Protein AF-A0A151MLP0-F1 (afdb_monomer)

Radius of gyration: 41.77 Å; Cα contacts (8 Å, |Δi|>4): 1171; chains: 1; bounding box: 120×120×114 Å

InterPro domains:
  IPR000795 Translational (tr)-type GTP-binding domain [PF00009] (59-252)
  IPR000795 Translational (tr)-type GTP-binding domain [PR00315] (63-76)
  IPR000795 Translational (tr)-type GTP-binding domain [PR00315] (107-115)
  IPR000795 Translational (tr)-type GTP-binding domain [PR00315] (127-137)
  IPR000795 Translational (tr)-type GTP-binding domain [PR00315] (143-154)
  IPR000795 Translational (tr)-type GTP-binding domain [PR00315] (180-189)
  IPR000795 Translational (tr)-type GTP-binding domain [PS51722] (59-256)
  IPR004160 Translation elongation factor EFTu/EF1A, C-terminal [PF03143] (349-442)
  IPR004161 Translation elongation factor EFTu-like, domain 2 [PF03144] (276-345)
  IPR004541 Translation elongation factor EFTu/EF1A, bacterial/organelle [TIGR00485] (51-444)
  IPR009000 Translation protein, beta-barrel domain superfamily [SSF50447] (256-352)
  IPR009001 Translation elongation factor EF1A/initiation factor IF2gamma, C-terminal [SSF50465] (353-449)
  IPR009604 LsmAD domain [PF06741] (620-688)
  IPR009604 LsmAD domain [SM01272] (620-689)
  IPR025852 Ataxin 2, SM domain [PF14438] (476-550)
  IPR027417 P-loop containing nucleoside triphosphate hydrolase [G3DSA:3.40.50.300] (59-254)
  IPR027417 P-loop containing nucleoside triphosphate hydrolase [SSF52540] (57-277)
  IPR031157 Tr-type G domain, conserved site [PS00301] (100-115)
  IPR033720 Elongation factor Tu, domain 2 [cd03697] (262-348)
  IPR041709 Elongation factor Tu (EF-Tu), GTP-binding domain [cd01884] (60-254)

Mean predicted aligned error: 21.89 Å

Solvent-accessible surface area (backbone atoms only — not comparable to full-atom values): 48194 Å² total; per-residue (Å²): 139,90,76,88,86,82,92,82,90,87,84,86,87,87,83,90,81,83,86,80,90,86,83,88,80,92,86,88,90,88,88,85,84,90,81,87,85,80,90,79,88,79,81,76,77,77,80,80,77,74,82,63,55,68,64,77,89,85,50,60,75,46,30,32,27,37,40,27,35,62,92,29,46,51,60,44,37,56,22,22,53,20,41,62,30,28,78,75,67,42,24,64,61,44,54,54,69,66,60,45,59,51,69,72,18,64,77,65,78,47,54,57,62,54,33,79,49,57,38,34,63,98,76,36,32,38,45,36,26,40,34,25,32,45,74,90,31,42,76,33,23,53,44,44,50,54,69,32,65,25,38,36,39,30,33,25,62,87,69,44,90,44,74,48,35,54,52,42,56,49,51,39,47,60,71,61,38,73,41,59,37,38,36,35,17,50,41,84,79,52,96,51,66,70,59,51,56,49,42,50,50,56,49,29,51,56,30,42,76,68,72,38,67,41,80,84,41,54,76,38,65,16,15,36,64,31,31,58,71,74,37,66,51,74,38,8,50,52,24,57,50,50,46,52,52,46,50,71,64,70,46,74,86,76,89,61,46,50,90,45,78,28,37,28,44,20,65,42,68,48,71,42,89,98,78,40,21,30,41,28,28,42,23,70,25,2,57,50,44,58,67,41,65,34,25,38,39,20,75,78,44,77,48,79,38,34,28,76,38,35,30,41,97,82,20,36,42,66,63,48,46,33,61,42,62,34,34,39,30,37,50,93,53,52,63,90,78,54,56,56,31,27,32,45,26,39,68,86,75,75,65,60,42,37,25,35,36,25,45,30,41,24,32,25,54,89,80,57,23,37,88,63,62,53,49,64,66,42,67,40,37,36,38,38,74,48,27,78,44,50,24,37,36,37,55,51,93,95,48,69,66,45,56,52,63,35,79,43,67,38,36,37,41,36,66,52,29,29,81,66,55,73,68,42,51,33,38,32,28,53,93,85,36,55,37,28,43,33,34,29,68,39,81,44,87,72,52,72,71,58,48,49,63,40,50,65,77,68,72,79,97,72,81,80,87,73,76,96,73,72,80,44,54,77,77,37,63,69,62,40,53,49,54,61,72,43,47,72,28,43,30,41,40,30,34,77,87,73,51,39,32,38,28,30,31,63,52,70,46,61,74,48,31,40,34,27,26,58,31,27,74,62,65,100,85,65,97,64,81,84,55,82,86,61,47,39,69,68,48,76,44,49,58,92,44,54,74,49,75,47,73,46,94,73,68,66,76,65,80,64,63,90,72,93,52,77,77,59,68,82,72,62,74,93,70,96,72,95,77,79,87,76,82,86,75,84,87,79,92,72,98,71,80,93,80,84,90,70,81,87,75,79,64,86,81,78,67,55,71,67,55,57,49,50,54,40,28,75,76,70,70,52,81,76,94,77,60,96,80,46,68,90,82,46,84,82,81,75,82,56,90,47,70,64,52,55,49,50,52,51,50,50,62,46,52,52,52,51,50,69,64,31,68,67,50,49,49,50,53,58,63,73,69,52,90,84,69,58,75,70,66,80,74,65,78,90,83,78,89,77,87,84,82,84,86,82,84,90,84,91,83,88,83,85,88,87,90,83,86,89,85,84,88,82,88,80,89,84,90,86,88,85,85,87,85,85,89,86,86,91,84,85,86,92,87,90,92,86,87,88,88,90,85,84,88,87,84,90,85,80,87,85,90,91,87,80,90,88,90,86,88,86,90,87,84,89,81,88,88,84,90,79,91,84,85,90,87,90,135

Sequence (779 aa):
MAAHVMLLRGAYNGAAGLRSCLSRSVLGVLRVVALAPSSTAVCRRGFSVEAKKTYVRDKPHVNIGTIGHVDHGKTTLTAAITKILSETGNAKFRKYEEIDNAPEEKERGITICASHVEYATANRHYSHTDCPGHADYIKNMITGTAPLDGCILVVAATEGQMPQTREHLLLAKQIGVQYVVVYVNKADMVSDNEMLDLVELEIRELLSDFGYDSDNTPVIFGSALCALENREPKIGLESVLKLLEAVDTYIPLPPRELDKPFLLPIDSTCSIPGRGTVVTGTLERGIIKKGDECEFVGHSKKLRSVVTGIEMFHQSLERAEAGDNMGALVRGLRREEVRRGMVMCKPGSIQPHQKIEAQVYVLSKEEGGRSKPFVAGYKPILFSLTWDMVGRISLPPGKELVMPGEDTTLIVTLRQPVVLEIGQRFTLRDGSRTIGTGIVTRTLEITAEEREAAAAGQSTGKGPPQCPVFEGVYNNSRMLHFLTAVVGSTCDVKVKNGSTFEGIFKTLSSKFELAVDAVHRKTSEQTAGPRREDIVDTMVFKPADVMLVRFRNIDFNYATKDKFTDSAIAMNSKVNGEHKEKVLQRWEGGDSHSDDYDLESDLSNGWDPNEMFKFNEENYGVKTTYDSSLASYTVPLEKDNSEEFRQREARAAQLAREIESSPQYRLRIAMENDDGRSEEEKHSSVQRQASGRDSPSLATRDGKYNPLPQRVREGSRGGVRCSSSRGGRPGVGALPPRGGAHHPDGGASPLPDPRGINGGPSRMSPKSQRPIRGAKAMS

Foldseek 3Di:
DDDDDDDDDDDDDDDDDDYDDDDDDDDDDDDDDDDDDDDDDDPPPDPPPPDFAADDPPAFEFEEEEFEAPPLCRLLLVQLLQVLQVVVVFHNHDDSCRQLPDPVCVVVVWDQAFGWGWGDDPHHTYTYTYATRDLQRVLRVLQSLLLHLEYEYRAELVHADDPRSLVSLLSNVLSPHQAYAYEHEPVVVPPDVVSVVVSLVSVLVSCVVNPHNSPPHHYFAAHSNCSNVVHDCVRHVVRSVVSVVSVVPRRDRDDAAACAWKKFQFQFWDADPPQGIKTWGATQHHKDFQFAKKWKDWPQDTDIWTFNFKDAPSHGYGMDGHSGGIITRTPPDHRVRDGHQIMITHPPRFDFFFKFKKKKQWAAVVSVADPDKDFQQDWWWKDFNGDTWIWGKGADPPDGIDDHRDIGIIMIGTLITHTDDAQGKIWTDDNSTTTMIIGTHGGDDADPVRVVVSVVVPDDDDDDDDDPDFDADVVPVLSVQVLVQQQQFWKWWQWPVRWIKIFGFHDADSQGWTKGAQIATDDPPDPDDDDPVRTDGIDIHGPVTTDDMGTPPGDVVSSPPPDDDPVVVVPDDDDDDDDDDDDDDDDDDDDDDDDDPDPQPCCVPVDDPVNVQVVCCVPPVDHDPDDPVCPVVDPDPPCPPDVVSVVVVVVVVVVVVVCVPDVVNVVVVVVVPCPPDDPVVVPDDDDDDDDDDDDDDDDDDDDDDDDDDDDDYDYDDDDDDDDDDDDDDDDDDDDDDDDDDDDDDDDDDDDDDDDDDDDDDDDDDDDDDDDDDDDDDDD

Organism: Alligator mississippiensis (NCBI:txid8496)

Structure (mmCIF, N/CA/C/O backbone):
data_AF-A0A151MLP0-F1
#
_entry.id   AF-A0A151MLP0-F1
#
loop_
_atom_site.group_PDB
_atom_site.id
_atom_site.type_symbol
_atom_site.label_atom_id
_atom_site.label_alt_id
_atom_site.label_comp_id
_atom_site.label_asym_id
_atom_site.label_entity_id
_atom_site.label_seq_id
_atom_site.pdbx_PDB_ins_code
_atom_site.Cartn_x
_atom_site.Cartn_y
_atom_site.Cartn_z
_atom_site.occupancy
_atom_site.B_iso_or_equiv
_atom_site.auth_seq_id
_atom_site.auth_comp_id
_atom_site.auth_asym_id
_atom_site.auth_atom_id
_atom_site.pdbx_PDB_model_num
ATOM 1 N N . MET A 1 1 ? -43.910 -15.554 43.006 1.00 38.47 1 MET A N 1
ATOM 2 C CA . MET A 1 1 ? -43.378 -16.892 43.361 1.00 38.47 1 MET A CA 1
ATOM 3 C C . MET A 1 1 ? -41.867 -16.768 43.488 1.00 38.47 1 MET A C 1
ATOM 5 O O . MET A 1 1 ? -41.309 -15.999 42.716 1.00 38.47 1 MET A O 1
ATOM 9 N N . ALA A 1 2 ? -41.220 -17.439 44.447 1.00 30.00 2 ALA A N 1
ATOM 10 C CA . ALA A 1 2 ? -39.776 -17.304 44.673 1.00 30.00 2 ALA A CA 1
ATOM 11 C C . ALA A 1 2 ? -39.156 -18.567 45.304 1.00 30.00 2 ALA A C 1
ATOM 13 O O . ALA A 1 2 ? -39.670 -19.065 46.300 1.00 30.00 2 ALA A O 1
ATOM 14 N N . ALA A 1 3 ? -38.058 -19.037 44.707 1.00 29.84 3 ALA A N 1
ATOM 15 C CA . ALA A 1 3 ? -37.042 -19.984 45.196 1.00 29.84 3 ALA A CA 1
ATOM 16 C C . ALA A 1 3 ? -35.960 -20.021 44.090 1.00 29.84 3 ALA A C 1
ATOM 18 O O . ALA A 1 3 ? -36.322 -20.124 42.923 1.00 29.84 3 ALA A O 1
ATOM 19 N N . HIS A 1 4 ? -34.652 -19.855 44.292 1.00 30.72 4 HIS A N 1
ATOM 20 C CA . HIS A 1 4 ? -33.814 -19.798 45.496 1.00 30.72 4 HIS A CA 1
ATOM 21 C C . HIS A 1 4 ? -33.671 -21.118 46.276 1.00 30.72 4 HIS A C 1
ATOM 23 O O . HIS A 1 4 ? -34.485 -21.445 47.132 1.00 30.72 4 HIS A O 1
ATOM 29 N N . VAL A 1 5 ? -32.557 -21.816 46.023 1.00 31.58 5 VAL A N 1
ATOM 30 C CA . VAL A 1 5 ? -31.927 -22.819 46.903 1.00 31.58 5 VAL A CA 1
ATOM 31 C C . VAL A 1 5 ? -30.415 -22.542 46.905 1.00 31.58 5 VAL A C 1
ATOM 33 O O . VAL A 1 5 ? -29.876 -22.041 45.919 1.00 31.58 5 VAL A O 1
ATOM 36 N N . MET A 1 6 ? -29.738 -22.797 48.025 1.00 28.89 6 MET A N 1
ATOM 37 C CA . MET A 1 6 ? -28.323 -22.480 48.267 1.00 28.89 6 MET A CA 1
ATOM 38 C C . MET A 1 6 ? -27.736 -23.488 49.281 1.00 28.89 6 MET A C 1
ATOM 40 O O . MET A 1 6 ? -28.501 -24.164 49.960 1.00 28.89 6 MET A O 1
ATOM 44 N N . LEU A 1 7 ? -26.403 -23.480 49.448 1.00 30.20 7 LEU A N 1
ATOM 45 C CA . LEU A 1 7 ? -25.604 -24.091 50.536 1.00 30.20 7 LEU A CA 1
ATOM 46 C C . LEU A 1 7 ? -25.296 -25.600 50.451 1.00 30.20 7 LEU A C 1
ATOM 48 O O . LEU A 1 7 ? -26.177 -26.439 50.576 1.00 30.20 7 LEU A O 1
ATOM 52 N N . LEU A 1 8 ? -23.994 -25.921 50.391 1.00 28.53 8 LEU A N 1
ATOM 53 C CA . LEU A 1 8 ? -23.180 -26.561 51.456 1.00 28.53 8 LEU A CA 1
ATOM 54 C C . LEU A 1 8 ? -21.778 -26.837 50.857 1.00 28.53 8 LEU A C 1
ATOM 56 O O . LEU A 1 8 ? -21.671 -27.525 49.853 1.00 28.53 8 LEU A O 1
ATOM 60 N N . ARG A 1 9 ? -20.677 -26.169 51.237 1.00 27.38 9 ARG A N 1
ATOM 61 C CA . ARG A 1 9 ? -19.915 -26.184 52.510 1.00 27.38 9 ARG A CA 1
ATOM 62 C C . ARG A 1 9 ? -19.460 -27.584 52.963 1.00 27.38 9 ARG A C 1
ATOM 64 O O . ARG A 1 9 ? -20.245 -28.348 53.506 1.00 27.38 9 ARG A O 1
ATOM 71 N N . GLY A 1 10 ? -18.155 -27.835 52.841 1.00 25.77 10 GLY A N 1
ATOM 72 C CA . GLY A 1 10 ? -17.431 -28.962 53.438 1.00 25.77 10 GLY A CA 1
ATOM 73 C C . GLY A 1 10 ? -15.925 -28.810 53.194 1.00 25.77 10 GLY A C 1
ATOM 74 O O . GLY A 1 10 ? -15.511 -28.591 52.061 1.00 25.77 10 GLY A O 1
ATOM 75 N N . ALA A 1 11 ? -15.110 -28.872 54.245 1.00 29.08 11 ALA A N 1
ATOM 76 C CA . ALA A 1 11 ? -13.649 -28.761 54.185 1.00 29.08 11 ALA A CA 1
ATOM 77 C C . ALA A 1 11 ? -13.028 -29.713 55.214 1.00 29.08 11 ALA A C 1
ATOM 79 O O . ALA A 1 11 ? -13.673 -29.950 56.228 1.00 29.08 11 ALA A O 1
ATOM 80 N N . TYR A 1 12 ? -11.793 -30.188 55.003 1.00 27.56 12 TYR A N 1
ATOM 81 C CA . TYR A 1 12 ? -10.852 -30.519 56.088 1.00 27.56 12 TYR A CA 1
ATOM 82 C C . TYR A 1 12 ? -9.407 -30.676 55.575 1.00 27.56 12 TYR A C 1
ATOM 84 O O . TYR A 1 12 ? -9.176 -30.974 54.406 1.00 27.56 12 TYR A O 1
ATOM 92 N N . ASN A 1 13 ? -8.439 -30.459 56.471 1.00 29.53 13 ASN A N 1
ATOM 93 C CA . ASN A 1 13 ? -6.995 -30.620 56.241 1.00 29.53 13 ASN A CA 1
ATOM 94 C C . ASN A 1 13 ? -6.523 -32.054 56.570 1.00 29.53 13 ASN A C 1
ATOM 96 O O . ASN A 1 13 ? -7.160 -32.729 57.375 1.00 29.53 13 ASN A O 1
ATOM 100 N N . GLY A 1 14 ? -5.346 -32.472 56.085 1.00 27.27 14 GLY A N 1
ATOM 101 C CA . GLY A 1 14 ? -4.660 -33.672 56.599 1.00 27.27 14 GLY A CA 1
ATOM 102 C C . GLY A 1 14 ? -3.370 -34.021 55.848 1.00 27.27 14 GLY A C 1
ATOM 103 O O . GLY A 1 14 ? -3.401 -34.230 54.642 1.00 27.27 14 GLY A O 1
ATOM 104 N N . ALA A 1 15 ? -2.230 -34.066 56.545 1.00 28.95 15 ALA A N 1
ATOM 105 C CA . ALA A 1 15 ? -0.901 -34.239 55.945 1.00 28.95 15 ALA A CA 1
ATOM 106 C C . ALA A 1 15 ? -0.297 -35.651 56.127 1.00 28.95 15 ALA A C 1
ATOM 108 O O . ALA A 1 15 ? -0.693 -36.388 57.023 1.00 28.95 15 ALA A O 1
ATOM 109 N N . ALA A 1 16 ? 0.784 -35.899 55.368 1.00 28.50 16 ALA A N 1
ATOM 110 C CA . ALA A 1 16 ? 1.866 -36.873 55.612 1.00 28.50 16 ALA A CA 1
ATOM 111 C C . ALA A 1 16 ? 1.591 -38.384 55.413 1.00 28.50 16 ALA A C 1
ATOM 113 O O . ALA A 1 16 ? 0.461 -38.848 55.466 1.00 28.50 16 ALA A O 1
ATOM 114 N N . GLY A 1 17 ? 2.675 -39.166 55.239 1.00 25.11 17 GLY A N 1
ATOM 115 C CA . GLY A 1 17 ? 2.649 -40.619 55.502 1.00 25.11 17 GLY A CA 1
ATOM 116 C C . GLY A 1 17 ? 3.411 -41.542 54.538 1.00 25.11 17 GLY A C 1
ATOM 117 O O . GLY A 1 17 ? 2.805 -42.298 53.796 1.00 25.11 17 GLY A O 1
ATOM 118 N N . LEU A 1 18 ? 4.744 -41.518 54.578 1.00 28.03 18 LEU A N 1
ATOM 119 C CA . LEU A 1 18 ? 5.670 -42.492 53.964 1.00 28.03 18 LEU A CA 1
ATOM 120 C C . LEU A 1 18 ? 5.262 -43.993 54.028 1.00 28.03 18 LEU A C 1
ATOM 122 O O . LEU A 1 18 ? 4.891 -44.460 55.098 1.00 28.03 18 LEU A O 1
ATOM 126 N N . ARG A 1 19 ? 5.681 -44.758 52.990 1.00 26.58 19 ARG A N 1
ATOM 127 C CA . ARG A 1 19 ? 6.141 -46.185 53.034 1.00 26.58 19 ARG A CA 1
ATOM 128 C C . ARG A 1 19 ? 5.057 -47.277 53.262 1.00 26.58 19 ARG A C 1
ATOM 130 O O . ARG A 1 19 ? 4.015 -46.999 53.824 1.00 26.58 19 ARG A O 1
ATOM 137 N N . SER A 1 20 ? 5.224 -48.552 52.862 1.00 27.73 20 SER A N 1
ATOM 138 C CA . SER A 1 20 ? 6.231 -49.257 52.019 1.00 27.73 20 SER A CA 1
ATOM 139 C C . SER A 1 20 ? 5.814 -50.724 51.744 1.00 27.73 20 SER A C 1
ATOM 141 O O . SER A 1 20 ? 4.967 -51.232 52.470 1.00 27.73 20 SER A O 1
ATOM 143 N N . CYS A 1 21 ? 6.550 -51.430 50.859 1.00 27.03 21 CYS A N 1
ATOM 144 C CA . CYS A 1 21 ? 6.656 -52.911 50.772 1.00 27.03 21 CYS A CA 1
ATOM 145 C C . CYS A 1 21 ? 5.417 -53.669 50.228 1.00 27.03 21 CYS A C 1
ATOM 147 O O . CYS A 1 21 ? 4.337 -53.101 50.198 1.00 27.03 21 CYS A O 1
ATOM 149 N N . LEU A 1 22 ? 5.435 -54.950 49.809 1.00 28.56 22 LEU A N 1
ATOM 150 C CA . LEU A 1 22 ? 6.392 -55.953 49.243 1.00 28.56 22 LEU A CA 1
ATOM 151 C C . LEU A 1 22 ? 5.479 -57.137 48.771 1.00 28.56 22 LEU A C 1
ATOM 153 O O . LEU A 1 22 ? 4.412 -57.305 49.345 1.00 28.56 22 LEU A O 1
ATOM 157 N N . SER A 1 23 ? 5.763 -58.057 47.834 1.00 29.53 23 SER A N 1
ATOM 158 C CA . SER A 1 23 ? 6.865 -58.338 46.886 1.00 29.53 23 SER A CA 1
ATOM 159 C C . SER A 1 23 ? 6.427 -59.479 45.918 1.00 29.53 23 SER A C 1
ATOM 161 O O . SER A 1 23 ? 5.243 -59.798 45.885 1.00 29.53 23 SER A O 1
ATOM 163 N N . ARG A 1 24 ? 7.387 -60.163 45.256 1.00 31.28 24 ARG A N 1
ATOM 164 C CA . ARG A 1 24 ? 7.276 -61.409 44.442 1.00 31.28 24 ARG A CA 1
ATOM 165 C C . ARG A 1 24 ? 6.797 -61.234 42.983 1.00 31.28 24 ARG A C 1
ATOM 167 O O . ARG A 1 24 ? 5.870 -60.483 42.734 1.00 31.28 24 ARG A O 1
ATOM 174 N N . SER A 1 25 ? 7.375 -61.922 41.983 1.00 31.16 25 SER A N 1
ATOM 175 C CA . SER A 1 25 ? 8.589 -62.776 41.978 1.00 31.16 25 SER A CA 1
ATOM 176 C C . SER A 1 25 ? 9.120 -63.072 40.559 1.00 31.16 25 SER A C 1
ATOM 178 O O . SER A 1 25 ? 8.303 -63.336 39.693 1.00 31.16 25 SER A O 1
ATOM 180 N N . VAL A 1 26 ? 10.463 -63.165 40.415 1.00 34.22 26 VAL A N 1
ATOM 181 C CA . VAL A 1 26 ? 11.244 -64.158 39.605 1.00 34.22 26 VAL A CA 1
ATOM 182 C C . VAL A 1 26 ? 10.947 -64.236 38.082 1.00 34.22 26 VAL A C 1
ATOM 184 O O . VAL A 1 26 ? 9.819 -64.499 37.700 1.00 34.22 26 VAL A O 1
ATOM 187 N N . LEU A 1 27 ? 11.879 -64.101 37.117 1.00 28.78 27 LEU A N 1
ATOM 188 C CA . LEU A 1 27 ? 13.368 -64.125 37.014 1.00 28.78 27 LEU A CA 1
ATOM 189 C C . LEU A 1 27 ? 13.775 -63.206 35.805 1.00 28.78 27 LEU A C 1
ATOM 191 O O . LEU A 1 27 ? 12.885 -62.780 35.079 1.00 28.78 27 LEU A O 1
ATOM 195 N N . GLY A 1 28 ? 15.014 -62.811 35.459 1.00 27.89 28 GLY A N 1
ATOM 196 C CA . GLY A 1 28 ? 16.378 -63.079 35.953 1.00 27.89 28 GLY A CA 1
ATOM 197 C C . GLY A 1 28 ? 17.230 -63.952 34.988 1.00 27.89 28 GLY A C 1
ATOM 198 O O . GLY A 1 28 ? 16.659 -64.714 34.221 1.00 27.89 28 GLY A O 1
ATOM 199 N N . VAL A 1 29 ? 18.576 -63.939 34.952 1.00 31.03 29 VAL A N 1
ATOM 200 C CA . VAL A 1 29 ? 19.599 -63.027 35.524 1.00 31.03 29 VAL A CA 1
ATOM 201 C C . VAL A 1 29 ? 20.912 -63.125 34.698 1.00 31.03 29 VAL A C 1
ATOM 203 O O . VAL A 1 29 ? 21.532 -64.181 34.717 1.00 31.03 29 VAL A O 1
ATOM 206 N N . LEU A 1 30 ? 21.407 -62.042 34.072 1.00 26.59 30 LEU A N 1
ATOM 207 C CA . LEU A 1 30 ? 22.849 -61.816 33.774 1.00 26.59 30 LEU A CA 1
ATOM 208 C C . LEU A 1 30 ? 23.077 -60.302 33.503 1.00 26.59 30 LEU A C 1
ATOM 210 O O . LEU A 1 30 ? 22.673 -59.798 32.464 1.00 26.59 30 LEU A O 1
ATOM 214 N N . ARG A 1 31 ? 23.439 -59.453 34.476 1.00 26.86 31 ARG A N 1
ATOM 215 C CA . ARG A 1 31 ? 24.701 -59.311 35.243 1.00 26.86 31 ARG A CA 1
ATOM 216 C C . ARG A 1 31 ? 25.789 -58.521 34.489 1.00 26.86 31 ARG A C 1
ATOM 218 O O . ARG A 1 31 ? 26.627 -59.091 33.804 1.00 26.86 31 ARG A O 1
ATOM 225 N N . VAL A 1 32 ? 25.801 -57.204 34.712 1.00 25.33 32 VAL A N 1
ATOM 226 C CA . VAL A 1 32 ? 26.908 -56.284 34.384 1.00 25.33 32 VAL A CA 1
ATOM 227 C C . VAL A 1 32 ? 27.821 -56.138 35.609 1.00 25.33 32 VAL A C 1
ATOM 229 O O . VAL A 1 32 ? 27.329 -56.095 36.736 1.00 25.33 32 VAL A O 1
ATOM 232 N N . VAL A 1 33 ? 29.136 -56.036 35.397 1.00 29.95 33 VAL A N 1
ATOM 233 C CA . VAL A 1 33 ? 30.107 -55.580 36.411 1.00 29.95 33 VAL A CA 1
ATOM 234 C C . VAL A 1 33 ? 30.522 -54.152 36.064 1.00 29.95 33 VAL A C 1
ATOM 236 O O . VAL A 1 33 ? 30.742 -53.839 34.896 1.00 29.95 33 VAL A O 1
ATOM 239 N N . ALA A 1 34 ? 30.582 -53.275 37.065 1.00 27.66 34 ALA A N 1
ATOM 240 C CA . ALA A 1 34 ? 30.829 -51.853 36.863 1.00 27.66 34 ALA A CA 1
ATOM 241 C C . ALA A 1 34 ? 32.325 -51.504 36.817 1.00 27.66 34 ALA A C 1
ATOM 243 O O . ALA A 1 34 ? 33.118 -52.009 37.610 1.00 27.66 34 ALA A O 1
ATOM 244 N N . LEU A 1 35 ? 32.665 -50.543 35.959 1.00 28.41 35 LEU A N 1
ATOM 245 C CA . LEU A 1 35 ? 33.862 -49.710 36.046 1.00 28.41 35 LEU A CA 1
ATOM 246 C C . LEU A 1 35 ? 33.426 -48.267 35.764 1.00 28.41 35 LEU A C 1
ATOM 248 O O . LEU A 1 35 ? 32.712 -48.013 34.795 1.00 28.41 35 LEU A O 1
ATOM 252 N N . ALA A 1 36 ? 33.787 -47.337 36.646 1.00 36.47 36 ALA A N 1
ATOM 253 C CA . ALA A 1 36 ? 33.388 -45.936 36.532 1.00 36.47 36 ALA A CA 1
ATOM 254 C C . ALA A 1 36 ? 34.298 -45.165 35.563 1.00 36.47 36 ALA A C 1
ATOM 256 O O . ALA A 1 36 ? 35.493 -45.450 35.470 1.00 36.47 36 ALA A O 1
ATOM 257 N N . PRO A 1 37 ? 33.756 -44.123 34.918 1.00 30.67 37 PRO A N 1
ATOM 258 C CA . PRO A 1 37 ? 34.433 -42.828 34.997 1.00 30.67 37 PRO A CA 1
ATOM 259 C C . PRO A 1 37 ? 33.505 -41.691 35.457 1.00 30.67 37 PRO A C 1
ATOM 261 O O . PRO A 1 37 ? 32.292 -41.712 35.254 1.00 30.67 37 PRO A O 1
ATOM 264 N N . SER A 1 38 ? 34.100 -40.681 36.089 1.00 29.33 38 SER A N 1
ATOM 265 C CA . SER A 1 38 ? 33.441 -39.468 36.588 1.00 29.33 38 SER A CA 1
ATOM 266 C C . SER A 1 38 ? 33.542 -38.286 35.608 1.00 29.33 38 SER A C 1
ATOM 268 O O . SER A 1 38 ? 34.301 -38.329 34.645 1.00 29.33 38 SER A O 1
ATOM 270 N N . SER A 1 39 ? 32.796 -37.206 35.894 1.00 31.39 39 SER A N 1
ATOM 271 C CA . SER A 1 39 ? 32.744 -35.913 35.171 1.00 31.39 39 SER A CA 1
ATOM 272 C C . SER A 1 39 ? 32.390 -35.981 33.669 1.00 31.39 39 SER A C 1
ATOM 274 O O . SER A 1 39 ? 33.184 -36.363 32.825 1.00 31.39 39 SER A O 1
ATOM 276 N N . THR A 1 40 ? 31.220 -35.518 33.237 1.00 29.67 40 THR A N 1
ATOM 277 C CA . THR A 1 40 ? 30.893 -34.080 33.219 1.00 29.67 40 THR A CA 1
ATOM 278 C C . THR A 1 40 ? 29.379 -33.854 33.120 1.00 29.67 40 THR A C 1
ATOM 280 O O . THR A 1 40 ? 28.678 -34.529 32.370 1.00 29.67 40 THR A O 1
ATOM 283 N N . ALA A 1 41 ? 28.856 -32.873 33.861 1.00 34.31 41 ALA A N 1
ATOM 284 C CA . ALA A 1 41 ? 27.426 -32.565 33.882 1.00 34.31 41 ALA A CA 1
ATOM 285 C C . ALA A 1 41 ? 27.036 -31.579 32.764 1.00 34.31 41 ALA A C 1
ATOM 287 O O . ALA A 1 41 ? 27.061 -30.362 32.951 1.00 34.31 41 ALA A O 1
ATOM 288 N N . VAL A 1 42 ? 26.646 -32.095 31.595 1.00 32.56 42 VAL A N 1
ATOM 289 C CA . VAL A 1 42 ? 26.069 -31.265 30.524 1.00 32.56 42 VAL A CA 1
ATOM 290 C C . VAL A 1 42 ? 24.601 -30.968 30.839 1.00 32.56 42 VAL A C 1
ATOM 292 O O . VAL A 1 42 ? 23.705 -31.739 30.493 1.00 32.56 42 VAL A O 1
ATOM 295 N N . CYS A 1 43 ? 24.342 -29.821 31.470 1.00 29.44 43 CYS A N 1
ATOM 296 C CA . CYS A 1 43 ? 22.990 -29.294 31.672 1.00 29.44 43 CYS A CA 1
ATOM 297 C C . CYS A 1 43 ? 22.330 -28.913 30.335 1.00 29.44 43 CYS A C 1
ATOM 299 O O . CYS A 1 43 ? 22.300 -27.743 29.946 1.00 29.44 43 CYS A O 1
ATOM 301 N N . ARG A 1 44 ? 21.747 -29.896 29.637 1.00 30.75 44 ARG A N 1
ATOM 302 C CA . ARG A 1 44 ? 20.808 -29.644 28.537 1.00 30.75 44 ARG A CA 1
ATOM 303 C C . ARG A 1 44 ? 19.561 -28.952 29.091 1.00 30.75 44 ARG A C 1
ATOM 305 O O . ARG A 1 44 ? 18.622 -29.610 29.529 1.00 30.75 44 ARG A O 1
ATOM 312 N N . ARG A 1 45 ? 19.539 -27.616 29.030 1.00 28.80 45 ARG A N 1
ATOM 313 C CA . ARG A 1 45 ? 18.303 -26.830 29.133 1.00 28.80 45 ARG A CA 1
ATOM 314 C C . ARG A 1 45 ? 17.382 -27.235 27.983 1.00 28.80 45 ARG A C 1
ATOM 316 O O . ARG A 1 45 ? 17.537 -26.753 26.863 1.00 28.80 45 ARG A O 1
ATOM 323 N N . GLY A 1 46 ? 16.441 -28.131 28.258 1.00 28.73 46 GLY A N 1
ATOM 324 C CA . GLY A 1 46 ? 15.306 -28.352 27.375 1.00 28.73 46 GLY A CA 1
ATOM 325 C C . GLY A 1 46 ? 14.450 -27.092 27.375 1.00 28.73 46 GLY A C 1
ATOM 326 O O . GLY A 1 46 ? 13.746 -26.834 28.347 1.00 28.73 46 GLY A O 1
ATOM 327 N N . PHE A 1 47 ? 14.525 -26.298 26.307 1.00 32.03 47 PHE A N 1
ATOM 328 C CA . PHE A 1 47 ? 13.524 -25.267 26.059 1.00 32.03 47 PHE A CA 1
ATOM 329 C C . PHE A 1 47 ? 12.199 -25.974 25.782 1.00 32.03 47 PHE A C 1
ATOM 331 O O . PHE A 1 47 ? 11.997 -26.520 24.697 1.00 32.03 47 PHE A O 1
ATOM 338 N N . SER A 1 48 ? 11.314 -25.985 26.780 1.00 30.58 48 SER A N 1
ATOM 339 C CA . SER A 1 48 ? 9.918 -26.350 26.571 1.00 30.58 48 SER A CA 1
ATOM 340 C C . SER A 1 48 ? 9.320 -25.316 25.624 1.00 30.58 48 SER A C 1
ATOM 342 O O . SER A 1 48 ? 9.136 -24.159 26.000 1.00 30.58 48 SER A O 1
ATOM 344 N N . VAL A 1 49 ? 9.093 -25.706 24.369 1.00 42.28 49 VAL A N 1
ATOM 345 C CA . VAL A 1 49 ? 8.366 -24.864 23.421 1.00 42.28 49 VAL A CA 1
ATOM 346 C C . VAL A 1 49 ? 6.906 -24.920 23.838 1.00 42.28 49 VAL A C 1
ATOM 348 O O . VAL A 1 49 ? 6.245 -25.939 23.655 1.00 42.28 49 VAL A O 1
ATOM 351 N N . GLU A 1 50 ? 6.436 -23.825 24.427 1.00 40.41 50 GLU A N 1
ATOM 352 C CA . GLU A 1 50 ? 5.038 -23.634 24.788 1.00 40.41 50 GLU A CA 1
ATOM 353 C C . GLU A 1 50 ? 4.135 -23.949 23.585 1.00 40.41 50 GLU A C 1
ATOM 355 O O . GLU A 1 50 ? 4.404 -23.527 22.454 1.00 40.41 50 GLU A O 1
ATOM 360 N N . ALA A 1 51 ? 3.101 -24.761 23.818 1.00 44.91 51 ALA A N 1
ATOM 361 C CA . ALA A 1 51 ? 2.247 -25.288 22.763 1.00 44.91 51 ALA A CA 1
ATOM 362 C C . ALA A 1 51 ? 1.374 -24.165 22.187 1.00 44.91 51 ALA A C 1
ATOM 364 O O . ALA A 1 51 ? 0.286 -23.881 22.689 1.00 44.91 51 ALA A O 1
ATOM 365 N N . LYS A 1 52 ? 1.881 -23.503 21.141 1.00 62.34 52 LYS A N 1
ATOM 366 C CA . LYS A 1 52 ? 1.202 -22.393 20.469 1.00 62.34 52 LYS A CA 1
ATOM 367 C C . LYS A 1 52 ? -0.228 -22.769 20.090 1.00 62.34 52 LYS A C 1
ATOM 369 O O . LYS A 1 52 ? -0.458 -23.789 19.439 1.00 62.34 52 LYS A O 1
ATOM 374 N N . LYS A 1 53 ? -1.173 -21.897 20.456 1.00 76.25 53 LYS A N 1
ATOM 375 C CA . LYS A 1 53 ? -2.585 -22.025 20.087 1.00 76.25 53 LYS A CA 1
ATOM 376 C C . LYS A 1 53 ? -2.705 -22.188 18.568 1.00 76.25 53 LYS A C 1
ATOM 378 O O . LYS A 1 53 ? -2.111 -21.421 17.808 1.00 76.25 53 LYS A O 1
ATOM 383 N N . THR A 1 54 ? -3.455 -23.198 18.137 1.00 78.06 54 THR A N 1
ATOM 384 C CA . THR A 1 54 ? -3.813 -23.373 16.726 1.00 78.06 54 THR A CA 1
ATOM 385 C C . THR A 1 54 ? -4.898 -22.363 16.369 1.00 78.06 54 THR A C 1
ATOM 387 O O . THR A 1 54 ? -5.861 -22.209 17.122 1.00 78.06 54 THR A O 1
ATOM 390 N N . TYR A 1 55 ? -4.726 -21.650 15.258 1.00 79.62 55 TYR A N 1
ATOM 391 C CA . TYR A 1 55 ? -5.736 -20.717 14.765 1.00 79.62 55 TYR A CA 1
ATOM 392 C C . TYR A 1 55 ? -6.934 -21.500 14.205 1.00 79.62 55 TYR A C 1
ATOM 394 O O . TYR A 1 55 ? -6.757 -22.490 13.493 1.00 79.62 55 TYR A O 1
ATOM 402 N N . VAL A 1 56 ? -8.150 -21.053 14.516 1.00 78.56 56 VAL A N 1
ATOM 403 C CA . VAL A 1 56 ? -9.404 -21.665 14.055 1.00 78.56 56 VAL A CA 1
ATOM 404 C C . VAL A 1 56 ? -10.107 -20.663 13.147 1.00 78.56 56 VAL A C 1
ATOM 406 O O . VAL A 1 56 ? -10.385 -19.551 13.581 1.00 78.56 56 VAL A O 1
ATOM 409 N N . ARG A 1 57 ? -10.398 -21.046 11.897 1.00 78.88 57 ARG A N 1
ATOM 410 C CA . ARG A 1 57 ? -11.250 -20.251 10.996 1.00 78.88 57 ARG A CA 1
ATOM 411 C C . ARG A 1 57 ? -12.719 -20.517 11.323 1.00 78.88 57 ARG A C 1
ATOM 413 O O . ARG A 1 57 ? -13.293 -21.479 10.820 1.00 78.88 57 ARG A O 1
ATOM 420 N N . ASP A 1 58 ? -13.292 -19.684 12.183 1.00 84.38 58 ASP A N 1
ATOM 421 C CA . ASP A 1 58 ? -14.730 -19.610 12.469 1.00 84.38 58 ASP A CA 1
ATOM 422 C C . ASP A 1 58 ? -15.444 -18.578 11.573 1.00 84.38 58 ASP A C 1
ATOM 424 O O . ASP A 1 58 ? -16.564 -18.817 11.125 1.00 84.38 58 ASP A O 1
ATOM 428 N N . LYS A 1 59 ? -14.775 -17.455 11.284 1.00 89.25 59 LYS A N 1
ATOM 429 C CA . LYS A 1 59 ? -15.300 -16.290 10.555 1.00 89.25 59 LYS A CA 1
ATOM 430 C C . LYS A 1 59 ? -14.562 -16.046 9.224 1.00 89.25 59 LYS A C 1
ATOM 432 O O . LYS A 1 59 ? -13.387 -16.405 9.104 1.00 89.25 59 LYS A O 1
ATOM 437 N N . PRO A 1 60 ? -15.207 -15.408 8.225 1.00 91.50 60 PRO A N 1
ATOM 438 C CA . PRO A 1 60 ? -14.538 -14.951 7.005 1.00 91.50 60 PRO A CA 1
ATOM 439 C C . PRO A 1 60 ? -13.499 -13.859 7.310 1.00 91.50 60 PRO A C 1
ATOM 441 O O . PRO A 1 60 ? -13.707 -13.036 8.203 1.00 91.50 60 PRO A O 1
ATOM 444 N N . HIS A 1 61 ? -12.393 -13.850 6.558 1.00 90.94 61 HIS A N 1
ATOM 445 C CA . HIS A 1 61 ? -11.248 -12.958 6.775 1.00 90.94 61 HIS A CA 1
ATOM 446 C C . HIS A 1 61 ? -11.180 -11.825 5.739 1.00 90.94 61 HIS A C 1
ATOM 448 O O . HIS A 1 61 ? -11.203 -12.085 4.531 1.00 90.94 61 HIS A O 1
ATOM 454 N N . VAL A 1 62 ? -11.029 -10.585 6.213 1.00 93.62 62 VAL A N 1
ATOM 455 C CA . VAL A 1 62 ? -10.892 -9.373 5.386 1.00 93.62 62 VAL A CA 1
ATOM 456 C C . VAL A 1 62 ? -9.676 -8.559 5.845 1.00 93.62 62 VAL A C 1
ATOM 458 O O . VAL A 1 62 ? -9.456 -8.383 7.047 1.00 93.62 62 VAL A O 1
ATOM 461 N N . ASN A 1 63 ? -8.900 -8.045 4.891 1.00 93.06 63 ASN A N 1
ATOM 462 C CA . ASN A 1 63 ? -7.807 -7.109 5.130 1.00 93.06 63 ASN A CA 1
ATOM 463 C C . ASN A 1 63 ? -8.308 -5.672 4.973 1.00 93.06 63 ASN A C 1
ATOM 465 O O . ASN A 1 63 ? -8.821 -5.302 3.916 1.00 93.06 63 ASN A O 1
ATOM 469 N N . ILE A 1 64 ? -8.120 -4.858 6.008 1.00 95.00 64 ILE A N 1
ATOM 470 C CA . ILE A 1 64 ? -8.461 -3.429 6.016 1.00 95.00 64 ILE A CA 1
ATOM 471 C C . ILE A 1 64 ? -7.309 -2.598 6.589 1.00 95.00 64 ILE A C 1
ATOM 473 O O . ILE A 1 64 ? -6.354 -3.144 7.139 1.00 95.00 64 ILE A O 1
ATOM 477 N N . GLY A 1 65 ? -7.359 -1.277 6.455 1.00 94.94 65 GLY A N 1
ATOM 478 C CA . GLY A 1 65 ? -6.313 -0.408 6.993 1.00 94.94 65 GLY A CA 1
ATOM 479 C C . GLY A 1 65 ? -6.691 1.065 6.998 1.00 94.94 65 GLY A C 1
ATOM 480 O O . GLY A 1 65 ? -7.502 1.510 6.183 1.00 94.94 65 GLY A O 1
ATOM 481 N N . THR A 1 66 ? -6.117 1.814 7.934 1.00 95.69 66 THR A N 1
ATOM 482 C CA . THR A 1 66 ? -6.285 3.265 8.070 1.00 95.69 66 THR A CA 1
ATOM 483 C C . THR A 1 66 ? -5.393 4.020 7.087 1.00 95.69 66 THR A C 1
ATOM 485 O O . THR A 1 66 ? -4.180 3.825 7.040 1.00 95.69 66 THR A O 1
ATOM 488 N N . ILE A 1 67 ? -5.983 4.950 6.337 1.00 95.00 67 ILE A N 1
ATOM 489 C CA . ILE A 1 67 ? -5.282 5.882 5.442 1.00 95.00 67 ILE A CA 1
ATOM 490 C C . ILE A 1 67 ? -5.744 7.321 5.707 1.00 95.00 67 ILE A C 1
ATOM 492 O O . ILE A 1 67 ? -6.827 7.545 6.237 1.00 95.00 67 ILE A O 1
ATOM 496 N N . GLY A 1 68 ? -4.912 8.311 5.379 1.00 93.56 68 GLY A N 1
ATOM 497 C CA . GLY A 1 68 ? -5.195 9.732 5.647 1.00 93.56 68 GLY A CA 1
ATOM 498 C C . GLY A 1 68 ? -3.959 10.517 6.095 1.00 93.56 68 GLY A C 1
ATOM 499 O O . GLY A 1 68 ? -2.896 9.926 6.314 1.00 93.56 68 GLY A O 1
ATOM 500 N N . HIS A 1 69 ? -4.092 11.839 6.205 1.00 92.88 69 HIS A N 1
ATOM 501 C CA . HIS A 1 69 ? -3.012 12.777 6.546 1.00 92.88 69 HIS A CA 1
ATOM 502 C C . HIS A 1 69 ? -2.333 12.479 7.903 1.00 92.88 69 HIS A C 1
ATOM 504 O O . HIS A 1 69 ? -2.784 11.636 8.688 1.00 92.88 69 HIS A O 1
ATOM 510 N N . VAL A 1 70 ? -1.196 13.131 8.153 1.00 91.19 70 VAL A N 1
ATOM 511 C CA . VAL A 1 70 ? -0.501 13.143 9.455 1.00 91.19 70 VAL A CA 1
ATOM 512 C C . VAL A 1 70 ? -1.458 13.686 10.530 1.00 91.19 70 VAL A C 1
ATOM 514 O O . VAL A 1 70 ? -2.400 14.391 10.196 1.00 91.19 70 VAL A O 1
ATOM 517 N N . ASP A 1 71 ? -1.305 13.278 11.790 1.00 90.56 71 ASP A N 1
ATOM 518 C CA . ASP A 1 71 ? -2.050 13.780 12.966 1.00 90.56 71 ASP A CA 1
ATOM 519 C C . ASP A 1 71 ? -3.595 13.748 12.928 1.00 90.56 71 ASP A C 1
ATOM 521 O O . ASP A 1 71 ? -4.257 14.080 13.912 1.00 90.56 71 ASP A O 1
ATOM 525 N N . HIS A 1 72 ? -4.199 13.204 11.868 1.00 94.69 72 HIS A N 1
ATOM 526 C CA . HIS A 1 72 ? -5.621 12.855 11.788 1.00 94.69 72 HIS A CA 1
ATOM 527 C C . HIS A 1 72 ? -6.020 11.707 12.743 1.00 94.69 72 HIS A C 1
ATOM 529 O O . HIS A 1 72 ? -7.202 11.406 12.888 1.00 94.69 72 HIS A O 1
ATOM 535 N N . GLY A 1 73 ? -5.062 11.057 13.419 1.00 93.31 73 GLY A N 1
ATOM 536 C CA . GLY A 1 73 ? -5.328 10.080 14.486 1.00 93.31 73 GLY A CA 1
ATOM 537 C C . GLY A 1 73 ? -5.615 8.641 14.036 1.00 93.31 73 GLY A C 1
ATOM 538 O O . GLY A 1 73 ? -6.335 7.929 14.733 1.00 93.31 73 GLY A O 1
ATOM 539 N N . LYS A 1 74 ? -5.046 8.199 12.902 1.00 94.44 74 LYS A N 1
ATOM 540 C CA . LYS A 1 74 ? -5.130 6.809 12.389 1.00 94.44 74 LYS A CA 1
ATOM 541 C C . LYS A 1 74 ? -4.809 5.763 13.465 1.00 94.44 74 LYS A C 1
ATOM 543 O O . LYS A 1 74 ? -5.671 4.983 13.853 1.00 94.44 74 LYS A O 1
ATOM 548 N N . THR A 1 75 ? -3.608 5.839 14.024 1.00 94.06 75 THR A N 1
ATOM 549 C CA . THR A 1 75 ? -3.074 4.922 15.040 1.00 94.06 75 THR A CA 1
ATOM 550 C C . THR A 1 75 ? -3.889 4.956 16.339 1.00 94.06 75 THR A C 1
ATOM 552 O O . THR A 1 75 ? -4.097 3.927 16.983 1.00 94.06 75 THR A O 1
ATOM 555 N N . THR A 1 76 ? -4.448 6.122 16.688 1.00 94.81 76 THR A N 1
ATOM 556 C CA . THR A 1 76 ? -5.390 6.299 17.807 1.00 94.81 76 THR A CA 1
ATOM 557 C C . THR A 1 76 ? -6.707 5.556 17.566 1.00 94.81 76 THR A C 1
ATOM 559 O O . THR A 1 76 ? -7.198 4.884 18.472 1.00 94.81 76 THR A O 1
ATOM 562 N N . LEU A 1 77 ? -7.261 5.625 16.349 1.00 96.06 77 LEU A N 1
ATOM 563 C CA . LEU A 1 77 ? -8.460 4.877 15.952 1.00 96.06 77 LEU A CA 1
ATOM 564 C C . LEU A 1 77 ? -8.199 3.365 15.969 1.00 96.06 77 LEU A C 1
ATOM 566 O O . LEU A 1 77 ? -8.994 2.610 16.527 1.00 96.06 77 LEU A O 1
ATOM 570 N N . THR A 1 78 ? -7.052 2.927 15.451 1.00 95.56 78 THR A N 1
ATOM 571 C CA . THR A 1 78 ? -6.620 1.523 15.477 1.00 95.56 78 THR A CA 1
ATOM 572 C C . THR A 1 78 ? -6.485 0.999 16.913 1.00 95.56 78 THR A C 1
ATOM 574 O O . THR A 1 78 ? -6.992 -0.081 17.233 1.00 95.56 78 THR A O 1
ATOM 577 N N . ALA A 1 79 ? -5.899 1.785 17.825 1.00 94.88 79 ALA A N 1
ATOM 578 C CA . ALA A 1 79 ? -5.862 1.461 19.253 1.00 94.88 79 ALA A CA 1
ATOM 579 C C . ALA A 1 79 ? -7.276 1.382 19.867 1.00 94.88 79 ALA A C 1
ATOM 581 O O . ALA A 1 79 ? -7.590 0.406 20.554 1.00 94.88 79 ALA A O 1
ATOM 582 N N . ALA A 1 80 ? -8.152 2.354 19.584 1.00 95.19 80 ALA A N 1
ATOM 583 C CA . ALA A 1 80 ? -9.524 2.398 20.097 1.00 95.19 80 ALA A CA 1
ATOM 584 C C . ALA A 1 80 ? -10.372 1.193 19.642 1.00 95.19 80 ALA A C 1
ATOM 586 O O . ALA A 1 80 ? -11.062 0.585 20.462 1.00 95.19 80 ALA A O 1
ATOM 587 N N . ILE A 1 81 ? -10.261 0.785 18.371 1.00 95.19 81 ILE A N 1
ATOM 588 C CA . ILE A 1 81 ? -10.929 -0.411 17.832 1.00 95.19 81 ILE A CA 1
ATOM 589 C C . ILE A 1 81 ? -10.488 -1.669 18.596 1.00 95.19 81 ILE A C 1
ATOM 591 O O . ILE A 1 81 ? -11.337 -2.430 19.070 1.00 95.19 81 ILE A O 1
ATOM 595 N N . THR A 1 82 ? -9.175 -1.884 18.776 1.00 94.31 82 THR A N 1
ATOM 596 C CA . THR A 1 82 ? -8.696 -3.067 19.522 1.00 94.31 82 THR A CA 1
ATOM 597 C C . THR A 1 82 ? -9.101 -3.033 20.995 1.00 94.31 82 THR A C 1
ATOM 599 O O . THR A 1 82 ? -9.334 -4.093 21.575 1.00 94.31 82 THR A O 1
ATOM 602 N N . LYS A 1 83 ? -9.237 -1.843 21.600 1.00 93.75 83 LYS A N 1
ATOM 603 C CA . LYS A 1 83 ? -9.722 -1.679 22.975 1.00 93.75 83 LYS A CA 1
ATOM 604 C C . LYS A 1 83 ? -11.174 -2.137 23.102 1.00 93.75 83 LYS A C 1
ATOM 606 O O . LYS A 1 83 ? -11.438 -3.083 23.842 1.00 93.75 83 LYS A O 1
ATOM 611 N N . ILE A 1 84 ? -12.086 -1.527 22.342 1.00 92.25 84 ILE A N 1
ATOM 612 C CA . ILE A 1 84 ? -13.533 -1.794 22.416 1.00 92.25 84 ILE A CA 1
ATOM 613 C C . ILE A 1 84 ? -13.827 -3.271 22.119 1.00 92.25 84 ILE A C 1
ATOM 615 O O . ILE A 1 84 ? -14.561 -3.930 22.855 1.00 92.25 84 ILE A O 1
ATOM 619 N N . LEU A 1 85 ? -13.185 -3.847 21.099 1.00 92.44 85 LEU A N 1
ATOM 620 C CA . LEU A 1 85 ? -13.369 -5.264 20.781 1.00 92.44 85 LEU A CA 1
ATOM 621 C C . LEU A 1 85 ? -12.722 -6.210 21.809 1.00 92.44 85 LEU A C 1
ATOM 623 O O . LEU A 1 85 ? -13.197 -7.338 21.956 1.00 92.44 85 LEU A O 1
ATOM 627 N N . SER A 1 86 ? -11.715 -5.773 22.577 1.00 91.75 86 SER A N 1
ATOM 628 C CA . SER A 1 86 ? -11.160 -6.578 23.677 1.00 91.75 86 SER A CA 1
ATOM 629 C C . SER A 1 86 ? -12.103 -6.691 24.877 1.00 91.75 86 SER A C 1
ATOM 631 O O . SER A 1 86 ? -12.145 -7.750 25.501 1.00 91.75 86 SER A O 1
ATOM 633 N N . GLU A 1 87 ? -12.931 -5.673 25.144 1.00 88.38 87 GLU A N 1
ATOM 634 C CA . GLU A 1 87 ? -13.964 -5.727 26.193 1.00 88.38 87 GLU A CA 1
ATOM 635 C C . GLU A 1 87 ? -15.034 -6.791 25.865 1.00 88.38 87 GLU A C 1
ATOM 637 O O . GLU A 1 87 ? -15.558 -7.449 26.762 1.00 88.38 87 GLU A O 1
ATOM 642 N N . THR A 1 88 ? -15.276 -7.056 24.573 1.00 82.38 88 THR A N 1
ATOM 643 C CA . THR A 1 88 ? -16.122 -8.173 24.097 1.00 82.38 88 THR A CA 1
ATOM 644 C C . THR A 1 88 ? -15.392 -9.523 23.991 1.00 82.38 88 THR A C 1
ATOM 646 O O . THR A 1 88 ? -16.002 -10.527 23.625 1.00 82.38 88 THR A O 1
ATOM 649 N N . GLY A 1 89 ? -14.083 -9.567 24.262 1.00 79.94 89 GLY A N 1
ATOM 650 C CA . GLY A 1 89 ? -13.234 -10.757 24.117 1.00 79.94 89 GLY A CA 1
ATOM 651 C C . GLY A 1 89 ? -12.826 -11.119 22.679 1.00 79.94 89 GLY A C 1
ATOM 652 O O . GLY A 1 89 ? -12.151 -12.130 22.487 1.00 79.94 89 GLY A O 1
ATOM 653 N N . ASN A 1 90 ? -13.192 -10.316 21.671 1.00 80.50 90 ASN A N 1
ATOM 654 C CA . ASN A 1 90 ? -12.912 -10.583 20.250 1.00 80.50 90 ASN A CA 1
ATOM 655 C C . ASN A 1 90 ? -11.588 -9.975 19.734 1.00 80.50 90 ASN A C 1
ATOM 657 O O . ASN A 1 90 ? -11.257 -10.131 18.557 1.00 80.50 90 ASN A O 1
ATOM 661 N N . ALA A 1 91 ? -10.818 -9.291 20.584 1.00 83.00 91 ALA A N 1
ATOM 662 C CA . ALA A 1 91 ? -9.516 -8.721 20.233 1.00 83.00 91 ALA A CA 1
ATOM 663 C C . ALA A 1 91 ? -8.520 -8.788 21.399 1.00 83.00 91 ALA A C 1
ATOM 665 O O . ALA A 1 91 ? -8.904 -8.887 22.566 1.00 83.00 91 ALA A O 1
ATOM 666 N N . LYS A 1 92 ? -7.227 -8.670 21.083 1.00 86.88 92 LYS A N 1
ATOM 667 C CA . LYS A 1 92 ? -6.193 -8.303 22.059 1.00 86.88 92 LYS A CA 1
ATOM 668 C C . LYS A 1 92 ? -5.996 -6.794 21.945 1.00 86.88 92 LYS A C 1
ATOM 670 O O . LYS A 1 92 ? -5.565 -6.334 20.891 1.00 86.88 92 LYS A O 1
ATOM 675 N N . PHE A 1 93 ? -6.304 -6.041 22.999 1.00 90.06 93 PHE A N 1
ATOM 676 C CA . PHE A 1 93 ? -6.015 -4.607 23.032 1.00 90.06 93 PHE A CA 1
ATOM 677 C C . PHE A 1 93 ? -4.524 -4.365 22.771 1.00 90.06 93 PHE A C 1
ATOM 679 O O . PHE A 1 93 ? -3.683 -5.015 23.398 1.00 90.06 93 PHE A O 1
ATOM 686 N N . ARG A 1 94 ? -4.213 -3.431 21.867 1.00 89.25 94 ARG A N 1
ATOM 687 C CA . ARG A 1 94 ? -2.885 -2.827 21.750 1.00 89.25 94 ARG A CA 1
ATOM 688 C C . ARG A 1 94 ? -2.972 -1.333 22.010 1.00 89.25 94 ARG A C 1
ATOM 690 O O . ARG A 1 94 ? -3.841 -0.646 21.475 1.00 89.25 94 ARG A O 1
ATOM 697 N N . LYS A 1 95 ? -2.039 -0.829 22.808 1.00 90.25 95 LYS A N 1
ATOM 698 C CA . LYS A 1 95 ? -1.881 0.609 23.048 1.00 90.25 95 LYS A CA 1
ATOM 699 C C . LYS A 1 95 ? -1.264 1.297 21.835 1.00 90.25 95 LYS A C 1
ATOM 701 O O . LYS A 1 95 ? -0.567 0.666 21.048 1.00 90.25 95 LYS A O 1
ATOM 706 N N . TYR A 1 96 ? -1.419 2.618 21.777 1.00 87.12 96 TYR A N 1
ATOM 707 C CA . TYR A 1 96 ? -0.725 3.492 20.828 1.00 87.12 96 TYR A CA 1
ATOM 708 C C . TYR A 1 96 ? 0.779 3.148 20.719 1.00 87.12 96 TYR A C 1
ATOM 710 O O . TYR A 1 96 ? 1.265 2.773 19.657 1.00 87.12 96 TYR A O 1
ATOM 718 N N . GLU A 1 97 ? 1.479 3.126 21.860 1.00 86.94 97 GLU A N 1
ATOM 719 C CA . GLU A 1 97 ? 2.907 2.784 22.003 1.00 86.94 97 GLU A CA 1
ATOM 720 C C . GLU A 1 97 ? 3.307 1.345 21.605 1.00 86.94 97 GLU A C 1
ATOM 722 O O . GLU A 1 97 ? 4.492 0.996 21.633 1.00 86.94 97 GLU A O 1
ATOM 727 N N . GLU A 1 98 ? 2.338 0.471 21.341 1.00 86.38 98 GLU A N 1
ATOM 728 C CA . GLU A 1 98 ? 2.542 -0.922 20.923 1.00 86.38 98 GLU A CA 1
ATOM 729 C C . GLU A 1 98 ? 2.261 -1.096 19.417 1.00 86.38 98 GLU A C 1
ATOM 731 O O . GLU A 1 98 ? 2.641 -2.113 18.833 1.00 86.38 98 GLU A O 1
ATOM 736 N N . ILE A 1 99 ? 1.626 -0.099 18.787 1.00 85.19 99 ILE A N 1
ATOM 737 C CA . ILE A 1 99 ? 1.425 0.011 17.338 1.00 85.19 99 ILE A CA 1
ATOM 738 C C . ILE A 1 99 ? 2.601 0.800 16.743 1.00 85.19 99 ILE A C 1
ATOM 740 O O . ILE A 1 99 ? 3.359 0.213 15.967 1.00 85.19 99 ILE A O 1
ATOM 744 N N . ASP A 1 100 ? 2.822 2.037 17.208 1.00 85.62 100 ASP A N 1
ATOM 745 C CA . ASP A 1 100 ? 4.044 2.833 16.993 1.00 85.62 100 ASP A CA 1
ATOM 746 C C . ASP A 1 100 ? 5.136 2.323 17.953 1.00 85.62 100 ASP A C 1
ATOM 748 O O . ASP A 1 100 ? 5.351 2.856 19.048 1.00 85.62 100 ASP A O 1
ATOM 752 N N . ASN A 1 101 ? 5.770 1.203 17.598 1.00 85.00 101 ASN A N 1
ATOM 753 C CA . ASN A 1 101 ? 6.682 0.478 18.488 1.00 85.00 101 ASN A CA 1
ATOM 754 C C . ASN A 1 101 ? 8.174 0.664 18.165 1.00 85.00 101 ASN A C 1
ATOM 756 O O . ASN A 1 101 ? 9.004 0.353 19.026 1.00 85.00 101 ASN A O 1
ATOM 760 N N . ALA A 1 102 ? 8.536 1.181 16.986 1.00 83.88 102 ALA A N 1
ATOM 761 C CA . ALA A 1 102 ? 9.936 1.418 16.644 1.00 83.88 102 ALA A CA 1
ATOM 762 C C . ALA A 1 102 ? 10.516 2.602 17.449 1.00 83.88 102 ALA A C 1
ATOM 764 O O . ALA A 1 102 ? 9.801 3.564 17.735 1.00 83.88 102 ALA A O 1
ATOM 765 N N . PRO A 1 103 ? 11.819 2.592 17.796 1.00 81.69 103 PRO A N 1
ATOM 766 C CA . PRO A 1 103 ? 12.436 3.711 18.515 1.00 81.69 103 PRO A CA 1
ATOM 767 C C . PRO A 1 103 ? 12.334 5.022 17.720 1.00 81.69 103 PRO A C 1
ATOM 769 O O . PRO A 1 103 ? 11.960 6.048 18.277 1.00 81.69 103 PRO A O 1
ATOM 772 N N . GLU A 1 104 ? 12.543 4.958 16.401 1.00 83.06 104 GLU A N 1
ATOM 773 C CA . GLU A 1 104 ? 12.426 6.102 15.486 1.00 83.06 104 GLU A CA 1
ATOM 774 C C . GLU A 1 104 ? 10.998 6.679 15.413 1.00 83.06 104 GLU A C 1
ATOM 776 O O . GLU A 1 104 ? 10.839 7.875 15.184 1.00 83.06 104 GLU A O 1
ATOM 781 N N . GLU A 1 105 ? 9.963 5.858 15.629 1.00 86.12 105 GLU A N 1
ATOM 782 C CA . GLU A 1 105 ? 8.560 6.305 15.687 1.00 86.12 105 GLU A CA 1
ATOM 783 C C . GLU A 1 105 ? 8.297 7.049 16.999 1.00 86.12 105 GLU A C 1
ATOM 785 O O . GLU A 1 105 ? 7.747 8.149 16.997 1.00 86.12 105 GLU A O 1
ATOM 790 N N . LYS A 1 106 ? 8.776 6.501 18.124 1.00 84.56 106 LYS A N 1
ATOM 791 C CA . LYS A 1 106 ? 8.604 7.095 19.462 1.00 84.56 106 LYS A CA 1
ATOM 792 C C . LYS A 1 106 ? 9.387 8.389 19.665 1.00 84.56 106 LYS A C 1
ATOM 794 O O . LYS A 1 106 ? 8.935 9.252 20.410 1.00 84.56 106 LYS A O 1
ATOM 799 N N . GLU A 1 107 ? 10.533 8.538 19.007 1.00 85.06 107 GLU A N 1
ATOM 800 C CA . GLU A 1 107 ? 11.321 9.778 19.016 1.00 85.06 107 GLU A CA 1
ATOM 801 C C . GL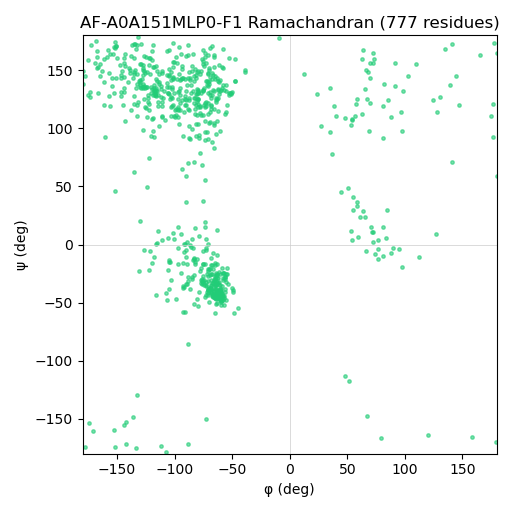U A 1 107 ? 10.707 10.883 18.141 1.00 85.06 107 GLU A C 1
ATOM 803 O O . GLU A 1 107 ? 10.918 12.063 18.419 1.00 85.06 107 GLU A O 1
ATOM 808 N N . ARG A 1 108 ? 9.949 10.524 17.093 1.00 85.06 108 ARG A N 1
ATOM 809 C CA . ARG A 1 108 ? 9.382 11.479 16.120 1.00 85.06 108 ARG A CA 1
ATOM 810 C C . ARG A 1 108 ? 7.884 11.743 16.278 1.00 85.06 108 ARG A C 1
ATOM 812 O O . ARG A 1 108 ? 7.391 12.695 15.686 1.00 85.06 108 ARG A O 1
ATOM 819 N N . GLY A 1 109 ? 7.165 10.908 17.028 1.00 83.44 109 GLY A N 1
ATOM 820 C CA . GLY A 1 109 ? 5.712 11.002 17.203 1.00 83.44 109 GLY A CA 1
ATOM 821 C C . GLY A 1 109 ? 4.890 10.629 15.963 1.00 83.44 109 GLY A C 1
ATOM 822 O O . GLY A 1 109 ? 3.710 10.955 15.913 1.00 83.44 109 GLY A O 1
ATOM 823 N N . ILE A 1 110 ? 5.494 9.975 14.963 1.00 85.56 110 ILE A N 1
ATOM 824 C CA . ILE A 1 110 ? 4.833 9.601 13.705 1.00 85.56 110 ILE A CA 1
ATOM 825 C C . ILE A 1 110 ? 5.115 8.145 13.337 1.00 85.56 110 ILE A C 1
ATOM 827 O O . ILE A 1 110 ? 6.255 7.686 13.411 1.00 85.56 110 ILE A O 1
ATOM 831 N N . THR A 1 111 ? 4.086 7.443 12.868 1.00 84.25 111 THR A N 1
ATOM 832 C CA . THR A 1 111 ? 4.181 6.095 12.292 1.00 84.25 111 THR A CA 1
ATOM 833 C C . THR A 1 111 ? 5.081 6.089 11.052 1.00 84.25 111 THR A C 1
ATOM 835 O O . THR A 1 111 ? 4.910 6.908 10.141 1.00 84.25 111 THR A O 1
ATOM 838 N N . ILE A 1 112 ? 6.016 5.137 10.987 1.00 83.62 112 ILE A N 1
ATOM 839 C CA . ILE A 1 112 ? 7.001 4.976 9.903 1.00 83.62 112 ILE A CA 1
ATOM 840 C C . ILE A 1 112 ? 6.771 3.643 9.185 1.00 83.62 112 ILE A C 1
ATOM 842 O O . ILE A 1 112 ? 6.822 3.562 7.951 1.00 83.62 112 ILE A O 1
ATOM 846 N N . CYS A 1 113 ? 6.532 2.584 9.955 1.00 82.75 113 CYS A N 1
ATOM 847 C CA . CYS A 1 113 ? 6.301 1.228 9.484 1.00 82.75 113 CYS A CA 1
ATOM 848 C C . CYS A 1 113 ? 4.799 0.934 9.388 1.00 82.75 113 CYS A C 1
ATOM 850 O O . CYS A 1 113 ? 4.010 1.404 10.197 1.00 82.75 113 CYS A O 1
ATOM 852 N N . ALA A 1 114 ? 4.395 0.115 8.414 1.00 84.50 114 ALA A N 1
ATOM 853 C CA . ALA A 1 114 ? 3.027 -0.396 8.377 1.00 84.50 114 ALA A CA 1
ATOM 854 C C . ALA A 1 114 ? 2.846 -1.426 9.507 1.00 84.50 114 ALA A C 1
ATOM 856 O O . ALA A 1 114 ? 3.597 -2.405 9.572 1.00 84.50 114 ALA A O 1
ATOM 857 N N . SER A 1 115 ? 1.888 -1.196 10.405 1.00 86.50 115 SER A N 1
ATOM 858 C CA . SER A 1 115 ? 1.771 -1.944 11.662 1.00 86.50 115 SER A CA 1
ATOM 859 C C . SER A 1 115 ? 0.486 -2.781 11.682 1.00 86.50 115 SER A C 1
ATOM 861 O O . SER A 1 115 ? -0.615 -2.249 11.561 1.00 86.50 115 SER A O 1
ATOM 863 N N . HIS A 1 116 ? 0.611 -4.109 11.799 1.00 88.12 116 HIS A N 1
ATOM 864 C CA . HIS A 1 116 ? -0.529 -5.032 11.687 1.00 88.12 116 HIS A CA 1
ATOM 865 C C . HIS A 1 116 ? -1.115 -5.429 13.056 1.00 88.12 116 HIS A C 1
ATOM 867 O O . HIS A 1 116 ? -0.383 -5.874 13.957 1.00 88.12 116 HIS A O 1
ATOM 873 N N . VAL A 1 117 ? -2.444 -5.353 13.192 1.00 91.25 117 VAL A N 1
ATOM 874 C CA . VAL A 1 117 ? -3.216 -5.782 14.377 1.00 91.25 117 VAL A CA 1
ATOM 875 C C . VAL A 1 117 ? -4.360 -6.739 14.002 1.00 91.25 117 VAL A C 1
ATOM 877 O O . VAL A 1 117 ? -4.850 -6.726 12.875 1.00 91.25 117 VAL A O 1
ATOM 880 N N . GLU A 1 118 ? -4.777 -7.582 14.954 1.00 90.75 118 GLU A N 1
ATOM 881 C CA . GLU A 1 118 ? -5.858 -8.571 14.789 1.00 90.75 118 GLU A CA 1
ATOM 882 C C . GLU A 1 118 ? -7.076 -8.193 15.650 1.00 90.75 118 GLU A C 1
ATOM 884 O O . GLU A 1 118 ? -6.925 -7.835 16.823 1.00 90.75 118 GLU A O 1
ATOM 889 N N . TYR A 1 119 ? -8.282 -8.307 15.092 1.00 92.81 119 TYR A N 1
ATOM 890 C CA . TYR A 1 119 ? -9.543 -8.261 15.839 1.00 92.81 119 TYR A CA 1
ATOM 891 C C . TYR A 1 119 ? -10.676 -8.920 15.044 1.00 92.81 119 TYR A C 1
ATOM 893 O O . TYR A 1 119 ? -10.587 -9.076 13.828 1.00 92.81 119 TYR A O 1
ATOM 901 N N . ALA A 1 120 ? -11.766 -9.290 15.713 1.00 92.50 120 ALA A N 1
ATOM 902 C CA . ALA A 1 120 ? -12.977 -9.787 15.065 1.00 92.50 120 ALA A CA 1
ATOM 903 C C . ALA A 1 120 ? -14.217 -8.989 15.494 1.00 92.50 120 ALA A C 1
ATOM 905 O O . ALA A 1 120 ? -14.314 -8.538 16.634 1.00 92.50 120 ALA A O 1
ATOM 906 N N . THR A 1 121 ? -15.184 -8.854 14.590 1.00 92.19 121 THR A N 1
ATOM 907 C CA . THR A 1 121 ? -16.559 -8.451 14.921 1.00 92.19 121 THR A CA 1
ATOM 908 C C . THR A 1 121 ? -17.384 -9.701 15.253 1.00 92.19 121 THR A C 1
ATOM 910 O O . THR A 1 121 ? -16.848 -10.811 15.362 1.00 92.19 121 THR A O 1
ATOM 913 N N . ALA A 1 122 ? -18.703 -9.565 15.409 1.00 89.94 122 ALA A N 1
ATOM 914 C CA . ALA A 1 122 ? -19.588 -10.729 15.446 1.00 89.94 122 ALA A CA 1
ATOM 915 C C . ALA A 1 122 ? -19.526 -11.525 14.125 1.00 89.94 122 ALA A C 1
ATOM 917 O O . ALA A 1 122 ? -19.493 -12.755 14.155 1.00 89.94 122 ALA A O 1
ATOM 918 N N . ASN A 1 123 ? -19.448 -10.823 12.988 1.00 90.31 123 ASN A N 1
ATOM 919 C CA . ASN A 1 123 ? -19.621 -11.400 11.655 1.00 90.31 123 ASN A CA 1
ATOM 920 C C . ASN A 1 123 ? -18.310 -11.842 10.989 1.00 90.31 123 ASN A C 1
ATOM 922 O O . ASN A 1 123 ? -18.309 -12.821 10.243 1.00 90.31 123 ASN A O 1
ATOM 926 N N . ARG A 1 124 ? -17.202 -11.117 11.206 1.00 92.69 124 ARG A N 1
ATOM 927 C CA . ARG A 1 124 ? -15.958 -11.269 10.427 1.00 92.69 124 ARG A CA 1
ATOM 928 C C . ARG A 1 124 ? -14.698 -11.220 11.293 1.00 92.69 124 ARG A C 1
ATOM 930 O O . ARG A 1 124 ? -14.718 -10.742 12.426 1.00 92.69 124 ARG A O 1
ATOM 937 N N . HIS A 1 125 ? -13.588 -11.705 10.741 1.00 91.94 125 HIS A N 1
ATOM 938 C CA . HIS A 1 125 ? -12.242 -11.530 11.282 1.00 91.94 125 HIS A CA 1
ATOM 939 C C . HIS A 1 125 ? -11.469 -10.516 10.428 1.00 91.94 125 HIS A C 1
ATOM 941 O O . HIS A 1 125 ? -11.456 -10.621 9.201 1.00 91.94 125 HIS A O 1
ATOM 947 N N . TYR A 1 126 ? -10.767 -9.588 11.074 1.00 93.31 126 TYR A N 1
ATOM 948 C CA . TYR A 1 126 ? -10.023 -8.519 10.420 1.00 93.31 126 TYR A CA 1
ATOM 949 C C . TYR A 1 126 ? -8.521 -8.593 10.702 1.00 93.31 126 TYR A C 1
ATOM 951 O O . TYR A 1 126 ? -8.072 -8.731 11.842 1.00 93.31 126 TYR A O 1
ATOM 959 N N . SER A 1 127 ? -7.749 -8.466 9.627 1.00 91.94 127 SER A N 1
ATOM 960 C CA . SER A 1 127 ? -6.342 -8.068 9.649 1.00 91.94 127 SER A CA 1
ATOM 961 C C . SER A 1 127 ? -6.310 -6.578 9.318 1.00 91.94 127 SER A C 1
ATOM 963 O O . SER A 1 127 ? -6.674 -6.181 8.211 1.00 91.94 127 SER A O 1
ATOM 965 N N . HIS A 1 128 ? -5.953 -5.745 10.297 1.00 93.31 128 HIS A N 1
ATOM 966 C CA . HIS A 1 128 ? -5.906 -4.294 10.134 1.00 93.31 128 HIS A CA 1
ATOM 967 C C . HIS A 1 128 ? -4.453 -3.836 9.984 1.00 93.31 128 HIS A C 1
ATOM 969 O O . HIS A 1 128 ? -3.623 -4.144 10.840 1.00 93.31 128 HIS A O 1
ATOM 975 N N . THR A 1 129 ? -4.153 -3.079 8.928 1.00 92.19 129 THR A N 1
ATOM 976 C CA . THR A 1 129 ? -2.833 -2.483 8.671 1.00 92.19 129 THR A CA 1
ATOM 977 C C . THR A 1 129 ? -2.875 -0.972 8.884 1.00 92.19 129 THR A C 1
ATOM 979 O O . THR A 1 129 ? -3.438 -0.247 8.067 1.00 92.19 129 THR A O 1
ATOM 982 N N . ASP A 1 130 ? -2.274 -0.495 9.974 1.00 93.31 130 ASP A N 1
ATOM 983 C CA . ASP A 1 130 ? -2.120 0.939 10.230 1.00 93.31 130 ASP A CA 1
ATOM 984 C C . ASP A 1 130 ? -1.036 1.489 9.287 1.00 93.31 130 ASP A C 1
ATOM 986 O O . ASP A 1 130 ? 0.100 1.000 9.303 1.00 93.31 130 ASP A O 1
ATOM 990 N N . CYS A 1 131 ? -1.390 2.427 8.399 1.00 91.00 131 CYS A N 1
ATOM 991 C CA . CYS A 1 131 ? -0.473 2.944 7.372 1.00 91.00 131 CYS A CA 1
ATOM 992 C C . CYS A 1 131 ? 0.081 4.333 7.740 1.00 91.00 131 CYS A C 1
ATOM 994 O O . CYS A 1 131 ? -0.661 5.184 8.237 1.00 91.00 131 CYS A O 1
ATOM 996 N N . PRO A 1 132 ? 1.366 4.622 7.454 1.00 89.38 132 PRO A N 1
ATOM 997 C CA . PRO A 1 132 ? 1.988 5.888 7.834 1.00 89.38 132 PRO A CA 1
ATOM 998 C C . PRO A 1 132 ? 1.394 7.087 7.079 1.00 89.38 132 PRO A C 1
ATOM 1000 O O . PRO A 1 132 ? 1.076 6.996 5.895 1.00 89.38 132 PRO A O 1
ATOM 1003 N N . GLY A 1 133 ? 1.259 8.231 7.762 1.00 84.94 133 GLY A N 1
ATOM 1004 C CA . GLY A 1 133 ? 0.642 9.444 7.198 1.00 84.94 133 GLY A CA 1
ATOM 1005 C C . GLY A 1 133 ? 1.585 10.409 6.470 1.00 84.94 133 GLY A C 1
ATOM 1006 O O . GLY A 1 133 ? 1.109 11.297 5.766 1.00 84.94 133 GLY A O 1
ATOM 1007 N N . HIS A 1 134 ? 2.899 10.290 6.685 1.00 86.94 134 HIS A N 1
ATOM 1008 C CA . HIS A 1 134 ? 3.883 11.295 6.271 1.00 86.94 134 HIS A CA 1
ATOM 1009 C C . HIS A 1 134 ? 4.388 11.074 4.839 1.00 86.94 134 HIS A C 1
ATOM 1011 O O . HIS A 1 134 ? 4.616 9.936 4.423 1.00 86.94 134 HIS A O 1
ATOM 1017 N N . ALA A 1 135 ? 4.634 12.166 4.106 1.00 79.75 135 ALA A N 1
ATOM 1018 C CA . ALA A 1 135 ? 4.969 12.128 2.679 1.00 79.75 135 ALA A CA 1
ATOM 1019 C C . ALA A 1 135 ? 6.237 11.305 2.361 1.00 79.75 135 ALA A C 1
ATOM 1021 O O . ALA A 1 135 ? 6.284 10.575 1.371 1.00 79.75 135 ALA A O 1
ATOM 1022 N N . ASP A 1 136 ? 7.242 11.347 3.238 1.00 82.88 136 ASP A N 1
ATOM 1023 C CA . ASP A 1 136 ? 8.479 10.567 3.073 1.00 82.88 136 ASP A CA 1
ATOM 1024 C C . ASP A 1 136 ? 8.266 9.048 3.207 1.00 82.88 136 ASP A C 1
ATOM 1026 O O . ASP A 1 136 ? 9.021 8.251 2.643 1.00 82.88 136 ASP A O 1
ATOM 1030 N N . TYR A 1 137 ? 7.219 8.628 3.926 1.00 84.12 137 TYR A N 1
ATOM 1031 C CA . TYR A 1 137 ? 6.933 7.225 4.240 1.00 84.12 137 TYR A CA 1
ATOM 1032 C C . TYR A 1 137 ? 5.842 6.610 3.356 1.00 84.12 137 TYR A C 1
ATOM 1034 O O . TYR A 1 137 ? 5.462 5.455 3.562 1.00 84.12 137 TYR A O 1
ATOM 1042 N N . ILE A 1 138 ? 5.411 7.303 2.294 1.00 84.00 138 ILE A N 1
ATOM 1043 C CA . ILE A 1 138 ? 4.424 6.781 1.334 1.00 84.00 138 ILE A CA 1
ATOM 1044 C C . ILE A 1 138 ? 4.879 5.445 0.708 1.00 84.00 138 ILE A C 1
ATOM 1046 O O . ILE A 1 138 ? 4.057 4.580 0.419 1.00 84.00 138 ILE A O 1
ATOM 1050 N N . LYS A 1 139 ? 6.193 5.189 0.594 1.00 83.19 139 LYS A N 1
ATOM 1051 C CA . LYS A 1 139 ? 6.727 3.870 0.188 1.00 83.19 139 LYS A CA 1
ATOM 1052 C C . LYS A 1 139 ? 6.260 2.703 1.073 1.00 83.19 139 LYS A C 1
ATOM 1054 O O . LYS A 1 139 ? 6.202 1.572 0.594 1.00 83.19 139 LYS A O 1
ATOM 1059 N N . ASN A 1 140 ? 5.989 2.949 2.353 1.00 86.25 140 ASN A N 1
ATOM 1060 C CA . ASN A 1 140 ? 5.471 1.953 3.290 1.00 86.25 140 ASN A CA 1
ATOM 1061 C C . ASN A 1 140 ? 3.938 1.926 3.284 1.00 86.25 140 ASN A C 1
ATOM 1063 O O . ASN A 1 140 ? 3.374 0.838 3.360 1.00 86.25 140 ASN A O 1
ATOM 1067 N N . MET A 1 141 ? 3.275 3.073 3.085 1.00 87.56 141 MET A N 1
ATOM 1068 C CA . MET A 1 141 ? 1.827 3.141 2.834 1.00 87.56 141 MET A CA 1
ATOM 1069 C C . MET A 1 141 ? 1.429 2.333 1.589 1.00 87.56 141 MET A C 1
ATOM 1071 O O . MET A 1 141 ? 0.515 1.522 1.681 1.00 87.56 141 MET A O 1
ATOM 1075 N N . ILE A 1 142 ? 2.154 2.451 0.468 1.00 85.56 142 ILE A N 1
ATOM 1076 C CA . ILE A 1 142 ? 1.885 1.687 -0.768 1.00 85.56 142 ILE A CA 1
ATOM 1077 C C . ILE A 1 142 ? 1.865 0.180 -0.496 1.00 85.56 142 ILE A C 1
ATOM 1079 O O . ILE A 1 142 ? 0.933 -0.506 -0.901 1.00 85.56 142 ILE A O 1
ATOM 1083 N N . THR A 1 143 ? 2.864 -0.346 0.217 1.00 82.44 143 THR A N 1
ATOM 1084 C CA . THR A 1 143 ? 2.930 -1.786 0.511 1.00 82.44 143 THR A CA 1
ATOM 1085 C C . THR A 1 143 ? 1.984 -2.217 1.627 1.00 82.44 143 THR A C 1
ATOM 1087 O O . THR A 1 143 ? 1.469 -3.322 1.564 1.00 82.44 143 THR A O 1
ATOM 1090 N N . GLY A 1 144 ? 1.685 -1.347 2.598 1.00 82.56 144 GLY A N 1
ATOM 1091 C CA . GLY A 1 144 ? 0.629 -1.591 3.587 1.00 82.56 144 GLY A CA 1
ATOM 1092 C C . GLY A 1 144 ? -0.783 -1.569 2.987 1.00 82.56 144 GLY A C 1
ATOM 1093 O O . GLY A 1 144 ? -1.671 -2.237 3.505 1.00 82.56 144 GLY A O 1
ATOM 1094 N N . THR A 1 145 ? -0.966 -0.859 1.867 1.00 83.25 145 THR A N 1
ATOM 1095 C CA . THR A 1 145 ? -2.230 -0.753 1.118 1.00 83.25 145 THR A CA 1
ATOM 1096 C C . THR A 1 145 ? -2.385 -1.859 0.065 1.00 83.25 145 THR A C 1
ATOM 1098 O O . THR A 1 145 ? -3.502 -2.270 -0.230 1.00 83.25 145 THR A O 1
ATOM 1101 N N . ALA A 1 146 ? -1.279 -2.398 -0.467 1.00 81.56 146 ALA A N 1
ATOM 1102 C CA . ALA A 1 146 ? -1.268 -3.493 -1.445 1.00 81.56 146 ALA A CA 1
ATOM 1103 C C . ALA A 1 146 ? -2.118 -4.741 -1.089 1.00 81.56 146 ALA A C 1
ATOM 1105 O O . ALA A 1 146 ? -2.713 -5.299 -2.011 1.00 81.56 146 ALA A O 1
ATOM 1106 N N . PRO A 1 147 ? -2.208 -5.201 0.179 1.00 84.38 147 PRO A N 1
ATOM 1107 C CA . PRO A 1 147 ? -3.037 -6.350 0.553 1.00 84.38 147 PRO A CA 1
ATOM 1108 C C . PRO A 1 147 ? -4.488 -6.009 0.942 1.00 84.38 147 PRO A C 1
ATOM 1110 O O . PRO A 1 147 ? -5.206 -6.911 1.376 1.00 84.38 147 PRO A O 1
ATOM 1113 N N . LEU A 1 148 ? -4.915 -4.742 0.875 1.00 90.31 148 LEU A N 1
ATOM 1114 C CA . LEU A 1 148 ? -6.194 -4.307 1.448 1.00 90.31 148 LEU A CA 1
ATOM 1115 C C . LEU A 1 148 ? -7.381 -4.543 0.511 1.00 90.31 148 LEU A C 1
ATOM 1117 O O . LEU A 1 148 ? -7.376 -4.147 -0.653 1.00 90.31 148 LEU A O 1
ATOM 1121 N N . ASP A 1 149 ? -8.440 -5.130 1.068 1.00 91.75 149 ASP A N 1
ATOM 1122 C CA . ASP A 1 149 ? -9.719 -5.344 0.388 1.00 91.75 149 ASP A CA 1
ATOM 1123 C C . ASP A 1 149 ? -10.606 -4.079 0.448 1.00 91.75 149 ASP A C 1
ATOM 1125 O O . ASP A 1 149 ? -11.435 -3.838 -0.433 1.00 91.75 149 ASP A O 1
ATOM 1129 N N . GLY A 1 150 ? -10.398 -3.246 1.475 1.00 93.56 150 GLY A N 1
ATOM 1130 C CA . GLY A 1 150 ? -11.024 -1.937 1.663 1.00 93.56 150 GLY A CA 1
ATOM 1131 C C . GLY A 1 150 ? -10.244 -1.068 2.659 1.00 93.56 150 GLY A C 1
ATOM 1132 O O . GLY A 1 150 ? -9.478 -1.585 3.472 1.00 93.56 150 GLY A O 1
ATOM 1133 N N . CYS A 1 151 ? -10.432 0.251 2.615 1.00 95.12 151 CYS A N 1
ATOM 1134 C CA . CYS A 1 151 ? -9.708 1.203 3.470 1.00 95.12 151 CYS A CA 1
ATOM 1135 C C . CYS A 1 151 ? -10.637 1.992 4.403 1.00 95.12 151 CYS A C 1
ATOM 1137 O O . CYS A 1 151 ? -11.786 2.265 4.066 1.00 95.12 151 CYS A O 1
ATOM 1139 N N . ILE A 1 152 ? -10.107 2.425 5.549 1.00 96.88 152 ILE A N 1
ATOM 1140 C CA . ILE A 1 152 ? -10.733 3.417 6.430 1.00 96.88 152 ILE A CA 1
ATOM 1141 C C . ILE A 1 152 ? -10.011 4.751 6.212 1.00 96.88 152 ILE A C 1
ATOM 1143 O O . ILE A 1 152 ? -8.840 4.887 6.570 1.00 96.88 152 ILE A O 1
ATOM 1147 N N . LEU A 1 153 ? -10.687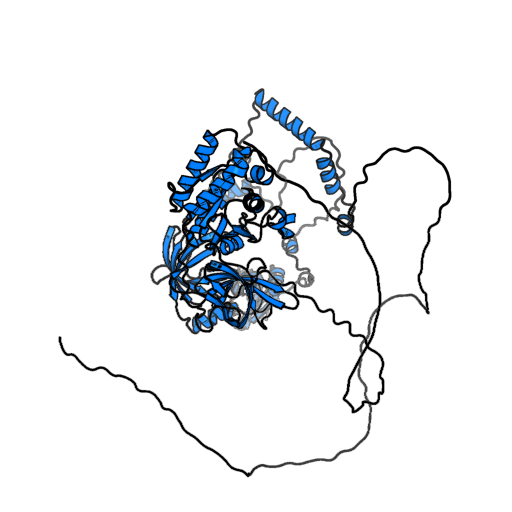 5.730 5.612 1.00 96.44 153 LEU A N 1
ATOM 1148 C CA . LEU A 1 153 ? -10.161 7.084 5.441 1.00 96.44 153 LEU A CA 1
ATOM 1149 C C . LEU A 1 153 ? -10.389 7.883 6.726 1.00 96.44 153 LEU A C 1
ATOM 1151 O O . LEU A 1 153 ? -11.531 8.137 7.099 1.00 96.44 153 LEU A O 1
ATOM 1155 N N . VAL A 1 154 ? -9.311 8.299 7.385 1.00 97.00 154 VAL A N 1
ATOM 1156 C CA . VAL A 1 154 ? -9.372 9.094 8.615 1.00 97.00 154 VAL A CA 1
ATOM 1157 C C . VAL A 1 154 ? -9.132 10.567 8.288 1.00 97.00 154 VAL A C 1
ATOM 1159 O O . VAL A 1 154 ? -8.046 10.953 7.837 1.00 97.00 154 VAL A O 1
ATOM 1162 N N . VAL A 1 155 ? -10.151 11.393 8.523 1.00 96.06 155 VAL A N 1
ATOM 1163 C CA . VAL A 1 155 ? -10.137 12.846 8.285 1.00 96.06 155 VAL A CA 1
ATOM 1164 C C . VAL A 1 155 ? -10.345 13.572 9.611 1.00 96.06 155 VAL A C 1
ATOM 1166 O O . VAL A 1 155 ? -11.159 13.126 10.409 1.00 96.06 155 VAL A O 1
ATOM 1169 N N . ALA A 1 156 ? -9.610 14.648 9.893 1.00 95.50 156 ALA A N 1
ATOM 1170 C CA . ALA A 1 156 ? -9.838 15.450 11.093 1.00 95.50 156 ALA A CA 1
ATOM 1171 C C . ALA A 1 156 ? -10.898 16.533 10.831 1.00 95.50 156 ALA A C 1
ATOM 1173 O O . ALA A 1 156 ? -10.736 17.349 9.926 1.00 95.50 156 ALA A O 1
ATOM 1174 N N . ALA A 1 157 ? -11.941 16.584 11.664 1.00 94.25 157 ALA A N 1
ATOM 1175 C CA . ALA A 1 157 ? -13.003 17.596 11.611 1.00 94.25 157 ALA A CA 1
ATOM 1176 C C . ALA A 1 157 ? -12.479 19.042 11.726 1.00 94.25 157 ALA A C 1
ATOM 1178 O O . ALA A 1 157 ? -13.120 19.978 11.265 1.00 94.25 157 ALA A O 1
ATOM 1179 N N . THR A 1 158 ? -11.303 19.220 12.332 1.00 91.88 158 THR A N 1
ATOM 1180 C CA . THR A 1 158 ? -10.619 20.508 12.516 1.00 91.88 158 THR A CA 1
ATOM 1181 C C . THR A 1 158 ? -9.799 20.971 11.308 1.00 91.88 158 THR A C 1
ATOM 1183 O O . THR A 1 158 ? -9.331 22.105 11.312 1.00 91.88 158 THR A O 1
ATOM 1186 N N . GLU A 1 159 ? -9.552 20.099 10.324 1.00 90.75 159 GLU A N 1
ATOM 1187 C CA . GLU A 1 159 ? -8.587 20.327 9.228 1.00 90.75 159 GLU A CA 1
ATOM 1188 C C . GLU A 1 159 ? -9.160 20.047 7.827 1.00 90.75 159 GLU A C 1
ATOM 1190 O O . GLU A 1 159 ? -8.639 20.581 6.851 1.00 90.75 159 GLU A O 1
ATOM 1195 N N . GLY A 1 160 ? -10.216 19.233 7.704 1.00 90.50 160 GLY A N 1
ATOM 1196 C CA . GLY A 1 160 ? -10.859 18.934 6.419 1.00 90.50 160 GLY A CA 1
ATOM 1197 C C . GLY A 1 160 ? -9.973 18.127 5.457 1.00 90.50 160 GLY A C 1
ATOM 1198 O O . GLY A 1 160 ? -9.183 17.263 5.868 1.00 90.50 160 GLY A O 1
ATOM 1199 N N . GLN A 1 161 ? -10.118 18.361 4.148 1.00 89.75 161 GLN A N 1
ATOM 1200 C CA . GLN A 1 161 ? -9.310 17.660 3.143 1.00 89.75 161 GLN A CA 1
ATOM 1201 C C . GLN A 1 161 ? -7.875 18.211 3.018 1.00 89.75 161 GLN A C 1
ATOM 1203 O O . GLN A 1 161 ? -7.623 19.296 2.504 1.00 89.75 161 GLN A O 1
ATOM 1208 N N . MET A 1 162 ? -6.893 17.393 3.404 1.00 90.25 162 MET A N 1
ATOM 1209 C CA . MET A 1 162 ? -5.463 17.718 3.300 1.00 90.25 162 MET A CA 1
ATOM 1210 C C . MET A 1 162 ? -4.791 17.050 2.080 1.00 90.25 162 MET A C 1
ATOM 1212 O O . MET A 1 162 ? -5.260 16.005 1.615 1.00 90.25 162 MET A O 1
ATOM 1216 N N . PRO A 1 163 ? -3.656 17.565 1.556 1.00 84.94 163 PRO A N 1
ATOM 1217 C CA . PRO A 1 163 ? -3.029 17.047 0.328 1.00 84.94 163 PRO A CA 1
ATOM 1218 C C . PRO A 1 163 ? -2.692 15.547 0.364 1.00 84.94 163 PRO A C 1
ATOM 1220 O O . PRO A 1 163 ? -2.896 14.835 -0.617 1.00 84.94 163 PRO A O 1
ATOM 1223 N N . GLN A 1 164 ? -2.238 15.037 1.512 1.00 87.81 164 GLN A N 1
ATOM 1224 C CA . GLN A 1 164 ? -1.965 13.613 1.727 1.00 87.81 164 GLN A CA 1
ATOM 1225 C C . GLN A 1 164 ? -3.256 12.779 1.791 1.00 87.81 164 GLN A C 1
ATOM 1227 O O . GLN A 1 164 ? -3.226 11.608 1.435 1.00 87.81 164 GLN A O 1
ATOM 1232 N N . THR A 1 165 ? -4.398 13.349 2.191 1.00 90.69 165 THR A N 1
ATOM 1233 C CA . THR A 1 165 ? -5.710 12.686 2.064 1.00 90.69 165 THR A CA 1
ATOM 1234 C C . THR A 1 165 ? -6.031 12.454 0.585 1.00 90.69 165 THR A C 1
ATOM 1236 O O . THR A 1 165 ? -6.412 11.341 0.217 1.00 90.69 165 THR A O 1
ATOM 1239 N N . ARG A 1 166 ? -5.768 13.454 -0.276 1.00 87.38 166 ARG A N 1
ATOM 1240 C CA . ARG A 1 166 ? -5.912 13.324 -1.736 1.00 87.38 166 ARG A CA 1
ATOM 1241 C C . ARG A 1 166 ? -4.949 12.273 -2.312 1.00 87.38 166 ARG A C 1
ATOM 1243 O O . ARG A 1 166 ? -5.393 11.353 -2.994 1.00 87.38 166 ARG A O 1
ATOM 1250 N N . GLU A 1 167 ? -3.651 12.333 -1.985 1.00 85.31 167 GLU A N 1
ATOM 1251 C CA . GLU A 1 167 ? -2.677 11.340 -2.481 1.00 85.31 167 GLU A CA 1
ATOM 1252 C C . GLU A 1 167 ? -2.958 9.910 -1.968 1.00 85.31 167 GLU A C 1
ATOM 1254 O O . GLU A 1 167 ? -2.773 8.946 -2.711 1.00 85.31 167 GLU A O 1
ATOM 1259 N N . HIS A 1 168 ? -3.443 9.730 -0.737 1.00 89.88 168 HIS A N 1
ATOM 1260 C CA . HIS A 1 168 ? -3.737 8.395 -0.209 1.00 89.88 168 HIS A CA 1
ATOM 1261 C C . HIS A 1 168 ? -4.968 7.741 -0.857 1.00 89.88 168 HIS A C 1
ATOM 1263 O O . HIS A 1 168 ? -4.913 6.546 -1.157 1.00 89.88 168 HIS A O 1
ATOM 1269 N N . LEU A 1 169 ? -6.041 8.495 -1.130 1.00 90.19 169 LEU A N 1
ATOM 1270 C CA . LEU A 1 169 ? -7.203 7.990 -1.879 1.00 90.19 169 LEU A CA 1
ATOM 1271 C C . LEU A 1 169 ? -6.827 7.577 -3.305 1.00 90.19 169 LEU A C 1
ATOM 1273 O O . LEU A 1 169 ? -7.208 6.494 -3.763 1.00 90.19 169 LEU A O 1
ATOM 1277 N N . LEU A 1 170 ? -6.034 8.420 -3.966 1.00 85.62 170 LEU A N 1
ATOM 1278 C CA . LEU A 1 170 ? -5.451 8.181 -5.279 1.00 85.62 170 LEU A CA 1
ATOM 1279 C C . LEU A 1 170 ? -4.609 6.895 -5.293 1.00 85.62 170 LEU A C 1
ATOM 1281 O O . LEU A 1 170 ? -4.847 6.013 -6.115 1.00 85.62 170 LEU A O 1
ATOM 1285 N N . LEU A 1 171 ? -3.669 6.727 -4.359 1.00 85.75 171 LEU A N 1
ATOM 1286 C CA . LEU A 1 171 ? -2.819 5.532 -4.292 1.00 85.75 171 LEU A CA 1
ATOM 1287 C C . LEU A 1 171 ? -3.607 4.252 -4.004 1.00 85.75 171 LEU A C 1
ATOM 1289 O O . LEU A 1 171 ? -3.356 3.234 -4.650 1.00 85.75 171 LEU A O 1
ATOM 1293 N N . ALA A 1 172 ? -4.587 4.300 -3.098 1.00 89.19 172 ALA A N 1
ATOM 1294 C CA . ALA A 1 172 ? -5.478 3.171 -2.842 1.00 89.19 172 ALA A CA 1
ATOM 1295 C C . ALA A 1 172 ? -6.232 2.751 -4.122 1.00 89.19 172 ALA A C 1
ATOM 1297 O O . ALA A 1 172 ? -6.267 1.563 -4.461 1.00 89.19 172 ALA A O 1
ATOM 1298 N N . LYS A 1 173 ? -6.720 3.724 -4.908 1.00 86.31 173 LYS A N 1
ATOM 1299 C CA . LYS A 1 173 ? -7.419 3.483 -6.182 1.00 86.31 173 LYS A CA 1
ATOM 1300 C C . LYS A 1 173 ? -6.520 2.815 -7.220 1.00 86.31 173 LYS A C 1
ATOM 1302 O O . LYS A 1 173 ? -6.937 1.886 -7.910 1.00 86.31 173 LYS A O 1
ATOM 1307 N N . GLN A 1 174 ? -5.274 3.278 -7.318 1.00 80.88 174 GLN A N 1
ATOM 1308 C CA . GLN A 1 174 ? -4.276 2.770 -8.262 1.00 80.88 174 GLN A CA 1
ATOM 1309 C C . GLN A 1 174 ? -3.826 1.342 -7.931 1.00 80.88 174 GLN A C 1
ATOM 1311 O O . GLN A 1 174 ? -3.636 0.529 -8.838 1.00 80.88 174 GLN A O 1
ATOM 1316 N N . ILE A 1 175 ? -3.689 1.038 -6.637 1.00 81.94 175 ILE A N 1
ATOM 1317 C CA . ILE A 1 175 ? -3.406 -0.303 -6.113 1.00 81.94 175 ILE A CA 1
ATOM 1318 C C . ILE A 1 175 ? -4.563 -1.264 -6.431 1.00 81.94 175 ILE A C 1
ATOM 1320 O O . ILE A 1 175 ? -4.320 -2.400 -6.835 1.00 81.94 175 ILE A O 1
ATOM 1324 N N . GLY A 1 176 ? -5.806 -0.782 -6.344 1.00 83.31 176 GLY A N 1
ATOM 1325 C CA . GLY A 1 176 ? -7.012 -1.528 -6.717 1.00 83.31 176 GLY A CA 1
ATOM 1326 C C . GLY A 1 176 ? -8.086 -1.595 -5.630 1.00 83.31 176 GLY A C 1
ATOM 1327 O O . GLY A 1 176 ? -9.059 -2.330 -5.802 1.00 83.31 176 GLY A O 1
ATOM 1328 N N . VAL A 1 177 ? -7.932 -0.836 -4.539 1.00 89.38 177 VAL A N 1
ATOM 1329 C CA . VAL A 1 177 ? -8.950 -0.706 -3.492 1.00 89.38 177 VAL A CA 1
ATOM 1330 C C . VAL A 1 177 ? -10.195 -0.052 -4.092 1.00 89.38 177 VAL A C 1
ATOM 1332 O O . VAL A 1 177 ? -10.125 1.015 -4.704 1.00 89.38 177 VAL A O 1
ATOM 1335 N N . GLN A 1 178 ? -11.343 -0.710 -3.934 1.00 89.31 178 GLN A N 1
ATOM 1336 C CA . GLN A 1 178 ? -12.624 -0.252 -4.488 1.00 89.31 178 GLN A CA 1
ATOM 1337 C C . GLN A 1 178 ? -13.529 0.387 -3.431 1.00 89.31 178 GLN A C 1
ATOM 1339 O O . GLN A 1 178 ? -14.280 1.300 -3.763 1.00 89.31 178 GLN A O 1
ATOM 1344 N N . TYR A 1 179 ? -13.422 -0.053 -2.175 1.00 93.31 179 TYR A N 1
ATOM 1345 C CA . TYR A 1 179 ? -14.295 0.356 -1.076 1.00 93.31 179 TYR A CA 1
ATOM 1346 C C . TYR A 1 179 ? -13.511 1.147 -0.030 1.00 93.31 179 TYR A C 1
ATOM 1348 O O . TYR A 1 179 ? -12.469 0.700 0.459 1.00 93.31 179 TYR A O 1
ATOM 1356 N N . VAL A 1 180 ? -14.032 2.318 0.322 1.00 94.94 180 VAL A N 1
ATOM 1357 C CA . VAL A 1 180 ? -13.504 3.196 1.369 1.00 94.94 180 VAL A CA 1
ATOM 1358 C C . VAL A 1 180 ? -14.640 3.501 2.338 1.00 94.94 180 VAL A C 1
ATOM 1360 O O . VAL A 1 180 ? -15.748 3.776 1.899 1.00 94.94 180 VAL A O 1
ATOM 1363 N N . VAL A 1 181 ? -14.378 3.453 3.640 1.00 96.50 181 VAL A N 1
ATOM 1364 C CA . VAL A 1 181 ? -15.289 3.941 4.687 1.00 96.50 181 VAL A CA 1
ATOM 1365 C C . VAL A 1 181 ? -14.645 5.166 5.328 1.00 96.50 181 VAL A C 1
ATOM 1367 O O . VAL A 1 181 ? -13.450 5.137 5.624 1.00 96.50 181 VAL A O 1
ATOM 1370 N N . VAL A 1 182 ? -15.395 6.246 5.532 1.00 96.88 182 VAL A N 1
ATOM 1371 C CA . VAL A 1 182 ? -14.857 7.502 6.075 1.00 96.88 182 VAL A CA 1
ATOM 1372 C C . VAL A 1 182 ? -15.116 7.579 7.576 1.00 96.88 182 VAL A C 1
ATOM 1374 O O . VAL A 1 182 ? -16.244 7.403 8.034 1.00 96.88 182 VAL A O 1
ATOM 1377 N N . TYR A 1 183 ? -14.074 7.899 8.342 1.00 97.44 183 TYR A N 1
ATOM 1378 C CA . TYR A 1 183 ? -14.176 8.249 9.753 1.00 97.44 183 TYR A CA 1
ATOM 1379 C C . TYR A 1 183 ? -13.678 9.683 9.976 1.00 97.44 183 TYR A C 1
ATOM 1381 O O . TYR A 1 183 ? -12.478 9.964 9.884 1.00 97.44 183 TYR A O 1
ATOM 1389 N N . VAL A 1 184 ? -14.614 10.587 10.267 1.00 96.44 184 VAL A N 1
ATOM 1390 C CA . VAL A 1 184 ? -14.345 11.987 10.603 1.00 96.44 184 VAL A CA 1
ATOM 1391 C C . VAL A 1 184 ? -14.042 12.062 12.101 1.00 96.44 184 VAL A C 1
ATOM 1393 O O . VAL A 1 184 ? -14.930 11.995 12.950 1.00 96.44 184 VAL A O 1
ATOM 1396 N N . ASN A 1 185 ? -12.751 12.124 12.411 1.00 96.38 185 ASN A N 1
ATOM 1397 C CA . ASN A 1 185 ? -12.165 12.119 13.745 1.00 96.38 185 ASN A CA 1
ATOM 1398 C C . ASN A 1 185 ? -12.040 13.543 14.328 1.00 96.38 185 ASN A C 1
ATOM 1400 O O . ASN A 1 185 ? -12.186 14.530 13.612 1.00 96.38 185 ASN A O 1
ATOM 1404 N N . LYS A 1 186 ? -11.679 13.654 15.613 1.00 94.94 186 LYS A N 1
ATOM 1405 C CA . LYS A 1 186 ? -11.573 14.920 16.372 1.00 94.94 186 LYS A CA 1
ATOM 1406 C C . LYS A 1 186 ? -12.897 15.698 16.487 1.00 94.94 186 LYS A C 1
ATOM 1408 O O . LYS A 1 186 ? -12.877 16.906 16.709 1.00 94.94 186 LYS A O 1
ATOM 1413 N N . ALA A 1 187 ? -14.051 15.033 16.365 1.00 92.69 187 ALA A N 1
ATOM 1414 C CA . ALA A 1 187 ? -15.358 15.685 16.525 1.00 92.69 187 ALA A CA 1
ATOM 1415 C C . ALA A 1 187 ? -15.583 16.260 17.943 1.00 92.69 187 ALA A C 1
ATOM 1417 O O . ALA A 1 187 ? -16.430 17.121 18.127 1.00 92.69 187 ALA A O 1
ATOM 1418 N N . ASP A 1 188 ? -14.794 15.840 18.940 1.00 92.69 188 ASP A N 1
ATOM 1419 C CA . ASP A 1 188 ? -14.743 16.444 20.280 1.00 92.69 188 ASP A CA 1
ATOM 1420 C C . ASP A 1 188 ? -14.186 17.880 20.297 1.00 92.69 188 ASP A C 1
ATOM 1422 O O . ASP A 1 188 ? -14.450 18.632 21.233 1.00 92.69 188 ASP A O 1
ATOM 1426 N N . MET A 1 189 ? -13.437 18.276 19.263 1.00 91.38 189 MET A N 1
ATOM 1427 C CA . MET A 1 189 ? -12.868 19.620 19.126 1.00 91.38 189 MET A CA 1
ATOM 1428 C C . MET A 1 189 ? -13.773 20.590 18.348 1.00 91.38 189 MET A C 1
ATOM 1430 O O . MET A 1 189 ? -13.449 21.774 18.259 1.00 91.38 189 MET A O 1
ATOM 1434 N N . VAL A 1 190 ? -14.886 20.113 17.778 1.00 90.50 190 VAL A N 1
ATOM 1435 C CA . VAL A 1 190 ? -15.781 20.896 16.912 1.00 90.50 190 VAL A CA 1
ATOM 1436 C C . VAL A 1 190 ? -17.171 20.955 17.542 1.00 90.50 190 VAL A C 1
ATOM 1438 O O . VAL A 1 190 ? -17.899 19.970 17.573 1.00 90.50 190 VAL A O 1
ATOM 1441 N N . SER A 1 191 ? -17.542 22.126 18.063 1.00 83.88 191 SER A N 1
ATOM 1442 C CA . SER A 1 191 ? -18.826 22.350 18.746 1.00 83.88 191 SER A CA 1
ATOM 1443 C C . SER A 1 191 ? -19.990 22.711 17.816 1.00 83.88 191 SER A C 1
ATOM 1445 O O . SER A 1 191 ? -21.095 22.945 18.302 1.00 83.88 191 SER A O 1
ATOM 1447 N N . ASP A 1 192 ? -19.732 22.830 16.515 1.00 88.94 192 ASP A N 1
ATOM 1448 C CA . ASP A 1 192 ? -20.685 23.288 15.505 1.00 88.94 192 ASP A CA 1
ATOM 1449 C C . ASP A 1 192 ? -20.961 22.176 14.487 1.00 88.94 192 ASP A C 1
ATOM 1451 O O . ASP A 1 192 ? -20.031 21.593 13.929 1.00 88.94 192 ASP A O 1
ATOM 1455 N N . ASN A 1 193 ? -22.238 21.886 14.241 1.00 88.00 193 ASN A N 1
ATOM 1456 C CA . ASN A 1 193 ? -22.640 20.868 13.274 1.00 88.00 193 ASN A CA 1
ATOM 1457 C C . ASN A 1 193 ? -22.493 21.367 11.829 1.00 88.00 193 ASN A C 1
ATOM 1459 O O . ASN A 1 193 ? -22.192 20.560 10.958 1.00 88.00 193 ASN A O 1
ATOM 1463 N N . GLU A 1 194 ? -22.628 22.675 11.569 1.00 89.44 194 GLU A N 1
ATOM 1464 C CA . GLU A 1 194 ? -22.515 23.226 10.207 1.00 89.44 194 GLU A CA 1
ATOM 1465 C C . GLU A 1 194 ? -21.100 23.001 9.634 1.00 89.44 194 GLU A C 1
ATOM 1467 O O . GLU A 1 194 ? -20.931 22.716 8.449 1.00 89.44 194 GLU A O 1
ATOM 1472 N N . MET A 1 195 ? -20.082 23.016 10.504 1.00 88.62 195 MET A N 1
ATOM 1473 C CA . MET A 1 195 ? -18.702 22.642 10.169 1.00 88.62 195 MET A CA 1
ATOM 1474 C C . MET A 1 195 ? -18.532 21.145 9.868 1.00 88.62 195 MET A C 1
ATOM 1476 O O . MET A 1 195 ? -17.709 20.783 9.028 1.00 88.62 195 MET A O 1
ATOM 1480 N N . LEU A 1 196 ? -19.281 20.265 10.542 1.00 91.31 196 LEU A N 1
ATOM 1481 C CA . LEU A 1 196 ? -19.224 18.817 10.306 1.00 91.31 196 LEU A CA 1
ATOM 1482 C C . LEU A 1 196 ? -19.894 18.449 8.976 1.00 91.31 196 LEU A C 1
ATOM 1484 O O . LEU A 1 196 ? -19.312 17.695 8.194 1.00 91.31 196 LEU A O 1
ATOM 1488 N N . ASP A 1 197 ? -21.056 19.040 8.693 1.00 91.31 197 ASP A N 1
ATOM 1489 C CA . ASP A 1 197 ? -21.788 18.865 7.435 1.00 91.31 197 ASP A CA 1
ATOM 1490 C C . ASP A 1 197 ? -20.964 19.377 6.233 1.00 91.31 197 ASP A C 1
ATOM 1492 O O . ASP A 1 197 ? -20.904 18.721 5.189 1.00 91.31 197 ASP A O 1
ATOM 1496 N N . LEU A 1 198 ? -20.256 20.507 6.390 1.00 92.38 198 LEU A N 1
ATOM 1497 C CA . LEU A 1 198 ? -19.331 21.039 5.381 1.00 92.38 198 LEU A CA 1
ATOM 1498 C C . LEU A 1 198 ? -18.156 20.084 5.105 1.00 92.38 198 LEU A C 1
ATOM 1500 O O . LEU A 1 198 ? -17.847 19.810 3.945 1.00 92.38 198 LEU A O 1
ATOM 1504 N N . VAL A 1 199 ? -17.522 19.544 6.152 1.00 93.31 199 VAL A N 1
ATOM 1505 C CA . VAL A 1 199 ? -16.413 18.584 6.008 1.00 93.31 199 VAL A CA 1
ATOM 1506 C C . VAL A 1 199 ? -16.882 17.274 5.364 1.00 93.31 199 VAL A C 1
ATOM 1508 O O . VAL A 1 199 ? -16.143 16.692 4.571 1.00 93.31 199 VAL A O 1
ATOM 1511 N N . GLU A 1 200 ? -18.105 16.807 5.633 1.00 93.44 200 GLU A N 1
ATOM 1512 C CA . GLU A 1 200 ? -18.673 15.663 4.907 1.00 93.44 200 GLU A CA 1
ATOM 1513 C C . GLU A 1 200 ? -18.868 15.967 3.415 1.00 93.44 200 GLU A C 1
ATOM 1515 O O . GLU A 1 200 ? -18.496 15.136 2.582 1.00 93.44 200 GLU A O 1
ATOM 1520 N N . LEU A 1 201 ? -19.382 17.150 3.064 1.00 92.88 201 LEU A N 1
ATOM 1521 C CA . LEU A 1 201 ? -19.556 17.566 1.670 1.00 92.88 201 LEU A CA 1
ATOM 1522 C C . LEU A 1 201 ? -18.210 17.589 0.924 1.00 92.88 201 LEU A C 1
ATOM 1524 O O . LEU A 1 201 ? -18.091 16.946 -0.122 1.00 92.88 201 LEU A O 1
ATOM 1528 N N . GLU A 1 202 ? -17.174 18.212 1.498 1.00 92.69 202 GLU A N 1
ATOM 1529 C CA . GLU A 1 202 ? -15.814 18.214 0.930 1.00 92.69 202 GLU A CA 1
ATOM 1530 C C . GLU A 1 202 ? -15.260 16.796 0.705 1.00 92.69 202 GLU A C 1
ATOM 1532 O O . GLU A 1 202 ? -14.608 16.529 -0.308 1.00 92.69 202 GLU A O 1
ATOM 1537 N N . ILE A 1 203 ? -15.499 15.866 1.639 1.00 94.19 203 ILE A N 1
ATOM 1538 C CA . ILE A 1 203 ? -15.015 14.484 1.511 1.00 94.19 203 ILE A CA 1
ATOM 1539 C C . ILE A 1 203 ? -15.806 13.716 0.441 1.00 94.19 203 ILE A C 1
ATOM 1541 O O . ILE A 1 203 ? -15.218 12.901 -0.273 1.00 94.19 203 ILE A O 1
ATOM 1545 N N . ARG A 1 204 ? -17.112 13.964 0.287 1.00 94.75 204 ARG A N 1
ATOM 1546 C CA . ARG A 1 204 ? -17.926 13.334 -0.767 1.00 94.75 204 ARG A CA 1
ATOM 1547 C C . ARG A 1 204 ? -17.528 13.828 -2.159 1.00 94.75 204 ARG A C 1
ATOM 1549 O O . ARG A 1 204 ? -17.361 12.997 -3.053 1.00 94.75 204 ARG A O 1
ATOM 1556 N N . GLU A 1 205 ? -17.266 15.125 -2.328 1.00 92.81 205 GLU A N 1
ATOM 1557 C CA . GLU A 1 205 ? -16.660 15.667 -3.556 1.00 92.81 205 GLU A CA 1
ATOM 1558 C C . GLU A 1 205 ? -15.295 15.014 -3.836 1.00 92.81 205 GLU A C 1
ATOM 1560 O O . GLU A 1 205 ? -15.063 14.493 -4.926 1.00 92.81 205 GLU A O 1
ATOM 1565 N N . LEU A 1 206 ? -14.424 14.926 -2.825 1.00 91.81 206 LEU A N 1
ATOM 1566 C CA . LEU A 1 206 ? -13.103 14.299 -2.932 1.00 91.81 206 LEU A CA 1
ATOM 1567 C C . LEU A 1 206 ? -13.147 12.798 -3.295 1.00 91.81 206 LEU A C 1
ATOM 1569 O O . LEU A 1 206 ? -12.240 12.285 -3.957 1.00 91.81 206 LEU A O 1
ATOM 1573 N N . LEU A 1 207 ? -14.175 12.067 -2.858 1.00 93.25 207 LEU A N 1
ATOM 1574 C CA . LEU A 1 207 ? -14.393 10.674 -3.259 1.00 93.25 207 LEU A CA 1
ATOM 1575 C C . LEU A 1 207 ? -14.843 10.578 -4.724 1.00 93.25 207 LEU A C 1
ATOM 1577 O O . LEU A 1 207 ? -14.359 9.694 -5.439 1.00 93.25 207 LEU A O 1
ATOM 1581 N N . SER A 1 208 ? -15.696 11.504 -5.171 1.00 92.12 208 SER A N 1
ATOM 1582 C CA . SER A 1 208 ? -16.152 11.618 -6.563 1.00 92.12 208 SER A CA 1
ATOM 1583 C C . SER A 1 208 ? -14.998 11.948 -7.521 1.00 92.12 208 SER A C 1
ATOM 1585 O O . SER A 1 208 ? -14.824 11.252 -8.522 1.00 92.12 208 SER A O 1
ATOM 1587 N N . ASP A 1 209 ? -14.126 12.901 -7.156 1.00 88.88 209 ASP A N 1
ATOM 1588 C CA . ASP A 1 209 ? -12.893 13.265 -7.885 1.00 88.88 209 ASP A CA 1
ATOM 1589 C C . ASP A 1 209 ? -12.032 12.036 -8.241 1.00 88.88 209 ASP A C 1
ATOM 1591 O O . ASP A 1 209 ? -11.483 11.934 -9.339 1.00 88.88 209 ASP A O 1
ATOM 1595 N N . PHE A 1 210 ? -11.912 11.077 -7.315 1.00 85.75 210 PHE A N 1
ATOM 1596 C CA . PHE A 1 210 ? -11.141 9.841 -7.504 1.00 85.75 210 PHE A CA 1
ATOM 1597 C C . PHE A 1 210 ? -11.994 8.632 -7.933 1.00 85.75 210 PHE A C 1
ATOM 1599 O O . PHE A 1 210 ? -11.535 7.483 -7.886 1.00 85.75 210 PHE A O 1
ATOM 1606 N N . GLY A 1 211 ? -13.232 8.870 -8.374 1.00 86.88 211 GLY A N 1
ATOM 1607 C CA . GLY A 1 211 ? -14.140 7.867 -8.929 1.00 86.88 211 GLY A CA 1
ATOM 1608 C C . GLY A 1 211 ? -14.552 6.776 -7.940 1.00 86.88 211 GLY A C 1
ATOM 1609 O O . GLY A 1 211 ? -14.738 5.623 -8.342 1.00 86.88 211 GLY A O 1
ATOM 1610 N N . TYR A 1 212 ? -14.593 7.075 -6.640 1.00 92.81 212 TYR A N 1
ATOM 1611 C CA . TYR A 1 212 ? -15.295 6.260 -5.645 1.00 92.81 212 TYR A CA 1
ATOM 1612 C C . TYR A 1 212 ? -16.781 6.645 -5.609 1.00 92.81 212 TYR A C 1
ATOM 1614 O O . TYR A 1 212 ? -17.175 7.687 -6.120 1.00 92.81 212 TYR A O 1
ATOM 1622 N N . ASP A 1 213 ? -17.609 5.791 -5.010 1.00 90.06 213 ASP A N 1
ATOM 1623 C CA . ASP A 1 213 ? -19.033 6.068 -4.818 1.00 90.06 213 ASP A CA 1
ATOM 1624 C C . ASP A 1 213 ? -19.207 7.112 -3.701 1.00 90.06 213 ASP A C 1
ATOM 1626 O O . ASP A 1 213 ? -19.129 6.786 -2.514 1.00 90.06 213 ASP A O 1
ATOM 1630 N N . SER A 1 214 ? -19.362 8.382 -4.081 1.00 87.19 214 SER A N 1
ATOM 1631 C CA . SER A 1 214 ? -19.498 9.520 -3.162 1.00 87.19 214 SER A CA 1
ATOM 1632 C C . SER A 1 214 ? -20.748 9.456 -2.294 1.00 87.19 214 SER A C 1
ATOM 1634 O O . SER A 1 214 ? -20.760 10.028 -1.205 1.00 87.19 214 SER A O 1
ATOM 1636 N N . ASP A 1 215 ? -21.788 8.766 -2.755 1.00 87.31 215 ASP A N 1
ATOM 1637 C CA . ASP A 1 215 ? -23.139 8.885 -2.215 1.00 87.31 215 ASP A CA 1
ATOM 1638 C C . ASP A 1 215 ? -23.414 7.731 -1.245 1.00 87.31 215 ASP A C 1
ATOM 1640 O O . ASP A 1 215 ? -23.830 7.951 -0.105 1.00 87.31 215 ASP A O 1
ATOM 1644 N N . ASN A 1 216 ? -23.085 6.500 -1.653 1.00 91.06 216 ASN A N 1
ATOM 1645 C CA . ASN A 1 216 ? -23.277 5.297 -0.841 1.00 91.06 216 ASN A CA 1
ATOM 1646 C C . ASN A 1 216 ? -22.139 5.045 0.165 1.00 91.06 216 ASN A C 1
ATOM 1648 O O . ASN A 1 216 ? -22.299 4.198 1.046 1.00 91.06 216 ASN A O 1
ATOM 1652 N N . THR A 1 217 ? -21.005 5.755 0.073 1.00 93.88 217 THR A N 1
ATOM 1653 C CA . THR A 1 217 ? -19.913 5.617 1.053 1.00 93.88 217 THR A CA 1
ATOM 1654 C C . THR A 1 217 ? -20.370 6.043 2.457 1.00 93.88 217 THR A C 1
ATOM 1656 O O . THR A 1 217 ? -20.815 7.180 2.635 1.00 93.88 217 THR A O 1
ATOM 1659 N N . PRO A 1 218 ? -20.229 5.179 3.485 1.00 96.06 218 PRO A N 1
ATOM 1660 C CA . PRO A 1 218 ? -20.546 5.551 4.856 1.00 96.06 218 PRO A CA 1
ATOM 1661 C C . PRO A 1 218 ? -19.541 6.571 5.403 1.00 96.06 218 PRO A C 1
ATOM 1663 O O . PRO A 1 218 ? -18.328 6.338 5.378 1.00 96.06 218 PRO A O 1
ATOM 1666 N N . VAL A 1 219 ? -20.071 7.664 5.950 1.00 95.94 219 VAL A N 1
ATOM 1667 C CA . VAL A 1 219 ? -19.334 8.691 6.694 1.00 95.94 219 VAL A CA 1
ATOM 1668 C C . VAL A 1 219 ? -19.743 8.594 8.163 1.00 95.94 219 VAL A C 1
ATOM 1670 O O . VAL A 1 219 ? -20.929 8.579 8.486 1.00 95.94 219 VAL A O 1
ATOM 1673 N N . ILE A 1 220 ? -18.765 8.453 9.061 1.00 96.19 220 ILE A N 1
ATOM 1674 C CA . ILE A 1 220 ? -18.991 8.302 10.502 1.00 96.19 220 ILE A CA 1
ATOM 1675 C C . ILE A 1 220 ? -18.211 9.380 11.255 1.00 96.19 220 ILE A C 1
ATOM 1677 O O . ILE A 1 220 ? -16.982 9.382 11.241 1.00 96.19 220 ILE A O 1
ATOM 1681 N N . PHE A 1 221 ? -18.922 10.257 11.960 1.00 95.44 221 PHE A N 1
ATOM 1682 C CA . PHE A 1 221 ? -18.334 11.256 12.855 1.00 95.44 221 PHE A CA 1
ATOM 1683 C C . PHE A 1 221 ? -18.027 10.674 14.239 1.00 95.44 221 PHE A C 1
ATOM 1685 O O . PHE A 1 221 ? -18.830 9.918 14.797 1.00 95.44 221 PHE A O 1
ATOM 1692 N N . GLY A 1 222 ? -16.898 11.067 14.831 1.00 95.38 222 GLY A N 1
ATOM 1693 C CA . GLY A 1 222 ? -16.542 10.677 16.190 1.00 95.38 222 GLY A CA 1
ATOM 1694 C C . GLY A 1 222 ? -15.198 11.208 16.691 1.00 95.38 222 GLY A C 1
ATOM 1695 O O . GLY A 1 222 ? -14.534 12.037 16.071 1.00 95.38 222 GLY A O 1
ATOM 1696 N N . SER A 1 223 ? -14.779 10.691 17.843 1.00 96.19 223 SER A N 1
ATOM 1697 C CA . SER A 1 223 ? -13.462 10.928 18.423 1.00 96.19 223 SER A CA 1
ATOM 1698 C C . SER A 1 223 ? -12.825 9.620 18.869 1.00 96.19 223 SER A C 1
ATOM 1700 O O . SER A 1 223 ? -13.233 8.991 19.849 1.00 96.19 223 SER A O 1
ATOM 1702 N N . ALA A 1 224 ? -11.775 9.223 18.151 1.00 95.06 224 ALA A N 1
ATOM 1703 C CA . ALA A 1 224 ? -10.938 8.088 18.517 1.00 95.06 224 ALA A CA 1
ATOM 1704 C C . ALA A 1 224 ? -10.240 8.297 19.873 1.00 95.06 224 ALA A C 1
ATOM 1706 O O . ALA A 1 224 ? -9.982 7.323 20.578 1.00 95.06 224 ALA A O 1
ATOM 1707 N N . LEU A 1 225 ? -9.966 9.550 20.261 1.00 94.69 225 LEU A N 1
ATOM 1708 C CA . LEU A 1 225 ? -9.393 9.863 21.569 1.00 94.69 225 LEU A CA 1
ATOM 1709 C C . LEU A 1 225 ? -10.417 9.619 22.681 1.00 94.69 225 LEU A C 1
ATOM 1711 O O . LEU A 1 225 ? -10.119 8.877 23.615 1.00 94.69 225 LEU A O 1
ATOM 1715 N N . CYS A 1 226 ? -11.646 10.132 22.552 1.00 93.88 226 CYS A N 1
ATOM 1716 C CA . CYS A 1 226 ? -12.700 9.863 23.534 1.00 93.88 226 CYS A CA 1
ATOM 1717 C C . CYS A 1 226 ? -13.005 8.359 23.656 1.00 93.88 226 CYS A C 1
ATOM 1719 O O . CYS A 1 226 ? -13.123 7.843 24.769 1.00 93.88 226 CYS A O 1
ATOM 1721 N N . ALA A 1 227 ? -13.030 7.632 22.531 1.00 93.31 227 ALA A N 1
ATOM 1722 C CA . ALA A 1 227 ? -13.149 6.172 22.508 1.00 93.31 227 ALA A CA 1
ATOM 1723 C C . ALA A 1 227 ? -11.997 5.465 23.255 1.00 93.31 227 ALA A C 1
ATOM 1725 O O . ALA A 1 227 ? -12.225 4.522 24.014 1.00 93.31 227 ALA A O 1
ATOM 1726 N N . LEU A 1 228 ? -10.753 5.928 23.086 1.00 92.56 228 LEU A N 1
ATOM 1727 C CA . LEU A 1 228 ? -9.582 5.361 23.760 1.00 92.56 228 LEU A CA 1
ATOM 1728 C C . LEU A 1 228 ? -9.541 5.705 25.262 1.00 92.56 228 LEU A C 1
ATOM 1730 O O . LEU A 1 228 ? -9.113 4.872 26.065 1.00 92.56 228 LEU A O 1
ATOM 1734 N N . GLU A 1 229 ? -10.040 6.875 25.664 1.00 92.44 229 GLU A N 1
ATOM 1735 C CA . GLU A 1 229 ? -10.133 7.324 27.064 1.00 92.44 229 GLU A CA 1
ATOM 1736 C C . GLU A 1 229 ? -11.366 6.788 27.823 1.00 92.44 229 GLU A C 1
ATOM 1738 O O . GLU A 1 229 ? -11.393 6.845 29.051 1.00 92.44 229 GLU A O 1
ATOM 1743 N N . ASN A 1 230 ? -12.374 6.242 27.128 1.00 89.75 230 ASN A N 1
ATOM 1744 C CA . ASN A 1 230 ? -13.742 6.017 27.642 1.00 89.75 230 ASN A CA 1
ATOM 1745 C C . ASN A 1 230 ? -14.438 7.315 28.119 1.00 89.75 230 ASN A C 1
ATOM 1747 O O . ASN A 1 230 ? -15.256 7.304 29.041 1.00 89.75 230 ASN A O 1
ATOM 1751 N N . ARG A 1 231 ? -14.135 8.435 27.453 1.00 89.38 231 ARG A N 1
ATOM 1752 C CA . ARG A 1 231 ? -14.850 9.715 27.553 1.00 89.38 231 ARG A CA 1
ATOM 1753 C C . ARG A 1 231 ? -16.011 9.729 26.545 1.00 89.38 231 ARG A C 1
ATOM 1755 O O . ARG A 1 231 ? -15.929 9.094 25.500 1.00 89.38 231 ARG A O 1
ATOM 1762 N N . GLU A 1 232 ? -17.095 10.427 26.887 1.00 89.44 232 GLU A N 1
ATOM 1763 C CA . GLU A 1 232 ? -18.241 10.766 26.016 1.00 89.44 232 GLU A CA 1
ATOM 1764 C C . GLU A 1 232 ? -18.663 9.674 25.003 1.00 89.44 232 GLU A C 1
ATOM 1766 O O . GLU A 1 232 ? -18.377 9.762 23.805 1.00 89.44 232 GLU A O 1
ATOM 1771 N N . PRO A 1 233 ? -19.382 8.625 25.456 1.00 90.56 233 PRO A N 1
ATOM 1772 C CA . PRO A 1 233 ? -19.584 7.404 24.672 1.00 90.56 233 PRO A CA 1
ATOM 1773 C C . PRO A 1 233 ? -20.317 7.607 23.339 1.00 90.56 233 PRO A C 1
ATOM 1775 O O . PRO A 1 233 ? -20.091 6.817 22.430 1.00 90.56 233 PRO A O 1
ATOM 1778 N N . LYS A 1 234 ? -21.120 8.668 23.178 1.00 89.75 234 LYS A N 1
ATOM 1779 C CA . LYS A 1 234 ? -21.823 8.984 21.920 1.00 89.75 234 LYS A CA 1
ATOM 1780 C C . LYS A 1 234 ? -20.882 9.299 20.755 1.00 89.75 234 LYS A C 1
ATOM 1782 O O . LYS A 1 234 ? -21.126 8.857 19.636 1.00 89.75 234 LYS A O 1
ATOM 1787 N N . ILE A 1 235 ? -19.819 10.062 21.024 1.00 89.56 235 ILE A N 1
ATOM 1788 C CA . ILE A 1 235 ? -18.802 10.426 20.025 1.00 89.56 235 ILE A CA 1
ATOM 1789 C C . ILE A 1 235 ? -17.606 9.471 20.058 1.00 89.56 235 ILE A C 1
ATOM 1791 O O . ILE A 1 235 ? -16.934 9.317 19.043 1.00 89.56 235 ILE A O 1
ATOM 1795 N N . GLY A 1 236 ? -17.356 8.803 21.189 1.00 92.88 236 GLY A N 1
ATOM 1796 C CA . GLY A 1 236 ? -16.314 7.788 21.341 1.00 92.88 236 GLY A CA 1
ATOM 1797 C C . GLY A 1 236 ? -16.774 6.371 20.976 1.00 92.88 236 GLY A C 1
ATOM 1798 O O . GLY A 1 236 ? -16.559 5.892 19.869 1.00 92.88 236 GLY A O 1
ATOM 1799 N N . LEU A 1 237 ? -17.371 5.661 21.933 1.00 93.25 237 LEU A N 1
ATOM 1800 C CA . LEU A 1 237 ? -17.686 4.232 21.804 1.00 93.25 237 LEU A CA 1
ATOM 1801 C C . LEU A 1 237 ? -18.709 3.927 20.690 1.00 93.25 237 LEU A C 1
ATOM 1803 O O . LEU A 1 237 ? -18.502 3.020 19.886 1.00 93.25 237 LEU A O 1
ATOM 1807 N N . GLU A 1 238 ? -19.804 4.684 20.624 1.00 94.50 238 GLU A N 1
ATOM 1808 C CA . GLU A 1 238 ? -20.890 4.472 19.660 1.00 94.50 238 GLU A CA 1
ATOM 1809 C C . GLU A 1 238 ? -20.461 4.760 18.214 1.00 94.50 238 GLU A C 1
ATOM 1811 O O . GLU A 1 238 ? -20.944 4.093 17.302 1.00 94.50 238 GLU A O 1
ATOM 1816 N N . SER A 1 239 ? -19.556 5.717 17.980 1.00 95.50 239 SER A N 1
ATOM 1817 C CA . SER A 1 239 ? -19.048 6.020 16.633 1.00 95.50 239 SER A CA 1
ATOM 1818 C C . SER A 1 239 ? -18.135 4.905 16.116 1.00 95.50 239 SER A C 1
ATOM 1820 O O . SER A 1 239 ? -18.302 4.455 14.986 1.00 95.50 239 SER A O 1
ATOM 1822 N N . VAL A 1 240 ? -17.237 4.373 16.952 1.00 95.38 240 VAL A N 1
ATOM 1823 C CA . VAL A 1 240 ? -16.366 3.247 16.575 1.00 95.38 240 VAL A CA 1
ATOM 1824 C C . VAL A 1 240 ? -17.176 1.961 16.359 1.00 95.38 240 VAL A C 1
ATOM 1826 O O . VAL A 1 240 ? -16.856 1.182 15.463 1.00 95.38 240 VAL A O 1
ATOM 1829 N N . LEU A 1 241 ? -18.269 1.752 17.103 1.00 94.88 241 LEU A N 1
ATOM 1830 C CA . LEU A 1 241 ? -19.199 0.647 16.837 1.00 94.88 241 LEU A CA 1
ATOM 1831 C C . LEU A 1 241 ? -19.944 0.823 15.500 1.00 94.88 241 LEU A C 1
ATOM 1833 O O . LEU A 1 241 ? -19.976 -0.123 14.714 1.00 94.88 241 LEU A O 1
ATOM 1837 N N . LYS A 1 242 ? -20.451 2.027 15.189 1.00 96.00 242 LYS A N 1
ATOM 1838 C CA . LYS A 1 242 ? -21.056 2.348 13.876 1.00 96.00 242 LYS A CA 1
ATOM 1839 C C . LYS A 1 242 ? -20.061 2.183 12.723 1.00 96.00 242 LYS A C 1
ATOM 1841 O O . LYS A 1 242 ? -20.426 1.661 11.676 1.00 96.00 242 LYS A O 1
ATOM 1846 N N . LEU A 1 243 ? -18.798 2.571 12.916 1.00 96.50 243 LEU A N 1
ATOM 1847 C CA . LEU A 1 243 ? -17.719 2.356 11.947 1.00 96.50 243 LEU A CA 1
ATOM 1848 C C . LEU A 1 243 ? -17.506 0.860 11.669 1.00 96.50 243 LEU A C 1
ATOM 1850 O O . LEU A 1 243 ? -17.376 0.465 10.514 1.00 96.50 243 LEU A O 1
ATOM 1854 N N . LEU A 1 244 ? -17.486 0.022 12.709 1.00 95.06 244 LEU A N 1
ATOM 1855 C CA . LEU A 1 244 ? -17.328 -1.428 12.561 1.00 95.06 244 LEU A CA 1
ATOM 1856 C C . LEU A 1 244 ? -18.546 -2.084 11.890 1.00 95.06 244 LEU A C 1
ATOM 1858 O O . LEU A 1 244 ? -18.365 -2.994 11.086 1.00 95.06 244 LEU A O 1
ATOM 1862 N N . GLU A 1 245 ? -19.761 -1.602 12.159 1.00 95.38 245 GLU A N 1
ATOM 1863 C CA . GLU A 1 245 ? -20.988 -2.031 11.473 1.00 95.38 245 GLU A CA 1
ATOM 1864 C C . GLU A 1 245 ? -20.995 -1.615 9.989 1.00 95.38 245 GLU A C 1
ATOM 1866 O O . GLU A 1 245 ? -21.296 -2.433 9.117 1.00 95.38 245 GLU A O 1
ATOM 1871 N N . ALA A 1 246 ? -20.570 -0.387 9.676 1.00 95.69 246 ALA A N 1
ATOM 1872 C CA . ALA A 1 246 ? -20.380 0.089 8.305 1.00 95.69 246 ALA A CA 1
ATOM 1873 C C . ALA A 1 246 ? -19.311 -0.726 7.551 1.00 95.69 246 ALA A C 1
ATOM 1875 O O . ALA A 1 246 ? -19.498 -1.083 6.392 1.00 95.69 246 ALA A O 1
ATOM 1876 N N . VAL A 1 247 ? -18.211 -1.091 8.212 1.00 95.38 247 VAL A N 1
ATOM 1877 C CA . VAL A 1 247 ? -17.153 -1.956 7.659 1.00 95.38 247 VAL A CA 1
ATOM 1878 C C . VAL A 1 247 ? -17.639 -3.403 7.444 1.00 95.38 247 VAL A C 1
ATOM 1880 O O . VAL A 1 247 ? -17.324 -4.005 6.415 1.00 95.38 247 VAL A O 1
ATOM 1883 N N . ASP A 1 248 ? -18.463 -3.947 8.348 1.00 94.31 248 ASP A N 1
ATOM 1884 C CA . ASP A 1 248 ? -19.099 -5.271 8.213 1.00 94.31 248 ASP A CA 1
ATOM 1885 C C . ASP A 1 248 ? -20.174 -5.336 7.109 1.00 94.31 248 ASP A C 1
ATOM 1887 O O . ASP A 1 248 ? -20.484 -6.436 6.635 1.00 94.31 248 ASP A O 1
ATOM 1891 N N . THR A 1 249 ? -20.743 -4.199 6.693 1.00 94.19 249 THR A N 1
ATOM 1892 C CA . THR A 1 249 ? -21.851 -4.128 5.721 1.00 94.19 249 THR A CA 1
ATOM 1893 C C . THR A 1 249 ? -21.429 -3.617 4.342 1.00 94.19 249 THR A C 1
ATOM 1895 O O . THR A 1 249 ? -21.762 -4.257 3.347 1.00 94.19 249 THR A O 1
ATOM 1898 N N . TYR A 1 250 ? -20.680 -2.514 4.265 1.00 94.62 250 TYR A N 1
ATOM 1899 C CA . TYR A 1 250 ? -20.320 -1.846 3.007 1.00 94.62 250 TYR A CA 1
ATOM 1900 C C . TYR A 1 250 ? -19.169 -2.527 2.260 1.00 94.62 250 TYR A C 1
ATOM 1902 O O . TYR A 1 250 ? -19.219 -2.670 1.041 1.00 94.62 250 TYR A O 1
ATOM 1910 N N . ILE A 1 251 ? -18.133 -2.983 2.973 1.00 94.06 251 ILE A N 1
ATOM 1911 C CA . ILE A 1 251 ? -17.004 -3.682 2.346 1.00 94.06 251 ILE A CA 1
ATOM 1912 C C . ILE A 1 251 ? -17.446 -5.129 2.059 1.00 94.06 251 ILE A C 1
ATOM 1914 O O . ILE A 1 251 ? -17.772 -5.849 3.010 1.00 94.06 251 ILE A O 1
ATOM 1918 N N . PRO A 1 252 ? -17.471 -5.604 0.801 1.00 92.06 252 PRO A N 1
ATOM 1919 C CA . PRO A 1 252 ? -17.879 -6.970 0.482 1.00 92.06 252 PRO A CA 1
ATOM 1920 C C . PRO A 1 252 ? -16.805 -7.992 0.879 1.00 92.06 252 PRO A C 1
ATOM 1922 O O . PRO A 1 252 ? -15.639 -7.656 1.080 1.00 92.06 252 PRO A O 1
ATOM 1925 N N . LEU A 1 253 ? -17.181 -9.273 0.936 1.00 90.12 253 LEU A N 1
ATOM 1926 C CA . LEU A 1 253 ? -16.192 -10.348 1.011 1.00 90.12 253 LEU A CA 1
ATOM 1927 C C . LEU A 1 253 ? -15.523 -10.523 -0.369 1.00 90.12 253 LEU A C 1
ATOM 1929 O O . LEU A 1 253 ? -16.226 -10.793 -1.346 1.00 90.12 253 LEU A O 1
ATOM 1933 N N . PRO A 1 254 ? -14.191 -10.389 -0.478 1.00 87.31 254 PRO A N 1
ATOM 1934 C CA . PRO A 1 254 ? -13.482 -10.474 -1.753 1.00 87.31 254 PRO A CA 1
ATOM 1935 C C . PRO A 1 254 ? -13.475 -11.913 -2.308 1.00 87.31 254 PRO A C 1
ATOM 1937 O O . PRO A 1 254 ? -13.272 -12.866 -1.548 1.00 87.31 254 PRO A O 1
ATOM 1940 N N . PRO A 1 255 ? -13.633 -12.112 -3.631 1.00 88.12 255 PRO A N 1
ATOM 1941 C CA . PRO A 1 255 ? -13.553 -13.434 -4.247 1.00 88.12 255 PRO A CA 1
ATOM 1942 C C . PRO A 1 255 ? -12.107 -13.959 -4.217 1.00 88.12 255 PRO A C 1
ATOM 1944 O O . PRO A 1 255 ? -11.248 -13.522 -4.979 1.00 88.12 255 PRO A O 1
ATOM 1947 N N . ARG A 1 256 ? -11.827 -14.908 -3.318 1.00 89.38 256 ARG A N 1
ATOM 1948 C CA . ARG A 1 256 ? -10.490 -15.491 -3.118 1.00 89.38 256 ARG A CA 1
ATOM 1949 C C . ARG A 1 256 ? -10.198 -16.616 -4.119 1.00 89.38 256 ARG A C 1
ATOM 1951 O O . ARG A 1 256 ? -10.891 -17.630 -4.151 1.00 89.38 256 ARG A O 1
ATOM 1958 N N . GLU A 1 257 ? -9.129 -16.475 -4.901 1.00 89.06 257 GLU A N 1
ATOM 1959 C CA . GLU A 1 257 ? -8.760 -17.421 -5.968 1.00 89.06 257 GLU A CA 1
ATOM 1960 C C . GLU A 1 257 ? -7.969 -18.636 -5.446 1.00 89.06 257 GLU A C 1
ATOM 1962 O O . GLU A 1 257 ? -6.762 -18.765 -5.667 1.00 89.06 257 GLU A O 1
ATOM 1967 N N . LEU A 1 258 ? -8.642 -19.536 -4.724 1.00 91.25 258 LEU A N 1
ATOM 1968 C CA . LEU A 1 258 ? -8.002 -20.652 -4.009 1.00 91.25 258 LEU A CA 1
ATOM 1969 C C . LEU A 1 258 ? -7.405 -21.750 -4.912 1.00 91.25 258 LEU A C 1
ATOM 1971 O O . LEU A 1 258 ? -6.448 -22.408 -4.508 1.00 91.25 258 LEU A O 1
ATOM 1975 N N . ASP A 1 259 ? -7.921 -21.935 -6.130 1.00 91.31 259 ASP A N 1
ATOM 1976 C CA . ASP A 1 259 ? -7.468 -22.993 -7.052 1.00 91.31 259 ASP A CA 1
ATOM 1977 C C . ASP A 1 259 ? -6.181 -22.643 -7.827 1.00 91.31 259 ASP A C 1
ATOM 1979 O O . ASP A 1 259 ? -5.564 -23.508 -8.459 1.00 91.31 259 ASP A O 1
ATOM 1983 N N . LYS A 1 260 ? -5.753 -21.374 -7.801 1.00 92.62 260 LYS A N 1
ATOM 1984 C CA . LYS A 1 260 ? -4.540 -20.915 -8.497 1.00 92.62 260 LYS A CA 1
ATOM 1985 C C . LYS A 1 260 ? -3.257 -21.353 -7.765 1.00 92.62 260 LYS A C 1
ATOM 1987 O O . LYS A 1 260 ? -3.270 -21.573 -6.553 1.00 92.62 260 LYS A O 1
ATOM 1992 N N . PRO A 1 261 ? -2.108 -21.472 -8.464 1.00 94.12 261 PRO A N 1
ATOM 1993 C CA . PRO A 1 261 ? -0.822 -21.689 -7.801 1.00 94.12 261 PRO A CA 1
ATOM 1994 C C . PRO A 1 261 ? -0.523 -20.537 -6.834 1.00 94.12 261 PRO A C 1
ATOM 1996 O O . PRO A 1 261 ? -0.693 -19.371 -7.197 1.00 94.12 261 PRO A O 1
ATOM 1999 N N . PHE A 1 262 ? -0.076 -20.873 -5.620 1.00 94.88 262 PHE A N 1
ATOM 2000 C CA . PHE A 1 262 ? 0.071 -19.885 -4.555 1.00 94.88 262 PHE A CA 1
ATOM 2001 C C . PHE A 1 262 ? 1.104 -18.800 -4.888 1.00 94.88 262 PHE A C 1
ATOM 2003 O O . PHE A 1 262 ? 2.157 -19.081 -5.476 1.00 94.88 262 PHE A O 1
ATOM 2010 N N . LEU A 1 263 ? 0.800 -17.571 -4.467 1.00 93.88 263 LEU A N 1
ATOM 2011 C CA . LEU A 1 263 ? 1.656 -16.394 -4.605 1.00 93.88 263 LEU A CA 1
ATOM 2012 C C . LEU A 1 263 ? 1.606 -15.597 -3.294 1.00 93.88 263 LEU A C 1
ATOM 2014 O O . LEU A 1 263 ? 0.553 -15.098 -2.906 1.00 93.88 263 LEU A O 1
ATOM 2018 N N . LEU A 1 264 ? 2.750 -15.495 -2.614 1.00 94.56 264 LEU A N 1
ATOM 2019 C CA . LEU A 1 264 ? 2.963 -14.658 -1.433 1.00 94.56 264 LEU A CA 1
ATOM 2020 C C . LEU A 1 264 ? 3.970 -13.544 -1.782 1.00 94.56 264 LEU A C 1
ATOM 2022 O O . LEU A 1 264 ? 5.178 -13.817 -1.845 1.00 94.56 264 LEU A O 1
ATOM 2026 N N . PRO A 1 265 ? 3.524 -12.301 -2.032 1.00 93.25 265 PRO A N 1
ATOM 2027 C CA . PRO A 1 265 ? 4.402 -11.137 -2.048 1.00 93.25 265 PRO A CA 1
ATOM 2028 C C . PRO A 1 265 ? 5.059 -10.964 -0.674 1.00 93.25 265 PRO A C 1
ATOM 2030 O O . PRO A 1 265 ? 4.427 -11.210 0.349 1.00 93.25 265 PRO A O 1
ATOM 2033 N N . ILE A 1 266 ? 6.336 -10.578 -0.635 1.00 92.50 266 ILE A N 1
ATOM 2034 C CA . ILE A 1 266 ? 7.078 -10.482 0.631 1.00 92.50 266 ILE A CA 1
ATOM 2035 C C . ILE A 1 266 ? 7.114 -9.038 1.104 1.00 92.50 266 ILE A C 1
ATOM 2037 O O . ILE A 1 266 ? 7.744 -8.199 0.452 1.00 92.50 266 ILE A O 1
ATOM 2041 N N . ASP A 1 267 ? 6.500 -8.783 2.256 1.00 87.06 267 ASP A N 1
ATOM 2042 C CA . ASP A 1 267 ? 6.500 -7.488 2.933 1.00 87.06 267 ASP A CA 1
ATOM 2043 C C . ASP A 1 267 ? 7.770 -7.305 3.769 1.00 87.06 267 ASP A C 1
ATOM 2045 O O . ASP A 1 267 ? 8.492 -6.319 3.610 1.00 87.06 267 ASP A O 1
ATOM 2049 N N . SER A 1 268 ? 8.114 -8.274 4.625 1.00 86.50 268 SER A N 1
ATOM 2050 C CA . SER A 1 268 ? 9.351 -8.217 5.415 1.00 86.50 268 SER A CA 1
ATOM 2051 C C . SER A 1 268 ? 9.938 -9.595 5.759 1.00 86.50 268 SER A C 1
ATOM 2053 O O . SER A 1 268 ? 9.374 -10.650 5.461 1.00 86.50 268 SER A O 1
ATOM 2055 N N . THR A 1 269 ? 11.156 -9.591 6.314 1.00 89.56 269 THR A N 1
ATOM 2056 C CA . THR A 1 269 ? 11.884 -10.808 6.704 1.00 89.56 269 THR A CA 1
ATOM 2057 C C . THR A 1 269 ? 12.454 -10.692 8.118 1.00 89.56 269 THR A C 1
ATOM 2059 O O . THR A 1 269 ? 13.254 -9.802 8.444 1.00 89.56 269 THR A O 1
ATOM 2062 N N . CYS A 1 270 ? 12.066 -11.640 8.967 1.00 87.75 270 CYS A N 1
ATOM 2063 C CA . CYS A 1 270 ? 12.475 -11.744 10.364 1.00 87.75 270 CYS A CA 1
ATOM 2064 C C . CYS A 1 270 ? 13.328 -13.004 10.553 1.00 87.75 270 CYS A C 1
ATOM 2066 O O . CYS A 1 270 ? 13.013 -14.058 10.011 1.00 87.75 270 CYS A O 1
ATOM 2068 N N . SER A 1 271 ? 14.394 -12.936 11.350 1.00 88.94 271 SER A N 1
ATOM 2069 C CA . SER A 1 271 ? 15.139 -14.133 11.762 1.00 88.94 271 SER A CA 1
ATOM 2070 C C . SER A 1 271 ? 14.755 -14.478 13.193 1.00 88.94 271 SER A C 1
ATOM 2072 O O . SER A 1 271 ? 14.974 -13.663 14.087 1.00 88.94 271 SER A O 1
ATOM 2074 N N . ILE A 1 272 ? 14.172 -15.659 13.418 1.00 87.69 272 ILE A N 1
ATOM 2075 C CA . ILE A 1 272 ? 13.842 -16.133 14.766 1.00 87.69 272 ILE A CA 1
ATOM 2076 C C . ILE A 1 272 ? 14.971 -17.057 15.249 1.00 87.69 272 ILE A C 1
ATOM 2078 O O . ILE A 1 272 ? 15.156 -18.139 14.670 1.00 87.69 272 ILE A O 1
ATOM 2082 N N . PRO A 1 273 ? 15.716 -16.687 16.313 1.00 84.62 273 PRO A N 1
ATOM 2083 C CA . PRO A 1 273 ? 16.802 -17.502 16.851 1.00 84.62 273 PRO A CA 1
ATOM 2084 C C . PRO A 1 273 ? 16.363 -18.942 17.137 1.00 84.62 273 PRO A C 1
ATOM 2086 O O . PRO A 1 273 ? 15.331 -19.187 17.756 1.00 84.62 273 PRO A O 1
ATOM 2089 N N . GLY A 1 274 ? 17.137 -19.913 16.647 1.00 82.94 274 GLY A N 1
ATOM 2090 C CA . GLY A 1 274 ? 16.853 -21.343 16.817 1.00 82.94 274 GLY A CA 1
ATOM 2091 C C . GLY A 1 274 ? 15.703 -21.914 15.971 1.00 82.94 274 GLY A C 1
ATOM 2092 O O . GLY A 1 274 ? 15.554 -23.133 15.943 1.00 82.94 274 GLY A O 1
ATOM 2093 N N . ARG A 1 275 ? 14.921 -21.088 15.256 1.00 84.56 275 ARG A N 1
ATOM 2094 C CA . ARG A 1 275 ? 13.884 -21.545 14.305 1.00 84.56 275 ARG A CA 1
ATOM 2095 C C . ARG A 1 275 ? 14.270 -21.329 12.840 1.00 84.56 275 ARG A C 1
ATOM 2097 O O . ARG A 1 275 ? 14.041 -22.226 12.033 1.00 84.56 275 ARG A O 1
ATOM 2104 N N . GLY A 1 276 ? 14.861 -20.181 12.503 1.00 87.88 276 GLY A N 1
ATOM 2105 C CA . GLY A 1 276 ? 15.256 -19.819 11.135 1.00 87.88 276 GLY A CA 1
ATOM 2106 C C . GLY A 1 276 ? 14.573 -18.550 10.615 1.00 87.88 276 GLY A C 1
ATOM 2107 O O . GLY A 1 276 ? 14.030 -17.759 11.388 1.00 87.88 276 GLY A O 1
ATOM 2108 N N . THR A 1 277 ? 14.624 -18.354 9.297 1.00 93.12 277 THR A N 1
ATOM 2109 C CA . THR A 1 277 ? 14.062 -17.176 8.621 1.00 93.12 277 THR A CA 1
ATOM 2110 C C . THR A 1 277 ? 12.549 -17.320 8.456 1.00 93.12 277 THR A C 1
ATOM 2112 O O . THR A 1 277 ? 12.070 -18.301 7.886 1.00 93.12 277 THR A O 1
ATOM 2115 N N . VAL A 1 278 ? 11.806 -16.327 8.940 1.00 93.12 278 VAL A N 1
ATOM 2116 C CA . VAL A 1 278 ? 10.376 -16.134 8.690 1.00 93.12 278 VAL A CA 1
ATOM 2117 C C . VAL A 1 278 ? 10.198 -15.031 7.655 1.00 93.12 278 VAL A C 1
ATOM 2119 O O . VAL A 1 278 ? 10.819 -13.969 7.733 1.00 93.12 278 VAL A O 1
ATOM 2122 N N . VAL A 1 279 ? 9.334 -15.307 6.691 1.00 93.81 279 VAL A N 1
ATOM 2123 C CA . VAL A 1 279 ? 8.937 -14.421 5.601 1.00 93.81 279 VAL A CA 1
ATOM 2124 C C . VAL A 1 279 ? 7.490 -14.025 5.850 1.00 93.81 279 VAL A C 1
ATOM 2126 O O . VAL A 1 279 ? 6.647 -14.910 5.984 1.00 93.81 279 VAL A O 1
ATOM 2129 N N . THR A 1 280 ? 7.206 -12.730 5.945 1.00 91.06 280 THR A N 1
ATOM 2130 C CA . THR A 1 280 ? 5.846 -12.215 6.155 1.00 91.06 280 THR A CA 1
ATOM 2131 C C . THR A 1 280 ? 5.271 -11.631 4.872 1.00 91.06 280 THR A C 1
ATOM 2133 O O . THR A 1 280 ? 5.995 -11.044 4.060 1.00 91.06 280 THR A O 1
ATOM 2136 N N . GLY A 1 281 ? 3.965 -11.805 4.705 1.00 91.19 281 GLY A N 1
ATOM 2137 C CA . GLY A 1 281 ? 3.184 -11.191 3.641 1.00 91.19 281 GLY A CA 1
ATOM 2138 C C . GLY A 1 281 ? 1.727 -11.638 3.673 1.00 91.19 281 GLY A C 1
ATOM 2139 O O . GLY A 1 281 ? 1.367 -12.550 4.423 1.00 91.19 281 GLY A O 1
ATOM 2140 N N . THR A 1 282 ? 0.899 -11.032 2.829 1.00 91.44 282 THR A N 1
ATOM 2141 C CA . THR A 1 282 ? -0.486 -11.479 2.608 1.00 91.44 282 THR A CA 1
ATOM 2142 C C . THR A 1 282 ? -0.556 -12.390 1.390 1.00 91.44 282 THR A C 1
ATOM 2144 O O . THR A 1 282 ? -0.039 -12.041 0.330 1.00 91.44 282 THR A O 1
ATOM 2147 N N . LEU A 1 283 ? -1.163 -13.573 1.519 1.00 93.38 283 LEU A N 1
ATOM 2148 C CA . LEU A 1 283 ? -1.254 -14.522 0.407 1.00 93.38 283 LEU A CA 1
ATOM 2149 C C . LEU A 1 283 ? -2.230 -13.988 -0.656 1.00 93.38 283 LEU A C 1
ATOM 2151 O O . LEU A 1 283 ? -3.427 -13.912 -0.406 1.00 93.38 283 LEU A O 1
ATOM 2155 N N . GLU A 1 284 ? -1.737 -13.631 -1.842 1.00 90.06 284 GLU A N 1
ATOM 2156 C CA . GLU A 1 284 ? -2.547 -13.017 -2.909 1.00 90.06 284 GLU A CA 1
ATOM 2157 C C . GLU A 1 284 ? -3.605 -13.998 -3.439 1.00 90.06 284 GLU A C 1
ATOM 2159 O O . GLU A 1 284 ? -4.773 -13.658 -3.619 1.00 90.06 284 GLU A O 1
ATOM 2164 N N . ARG A 1 285 ? -3.183 -15.245 -3.676 1.00 92.44 285 ARG A N 1
ATOM 2165 C CA . ARG A 1 285 ? -3.984 -16.303 -4.302 1.00 92.44 285 ARG A CA 1
ATOM 2166 C C . ARG A 1 285 ? -3.481 -17.694 -3.928 1.00 92.44 285 ARG A C 1
ATOM 2168 O O . ARG A 1 285 ? -2.334 -17.858 -3.502 1.00 92.44 285 ARG A O 1
ATOM 2175 N N . GLY A 1 286 ? -4.320 -18.699 -4.161 1.00 94.06 286 GLY A N 1
ATOM 2176 C CA . GLY A 1 286 ? -4.028 -20.107 -3.911 1.00 94.06 286 GLY A CA 1
ATOM 2177 C C . GLY A 1 286 ? -4.159 -20.543 -2.449 1.00 94.06 286 GLY A C 1
ATOM 2178 O O . GLY A 1 286 ? -4.706 -19.840 -1.598 1.00 94.06 286 GLY A O 1
ATOM 2179 N N . ILE A 1 287 ? -3.628 -21.735 -2.170 1.00 94.69 287 ILE A N 1
ATOM 2180 C CA . ILE A 1 287 ? -3.502 -22.330 -0.833 1.00 94.69 287 ILE A CA 1
ATOM 2181 C C . ILE A 1 287 ? -2.056 -22.799 -0.653 1.00 94.69 287 ILE A C 1
ATOM 2183 O O . ILE A 1 287 ? -1.475 -23.376 -1.575 1.00 94.69 287 ILE A O 1
ATOM 2187 N N . ILE A 1 288 ? -1.497 -22.600 0.540 1.00 94.88 288 ILE A N 1
ATOM 2188 C CA . ILE A 1 288 ? -0.179 -23.114 0.932 1.00 94.88 288 ILE A CA 1
ATOM 2189 C C . ILE A 1 288 ? -0.271 -23.898 2.243 1.00 94.88 288 ILE A C 1
ATOM 2191 O O . ILE A 1 288 ? -0.976 -23.504 3.174 1.00 94.88 288 ILE A O 1
ATOM 2195 N N . LYS A 1 289 ? 0.425 -25.032 2.329 1.00 94.75 289 LYS A N 1
ATOM 2196 C CA . LYS A 1 289 ? 0.406 -25.940 3.481 1.00 94.75 289 LYS A CA 1
ATOM 2197 C C . LYS A 1 289 ? 1.785 -26.077 4.110 1.00 94.75 289 LYS A C 1
ATOM 2199 O O . LYS A 1 289 ? 2.827 -25.954 3.466 1.00 94.75 289 LYS A O 1
ATOM 2204 N N . LYS A 1 290 ? 1.792 -26.383 5.404 1.00 93.94 290 LYS A N 1
ATOM 2205 C CA . LYS A 1 290 ? 3.005 -26.745 6.137 1.00 93.94 290 LYS A CA 1
ATOM 2206 C C . LYS A 1 290 ? 3.603 -28.029 5.545 1.00 93.94 290 LYS A C 1
ATOM 2208 O O . LYS A 1 290 ? 3.005 -29.096 5.653 1.00 93.94 290 LYS A O 1
ATOM 2213 N N . GLY A 1 291 ? 4.798 -27.922 4.970 1.00 92.88 291 GLY A N 1
ATOM 2214 C CA . GLY A 1 291 ? 5.498 -28.994 4.259 1.00 92.88 291 GLY A CA 1
ATOM 2215 C C . GLY A 1 291 ? 5.636 -28.774 2.749 1.00 92.88 291 GLY A C 1
ATOM 2216 O O . GLY A 1 291 ? 6.416 -29.495 2.132 1.00 92.88 291 GLY A O 1
ATOM 2217 N N . ASP A 1 292 ? 4.946 -27.790 2.164 1.00 94.88 292 ASP A N 1
ATOM 2218 C CA . ASP A 1 292 ? 5.024 -27.514 0.724 1.00 94.88 292 ASP A CA 1
ATOM 2219 C C . ASP A 1 292 ? 6.397 -26.947 0.310 1.00 94.88 292 ASP A C 1
ATOM 2221 O O . ASP A 1 292 ? 7.021 -26.152 1.027 1.00 94.88 292 ASP A O 1
ATOM 2225 N N . GLU A 1 293 ? 6.857 -27.330 -0.885 1.00 95.62 293 GLU A N 1
ATOM 2226 C CA . GLU A 1 293 ? 8.009 -26.706 -1.544 1.00 95.62 293 GLU A CA 1
ATOM 2227 C C . GLU A 1 293 ? 7.646 -25.312 -2.072 1.00 95.62 293 GLU A C 1
ATOM 2229 O O . GLU A 1 293 ? 6.569 -25.105 -2.638 1.00 95.62 293 GLU A O 1
ATOM 2234 N N . CYS A 1 294 ? 8.569 -24.359 -1.943 1.00 95.06 294 CYS A N 1
ATOM 2235 C CA . CYS A 1 294 ? 8.396 -22.986 -2.405 1.00 95.06 294 CYS A CA 1
ATOM 2236 C C . CYS A 1 294 ? 9.626 -22.467 -3.165 1.00 95.06 294 CYS A C 1
ATOM 2238 O O . CYS A 1 294 ? 10.767 -22.862 -2.908 1.00 95.06 294 CYS A O 1
ATOM 2240 N N . GLU A 1 295 ? 9.395 -21.564 -4.117 1.00 95.12 295 GLU A N 1
ATOM 2241 C CA . GLU A 1 295 ? 10.433 -20.904 -4.907 1.00 95.12 295 GLU A CA 1
ATOM 2242 C C . GLU A 1 295 ? 10.320 -19.381 -4.757 1.00 95.12 295 GLU A C 1
ATOM 2244 O O . GLU A 1 295 ? 9.279 -18.774 -5.011 1.00 95.12 295 GLU A O 1
ATOM 2249 N N . PHE A 1 296 ? 11.413 -18.772 -4.309 1.00 94.69 296 PHE A N 1
ATOM 2250 C CA . PHE A 1 296 ? 11.576 -17.337 -4.130 1.00 94.69 296 PHE A CA 1
ATOM 2251 C C . PHE A 1 296 ? 12.085 -16.718 -5.426 1.00 94.69 296 PHE A C 1
ATOM 2253 O O . PHE A 1 296 ? 13.201 -17.023 -5.855 1.00 94.69 296 PHE A O 1
ATOM 2260 N N . VAL A 1 297 ? 11.287 -15.841 -6.029 1.00 93.00 297 VAL A N 1
ATOM 2261 C CA . VAL A 1 297 ? 11.529 -15.248 -7.348 1.00 93.00 297 VAL A CA 1
ATOM 2262 C C . VAL A 1 297 ? 11.609 -13.724 -7.243 1.00 93.00 297 VAL A C 1
ATOM 2264 O O . VAL A 1 297 ? 10.788 -13.085 -6.588 1.00 93.00 297 VAL A O 1
ATOM 2267 N N . GLY A 1 298 ? 12.601 -13.139 -7.916 1.00 88.62 298 GLY A N 1
ATOM 2268 C CA . GLY A 1 298 ? 12.756 -11.690 -8.085 1.00 88.62 298 GLY A CA 1
ATOM 2269 C C . GLY A 1 298 ? 14.190 -11.224 -7.848 1.00 88.62 298 GLY A C 1
ATOM 2270 O O . GLY A 1 298 ? 15.025 -11.975 -7.344 1.00 88.62 298 GLY A O 1
ATOM 2271 N N . HIS A 1 299 ? 14.493 -9.973 -8.205 1.00 86.31 299 HIS A N 1
ATOM 2272 C CA . HIS A 1 299 ? 15.794 -9.344 -7.941 1.00 86.31 299 HIS A CA 1
ATOM 2273 C C . HIS A 1 299 ? 16.995 -10.138 -8.492 1.00 86.31 299 HIS A C 1
ATOM 2275 O O . HIS A 1 299 ? 18.015 -10.305 -7.822 1.00 86.31 299 HIS A O 1
ATOM 2281 N N . SER A 1 300 ? 16.846 -10.677 -9.707 1.00 83.62 300 SER A N 1
ATOM 2282 C CA . SER A 1 300 ? 17.803 -11.594 -10.359 1.00 83.62 300 SER A CA 1
ATOM 2283 C C . SER A 1 300 ? 18.093 -12.909 -9.608 1.00 83.62 300 SER A C 1
ATOM 2285 O O . SER A 1 300 ? 18.951 -13.673 -10.049 1.00 83.62 300 SER A O 1
ATOM 2287 N N . LYS A 1 301 ? 17.393 -13.218 -8.507 1.00 87.44 301 LYS A N 1
ATOM 2288 C CA . LYS A 1 301 ? 17.532 -14.471 -7.752 1.00 87.44 301 LYS A CA 1
ATOM 2289 C C . LYS A 1 301 ? 16.371 -15.433 -8.039 1.00 87.44 301 LYS A C 1
ATOM 2291 O O . LYS A 1 301 ? 15.227 -15.022 -8.242 1.00 87.44 301 LYS A O 1
ATOM 2296 N N . LYS A 1 302 ? 16.683 -16.731 -7.985 1.00 91.06 302 LYS A N 1
ATOM 2297 C CA . LYS A 1 302 ? 15.727 -17.832 -7.808 1.00 91.06 302 LYS A CA 1
ATOM 2298 C C . LYS A 1 302 ? 16.277 -18.767 -6.732 1.00 91.06 302 LYS A C 1
ATOM 2300 O O . LYS A 1 302 ? 17.383 -19.275 -6.897 1.00 91.06 302 LYS A O 1
ATOM 2305 N N . LEU A 1 303 ? 15.552 -18.958 -5.630 1.00 92.62 303 LEU A N 1
ATOM 2306 C CA . LEU A 1 303 ? 15.968 -19.813 -4.506 1.00 92.62 303 LEU A CA 1
ATOM 2307 C C . LEU A 1 303 ? 14.838 -20.782 -4.152 1.00 92.62 303 LEU A C 1
ATOM 2309 O O . LEU A 1 303 ? 13.691 -20.359 -4.048 1.00 92.62 303 LEU A O 1
ATOM 2313 N N . ARG A 1 304 ? 15.145 -22.064 -3.937 1.00 94.25 304 ARG A N 1
ATOM 2314 C CA . ARG A 1 304 ? 14.158 -23.072 -3.511 1.00 94.25 304 ARG A CA 1
ATOM 2315 C C . ARG A 1 304 ? 14.272 -23.358 -2.022 1.00 94.25 304 ARG A C 1
ATOM 2317 O O . ARG A 1 304 ? 15.373 -23.387 -1.477 1.00 94.25 304 ARG A O 1
ATOM 2324 N N . SER A 1 305 ? 13.133 -23.581 -1.380 1.00 94.81 305 SER A N 1
ATOM 2325 C CA . SER A 1 305 ? 13.029 -23.938 0.032 1.00 94.81 305 SER A CA 1
ATOM 2326 C C . SER A 1 305 ? 11.761 -24.766 0.282 1.00 94.81 305 SER A C 1
ATOM 2328 O O . SER A 1 305 ? 11.060 -25.159 -0.649 1.00 94.81 305 SER A O 1
ATOM 2330 N N . VAL A 1 306 ? 11.491 -25.056 1.551 1.00 95.12 306 VAL A N 1
ATOM 2331 C CA . VAL A 1 306 ? 10.309 -25.774 2.036 1.00 95.12 306 VAL A CA 1
ATOM 2332 C C . VAL A 1 306 ? 9.753 -25.003 3.228 1.00 95.12 306 VAL A C 1
ATOM 2334 O O . VAL A 1 306 ? 10.521 -24.610 4.117 1.00 95.12 306 VAL A O 1
ATOM 2337 N N . VAL A 1 307 ? 8.435 -24.805 3.265 1.00 95.69 307 VAL A N 1
ATOM 2338 C CA . VAL A 1 307 ? 7.746 -24.142 4.381 1.00 95.69 307 VAL A CA 1
ATOM 2339 C C . VAL A 1 307 ? 7.613 -25.123 5.546 1.00 95.69 307 VAL A C 1
ATOM 2341 O O . VAL A 1 307 ? 6.881 -26.106 5.469 1.00 95.69 307 VAL A O 1
ATOM 2344 N N . THR A 1 308 ? 8.322 -24.878 6.647 1.00 93.81 308 THR A N 1
ATOM 2345 C CA . THR A 1 308 ? 8.347 -25.772 7.824 1.00 93.81 308 THR A CA 1
ATOM 2346 C C . THR A 1 308 ? 7.307 -25.411 8.882 1.00 93.81 308 THR A C 1
ATOM 2348 O O . THR A 1 308 ? 6.991 -26.233 9.746 1.00 93.81 308 THR A O 1
ATOM 2351 N N . GLY A 1 309 ? 6.744 -24.207 8.807 1.00 92.69 309 GLY A N 1
ATOM 2352 C CA . GLY A 1 309 ? 5.662 -23.739 9.663 1.00 92.69 309 GLY A CA 1
ATOM 2353 C C . GLY A 1 309 ? 4.980 -22.513 9.071 1.00 92.69 309 GLY A C 1
ATOM 2354 O O . GLY A 1 309 ? 5.622 -21.714 8.393 1.00 92.69 309 GLY A O 1
ATOM 2355 N N . ILE A 1 310 ? 3.688 -22.376 9.347 1.00 94.00 310 ILE A N 1
ATOM 2356 C CA . ILE A 1 310 ? 2.882 -21.200 9.022 1.00 94.00 310 ILE A CA 1
ATOM 2357 C C . ILE A 1 310 ? 2.350 -20.664 10.353 1.00 94.00 310 ILE A C 1
ATOM 2359 O O . ILE A 1 310 ? 1.826 -21.429 11.170 1.00 94.00 310 ILE A O 1
ATOM 2363 N N . GLU A 1 311 ? 2.512 -19.368 10.597 1.00 90.56 311 GLU A N 1
ATOM 2364 C CA . GLU A 1 311 ? 1.945 -18.682 11.760 1.00 90.56 311 GLU A CA 1
ATOM 2365 C C . GLU A 1 311 ? 1.194 -17.417 11.324 1.00 90.56 311 GLU A C 1
ATOM 2367 O O . GLU A 1 311 ? 1.651 -16.695 10.443 1.00 90.56 311 GLU A O 1
ATOM 2372 N N . MET A 1 312 ? 0.064 -17.130 11.966 1.00 87.94 312 MET A N 1
ATOM 2373 C CA . MET A 1 312 ? -0.722 -15.900 11.815 1.00 87.94 312 MET A CA 1
ATOM 2374 C C . MET A 1 312 ? -0.920 -15.317 13.217 1.00 87.94 312 MET A C 1
ATOM 2376 O O . MET A 1 312 ? -1.337 -16.034 14.124 1.00 87.94 312 MET A O 1
ATOM 2380 N N . PHE A 1 313 ? -0.547 -14.050 13.428 1.00 79.06 313 PHE A N 1
ATOM 2381 C CA . PHE A 1 313 ? -0.629 -13.356 14.729 1.00 79.06 313 PHE A CA 1
ATOM 2382 C C . PHE A 1 313 ? -0.131 -14.193 15.936 1.00 79.06 313 PHE A C 1
ATOM 2384 O O . PHE A 1 313 ? -0.751 -14.285 16.997 1.00 79.06 313 PHE A O 1
ATOM 2391 N N . HIS A 1 314 ? 1.025 -14.843 15.744 1.00 81.44 314 HIS A N 1
ATOM 2392 C CA . HIS A 1 314 ? 1.690 -15.796 16.651 1.00 81.44 314 HIS A CA 1
ATOM 2393 C C . HIS A 1 314 ? 0.970 -17.133 16.912 1.00 81.44 314 HIS A C 1
ATOM 2395 O O . HIS A 1 314 ? 1.578 -18.007 17.542 1.00 81.44 314 HIS A O 1
ATOM 2401 N N . GLN A 1 315 ? -0.252 -17.316 16.411 1.00 86.56 315 GLN A N 1
ATOM 2402 C CA . GLN A 1 315 ? -1.006 -18.572 16.398 1.00 86.56 315 GLN A CA 1
ATOM 2403 C C . GLN A 1 315 ? -0.505 -19.462 15.245 1.00 86.56 315 GLN A C 1
ATOM 2405 O O . GLN A 1 315 ? -0.027 -18.957 14.229 1.00 86.56 315 GLN A O 1
ATOM 2410 N N . SER A 1 316 ? -0.561 -20.786 15.386 1.00 89.19 316 SER A N 1
ATOM 2411 C CA . SER A 1 316 ? -0.060 -21.718 14.358 1.00 89.19 316 SER A CA 1
ATOM 2412 C C . SER A 1 316 ? -1.161 -22.178 13.398 1.00 89.19 316 SER A C 1
ATOM 2414 O O . SER A 1 316 ? -2.286 -22.434 13.823 1.00 89.19 316 SER A O 1
ATOM 2416 N N . LEU A 1 317 ? -0.812 -22.323 12.116 1.00 88.69 317 LEU A N 1
ATOM 2417 C CA . LEU A 1 317 ? -1.682 -22.788 11.031 1.00 88.69 317 LEU A CA 1
ATOM 2418 C C . LEU A 1 317 ? -1.105 -24.047 10.361 1.00 88.69 317 LEU A C 1
ATOM 2420 O O . LEU A 1 317 ? 0.111 -24.199 10.221 1.00 88.69 317 LEU A O 1
ATOM 2424 N N . GLU A 1 318 ? -1.985 -24.936 9.898 1.00 88.88 318 GLU A N 1
ATOM 2425 C CA . GLU A 1 318 ? -1.61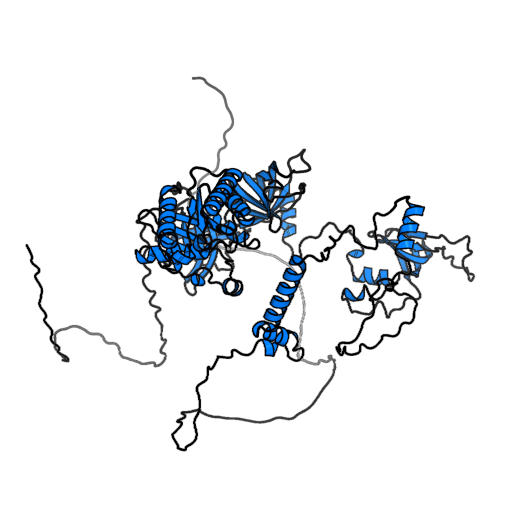2 -26.078 9.043 1.00 88.88 318 GLU A CA 1
ATOM 2426 C C . GLU A 1 318 ? -1.664 -25.727 7.547 1.00 88.88 318 GLU A C 1
ATOM 2428 O O . GLU A 1 318 ? -0.834 -26.196 6.764 1.00 88.88 318 GLU A O 1
ATOM 2433 N N . ARG A 1 319 ? -2.617 -24.863 7.170 1.00 91.12 319 ARG A N 1
ATOM 2434 C CA . ARG A 1 319 ? -2.806 -24.295 5.830 1.00 91.12 319 ARG A CA 1
ATOM 2435 C C . ARG A 1 319 ? -3.088 -22.797 5.919 1.00 91.12 319 ARG A C 1
ATOM 2437 O O . ARG A 1 319 ? -3.838 -22.383 6.802 1.00 91.12 319 ARG A O 1
ATOM 2444 N N . ALA A 1 320 ? -2.568 -22.023 4.977 1.00 92.25 320 ALA A N 1
ATOM 2445 C CA . ALA A 1 320 ? -2.995 -20.655 4.703 1.00 92.25 320 ALA A CA 1
ATOM 2446 C C . ALA A 1 320 ? -3.717 -20.577 3.347 1.00 92.25 320 ALA A C 1
ATOM 2448 O O . ALA A 1 320 ? -3.422 -21.351 2.434 1.00 92.25 320 ALA A O 1
ATOM 2449 N N . GLU A 1 321 ? -4.683 -19.671 3.251 1.00 92.44 321 GLU A N 1
ATOM 2450 C CA . GLU A 1 321 ? -5.548 -19.418 2.094 1.00 92.44 321 GLU A CA 1
ATOM 2451 C C . GLU A 1 321 ? -5.427 -17.958 1.644 1.00 92.44 321 GLU A C 1
ATOM 2453 O O . GLU A 1 321 ? -4.943 -17.105 2.386 1.00 92.44 321 GLU A O 1
ATOM 2458 N N . ALA A 1 322 ? -5.822 -17.670 0.404 1.00 92.69 322 ALA A N 1
ATOM 2459 C CA . ALA A 1 322 ? -5.724 -16.324 -0.147 1.00 92.69 322 ALA A CA 1
ATOM 2460 C C . ALA A 1 322 ? -6.477 -15.297 0.721 1.00 92.69 322 ALA A C 1
ATOM 2462 O O . ALA A 1 322 ? -7.623 -15.521 1.118 1.00 92.69 322 ALA A O 1
ATOM 2463 N N . GLY A 1 323 ? -5.823 -14.173 1.003 1.00 89.00 323 GLY A N 1
ATOM 2464 C CA . GLY A 1 323 ? -6.228 -13.175 1.990 1.00 89.00 323 GLY A CA 1
ATOM 2465 C C . GLY A 1 323 ? -5.538 -13.301 3.350 1.00 89.00 323 GLY A C 1
ATOM 2466 O O . GLY A 1 323 ? -5.508 -12.313 4.073 1.00 89.00 323 GLY A O 1
ATOM 2467 N N . ASP A 1 324 ? -4.955 -14.448 3.710 1.00 90.81 324 ASP A N 1
ATOM 2468 C CA . ASP A 1 324 ? -4.278 -14.603 5.003 1.00 90.81 324 ASP A CA 1
ATOM 2469 C C . ASP A 1 324 ? -2.990 -13.755 5.068 1.00 90.81 324 ASP A C 1
ATOM 2471 O O . ASP A 1 324 ? -2.037 -14.008 4.325 1.00 90.81 324 ASP A O 1
ATOM 2475 N N . ASN A 1 325 ? -2.914 -12.808 6.012 1.00 90.00 325 ASN A N 1
ATOM 2476 C CA . ASN A 1 325 ? -1.651 -12.191 6.438 1.00 90.00 325 ASN A CA 1
ATOM 2477 C C . ASN A 1 325 ? -0.871 -13.181 7.328 1.00 90.00 325 ASN A C 1
ATOM 2479 O O . ASN A 1 325 ? -1.311 -13.536 8.427 1.00 90.00 325 ASN A O 1
ATOM 2483 N N . MET A 1 326 ? 0.262 -13.684 6.832 1.00 90.88 326 MET A N 1
ATOM 2484 C CA . MET A 1 326 ? 0.943 -14.860 7.380 1.00 90.88 326 MET A CA 1
ATOM 2485 C C . MET A 1 326 ? 2.471 -14.730 7.431 1.00 90.88 326 MET A C 1
ATOM 2487 O O . MET A 1 326 ? 3.114 -14.149 6.560 1.00 90.88 326 MET A O 1
ATOM 2491 N N . GLY A 1 327 ? 3.071 -15.366 8.439 1.00 93.31 327 GLY A N 1
ATOM 2492 C CA . GLY A 1 327 ? 4.503 -15.639 8.532 1.00 93.31 327 GLY A CA 1
ATOM 2493 C C . GLY A 1 327 ? 4.825 -17.081 8.132 1.00 93.31 327 GLY A C 1
ATOM 2494 O O . GLY A 1 327 ? 4.521 -18.019 8.873 1.00 93.31 327 GLY A O 1
ATOM 2495 N N . ALA A 1 328 ? 5.489 -17.268 6.991 1.00 94.19 328 ALA A N 1
ATOM 2496 C CA . ALA A 1 328 ? 6.045 -18.549 6.559 1.00 94.19 328 ALA A CA 1
ATOM 2497 C C . ALA A 1 328 ? 7.463 -18.744 7.119 1.00 94.19 328 ALA A C 1
ATOM 2499 O O . ALA A 1 328 ? 8.390 -18.020 6.755 1.00 94.19 328 ALA A O 1
ATOM 2500 N N . LEU A 1 329 ? 7.661 -19.749 7.975 1.00 94.81 329 LEU A N 1
ATOM 2501 C CA . LEU A 1 329 ? 8.991 -20.202 8.390 1.00 94.81 329 LEU A CA 1
ATOM 2502 C C . LEU A 1 329 ? 9.579 -21.093 7.289 1.00 94.81 329 LEU A C 1
ATOM 2504 O O . LEU A 1 329 ? 8.994 -22.127 6.957 1.00 94.81 329 LEU A O 1
ATOM 2508 N N . VAL A 1 330 ? 10.736 -20.717 6.738 1.00 94.31 330 VAL A N 1
ATOM 2509 C CA . VAL A 1 330 ? 11.351 -21.409 5.592 1.00 94.31 330 VAL A CA 1
ATOM 2510 C C . VAL A 1 330 ? 12.697 -22.047 5.921 1.00 94.31 330 VAL A C 1
ATOM 2512 O O . VAL A 1 330 ? 13.503 -21.532 6.700 1.00 94.31 330 VAL A O 1
ATOM 2515 N N . ARG A 1 331 ? 12.943 -23.225 5.339 1.00 91.94 331 ARG A N 1
ATOM 2516 C CA . ARG A 1 331 ? 14.107 -24.060 5.660 1.00 91.94 331 ARG A CA 1
ATOM 2517 C C . ARG A 1 331 ? 15.373 -23.613 4.933 1.00 91.94 331 ARG A C 1
ATOM 2519 O O . ARG A 1 331 ? 15.406 -23.540 3.708 1.00 91.94 331 ARG A O 1
ATOM 2526 N N . GLY A 1 332 ? 16.456 -23.436 5.687 1.00 86.75 332 GLY A N 1
ATOM 2527 C CA . GLY A 1 332 ? 17.821 -23.335 5.156 1.00 86.75 332 GLY A CA 1
ATOM 2528 C C . GLY A 1 332 ? 18.200 -21.999 4.511 1.00 86.75 332 GLY A C 1
ATOM 2529 O O . GLY A 1 332 ? 19.390 -21.771 4.324 1.00 86.75 332 GLY A O 1
ATOM 2530 N N . LEU A 1 333 ? 17.235 -21.118 4.233 1.00 91.25 333 LEU A N 1
ATOM 2531 C CA . LEU A 1 333 ? 17.494 -19.761 3.753 1.00 91.25 333 LEU A CA 1
ATOM 2532 C C . LEU A 1 333 ? 17.845 -18.818 4.908 1.00 91.25 333 LEU A C 1
ATOM 2534 O O . LEU A 1 333 ? 17.258 -18.898 5.994 1.00 91.25 333 LEU A O 1
ATOM 2538 N N . ARG A 1 334 ? 18.767 -17.890 4.657 1.00 90.81 334 ARG A N 1
ATOM 2539 C CA . ARG A 1 334 ? 19.170 -16.831 5.597 1.00 90.81 334 ARG A CA 1
ATOM 2540 C C . ARG A 1 334 ? 18.397 -15.531 5.359 1.00 90.81 334 ARG A C 1
ATOM 2542 O O . ARG A 1 334 ? 17.834 -15.316 4.283 1.00 90.81 334 ARG A O 1
ATOM 2549 N N . ARG A 1 335 ? 18.429 -14.617 6.334 1.00 88.81 335 ARG A N 1
ATOM 2550 C CA . ARG A 1 335 ? 17.755 -13.308 6.242 1.00 88.81 335 ARG A CA 1
ATOM 2551 C C . ARG A 1 335 ? 18.340 -12.419 5.137 1.00 88.81 335 ARG A C 1
ATOM 2553 O O . ARG A 1 335 ? 17.631 -11.582 4.600 1.00 88.81 335 ARG A O 1
ATOM 2560 N N . GLU A 1 336 ? 19.605 -12.610 4.773 1.00 89.19 336 GLU A N 1
ATOM 2561 C CA . GLU A 1 336 ? 20.305 -11.820 3.747 1.00 89.19 336 GLU A CA 1
ATOM 2562 C C . GLU A 1 336 ? 20.035 -12.340 2.319 1.00 89.19 336 GLU A C 1
ATOM 2564 O O . GLU A 1 336 ? 20.340 -11.687 1.315 1.00 89.19 336 GLU A O 1
ATOM 2569 N N . GLU A 1 337 ? 19.469 -13.544 2.205 1.00 89.94 337 GLU A N 1
ATOM 2570 C CA . GLU A 1 337 ? 19.198 -14.200 0.928 1.00 89.94 337 GLU A CA 1
ATOM 2571 C C . GLU A 1 337 ? 17.839 -13.771 0.352 1.00 89.94 337 GLU A C 1
ATOM 2573 O O . GLU A 1 337 ? 17.758 -13.519 -0.856 1.00 89.94 337 GLU A O 1
ATOM 2578 N N . VAL A 1 338 ? 16.832 -13.607 1.222 1.00 91.56 338 VAL A N 1
ATOM 2579 C CA . VAL A 1 338 ? 15.444 -13.205 0.922 1.00 91.56 338 VAL A CA 1
ATOM 2580 C C . VAL A 1 338 ? 15.190 -11.760 1.366 1.00 91.56 338 VAL A C 1
ATOM 2582 O O . VAL A 1 338 ? 15.604 -11.366 2.452 1.00 91.56 338 VAL A O 1
ATOM 2585 N N . ARG A 1 339 ? 14.470 -10.963 0.567 1.00 89.88 339 ARG A N 1
ATOM 2586 C CA . ARG A 1 339 ? 14.138 -9.563 0.898 1.00 89.88 339 ARG A CA 1
ATOM 2587 C C . ARG A 1 339 ? 12.735 -9.155 0.437 1.00 89.88 339 ARG A C 1
ATOM 2589 O O . ARG A 1 339 ? 12.170 -9.818 -0.431 1.00 89.88 339 ARG A O 1
ATOM 2596 N N . ARG A 1 340 ? 12.228 -8.037 0.976 1.00 89.06 340 ARG A N 1
ATOM 2597 C CA . ARG A 1 340 ? 11.013 -7.340 0.507 1.00 89.06 340 ARG A CA 1
ATOM 2598 C C . ARG A 1 340 ? 11.035 -7.165 -1.016 1.00 89.06 340 ARG A C 1
ATOM 2600 O O . ARG A 1 340 ? 12.096 -6.934 -1.604 1.00 89.06 340 ARG A O 1
ATOM 2607 N N . GLY A 1 341 ? 9.883 -7.333 -1.660 1.00 86.75 341 GLY A N 1
ATOM 2608 C CA . GLY A 1 341 ? 9.775 -7.273 -3.118 1.00 86.75 341 GLY A CA 1
ATOM 2609 C C . GLY A 1 341 ? 10.376 -8.473 -3.867 1.00 86.75 341 GLY A C 1
ATOM 2610 O O . GLY A 1 341 ? 10.549 -8.434 -5.083 1.00 86.75 341 GLY A O 1
ATOM 2611 N N . MET A 1 342 ? 10.735 -9.550 -3.168 1.00 92.81 342 MET A N 1
ATOM 2612 C CA . MET A 1 342 ? 10.706 -10.883 -3.772 1.00 92.81 342 MET A CA 1
ATOM 2613 C C . MET A 1 342 ? 9.309 -11.484 -3.573 1.00 92.81 342 MET A C 1
ATOM 2615 O O . MET A 1 342 ? 8.536 -11.021 -2.736 1.00 92.81 342 MET A O 1
ATOM 2619 N N . VAL A 1 343 ? 8.989 -12.522 -4.337 1.00 93.81 343 VAL A N 1
ATOM 2620 C CA . VAL A 1 343 ? 7.733 -13.272 -4.230 1.00 93.81 343 VAL A CA 1
ATOM 2621 C C . VAL A 1 343 ? 8.059 -14.723 -3.901 1.00 93.81 343 VAL A C 1
ATOM 2623 O O . VAL A 1 343 ? 8.939 -15.310 -4.532 1.00 93.81 343 VAL A O 1
ATOM 2626 N N . MET A 1 344 ? 7.359 -15.312 -2.934 1.00 95.00 344 MET A N 1
ATOM 2627 C CA . MET A 1 344 ? 7.401 -16.748 -2.662 1.00 95.00 344 MET A CA 1
ATOM 2628 C C . MET A 1 344 ? 6.211 -17.416 -3.362 1.00 95.00 344 MET A C 1
ATOM 2630 O O . MET A 1 344 ? 5.058 -17.131 -3.052 1.00 95.00 344 MET A O 1
ATOM 2634 N N . CYS A 1 345 ? 6.486 -18.299 -4.318 1.00 94.75 345 CYS A N 1
ATOM 2635 C CA . CYS A 1 345 ? 5.469 -18.941 -5.154 1.00 94.75 345 CYS A CA 1
ATOM 2636 C C . CYS A 1 345 ? 5.671 -20.458 -5.247 1.00 94.75 345 CYS A C 1
ATOM 2638 O O . CYS A 1 345 ? 6.687 -20.998 -4.791 1.00 94.75 345 CYS A O 1
ATOM 2640 N N . LYS A 1 346 ? 4.706 -21.159 -5.848 1.00 94.75 346 LYS A N 1
ATOM 2641 C CA . LYS A 1 346 ? 4.851 -22.582 -6.179 1.00 94.75 346 LYS A CA 1
ATOM 2642 C C . LYS A 1 346 ? 6.013 -22.773 -7.179 1.00 94.75 346 LYS A C 1
ATOM 2644 O O . LYS A 1 346 ? 6.069 -22.048 -8.171 1.00 94.75 346 LYS A O 1
ATOM 2649 N N . PRO A 1 347 ? 6.933 -23.740 -6.988 1.00 93.81 347 PRO A N 1
ATOM 2650 C CA . PRO A 1 347 ? 8.089 -23.901 -7.869 1.00 93.81 347 PRO A CA 1
ATOM 2651 C C . PRO A 1 347 ? 7.720 -24.007 -9.352 1.00 93.81 347 PRO A C 1
ATOM 2653 O O . PRO A 1 347 ? 6.874 -24.813 -9.742 1.00 93.81 347 PRO A O 1
ATOM 2656 N N . GLY A 1 348 ? 8.364 -23.183 -10.180 1.00 88.81 348 GLY A N 1
ATOM 2657 C CA . GLY A 1 348 ? 8.132 -23.108 -11.621 1.00 88.81 348 GLY A CA 1
ATOM 2658 C C . GLY A 1 348 ? 6.814 -22.464 -12.071 1.00 88.81 348 GLY A C 1
ATOM 2659 O O . GLY A 1 348 ? 6.588 -22.422 -13.278 1.00 88.81 348 GLY A O 1
ATOM 2660 N N . SER A 1 349 ? 5.951 -21.956 -11.176 1.00 90.62 349 SER A N 1
ATOM 2661 C CA . SER A 1 349 ? 4.661 -21.375 -11.591 1.00 90.62 349 SER A CA 1
ATOM 2662 C C . SER A 1 349 ? 4.781 -19.995 -12.237 1.00 90.62 349 SER A C 1
ATOM 2664 O O . SER A 1 349 ? 3.960 -19.655 -13.081 1.00 90.62 349 SER A O 1
ATOM 2666 N N . ILE A 1 350 ? 5.777 -19.199 -11.835 1.00 87.94 350 ILE A N 1
ATOM 2667 C CA . ILE A 1 350 ? 5.952 -17.799 -12.248 1.00 87.94 350 ILE A CA 1
ATOM 2668 C C . ILE A 1 350 ? 7.379 -17.586 -12.762 1.00 87.94 350 ILE A C 1
ATOM 2670 O O . ILE A 1 350 ? 8.350 -18.128 -12.223 1.00 87.94 350 ILE A O 1
ATOM 2674 N N . GLN A 1 351 ? 7.523 -16.769 -13.806 1.00 86.44 351 GLN A N 1
ATOM 2675 C CA . GLN A 1 351 ? 8.821 -16.369 -14.348 1.00 86.44 351 GLN A CA 1
ATOM 2676 C C . GLN A 1 351 ? 9.045 -14.864 -14.132 1.00 86.44 351 GLN A C 1
ATOM 2678 O O . GLN A 1 351 ? 8.114 -14.083 -14.306 1.00 86.44 351 GLN A O 1
ATOM 2683 N N . PRO A 1 352 ? 10.255 -14.430 -13.729 1.00 90.88 352 PRO A N 1
ATOM 2684 C CA . PRO A 1 352 ? 10.540 -13.015 -13.574 1.00 90.88 352 PRO A CA 1
ATOM 2685 C C . PRO A 1 352 ? 10.825 -12.390 -14.943 1.00 90.88 352 PRO A C 1
ATOM 2687 O O . PRO A 1 352 ? 11.729 -12.837 -15.653 1.00 90.88 352 PRO A O 1
ATOM 2690 N N . HIS A 1 353 ? 10.093 -11.335 -15.285 1.00 91.56 353 HIS A N 1
ATOM 2691 C CA . HIS A 1 353 ? 10.282 -10.579 -16.520 1.00 91.56 353 HIS A CA 1
ATOM 2692 C C . HIS A 1 353 ? 11.047 -9.278 -16.248 1.00 91.56 353 HIS A C 1
ATOM 2694 O O . HIS A 1 353 ? 11.087 -8.776 -15.123 1.00 91.56 353 HIS A O 1
ATOM 2700 N N . GLN A 1 354 ? 11.696 -8.748 -17.286 1.00 92.00 354 GLN A N 1
ATOM 2701 C CA . GLN A 1 354 ? 12.480 -7.508 -17.214 1.00 92.00 354 GLN A CA 1
ATOM 2702 C C . GLN A 1 354 ? 11.993 -6.435 -18.198 1.00 92.00 354 GLN A C 1
ATOM 2704 O O . GLN A 1 354 ? 12.246 -5.254 -17.976 1.00 92.00 354 GLN A O 1
ATOM 2709 N N . LYS A 1 355 ? 11.286 -6.823 -19.264 1.00 92.88 355 LYS A N 1
ATOM 2710 C CA . LYS A 1 355 ? 10.730 -5.919 -20.270 1.00 92.88 355 LYS A CA 1
ATOM 2711 C C . LYS A 1 355 ? 9.229 -6.169 -20.396 1.00 92.88 355 LYS A C 1
ATOM 2713 O O . LYS A 1 355 ? 8.798 -7.323 -20.424 1.00 92.88 355 LYS A O 1
ATOM 2718 N N . ILE A 1 356 ? 8.444 -5.100 -20.445 1.00 94.31 356 ILE A N 1
ATOM 2719 C CA . ILE A 1 356 ? 6.980 -5.145 -20.538 1.00 94.31 356 ILE A CA 1
ATOM 2720 C C . ILE A 1 356 ? 6.464 -4.092 -21.513 1.00 94.31 356 ILE A C 1
ATOM 2722 O O . ILE A 1 356 ? 7.056 -3.024 -21.664 1.00 94.31 356 ILE A O 1
ATOM 2726 N N . GLU A 1 357 ? 5.339 -4.404 -22.139 1.00 94.81 357 GLU A N 1
ATOM 2727 C CA . GLU A 1 357 ? 4.412 -3.446 -22.727 1.00 94.81 357 GLU A CA 1
ATOM 2728 C C . GLU A 1 357 ? 3.317 -3.175 -21.685 1.00 94.81 357 GLU A C 1
ATOM 2730 O O . GLU A 1 357 ? 2.823 -4.105 -21.035 1.00 94.81 357 GLU A O 1
ATOM 2735 N N . ALA A 1 358 ? 2.961 -1.910 -21.489 1.00 95.06 358 ALA A N 1
ATOM 2736 C CA . ALA A 1 358 ? 1.943 -1.502 -20.533 1.00 95.06 358 ALA A CA 1
ATOM 2737 C C . ALA A 1 358 ? 1.131 -0.324 -21.068 1.00 95.06 358 ALA A C 1
ATOM 2739 O O . ALA A 1 358 ? 1.681 0.567 -21.713 1.00 95.06 358 ALA A O 1
ATOM 2740 N N . GLN A 1 359 ? -0.162 -0.296 -20.757 1.00 93.88 359 GLN A N 1
ATOM 2741 C CA . GLN A 1 359 ? -0.977 0.907 -20.900 1.00 93.88 359 GLN A CA 1
ATOM 2742 C C . GLN A 1 359 ? -0.823 1.727 -19.621 1.00 93.88 359 GLN A C 1
ATOM 2744 O O . GLN A 1 359 ? -0.913 1.167 -18.527 1.00 93.88 359 GLN A O 1
ATOM 2749 N N . VAL A 1 360 ? -0.531 3.019 -19.758 1.00 93.00 360 VAL A N 1
ATOM 2750 C CA . VAL A 1 360 ? -0.189 3.914 -18.652 1.00 93.00 360 VAL A CA 1
ATOM 2751 C C . VAL A 1 360 ? -0.923 5.240 -18.799 1.00 93.00 360 VAL A C 1
ATOM 2753 O O . VAL A 1 360 ? -0.688 5.969 -19.762 1.00 93.00 360 VAL A O 1
ATOM 2756 N N . TYR A 1 361 ? -1.725 5.578 -17.794 1.00 91.25 361 TYR A N 1
ATOM 2757 C CA . TYR A 1 361 ? -2.230 6.929 -17.588 1.00 91.25 361 TYR A CA 1
ATOM 2758 C C . TYR A 1 361 ? -1.147 7.765 -16.900 1.00 91.25 361 TYR A C 1
ATOM 2760 O O . TYR A 1 361 ? -0.625 7.360 -15.855 1.00 91.25 361 TYR A O 1
ATOM 2768 N N . VAL A 1 362 ? -0.775 8.910 -17.473 1.00 92.00 362 VAL A N 1
ATOM 2769 C CA . VAL A 1 362 ? 0.158 9.862 -16.851 1.00 92.00 362 VAL A CA 1
ATOM 2770 C C . VAL A 1 362 ? -0.640 10.928 -16.119 1.00 92.00 362 VAL A C 1
ATOM 2772 O O . VAL A 1 362 ? -1.416 11.642 -16.742 1.00 92.00 362 VAL A O 1
ATOM 2775 N N . LEU A 1 363 ? -0.411 11.067 -14.813 1.00 89.44 363 LEU A N 1
ATOM 2776 C CA . LEU A 1 363 ? -1.210 11.952 -13.966 1.00 89.44 363 LEU A CA 1
ATOM 2777 C C . LEU A 1 363 ? -1.038 13.426 -14.353 1.00 89.44 363 LEU A C 1
ATOM 2779 O O . LEU A 1 363 ? 0.071 13.881 -14.666 1.00 89.44 363 LEU A O 1
ATOM 2783 N N . SER A 1 364 ? -2.139 14.171 -14.281 1.00 88.75 364 SER A N 1
ATOM 2784 C CA . SER A 1 364 ? -2.199 15.615 -14.497 1.00 88.75 364 SER A CA 1
ATOM 2785 C C . SER A 1 364 ? -1.469 16.392 -13.388 1.00 88.75 364 SER A C 1
ATOM 2787 O O . SER A 1 364 ? -1.070 15.846 -12.356 1.00 88.75 364 SER A O 1
ATOM 2789 N N . LYS A 1 365 ? -1.286 17.705 -13.576 1.00 86.75 365 LYS A N 1
ATOM 2790 C CA . LYS A 1 365 ? -0.728 18.585 -12.533 1.00 86.75 365 LYS A CA 1
ATOM 2791 C C . LYS A 1 365 ? -1.659 18.683 -11.312 1.00 86.75 365 LYS A C 1
ATOM 2793 O O . LYS A 1 365 ? -1.167 18.788 -10.190 1.00 86.75 365 LYS A O 1
ATOM 2798 N N . GLU A 1 366 ? -2.970 18.677 -11.536 1.00 80.94 366 GLU A N 1
ATOM 2799 C CA . GLU A 1 366 ? -4.010 18.852 -10.509 1.00 80.94 366 GLU A CA 1
ATOM 2800 C C . GLU A 1 366 ? -4.187 17.589 -9.653 1.00 80.94 366 GLU A C 1
ATOM 2802 O O . GLU A 1 366 ? -4.367 17.680 -8.443 1.00 80.94 366 GLU A O 1
ATOM 2807 N N . GLU A 1 367 ? -3.959 16.412 -10.237 1.00 76.75 367 GLU A N 1
ATOM 2808 C CA . GLU A 1 367 ? -3.876 15.115 -9.544 1.00 76.75 367 GLU A CA 1
ATOM 2809 C C . GLU A 1 367 ? -2.583 14.932 -8.716 1.00 76.75 367 GLU A C 1
ATOM 2811 O O . GLU A 1 367 ? -2.316 13.850 -8.195 1.00 76.75 367 GLU A O 1
ATOM 2816 N N . GLY A 1 368 ? -1.732 15.961 -8.621 1.00 76.94 368 GLY A N 1
ATOM 2817 C CA . GLY A 1 368 ? -0.431 15.904 -7.940 1.00 76.94 368 GLY A CA 1
ATOM 2818 C C . GLY A 1 368 ? 0.721 15.332 -8.782 1.00 76.94 368 GLY A C 1
ATOM 2819 O O . GLY A 1 368 ? 1.836 15.178 -8.271 1.00 76.94 368 GLY A O 1
ATOM 2820 N N . GLY A 1 369 ? 0.474 15.053 -10.065 1.00 84.50 369 GLY A N 1
ATOM 2821 C CA . GLY A 1 369 ? 1.429 14.502 -11.023 1.00 84.50 369 GLY A CA 1
ATOM 2822 C C . GLY A 1 369 ? 2.510 15.479 -11.498 1.00 84.50 369 GLY A C 1
ATOM 2823 O O . GLY A 1 369 ? 2.972 16.378 -10.785 1.00 84.50 369 GLY A O 1
ATOM 2824 N N . ARG A 1 370 ? 2.984 15.282 -12.734 1.00 85.31 370 ARG A N 1
ATOM 2825 C CA . ARG A 1 370 ? 4.052 16.117 -13.312 1.00 85.31 370 ARG A CA 1
ATOM 2826 C C . ARG A 1 370 ? 3.470 17.369 -13.958 1.00 85.31 370 ARG A C 1
ATOM 2828 O O . ARG A 1 370 ? 2.549 17.291 -14.753 1.00 85.31 370 ARG A O 1
ATOM 2835 N N . SER A 1 371 ? 4.104 18.519 -13.738 1.00 87.88 371 SER A N 1
ATOM 2836 C CA . SER A 1 371 ? 3.846 19.732 -14.532 1.00 87.88 371 SER A CA 1
ATOM 2837 C C . SER A 1 371 ? 4.602 19.765 -15.866 1.00 87.88 371 SER A C 1
ATOM 2839 O O . SER A 1 371 ? 4.267 20.561 -16.738 1.00 87.88 371 SER A O 1
ATOM 2841 N N . LYS A 1 372 ? 5.638 18.930 -16.029 1.00 91.19 372 LYS A N 1
ATOM 2842 C CA . LYS A 1 372 ? 6.470 18.857 -17.240 1.00 91.19 372 LYS A CA 1
ATOM 2843 C C . LYS A 1 372 ? 6.355 17.477 -17.905 1.00 91.19 372 LYS A C 1
ATOM 2845 O O . LYS A 1 372 ? 6.567 16.479 -17.201 1.00 91.19 372 LYS A O 1
ATOM 2850 N N . PRO A 1 373 ? 6.116 17.421 -19.232 1.00 92.12 373 PRO A N 1
ATOM 2851 C CA . PRO A 1 373 ? 6.212 16.204 -20.038 1.00 92.12 373 PRO A CA 1
ATOM 2852 C C . PRO A 1 373 ? 7.496 15.404 -19.787 1.00 92.12 373 PRO A C 1
ATOM 2854 O O . PRO A 1 373 ? 8.504 15.940 -19.309 1.00 92.12 373 PRO A O 1
ATOM 2857 N N . PHE A 1 374 ? 7.476 14.119 -20.135 1.00 91.31 374 PHE A N 1
ATOM 2858 C CA . PHE A 1 374 ? 8.682 13.288 -20.172 1.00 91.31 374 PHE A CA 1
ATOM 2859 C C . PHE A 1 374 ? 8.926 12.700 -21.563 1.00 91.31 374 PHE A C 1
ATOM 2861 O O . PHE A 1 374 ? 8.033 12.644 -22.407 1.00 91.31 374 PHE A O 1
ATOM 2868 N N . VAL A 1 375 ? 10.172 12.287 -21.789 1.00 92.25 375 VAL A N 1
ATOM 2869 C CA . VAL A 1 375 ? 10.704 11.851 -23.087 1.00 92.25 375 VAL A CA 1
ATOM 2870 C C . VAL A 1 375 ? 11.186 10.402 -23.027 1.00 92.25 375 VAL A C 1
ATOM 2872 O O . VAL A 1 375 ? 11.372 9.835 -21.943 1.00 92.25 375 VAL A O 1
ATOM 2875 N N . ALA A 1 376 ? 11.439 9.799 -24.189 1.00 90.06 376 ALA A N 1
ATOM 2876 C CA . ALA A 1 376 ? 12.041 8.471 -24.271 1.00 90.06 376 ALA A CA 1
ATOM 2877 C C . ALA A 1 376 ? 13.384 8.392 -23.512 1.00 90.06 376 ALA A C 1
ATOM 2879 O O . ALA A 1 376 ? 14.232 9.279 -23.588 1.00 90.06 376 ALA A O 1
ATOM 2880 N N . GLY A 1 377 ? 13.597 7.299 -22.778 1.00 87.31 377 GLY A N 1
ATOM 2881 C CA . GLY A 1 377 ? 14.790 7.062 -21.964 1.00 87.31 377 GLY A CA 1
ATOM 2882 C C . GLY A 1 377 ? 14.719 7.565 -20.518 1.00 87.31 377 GLY A C 1
ATOM 2883 O O . GLY A 1 377 ? 15.662 7.303 -19.766 1.00 87.31 377 GLY A O 1
ATOM 2884 N N . TYR A 1 378 ? 13.625 8.223 -20.121 1.00 91.62 378 TYR A N 1
ATOM 2885 C CA . TYR A 1 378 ? 13.313 8.604 -18.738 1.00 91.62 378 TYR A CA 1
ATOM 2886 C C . TYR A 1 378 ? 13.227 7.380 -17.793 1.00 91.62 378 TYR A C 1
ATOM 2888 O O . TYR A 1 378 ? 12.980 6.259 -18.244 1.00 91.62 378 TYR A O 1
ATOM 2896 N N . LYS A 1 379 ? 13.513 7.570 -16.492 1.00 93.00 379 LYS A N 1
ATOM 2897 C CA . LYS A 1 379 ? 13.824 6.484 -15.533 1.00 93.00 379 LYS A CA 1
ATOM 2898 C C . LYS A 1 379 ? 13.106 6.602 -14.168 1.00 93.00 379 LYS A C 1
ATOM 2900 O O . LYS A 1 379 ? 13.789 6.752 -13.153 1.00 93.00 379 LYS A O 1
ATOM 2905 N N . PRO A 1 380 ? 11.766 6.552 -14.111 1.00 93.19 380 PRO A N 1
ATOM 2906 C CA . PRO A 1 380 ? 11.033 6.531 -12.845 1.00 93.19 380 PRO A CA 1
ATOM 2907 C C . PRO A 1 380 ? 11.219 5.212 -12.075 1.00 93.19 380 PRO A C 1
ATOM 2909 O O . PRO A 1 380 ? 11.724 4.210 -12.596 1.00 93.19 380 PRO A O 1
ATOM 2912 N N . ILE A 1 381 ? 10.769 5.210 -10.821 1.00 92.44 381 ILE A N 1
ATOM 2913 C CA . ILE A 1 381 ? 10.645 4.005 -9.995 1.00 92.44 381 ILE A CA 1
ATOM 2914 C C . ILE A 1 381 ? 9.242 3.430 -10.211 1.00 92.44 381 ILE A C 1
ATOM 2916 O O . ILE A 1 381 ? 8.252 4.134 -10.014 1.00 92.44 381 ILE A O 1
ATOM 2920 N N . LEU A 1 382 ? 9.155 2.161 -10.607 1.00 92.56 382 LEU A N 1
ATOM 2921 C CA . LEU A 1 382 ? 7.907 1.404 -10.643 1.00 92.56 382 LEU A CA 1
ATOM 2922 C C . LEU A 1 382 ? 7.690 0.721 -9.292 1.00 92.56 382 LEU A C 1
ATOM 2924 O O . LEU A 1 382 ? 8.625 0.123 -8.758 1.00 92.56 382 LEU A O 1
ATOM 2928 N N . PHE A 1 383 ? 6.458 0.768 -8.793 1.00 89.69 383 PHE A N 1
ATOM 2929 C CA . PHE A 1 383 ? 5.995 0.023 -7.625 1.00 89.69 383 PHE A CA 1
ATOM 2930 C C . PHE A 1 383 ? 4.894 -0.950 -8.050 1.00 89.69 383 PHE A C 1
ATOM 2932 O O . PHE A 1 383 ? 3.938 -0.551 -8.715 1.00 89.69 383 PHE A O 1
ATOM 2939 N N . SER A 1 384 ? 5.006 -2.219 -7.663 1.00 88.56 384 SER A N 1
ATOM 2940 C CA . SER A 1 384 ? 3.943 -3.214 -7.841 1.00 88.56 384 SER A CA 1
ATOM 2941 C C . SER A 1 384 ? 4.079 -4.326 -6.806 1.00 88.56 384 SER A C 1
ATOM 2943 O O . SER A 1 384 ? 5.197 -4.710 -6.454 1.00 88.56 384 SER A O 1
ATOM 2945 N N . LEU A 1 385 ? 2.947 -4.841 -6.316 1.00 86.88 385 LEU A N 1
ATOM 2946 C CA . LEU A 1 385 ? 2.894 -5.727 -5.151 1.00 86.88 385 LEU A CA 1
ATOM 2947 C C . LEU A 1 385 ? 3.728 -5.120 -4.002 1.00 86.88 385 LEU A C 1
ATOM 2949 O O . LEU A 1 385 ? 3.399 -4.045 -3.507 1.00 86.88 385 LEU A O 1
ATOM 2953 N N . THR A 1 386 ? 4.843 -5.754 -3.630 1.00 88.06 386 THR A N 1
ATOM 2954 C CA . THR A 1 386 ? 5.745 -5.290 -2.564 1.00 88.06 386 THR A CA 1
ATOM 2955 C C . THR A 1 386 ? 7.117 -4.807 -3.055 1.00 88.06 386 THR A C 1
ATOM 2957 O O . THR A 1 386 ? 7.976 -4.476 -2.230 1.00 88.06 386 THR A O 1
ATOM 2960 N N . TRP A 1 387 ? 7.358 -4.767 -4.376 1.00 89.94 387 TRP A N 1
ATOM 2961 C CA . TRP A 1 387 ? 8.649 -4.391 -4.970 1.00 89.94 387 TRP A CA 1
ATOM 2962 C C . TRP A 1 387 ? 8.690 -2.958 -5.507 1.00 89.94 387 TRP A C 1
ATOM 2964 O O . TRP A 1 387 ? 7.722 -2.476 -6.093 1.00 89.94 387 TRP A O 1
ATOM 2974 N N . ASP A 1 388 ? 9.852 -2.308 -5.363 1.00 90.31 388 ASP A N 1
ATOM 2975 C CA . ASP A 1 388 ? 10.209 -1.062 -6.043 1.00 90.31 388 ASP A CA 1
ATOM 2976 C C . ASP A 1 388 ? 11.418 -1.267 -6.979 1.00 90.31 388 ASP A C 1
ATOM 2978 O O . ASP A 1 388 ? 12.443 -1.842 -6.605 1.00 90.31 388 ASP A O 1
ATOM 2982 N N . MET A 1 389 ? 11.299 -0.848 -8.244 1.00 91.38 389 MET A N 1
ATOM 2983 C CA . MET A 1 389 ? 12.324 -1.084 -9.269 1.00 91.38 389 MET A CA 1
ATOM 2984 C C . MET A 1 389 ? 12.401 0.058 -10.283 1.00 91.38 389 MET A C 1
ATOM 2986 O O . MET A 1 389 ? 11.400 0.459 -10.866 1.00 91.38 389 MET A O 1
ATOM 2990 N N . VAL A 1 390 ? 13.610 0.557 -10.554 1.00 92.88 390 VAL A N 1
ATOM 2991 C CA . VAL A 1 390 ? 13.827 1.572 -11.599 1.00 92.88 390 VAL A CA 1
ATOM 2992 C C . VAL A 1 390 ? 13.584 0.956 -12.978 1.00 92.88 390 VAL A C 1
ATOM 2994 O O . VAL A 1 390 ? 14.218 -0.047 -13.330 1.00 92.88 390 VAL A O 1
ATOM 2997 N N . GLY A 1 391 ? 12.709 1.582 -13.766 1.00 92.25 391 GLY A N 1
ATOM 2998 C CA . GLY A 1 391 ? 12.419 1.210 -15.149 1.00 92.25 391 GLY A CA 1
ATOM 2999 C C . GLY A 1 391 ? 12.781 2.319 -16.124 1.00 92.25 391 GLY A C 1
ATOM 3000 O O . GLY A 1 391 ? 12.411 3.469 -15.920 1.00 92.25 391 GLY A O 1
ATOM 3001 N N . ARG A 1 392 ? 13.490 1.981 -17.204 1.00 93.44 392 ARG A N 1
ATOM 3002 C CA . ARG A 1 392 ? 13.683 2.880 -18.347 1.00 93.44 392 ARG A CA 1
ATOM 3003 C C . ARG A 1 392 ? 12.441 2.807 -19.231 1.00 93.44 392 ARG A C 1
ATOM 3005 O O . ARG A 1 392 ? 12.131 1.734 -19.745 1.00 93.44 392 ARG A O 1
ATOM 3012 N N . ILE A 1 393 ? 11.768 3.935 -19.422 1.00 93.38 393 ILE A N 1
ATOM 3013 C CA . ILE A 1 393 ? 10.651 4.067 -20.360 1.00 93.38 393 ILE A CA 1
ATOM 3014 C C . ILE A 1 393 ? 11.196 4.257 -21.780 1.00 93.38 393 ILE A C 1
ATOM 3016 O O . ILE A 1 393 ? 12.065 5.098 -22.016 1.00 93.38 393 ILE A O 1
ATOM 3020 N N . SER A 1 394 ? 10.632 3.518 -22.726 1.00 90.94 394 SER A N 1
ATOM 3021 C CA . SER A 1 394 ? 10.735 3.733 -24.167 1.00 90.94 394 SER A CA 1
ATOM 3022 C C . SER A 1 394 ? 9.341 4.041 -24.713 1.00 90.94 394 SER A C 1
ATOM 3024 O O . SER A 1 394 ? 8.369 3.357 -24.381 1.00 90.94 394 SER A O 1
ATOM 3026 N N . LEU A 1 395 ? 9.244 5.085 -25.535 1.00 91.19 395 LEU A N 1
ATOM 3027 C CA . LEU A 1 395 ? 7.991 5.502 -26.166 1.00 91.19 395 LEU A CA 1
ATOM 3028 C C . LEU A 1 395 ? 7.744 4.706 -27.462 1.00 91.19 395 LEU A C 1
ATOM 3030 O O . LEU A 1 395 ? 8.711 4.236 -28.073 1.00 91.19 395 LEU A O 1
ATOM 3034 N N . PRO A 1 396 ? 6.481 4.532 -27.891 1.00 87.44 396 PRO A N 1
ATOM 3035 C CA . PRO A 1 396 ? 6.167 3.925 -29.180 1.00 87.44 396 PRO A CA 1
ATOM 3036 C C . PRO A 1 396 ? 6.658 4.804 -30.349 1.00 87.44 396 PRO A C 1
ATOM 3038 O O . PRO A 1 396 ? 6.754 6.028 -30.209 1.00 87.44 396 PRO A O 1
ATOM 3041 N N . PRO A 1 397 ? 6.964 4.211 -31.519 1.00 84.50 397 PRO A N 1
ATOM 3042 C CA . PRO A 1 397 ? 7.418 4.966 -32.684 1.00 84.50 397 PRO A CA 1
ATOM 3043 C C . PRO A 1 397 ? 6.363 5.994 -33.116 1.00 84.50 397 PRO A C 1
ATOM 3045 O O . PRO A 1 397 ? 5.182 5.672 -33.221 1.00 84.50 397 PRO A O 1
ATOM 3048 N N . GLY A 1 398 ? 6.804 7.228 -33.370 1.00 83.81 398 GLY A N 1
ATOM 3049 C CA . GLY A 1 398 ? 5.932 8.364 -33.692 1.00 83.81 398 GLY A CA 1
ATOM 3050 C C . GLY A 1 398 ? 5.538 9.244 -32.499 1.00 83.81 398 GLY A C 1
ATOM 3051 O O . GLY A 1 398 ? 4.902 10.271 -32.715 1.00 83.81 398 GLY A O 1
ATOM 3052 N N . LYS A 1 399 ? 5.935 8.901 -31.262 1.00 86.19 399 LYS A N 1
ATOM 3053 C CA . LYS A 1 399 ? 5.681 9.722 -30.067 1.00 86.19 399 LYS A CA 1
ATOM 3054 C C . LYS A 1 399 ? 6.980 10.071 -29.333 1.00 86.19 399 LYS A C 1
ATOM 3056 O O . LYS A 1 399 ? 7.609 9.211 -28.724 1.00 86.19 399 LYS A O 1
ATOM 3061 N N . GLU A 1 400 ? 7.382 11.341 -29.389 1.00 88.19 400 GLU A N 1
ATOM 3062 C CA . GLU A 1 400 ? 8.636 11.836 -28.784 1.00 88.19 400 GLU A CA 1
ATOM 3063 C C . GLU A 1 400 ? 8.477 12.283 -27.321 1.00 88.19 400 GLU A C 1
ATOM 3065 O O . GLU A 1 400 ? 9.406 12.157 -26.517 1.00 88.19 400 GLU A O 1
ATOM 3070 N N . LEU A 1 401 ? 7.288 12.789 -26.984 1.00 91.88 401 LEU A N 1
ATOM 3071 C CA . LEU A 1 401 ? 6.917 13.375 -25.696 1.00 91.88 401 LEU A CA 1
ATOM 3072 C C . LEU A 1 401 ? 5.639 12.694 -25.180 1.00 91.88 401 LEU A C 1
ATOM 3074 O O . LEU A 1 401 ? 4.789 12.303 -25.979 1.00 91.88 401 LEU A O 1
ATOM 3078 N N . VAL A 1 402 ? 5.467 12.602 -23.861 1.00 92.00 402 VAL A N 1
ATOM 3079 C CA . VAL A 1 402 ? 4.190 12.230 -23.221 1.00 92.00 402 VAL A CA 1
ATOM 3080 C C . VAL A 1 402 ? 3.718 13.376 -22.338 1.00 92.00 402 VAL A C 1
ATOM 3082 O O . VAL A 1 402 ? 4.489 13.863 -21.502 1.00 92.00 402 VAL A O 1
ATOM 3085 N N . MET A 1 403 ? 2.469 13.800 -22.523 1.00 92.06 403 MET A N 1
ATOM 3086 C CA . MET A 1 403 ? 1.882 14.910 -21.774 1.00 92.06 403 MET A CA 1
ATOM 3087 C C . MET A 1 403 ? 1.310 14.435 -20.423 1.00 92.06 403 MET A C 1
ATOM 3089 O O . MET A 1 403 ? 0.853 13.298 -20.316 1.00 92.06 403 MET A O 1
ATOM 3093 N N . PRO A 1 404 ? 1.314 15.277 -19.375 1.00 93.31 404 PRO A N 1
ATOM 3094 C CA . PRO A 1 404 ? 0.503 15.044 -18.179 1.00 93.31 404 PRO A CA 1
ATOM 3095 C C . PRO A 1 404 ? -0.995 15.048 -18.518 1.00 93.31 404 PRO A C 1
ATOM 3097 O O . PRO A 1 404 ? -1.431 15.880 -19.312 1.00 93.31 404 PRO A O 1
ATOM 3100 N N . GLY A 1 405 ? -1.770 14.153 -17.903 1.00 88.75 405 GLY A N 1
ATOM 3101 C CA . GLY A 1 405 ? -3.190 13.933 -18.201 1.00 88.75 405 GLY A CA 1
ATOM 3102 C C . GLY A 1 405 ? -3.456 13.046 -19.427 1.00 88.75 405 GLY A C 1
ATOM 3103 O O . GLY A 1 405 ? -4.568 13.056 -19.946 1.00 88.75 405 GLY A O 1
ATOM 3104 N N . GLU A 1 406 ? -2.455 12.311 -19.926 1.00 90.62 406 GLU A N 1
ATOM 3105 C CA . GLU A 1 406 ? -2.544 11.536 -21.170 1.00 90.62 406 GLU A CA 1
ATOM 3106 C C . GLU A 1 406 ? -2.432 10.018 -20.930 1.00 90.62 406 GLU A C 1
ATOM 3108 O O . GLU A 1 406 ? -1.496 9.540 -20.282 1.00 90.62 406 GLU A O 1
ATOM 3113 N N . ASP A 1 407 ? -3.349 9.248 -21.521 1.00 90.88 407 ASP A N 1
ATOM 3114 C CA . ASP A 1 407 ? -3.234 7.793 -21.663 1.00 90.88 407 ASP A CA 1
ATOM 3115 C C . ASP A 1 407 ? -2.259 7.424 -22.787 1.00 90.88 407 ASP A C 1
ATOM 3117 O O . ASP A 1 407 ? -2.357 7.909 -23.917 1.00 90.88 407 ASP A O 1
ATOM 3121 N N . THR A 1 408 ? -1.313 6.525 -22.515 1.00 90.81 408 THR A N 1
ATOM 3122 C CA . THR A 1 408 ? -0.332 6.097 -23.516 1.00 90.81 408 THR A CA 1
ATOM 3123 C C . THR A 1 408 ? 0.156 4.667 -23.292 1.00 90.81 408 THR A C 1
ATOM 3125 O O . THR A 1 408 ? 0.392 4.228 -22.169 1.00 90.81 408 THR A O 1
ATOM 3128 N N . THR A 1 409 ? 0.391 3.928 -24.376 1.00 93.38 409 THR A N 1
ATOM 3129 C CA . THR A 1 409 ? 1.147 2.670 -24.302 1.00 93.38 409 THR A CA 1
ATOM 3130 C C . THR A 1 409 ? 2.632 2.989 -24.146 1.00 93.38 409 THR A C 1
ATOM 3132 O O . THR A 1 409 ? 3.161 3.825 -24.879 1.00 93.38 409 THR A O 1
ATOM 3135 N N . LEU A 1 410 ? 3.310 2.329 -23.206 1.00 92.81 410 LEU A N 1
ATOM 3136 C CA . LEU A 1 410 ? 4.741 2.464 -22.928 1.00 92.81 410 LEU A CA 1
ATOM 3137 C C . LEU A 1 410 ? 5.419 1.092 -22.934 1.00 92.81 410 LEU A C 1
ATOM 3139 O O . LEU A 1 410 ? 4.852 0.101 -22.472 1.00 92.81 410 LEU A O 1
ATOM 3143 N N . ILE A 1 411 ? 6.670 1.048 -23.394 1.00 93.81 411 ILE A N 1
ATOM 3144 C CA . ILE A 1 411 ? 7.545 -0.115 -23.215 1.00 93.81 411 ILE A CA 1
ATOM 3145 C C . ILE A 1 411 ? 8.496 0.203 -22.063 1.00 93.81 411 ILE A C 1
ATOM 3147 O O . ILE A 1 411 ? 9.257 1.166 -22.140 1.00 93.81 411 ILE A O 1
ATOM 3151 N N . VAL A 1 412 ? 8.470 -0.590 -20.994 1.00 93.44 412 VAL A N 1
ATOM 3152 C CA . VAL A 1 412 ? 9.326 -0.379 -19.816 1.00 93.44 412 VAL A CA 1
ATOM 3153 C C . VAL A 1 412 ? 10.350 -1.501 -19.704 1.00 93.44 412 VAL A C 1
ATOM 3155 O O . VAL A 1 412 ? 9.991 -2.678 -19.673 1.00 93.44 412 VAL A O 1
ATOM 3158 N N . THR A 1 413 ? 11.627 -1.131 -19.593 1.00 93.31 413 THR A N 1
ATOM 3159 C CA . THR A 1 413 ? 12.740 -2.056 -19.334 1.00 93.31 413 THR A CA 1
ATOM 3160 C C . THR A 1 413 ? 13.290 -1.814 -17.929 1.00 93.31 413 THR A C 1
ATOM 3162 O O . THR A 1 413 ? 13.914 -0.786 -17.657 1.00 93.31 413 THR A O 1
ATOM 3165 N N . LEU A 1 414 ? 13.057 -2.758 -17.021 1.00 92.56 414 LEU A N 1
ATOM 3166 C CA . LEU A 1 414 ? 13.497 -2.709 -15.627 1.00 92.56 414 LEU A CA 1
ATOM 3167 C C . LEU A 1 414 ? 15.000 -2.972 -15.471 1.00 92.56 414 LEU A C 1
ATOM 3169 O O . LEU A 1 414 ? 15.621 -3.694 -16.253 1.00 92.56 414 LEU A O 1
ATOM 3173 N N . ARG A 1 415 ? 15.591 -2.434 -14.398 1.00 90.19 415 ARG A N 1
ATOM 3174 C CA . ARG A 1 415 ? 17.003 -2.668 -14.043 1.00 90.19 415 ARG A CA 1
ATOM 3175 C C . ARG A 1 415 ? 17.305 -4.129 -13.670 1.00 90.19 415 ARG A C 1
ATOM 3177 O O . ARG A 1 415 ? 18.426 -4.587 -13.884 1.00 90.19 415 ARG A O 1
ATOM 3184 N N . GLN A 1 416 ? 16.337 -4.847 -13.100 1.00 90.06 416 GLN A N 1
ATOM 3185 C CA . GLN A 1 416 ? 16.448 -6.262 -12.724 1.00 90.06 416 GLN A CA 1
ATOM 3186 C C . GLN A 1 416 ? 15.142 -7.009 -13.047 1.00 90.06 416 GLN A C 1
ATOM 3188 O O . GLN A 1 416 ? 14.082 -6.386 -12.995 1.00 90.06 416 GLN A O 1
ATOM 3193 N N . PRO A 1 417 ? 15.182 -8.327 -13.326 1.00 90.19 417 PRO A N 1
ATOM 3194 C CA . PRO A 1 417 ? 13.977 -9.141 -13.456 1.00 90.19 417 PRO A CA 1
ATOM 3195 C C . PRO A 1 417 ? 13.213 -9.259 -12.127 1.00 90.19 417 PRO A C 1
ATOM 3197 O O . PRO A 1 417 ? 13.801 -9.594 -11.090 1.00 90.19 417 PRO A O 1
ATOM 3200 N N . VAL A 1 418 ? 11.899 -9.040 -12.174 1.00 91.69 418 VAL A N 1
ATOM 3201 C CA . VAL A 1 418 ? 10.951 -9.129 -11.043 1.00 91.69 418 VAL A CA 1
ATOM 3202 C C . VAL A 1 418 ? 9.671 -9.853 -11.481 1.00 91.69 418 VAL A C 1
ATOM 3204 O O . VAL A 1 418 ? 9.509 -10.164 -12.660 1.00 91.69 418 VAL A O 1
ATOM 3207 N N . VAL A 1 419 ? 8.775 -10.171 -10.543 1.00 90.44 419 VAL A N 1
ATOM 3208 C CA . VAL A 1 419 ? 7.486 -10.805 -10.871 1.00 90.44 419 VAL A CA 1
ATOM 3209 C C . VAL A 1 419 ? 6.535 -9.780 -11.491 1.00 90.44 419 VAL A C 1
ATOM 3211 O O . VAL A 1 419 ? 6.218 -8.763 -10.869 1.00 90.44 419 VAL A O 1
ATOM 3214 N N . LEU A 1 420 ? 6.125 -10.079 -12.725 1.00 90.25 420 LEU A N 1
ATOM 3215 C CA . LEU A 1 420 ? 5.270 -9.280 -13.598 1.00 90.25 420 LEU A CA 1
ATOM 3216 C C . LEU A 1 420 ? 4.375 -10.221 -14.411 1.00 90.25 420 LEU A C 1
ATOM 3218 O O . LEU A 1 420 ? 4.885 -11.035 -15.182 1.00 90.25 420 LEU A O 1
ATOM 3222 N N . GLU A 1 421 ? 3.063 -10.083 -14.263 1.00 89.56 421 GLU A N 1
ATOM 3223 C CA . GLU A 1 421 ? 2.043 -10.840 -14.990 1.00 89.56 421 GLU A CA 1
ATOM 3224 C C . GLU A 1 421 ? 1.135 -9.909 -15.809 1.00 89.56 421 GLU A C 1
ATOM 3226 O O . GLU A 1 421 ? 1.041 -8.710 -15.551 1.00 89.56 421 GLU A O 1
ATOM 3231 N N . ILE A 1 422 ? 0.467 -10.452 -16.829 1.00 91.81 422 ILE A N 1
ATOM 3232 C CA . ILE A 1 422 ? -0.462 -9.685 -17.671 1.00 91.81 422 ILE A CA 1
ATOM 3233 C C . ILE A 1 422 ? -1.706 -9.323 -16.846 1.00 91.81 422 ILE A C 1
ATOM 3235 O O . ILE A 1 422 ? -2.282 -10.181 -16.182 1.00 91.81 422 ILE A O 1
ATOM 3239 N N . GLY A 1 423 ? -2.110 -8.052 -16.887 1.00 88.50 423 GLY A N 1
ATOM 3240 C CA . GLY A 1 423 ? -3.170 -7.485 -16.048 1.00 88.50 423 GLY A CA 1
ATOM 3241 C C . GLY A 1 423 ? -2.696 -6.953 -14.689 1.00 88.50 423 GLY A C 1
ATOM 3242 O O . GLY A 1 423 ? -3.477 -6.307 -13.993 1.00 88.50 423 GLY A O 1
ATOM 3243 N N . GLN A 1 424 ? -1.429 -7.160 -14.309 1.00 89.12 424 GLN A N 1
ATOM 3244 C CA . GLN A 1 424 ? -0.884 -6.645 -13.051 1.00 89.12 424 GLN A CA 1
ATOM 3245 C C . GLN A 1 424 ? -0.812 -5.108 -13.068 1.00 89.12 424 GLN A C 1
ATOM 3247 O O . GLN A 1 424 ? -0.323 -4.504 -14.028 1.00 89.12 424 GLN A O 1
ATOM 3252 N N . ARG A 1 425 ? -1.289 -4.476 -11.989 1.00 89.06 425 ARG A N 1
ATOM 3253 C CA . ARG A 1 425 ? -1.236 -3.020 -11.779 1.00 89.06 425 ARG A CA 1
ATOM 3254 C C . ARG A 1 425 ? 0.129 -2.588 -11.244 1.00 89.06 425 ARG A C 1
ATOM 3256 O O . ARG A 1 425 ? 0.755 -3.307 -10.461 1.00 89.06 425 ARG A O 1
ATOM 3263 N N . PHE A 1 426 ? 0.584 -1.403 -11.633 1.00 90.38 426 PHE A N 1
ATOM 3264 C CA . PHE A 1 426 ? 1.772 -0.762 -11.073 1.00 90.38 426 PHE A CA 1
ATOM 3265 C C . PHE A 1 426 ? 1.627 0.761 -11.058 1.00 90.38 426 PHE A C 1
ATOM 3267 O O . PHE A 1 426 ? 0.919 1.335 -11.885 1.00 90.38 426 PHE A O 1
ATOM 3274 N N . THR A 1 427 ? 2.337 1.430 -10.155 1.00 89.25 427 THR A N 1
ATOM 3275 C CA . THR A 1 427 ? 2.434 2.895 -10.128 1.00 89.25 427 THR A CA 1
ATOM 3276 C C . THR A 1 427 ? 3.840 3.344 -10.501 1.00 89.25 427 THR A C 1
ATOM 3278 O O . THR A 1 427 ? 4.828 2.643 -10.274 1.00 89.25 427 THR A O 1
ATOM 3281 N N . LEU A 1 428 ? 3.931 4.515 -11.122 1.00 91.31 428 LEU A N 1
ATOM 3282 C CA . LEU A 1 428 ? 5.173 5.193 -11.469 1.00 91.31 428 LEU A CA 1
ATOM 3283 C C . LEU A 1 428 ? 5.372 6.347 -10.486 1.00 91.31 428 LEU A C 1
ATOM 3285 O O . LEU A 1 428 ? 4.473 7.176 -10.322 1.00 91.31 428 LEU A O 1
ATOM 3289 N N . ARG A 1 429 ? 6.555 6.446 -9.876 1.00 88.81 429 ARG A N 1
ATOM 3290 C CA . ARG A 1 429 ? 6.944 7.581 -9.023 1.00 88.81 429 ARG A CA 1
ATOM 3291 C C . ARG A 1 429 ? 8.267 8.204 -9.464 1.00 88.81 429 ARG A C 1
ATOM 3293 O O . ARG A 1 429 ? 9.162 7.513 -9.959 1.00 88.81 429 ARG A O 1
ATOM 3300 N N . ASP A 1 430 ? 8.394 9.506 -9.230 1.00 87.50 430 ASP A N 1
ATOM 3301 C CA . ASP A 1 430 ? 9.634 10.275 -9.368 1.00 87.50 430 ASP A CA 1
ATOM 3302 C C . ASP A 1 430 ? 9.910 11.012 -8.053 1.00 87.50 430 ASP A C 1
ATOM 3304 O O . ASP A 1 430 ? 9.082 11.795 -7.581 1.00 87.50 430 ASP A O 1
ATOM 3308 N N . GLY A 1 431 ? 11.042 10.701 -7.417 1.00 82.50 431 GLY A N 1
ATOM 3309 C CA . GLY A 1 431 ? 11.314 11.100 -6.037 1.00 82.50 431 GLY A CA 1
ATOM 3310 C C . GLY A 1 431 ? 10.165 10.715 -5.096 1.00 82.50 431 GLY A C 1
ATOM 3311 O O . GLY A 1 431 ? 9.851 9.534 -4.932 1.00 82.50 431 GLY A O 1
ATOM 3312 N N . SER A 1 432 ? 9.539 11.726 -4.495 1.00 74.50 432 SER A N 1
ATOM 3313 C CA . SER A 1 432 ? 8.391 11.587 -3.598 1.00 74.50 432 SER A CA 1
ATOM 3314 C C . SER A 1 432 ? 7.024 11.645 -4.286 1.00 74.50 432 SER A C 1
ATOM 3316 O O . SER A 1 432 ? 6.045 11.406 -3.595 1.00 74.50 432 SER A O 1
ATOM 3318 N N . ARG A 1 433 ? 6.897 11.911 -5.596 1.00 81.50 433 ARG A N 1
ATOM 3319 C CA . ARG A 1 433 ? 5.585 12.106 -6.260 1.00 81.50 433 ARG A CA 1
ATOM 3320 C C . ARG A 1 433 ? 5.163 10.937 -7.141 1.00 81.50 433 ARG A C 1
ATOM 3322 O O . ARG A 1 433 ? 5.998 10.329 -7.809 1.00 81.50 433 ARG A O 1
ATOM 3329 N N . THR A 1 434 ? 3.860 10.676 -7.202 1.00 84.69 434 THR A N 1
ATOM 3330 C CA . THR A 1 434 ? 3.250 9.761 -8.183 1.00 84.69 434 THR A CA 1
ATOM 3331 C C . THR A 1 434 ? 3.087 10.466 -9.523 1.00 84.69 434 THR A C 1
ATOM 3333 O O . THR A 1 434 ? 2.622 11.597 -9.565 1.00 84.69 434 THR A O 1
ATOM 3336 N N . ILE A 1 435 ? 3.494 9.827 -10.621 1.00 89.69 435 ILE A N 1
ATOM 3337 C CA . ILE A 1 435 ? 3.511 10.445 -11.960 1.00 89.69 435 ILE A CA 1
ATOM 3338 C C . ILE A 1 435 ? 2.632 9.724 -12.983 1.00 89.69 435 ILE A C 1
ATOM 3340 O O . ILE A 1 435 ? 2.373 10.269 -14.051 1.00 89.69 435 ILE A O 1
ATOM 3344 N N . GLY A 1 436 ? 2.225 8.487 -12.703 1.00 89.38 436 GLY A N 1
ATOM 3345 C CA . GLY A 1 436 ? 1.459 7.669 -13.634 1.00 89.38 436 GLY A CA 1
ATOM 3346 C C . GLY A 1 436 ? 1.028 6.343 -13.018 1.00 89.38 436 GLY A C 1
ATOM 3347 O O . GLY A 1 436 ? 1.640 5.870 -12.059 1.00 89.38 436 GLY A O 1
ATOM 3348 N N . THR A 1 437 ? -0.001 5.732 -13.593 1.00 88.88 437 THR A N 1
ATOM 3349 C CA . THR A 1 437 ? -0.525 4.415 -13.205 1.00 88.88 437 THR A CA 1
ATOM 3350 C C . THR A 1 437 ? -0.609 3.533 -14.430 1.00 88.88 437 THR A C 1
ATOM 3352 O O . THR A 1 437 ? -1.080 3.979 -15.471 1.00 88.88 437 THR A O 1
ATOM 3355 N N . GLY A 1 438 ? -0.149 2.291 -14.315 1.00 90.62 438 GLY A N 1
ATOM 3356 C CA . GLY A 1 438 ? -0.063 1.364 -15.429 1.00 90.62 438 GLY A CA 1
ATOM 3357 C C . GLY A 1 438 ? -0.682 0.002 -15.162 1.00 90.62 438 GLY A C 1
ATOM 3358 O O . GLY A 1 438 ? -0.754 -0.471 -14.026 1.00 90.62 438 GLY A O 1
ATOM 3359 N N . ILE A 1 439 ? -1.083 -0.647 -16.251 1.00 92.50 439 ILE A N 1
ATOM 3360 C CA . ILE A 1 439 ? -1.475 -2.055 -16.293 1.00 92.50 439 ILE A CA 1
ATOM 3361 C C . ILE A 1 439 ? -0.587 -2.752 -17.326 1.00 92.50 439 ILE A C 1
ATOM 3363 O O . ILE A 1 439 ? -0.462 -2.292 -18.464 1.00 92.50 439 ILE A O 1
ATOM 3367 N N . VAL A 1 440 ? 0.043 -3.861 -16.936 1.00 94.38 440 VAL A N 1
ATOM 3368 C CA . VAL A 1 440 ? 0.863 -4.681 -17.841 1.00 94.38 440 VAL A CA 1
ATOM 3369 C C . VAL A 1 440 ? -0.032 -5.305 -18.912 1.00 94.38 440 VAL A C 1
ATOM 3371 O O . VAL A 1 440 ? -0.889 -6.130 -18.599 1.00 94.38 440 VAL A O 1
ATOM 3374 N N . THR A 1 441 ? 0.178 -4.952 -20.181 1.00 94.19 441 THR A N 1
ATOM 3375 C CA . THR A 1 441 ? -0.597 -5.498 -21.308 1.00 94.19 441 THR A CA 1
ATOM 3376 C C . THR A 1 441 ? 0.084 -6.716 -21.921 1.00 94.19 441 THR A C 1
ATOM 3378 O O . THR A 1 441 ? -0.600 -7.676 -22.274 1.00 94.19 441 THR A O 1
ATOM 3381 N N . ARG A 1 442 ? 1.424 -6.723 -22.014 1.00 93.50 442 ARG A N 1
ATOM 3382 C CA . ARG A 1 442 ? 2.220 -7.882 -22.461 1.00 93.50 442 ARG A CA 1
ATOM 3383 C C . ARG A 1 442 ? 3.568 -7.951 -21.746 1.00 93.50 442 ARG A C 1
ATOM 3385 O O . ARG A 1 442 ? 4.205 -6.931 -21.493 1.00 93.50 442 ARG A O 1
ATOM 3392 N N . THR A 1 443 ? 4.055 -9.161 -21.492 1.00 91.44 443 THR A N 1
ATOM 3393 C CA . THR A 1 443 ? 5.463 -9.388 -21.144 1.00 91.44 443 THR A CA 1
ATOM 3394 C C . THR A 1 443 ? 6.294 -9.556 -22.417 1.00 91.44 443 THR A C 1
ATOM 3396 O O . THR A 1 443 ? 5.831 -10.131 -23.401 1.00 91.44 443 THR A O 1
ATOM 3399 N N . LEU A 1 444 ? 7.515 -9.017 -22.420 1.00 89.75 444 LEU A N 1
ATOM 3400 C CA . LEU A 1 444 ? 8.420 -9.031 -23.571 1.00 89.75 444 LEU A CA 1
ATOM 3401 C C . LEU A 1 444 ? 9.758 -9.678 -23.194 1.00 89.75 444 LEU A C 1
ATOM 3403 O O . LEU A 1 444 ? 10.235 -9.560 -22.061 1.00 89.75 444 LEU A O 1
ATOM 3407 N N . GLU A 1 445 ? 10.395 -10.334 -24.161 1.00 84.38 445 GLU A N 1
ATOM 3408 C CA . GLU A 1 445 ? 11.785 -10.766 -24.018 1.00 84.38 445 GLU A CA 1
ATOM 3409 C C . GLU A 1 445 ? 12.742 -9.581 -24.231 1.00 84.38 445 GLU A C 1
ATOM 3411 O O . GLU A 1 445 ? 12.465 -8.655 -24.998 1.00 84.38 445 GLU A O 1
ATOM 3416 N N . ILE A 1 446 ? 13.869 -9.595 -23.517 1.00 80.62 446 ILE A N 1
ATOM 3417 C CA . ILE A 1 446 ? 14.926 -8.584 -23.630 1.00 80.62 446 ILE A CA 1
ATOM 3418 C C . ILE A 1 446 ? 15.930 -9.018 -24.704 1.00 80.62 446 ILE A C 1
ATOM 3420 O O . ILE A 1 446 ? 16.369 -10.172 -24.702 1.00 80.62 446 ILE A O 1
ATOM 3424 N N . THR A 1 447 ? 16.305 -8.122 -25.623 1.00 80.69 447 THR A N 1
ATOM 3425 C CA . THR A 1 447 ? 17.318 -8.459 -26.641 1.00 80.69 447 THR A CA 1
ATOM 3426 C C . THR A 1 447 ? 18.709 -8.577 -26.008 1.00 80.69 447 THR A C 1
ATOM 3428 O O . THR A 1 447 ? 18.941 -8.109 -24.892 1.00 80.69 447 THR A O 1
ATOM 3431 N N . ALA A 1 448 ? 19.662 -9.206 -26.705 1.00 69.81 448 ALA A N 1
ATOM 3432 C CA . ALA A 1 448 ? 21.031 -9.349 -26.200 1.00 69.81 448 ALA A CA 1
ATOM 3433 C C . ALA A 1 448 ? 21.686 -7.982 -25.906 1.00 69.81 448 ALA A C 1
ATOM 3435 O O . ALA A 1 448 ? 22.235 -7.781 -24.826 1.00 69.81 448 ALA A O 1
ATOM 3436 N N . GLU A 1 449 ? 21.526 -7.024 -26.819 1.00 69.25 449 GLU A N 1
ATOM 3437 C CA . GLU A 1 449 ? 22.033 -5.649 -26.705 1.00 69.25 449 GLU A CA 1
ATOM 3438 C C . GLU A 1 449 ? 21.405 -4.896 -25.517 1.00 69.25 449 GLU A C 1
ATOM 3440 O O . GLU A 1 449 ? 22.102 -4.274 -24.712 1.00 69.25 449 GLU A O 1
ATOM 3445 N N . GLU A 1 450 ? 20.082 -4.999 -25.341 1.00 69.75 450 GLU A N 1
ATOM 3446 C CA . GLU A 1 450 ? 19.383 -4.410 -24.191 1.00 69.75 450 GLU A CA 1
ATOM 3447 C C . GLU A 1 450 ? 19.817 -5.045 -22.865 1.00 69.75 450 GLU A C 1
ATOM 3449 O O . GLU A 1 450 ? 19.877 -4.367 -21.835 1.00 69.75 450 GLU A O 1
ATOM 3454 N N . ARG A 1 451 ? 20.137 -6.343 -22.879 1.00 67.00 451 ARG A N 1
ATOM 3455 C CA . ARG A 1 451 ? 20.602 -7.088 -21.708 1.00 67.00 451 ARG A CA 1
ATOM 3456 C C . ARG A 1 451 ? 22.007 -6.665 -21.286 1.00 67.00 451 ARG A C 1
ATOM 3458 O O . ARG A 1 451 ? 22.244 -6.541 -20.085 1.00 67.00 451 ARG A O 1
ATOM 3465 N N . GLU A 1 452 ? 22.903 -6.381 -22.229 1.00 63.59 452 GLU A N 1
ATOM 3466 C CA . GLU A 1 452 ? 24.214 -5.784 -21.936 1.00 63.59 452 GLU A CA 1
ATOM 3467 C C . GLU A 1 452 ? 24.072 -4.352 -21.404 1.00 63.59 452 GLU A C 1
ATOM 3469 O O . GLU A 1 452 ? 24.641 -4.026 -20.360 1.00 63.59 452 GLU A O 1
ATOM 3474 N N . ALA A 1 453 ? 23.222 -3.524 -22.024 1.00 63.59 453 ALA A N 1
ATOM 3475 C CA . ALA A 1 453 ? 22.933 -2.171 -21.542 1.00 63.59 453 ALA A CA 1
ATOM 3476 C C . ALA A 1 453 ? 22.324 -2.153 -20.121 1.00 63.59 453 ALA A C 1
ATOM 3478 O O . ALA A 1 453 ? 22.624 -1.262 -19.323 1.00 63.59 453 ALA A O 1
ATOM 3479 N N . ALA A 1 454 ? 21.500 -3.147 -19.770 1.00 58.50 454 ALA A N 1
ATOM 3480 C CA . ALA A 1 454 ? 20.966 -3.318 -18.418 1.00 58.50 454 ALA A CA 1
ATOM 3481 C C . ALA A 1 454 ? 22.002 -3.884 -17.423 1.00 58.50 454 ALA A C 1
ATOM 3483 O O . ALA A 1 454 ? 21.989 -3.518 -16.244 1.00 58.50 454 ALA A O 1
ATOM 3484 N N . ALA A 1 455 ? 22.915 -4.750 -17.878 1.00 56.28 455 ALA A N 1
ATOM 3485 C CA . ALA A 1 455 ? 23.989 -5.318 -17.062 1.00 56.28 455 ALA A CA 1
ATOM 3486 C C . ALA A 1 455 ? 25.092 -4.295 -16.733 1.00 56.28 455 ALA A C 1
ATOM 3488 O O . ALA A 1 455 ? 25.599 -4.290 -15.611 1.00 56.28 455 ALA A O 1
ATOM 3489 N N . ALA A 1 456 ? 25.401 -3.368 -17.647 1.00 52.44 456 ALA A N 1
ATOM 3490 C CA . ALA A 1 456 ? 26.330 -2.260 -17.404 1.00 52.44 456 ALA A CA 1
ATOM 3491 C C . ALA A 1 456 ? 25.920 -1.394 -16.189 1.00 52.44 456 ALA A C 1
ATOM 3493 O O . ALA A 1 456 ? 26.768 -0.864 -15.476 1.00 52.44 456 ALA A O 1
ATOM 3494 N N . GLY A 1 457 ? 24.620 -1.329 -15.871 1.00 49.00 457 GLY A N 1
ATOM 3495 C CA . GLY A 1 457 ? 24.080 -0.692 -14.661 1.00 49.00 457 GLY A CA 1
ATOM 3496 C C . GLY A 1 457 ? 24.293 -1.458 -13.340 1.00 49.00 457 GLY A C 1
ATOM 3497 O O . GLY A 1 457 ? 23.599 -1.168 -12.354 1.00 49.00 457 GLY A O 1
ATOM 3498 N N . GLN A 1 458 ? 25.182 -2.459 -13.305 1.00 42.44 458 GLN A N 1
ATOM 3499 C CA . GLN A 1 458 ? 25.448 -3.313 -12.134 1.00 42.44 458 GLN A CA 1
ATOM 3500 C C . GLN A 1 458 ? 26.915 -3.292 -11.653 1.00 42.44 458 GLN A C 1
ATOM 3502 O O . GLN A 1 458 ? 27.209 -3.858 -10.601 1.00 42.44 458 GLN A O 1
ATOM 3507 N N . SER A 1 459 ? 27.837 -2.621 -12.355 1.00 34.25 459 SER A N 1
ATOM 3508 C CA . SER A 1 459 ? 29.261 -2.587 -11.986 1.00 34.25 459 SER A CA 1
ATOM 3509 C C . SER A 1 459 ? 29.649 -1.402 -11.087 1.00 34.25 459 SER A C 1
ATOM 3511 O O . SER A 1 459 ? 29.725 -0.266 -11.546 1.00 34.25 459 SER A O 1
ATOM 3513 N N . THR A 1 460 ? 30.047 -1.717 -9.848 1.00 31.80 460 THR A N 1
ATOM 3514 C CA . THR A 1 460 ? 30.699 -0.845 -8.837 1.00 31.80 460 THR A CA 1
ATOM 3515 C C . THR A 1 460 ? 29.840 0.261 -8.200 1.00 31.80 460 THR A C 1
ATOM 3517 O O . THR A 1 460 ? 28.991 0.881 -8.830 1.00 31.80 460 THR A O 1
ATOM 3520 N N . GLY A 1 461 ? 30.060 0.509 -6.903 1.00 34.12 461 GLY A N 1
ATOM 3521 C CA . GLY A 1 461 ? 29.311 1.498 -6.124 1.00 34.12 461 GLY A CA 1
ATOM 3522 C C . GLY A 1 461 ? 29.897 2.907 -6.214 1.00 34.12 461 GLY A C 1
ATOM 3523 O O . GLY A 1 461 ? 30.721 3.276 -5.381 1.00 34.12 461 GLY A O 1
ATOM 3524 N N . LYS A 1 462 ? 29.437 3.705 -7.185 1.00 34.25 462 LYS A N 1
ATOM 3525 C CA . LYS A 1 462 ? 29.650 5.163 -7.238 1.00 34.25 462 LYS A CA 1
ATOM 3526 C C . LYS A 1 462 ? 28.418 5.897 -7.782 1.00 34.25 462 LYS A C 1
ATOM 3528 O O . LYS A 1 462 ? 28.210 5.902 -8.987 1.00 34.25 462 LYS A O 1
ATOM 3533 N N . GLY A 1 463 ? 27.696 6.578 -6.887 1.00 32.62 463 GLY A N 1
ATOM 3534 C CA . GLY A 1 463 ? 26.776 7.689 -7.183 1.00 32.62 463 GLY A CA 1
ATOM 3535 C C . GLY A 1 463 ? 25.533 7.404 -8.051 1.00 32.62 463 GLY A C 1
ATOM 3536 O O . GLY A 1 463 ? 25.413 6.353 -8.680 1.00 32.62 463 GLY A O 1
ATOM 3537 N N . PRO A 1 464 ? 24.576 8.350 -8.100 1.00 35.72 464 PRO A N 1
ATOM 3538 C CA . PRO A 1 464 ? 23.609 8.419 -9.190 1.00 35.72 464 PRO A CA 1
ATOM 3539 C C . PRO A 1 464 ? 24.311 8.873 -10.487 1.00 35.72 464 PRO A C 1
ATOM 3541 O O . PRO A 1 464 ? 25.278 9.636 -10.423 1.00 35.72 464 PRO A O 1
ATOM 3544 N N . PRO A 1 465 ? 23.837 8.455 -11.675 1.00 39.22 465 PRO A N 1
ATOM 3545 C CA . PRO A 1 465 ? 24.385 8.939 -12.936 1.00 39.22 465 PRO A CA 1
ATOM 3546 C C . PRO A 1 465 ? 24.020 10.416 -13.123 1.00 39.22 465 PRO A C 1
ATOM 3548 O O . PRO A 1 465 ? 22.846 10.751 -13.283 1.00 39.22 465 PRO A O 1
ATOM 3551 N N . GLN A 1 466 ? 25.023 11.295 -13.107 1.00 32.78 466 GLN A N 1
ATOM 3552 C CA . GLN A 1 466 ? 24.840 12.700 -13.468 1.00 32.78 466 GLN A CA 1
ATOM 3553 C C . GLN A 1 466 ? 24.469 12.854 -14.955 1.00 32.78 466 GLN A C 1
ATOM 3555 O O . GLN A 1 466 ? 24.634 11.939 -15.767 1.00 32.78 466 GLN A O 1
ATOM 3560 N N . CYS A 1 467 ? 23.952 14.036 -15.295 1.00 27.95 467 CYS A N 1
ATOM 3561 C CA . CYS A 1 467 ? 23.674 14.481 -16.660 1.00 27.95 467 CYS A CA 1
ATOM 3562 C C . CYS A 1 467 ? 24.908 14.338 -17.583 1.00 27.95 467 CYS A C 1
ATOM 3564 O O . CYS A 1 467 ? 26.030 14.259 -17.082 1.00 27.95 467 CYS A O 1
ATOM 3566 N N . PRO A 1 468 ? 24.743 14.327 -18.923 1.00 39.72 468 PRO A N 1
ATOM 3567 C CA . PRO A 1 468 ? 25.859 14.176 -19.860 1.00 39.72 468 PRO A CA 1
ATOM 3568 C C . PRO A 1 468 ? 26.805 15.391 -19.835 1.00 39.72 468 PRO A C 1
ATOM 3570 O O . PRO A 1 468 ? 26.656 16.334 -20.609 1.00 39.72 468 PRO A O 1
ATOM 3573 N N . VAL A 1 469 ? 27.794 15.360 -18.940 1.00 35.16 469 VAL A N 1
ATOM 3574 C CA . VAL A 1 469 ? 28.838 16.382 -18.811 1.00 35.16 469 VAL A CA 1
ATOM 3575 C C . VAL A 1 469 ? 30.089 15.940 -19.569 1.00 35.16 469 VAL A C 1
ATOM 3577 O O . VAL A 1 469 ? 30.842 15.088 -19.111 1.00 35.16 469 VAL A O 1
ATOM 3580 N N . PHE A 1 470 ? 30.266 16.551 -20.741 1.00 38.81 470 PHE A N 1
ATOM 3581 C CA . PHE A 1 470 ? 31.517 16.791 -21.469 1.00 38.81 470 PHE A CA 1
ATOM 3582 C C . PHE A 1 470 ? 32.696 15.826 -21.244 1.00 38.81 470 PHE A C 1
ATOM 3584 O O . PHE A 1 470 ? 33.504 15.968 -20.328 1.00 38.81 470 PHE A O 1
ATOM 3591 N N . GLU A 1 471 ? 32.862 14.930 -22.215 1.00 40.53 471 GLU A N 1
ATOM 3592 C CA . GLU A 1 471 ? 34.085 14.168 -22.466 1.00 40.53 471 GLU A CA 1
ATOM 3593 C C . GLU A 1 471 ? 35.291 15.114 -22.652 1.00 40.53 471 GLU A C 1
ATOM 3595 O O . GLU A 1 471 ? 35.328 15.902 -23.599 1.00 40.53 471 GLU A O 1
ATOM 3600 N N . GLY A 1 472 ? 36.266 15.071 -21.733 1.00 57.94 472 GLY A N 1
ATOM 3601 C CA . GLY A 1 472 ? 37.431 15.955 -21.792 1.00 57.94 472 GLY A CA 1
ATOM 3602 C C . GLY A 1 472 ? 38.183 16.176 -20.476 1.00 57.94 472 GLY A C 1
ATOM 3603 O O . GLY A 1 472 ? 38.012 15.455 -19.492 1.00 57.94 472 GLY A O 1
ATOM 3604 N N . VAL A 1 473 ? 39.039 17.204 -20.470 1.00 56.75 473 VAL A N 1
ATOM 3605 C CA . VAL A 1 473 ? 40.036 17.478 -19.409 1.00 56.75 473 VAL A CA 1
ATOM 3606 C C . VAL A 1 473 ? 39.422 17.819 -18.051 1.00 56.75 473 VAL A C 1
ATOM 3608 O O . VAL A 1 473 ? 40.018 17.500 -17.022 1.00 56.75 473 VAL A O 1
ATOM 3611 N N . TYR A 1 474 ? 38.207 18.371 -18.022 1.00 59.62 474 TYR A N 1
ATOM 3612 C CA . TYR A 1 474 ? 37.474 18.646 -16.780 1.00 59.62 474 TYR A CA 1
ATOM 3613 C C . TYR A 1 474 ? 37.217 17.387 -15.928 1.00 59.62 474 TYR A C 1
ATOM 3615 O O . TYR A 1 474 ? 37.040 17.497 -14.719 1.00 59.62 474 TYR A O 1
ATOM 3623 N N . ASN A 1 475 ? 37.278 16.188 -16.521 1.00 60.03 475 ASN A N 1
ATOM 3624 C CA . ASN A 1 475 ? 37.132 14.911 -15.817 1.00 60.03 475 ASN A CA 1
ATOM 3625 C C . ASN A 1 475 ? 38.390 14.508 -15.000 1.00 60.03 475 ASN A C 1
ATOM 3627 O O . ASN A 1 475 ? 38.377 13.519 -14.269 1.00 60.03 475 ASN A O 1
ATOM 3631 N N . ASN A 1 476 ? 39.494 15.264 -15.099 1.00 66.31 476 ASN A N 1
ATOM 3632 C CA . ASN A 1 476 ? 40.698 15.094 -14.282 1.00 66.31 476 ASN A CA 1
ATOM 3633 C C . ASN A 1 476 ? 40.984 16.379 -13.489 1.00 66.31 476 ASN A C 1
ATOM 3635 O O . ASN A 1 476 ? 41.684 17.277 -13.958 1.00 66.31 476 ASN A O 1
ATOM 3639 N N . SER A 1 477 ? 40.479 16.441 -12.254 1.00 64.50 477 SER A N 1
ATOM 3640 C CA . SER A 1 477 ? 40.585 17.614 -11.372 1.00 64.50 477 SER A CA 1
ATOM 3641 C C . SER A 1 477 ? 42.022 18.093 -11.128 1.00 64.50 477 SER A C 1
ATOM 3643 O O . SER A 1 477 ? 42.249 19.295 -11.019 1.00 64.50 477 SER A O 1
ATOM 3645 N N . ARG A 1 478 ? 43.013 17.189 -11.111 1.00 67.31 478 ARG A N 1
ATOM 3646 C CA . ARG A 1 478 ? 44.437 17.550 -10.976 1.00 67.31 478 ARG A CA 1
ATOM 3647 C C . ARG A 1 478 ? 44.983 18.233 -12.229 1.00 67.31 478 ARG A C 1
ATOM 3649 O O . ARG A 1 478 ? 45.720 19.208 -12.118 1.00 67.31 478 ARG A O 1
ATOM 3656 N N . MET A 1 479 ? 44.610 17.740 -13.410 1.00 71.56 479 MET A N 1
ATOM 3657 C CA . MET A 1 479 ? 44.994 18.352 -14.686 1.00 71.56 479 MET A CA 1
ATOM 3658 C C . MET A 1 479 ? 44.305 19.707 -14.875 1.00 71.56 479 MET A C 1
ATOM 3660 O O . MET A 1 479 ? 44.958 20.659 -15.294 1.00 71.56 479 MET A O 1
ATOM 3664 N N . LEU A 1 480 ? 43.027 19.812 -14.498 1.00 75.88 480 LEU A N 1
ATOM 3665 C CA . LEU A 1 480 ? 42.293 21.075 -14.480 1.00 75.88 480 LEU A CA 1
ATOM 3666 C C . LEU A 1 480 ? 42.949 22.095 -13.541 1.00 75.88 480 LEU A C 1
ATOM 3668 O O . LEU A 1 480 ? 43.269 23.189 -13.984 1.00 75.88 480 LEU A O 1
ATOM 3672 N N . HIS A 1 481 ? 43.220 21.731 -12.282 1.00 73.25 481 HIS A N 1
ATOM 3673 C CA . HIS A 1 481 ? 43.871 22.623 -11.317 1.00 73.25 481 HIS A CA 1
ATOM 3674 C C . HIS A 1 481 ? 45.236 23.124 -11.816 1.00 73.25 481 HIS A C 1
ATOM 3676 O O . HIS A 1 481 ? 45.496 24.325 -11.772 1.00 73.25 481 HIS A O 1
ATOM 3682 N N . PHE A 1 482 ? 46.080 22.232 -12.354 1.00 77.81 482 PHE A N 1
ATOM 3683 C CA . PHE A 1 482 ? 47.364 22.625 -12.943 1.00 77.81 482 PHE A CA 1
ATOM 3684 C C . PHE A 1 482 ? 47.193 23.594 -14.122 1.00 77.81 482 PHE A C 1
ATOM 3686 O O . PHE A 1 482 ? 47.908 24.590 -14.195 1.00 77.81 482 PHE A O 1
ATOM 3693 N N . LEU A 1 483 ? 46.251 23.328 -15.033 1.00 76.88 483 LEU A N 1
ATOM 3694 C CA . LEU A 1 483 ? 46.036 24.173 -16.210 1.00 76.88 483 LEU A CA 1
ATOM 3695 C C . LEU A 1 483 ? 45.440 25.538 -15.841 1.00 76.88 483 LEU A C 1
ATOM 3697 O O . LEU A 1 483 ? 45.879 26.544 -16.389 1.00 76.88 483 LEU A O 1
ATOM 3701 N N . THR A 1 484 ? 44.535 25.603 -14.861 1.00 76.25 484 THR A N 1
ATOM 3702 C CA . THR A 1 484 ? 44.041 26.871 -14.299 1.00 76.25 484 THR A CA 1
ATOM 3703 C C . THR A 1 484 ? 45.171 27.666 -13.634 1.00 76.25 484 THR A C 1
ATOM 3705 O O . THR A 1 484 ? 45.253 28.877 -13.815 1.00 76.25 484 THR A O 1
ATOM 3708 N N . ALA A 1 485 ? 46.092 26.999 -12.928 1.00 76.31 485 ALA A N 1
ATOM 3709 C CA . ALA A 1 485 ? 47.232 27.641 -12.265 1.00 76.31 485 ALA A CA 1
ATOM 3710 C C . ALA A 1 485 ? 48.276 28.256 -13.222 1.00 76.31 485 ALA A C 1
ATOM 3712 O O . ALA A 1 485 ? 49.077 29.081 -12.782 1.00 76.31 485 ALA A O 1
ATOM 3713 N N . VAL A 1 486 ? 48.287 27.867 -14.505 1.00 79.38 486 VAL A N 1
ATOM 3714 C CA . VAL A 1 486 ? 49.195 28.415 -15.536 1.00 79.38 486 VAL A CA 1
ATOM 3715 C C . VAL A 1 486 ? 48.506 29.363 -16.527 1.00 79.38 486 VAL A C 1
ATOM 3717 O O . VAL A 1 486 ? 49.154 29.833 -17.464 1.00 79.38 486 VAL A O 1
ATOM 3720 N N . VAL A 1 487 ? 47.226 29.701 -16.330 1.00 82.38 487 VAL A N 1
ATOM 3721 C CA . VAL A 1 487 ? 46.571 30.796 -17.072 1.00 82.38 487 VAL A CA 1
ATOM 3722 C C . VAL A 1 487 ? 47.341 32.104 -16.842 1.00 82.38 487 VAL A C 1
ATOM 3724 O O . VAL A 1 487 ? 47.813 32.379 -15.740 1.00 82.38 487 VAL A O 1
ATOM 3727 N N . GLY A 1 488 ? 47.543 32.881 -17.907 1.00 78.62 488 GLY A N 1
ATOM 3728 C CA . GLY A 1 488 ? 48.382 34.083 -17.905 1.00 78.62 488 GLY A CA 1
ATOM 3729 C C . GLY A 1 488 ? 49.896 33.819 -17.929 1.00 78.62 488 GLY A C 1
ATOM 3730 O O . GLY A 1 488 ? 50.672 34.767 -18.034 1.00 78.62 488 GLY A O 1
ATOM 3731 N N . SER A 1 489 ? 50.352 32.561 -17.871 1.00 83.69 489 SER A N 1
ATOM 3732 C CA . SER A 1 489 ? 51.780 32.228 -18.001 1.00 83.69 489 SER A CA 1
ATOM 3733 C C . SER A 1 489 ? 52.224 32.215 -19.465 1.00 83.69 489 SER A C 1
ATOM 3735 O O . SER A 1 489 ? 51.466 31.832 -20.361 1.00 83.69 489 SER A O 1
ATOM 3737 N N . THR A 1 490 ? 53.485 32.572 -19.723 1.00 87.25 490 THR A N 1
ATOM 3738 C CA . THR A 1 490 ? 54.083 32.429 -21.058 1.00 87.25 490 THR A CA 1
ATOM 3739 C C . THR A 1 490 ? 54.348 30.958 -21.377 1.00 87.25 490 THR A C 1
ATOM 3741 O O . THR A 1 490 ? 54.753 30.178 -20.510 1.00 87.25 490 THR A O 1
ATOM 3744 N N . CYS A 1 491 ? 54.112 30.551 -22.623 1.00 87.81 491 CYS A N 1
ATOM 3745 C CA . CYS A 1 491 ? 54.218 29.162 -23.057 1.00 87.81 491 CYS A CA 1
ATOM 3746 C C . CYS A 1 491 ? 54.846 29.027 -24.453 1.00 87.81 491 CYS A C 1
ATOM 3748 O O . CYS A 1 491 ? 54.550 29.804 -25.358 1.00 87.81 491 CYS A O 1
ATOM 3750 N N . ASP A 1 492 ? 55.704 28.014 -24.630 1.00 89.88 492 ASP A N 1
ATOM 3751 C CA . ASP A 1 492 ? 56.084 27.498 -25.948 1.00 89.88 492 ASP A CA 1
ATOM 3752 C C . ASP A 1 492 ? 55.105 26.375 -26.345 1.00 89.88 492 ASP A C 1
ATOM 3754 O O . ASP A 1 492 ? 55.062 25.342 -25.672 1.00 89.88 492 ASP A O 1
ATOM 3758 N N . VAL A 1 493 ? 54.372 26.515 -27.451 1.00 89.50 493 VAL A N 1
ATOM 3759 C CA . VAL A 1 493 ? 53.555 25.442 -28.049 1.00 89.50 493 VAL A CA 1
ATOM 3760 C C . VAL A 1 493 ? 54.290 24.857 -29.254 1.00 89.50 493 VAL A C 1
ATOM 3762 O O . VAL A 1 493 ? 54.555 25.558 -30.230 1.00 89.50 493 VAL A O 1
ATOM 3765 N N . LYS A 1 494 ? 54.608 23.559 -29.214 1.00 88.94 494 LYS A N 1
ATOM 3766 C CA . LYS A 1 494 ? 55.148 22.810 -30.357 1.00 88.94 494 LYS A CA 1
ATOM 3767 C C . LYS A 1 494 ? 54.041 22.054 -31.076 1.00 88.94 494 LYS A C 1
ATOM 3769 O O . LYS A 1 494 ? 53.344 21.240 -30.466 1.00 88.94 494 LYS A O 1
ATOM 3774 N N . VAL A 1 495 ? 53.931 22.293 -32.377 1.00 89.19 495 VAL A N 1
ATOM 3775 C CA . VAL A 1 495 ? 52.929 21.700 -33.271 1.00 89.19 495 VAL A CA 1
ATOM 3776 C C . VAL A 1 495 ? 53.562 20.565 -34.088 1.00 89.19 495 VAL A C 1
ATOM 3778 O O . VAL A 1 495 ? 54.764 20.581 -34.356 1.00 89.19 495 VAL A O 1
ATOM 3781 N N . LYS A 1 496 ? 52.767 19.572 -34.511 1.00 84.75 496 LYS A N 1
ATOM 3782 C CA . LYS A 1 496 ? 53.211 18.399 -35.298 1.00 84.75 496 LYS A CA 1
ATOM 3783 C C . LYS A 1 496 ? 53.956 18.722 -36.598 1.00 84.75 496 LYS A C 1
ATOM 3785 O O . LYS A 1 496 ? 54.701 17.885 -37.091 1.00 84.75 496 LYS A O 1
ATOM 3790 N N . ASN A 1 497 ? 53.796 19.931 -37.131 1.00 79.06 497 ASN A N 1
ATOM 3791 C CA . ASN A 1 497 ? 54.534 20.437 -38.292 1.00 79.06 497 ASN A CA 1
ATOM 3792 C C . ASN A 1 497 ? 55.968 20.921 -37.963 1.00 79.06 497 ASN A C 1
ATOM 3794 O O . ASN A 1 497 ? 56.610 21.543 -38.805 1.00 79.06 497 ASN A O 1
ATOM 3798 N N . GLY A 1 498 ? 56.455 20.705 -36.735 1.00 75.25 498 GLY A N 1
ATOM 3799 C CA . GLY A 1 498 ? 57.782 21.122 -36.271 1.00 75.25 498 GLY A CA 1
ATOM 380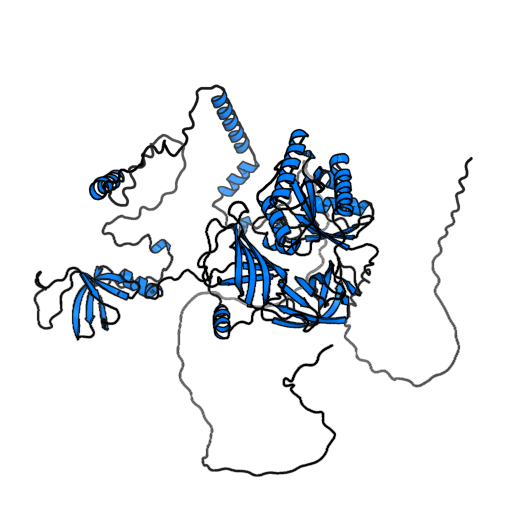0 C C . GLY A 1 498 ? 57.886 22.594 -35.851 1.00 75.25 498 GLY A C 1
ATOM 3801 O O . GLY A 1 498 ? 58.885 22.979 -35.241 1.00 75.25 498 GLY A O 1
ATOM 3802 N N . SER A 1 499 ? 56.865 23.417 -36.112 1.00 85.81 499 SER A N 1
ATOM 3803 C CA . SER A 1 499 ? 56.857 24.820 -35.685 1.00 85.81 499 SER A CA 1
ATOM 3804 C C . SER A 1 499 ? 56.686 24.933 -34.170 1.00 85.81 499 SER A C 1
ATOM 3806 O O . SER A 1 499 ? 55.891 24.219 -33.556 1.00 85.81 499 SER A O 1
ATOM 3808 N N . THR A 1 500 ? 57.424 25.869 -33.572 1.00 87.19 500 THR A N 1
ATOM 3809 C CA . THR A 1 500 ? 57.228 26.297 -32.182 1.00 87.19 500 THR A CA 1
ATOM 3810 C C . THR A 1 500 ? 56.647 27.708 -32.188 1.00 87.19 500 THR A C 1
ATOM 3812 O O . THR A 1 500 ? 57.159 28.581 -32.887 1.00 87.19 500 THR A O 1
ATOM 3815 N N . PHE A 1 501 ? 55.598 27.930 -31.408 1.00 88.06 501 PHE A N 1
ATOM 3816 C CA . PHE A 1 501 ? 54.971 29.230 -31.185 1.00 88.06 501 PHE A CA 1
ATOM 3817 C C . PHE A 1 501 ? 55.182 29.647 -29.730 1.00 88.06 501 PHE A C 1
ATOM 3819 O O . PHE A 1 501 ? 55.238 28.786 -28.855 1.00 88.06 501 PHE A O 1
ATOM 3826 N N . GLU A 1 502 ? 55.321 30.940 -29.471 1.00 88.81 502 GLU A N 1
ATOM 3827 C CA . GLU A 1 502 ? 55.480 31.517 -28.134 1.00 88.81 502 GLU A CA 1
ATOM 3828 C C . GLU A 1 502 ? 54.381 32.565 -27.920 1.00 88.81 502 GLU A C 1
ATOM 3830 O O . GLU A 1 502 ? 54.070 33.327 -28.835 1.00 88.81 502 GLU A O 1
ATOM 3835 N N . GLY A 1 503 ? 53.744 32.543 -26.748 1.00 89.19 503 GLY A N 1
ATOM 3836 C CA . GLY A 1 503 ? 52.601 33.398 -26.411 1.00 89.19 503 GLY A CA 1
ATOM 3837 C C . GLY A 1 503 ? 52.120 33.185 -24.971 1.00 89.19 503 GLY A C 1
ATOM 3838 O O . GLY A 1 503 ? 52.746 32.453 -24.199 1.00 89.19 503 GLY A O 1
ATOM 3839 N N . ILE A 1 504 ? 51.011 33.819 -24.594 1.00 88.19 504 ILE A N 1
ATOM 3840 C CA . ILE A 1 504 ? 50.438 33.800 -23.238 1.00 88.19 504 ILE A CA 1
ATOM 3841 C C . ILE A 1 504 ? 49.245 32.841 -23.198 1.00 88.19 504 ILE A C 1
ATOM 3843 O O . ILE A 1 504 ? 48.320 32.966 -23.994 1.00 88.19 504 ILE A O 1
ATOM 3847 N N . PHE A 1 505 ? 49.225 31.873 -22.281 1.00 88.31 505 PHE A N 1
ATOM 3848 C CA . PHE A 1 505 ? 48.116 30.918 -22.214 1.00 88.31 505 PHE A CA 1
ATOM 3849 C C . PHE A 1 505 ? 46.834 31.566 -21.664 1.00 88.31 505 PHE A C 1
ATOM 3851 O O . PHE A 1 505 ? 46.815 32.032 -20.524 1.00 88.31 505 PHE A O 1
ATOM 3858 N N . LYS A 1 506 ? 45.762 31.580 -22.471 1.00 85.25 506 LYS A N 1
ATOM 3859 C CA . LYS A 1 506 ? 44.495 32.264 -22.167 1.00 85.25 506 LYS A CA 1
ATOM 3860 C C . LYS A 1 506 ? 43.486 31.336 -21.489 1.00 85.25 506 LYS A C 1
ATOM 3862 O O . LYS A 1 506 ? 42.996 31.645 -20.411 1.00 85.25 506 LYS A O 1
ATOM 3867 N N . THR A 1 507 ? 43.131 30.225 -22.139 1.00 84.19 507 THR A N 1
ATOM 3868 C CA . THR A 1 507 ? 42.097 29.285 -21.661 1.00 84.19 507 THR A CA 1
ATOM 3869 C C . THR A 1 507 ? 42.107 27.970 -22.459 1.00 84.19 507 THR A C 1
ATOM 3871 O O . THR A 1 507 ? 42.843 27.827 -23.438 1.00 84.19 507 THR A O 1
ATOM 3874 N N . LEU A 1 508 ? 41.276 27.004 -22.058 1.00 83.38 508 LEU A N 1
ATOM 3875 C CA . LEU A 1 508 ? 41.086 25.716 -22.729 1.00 83.38 508 LEU A CA 1
ATOM 3876 C C . LEU A 1 508 ? 39.602 25.388 -22.954 1.00 83.38 508 LEU A C 1
ATOM 3878 O O . LEU A 1 508 ? 38.763 25.612 -22.085 1.00 83.38 508 LEU A O 1
ATOM 3882 N N . SER A 1 509 ? 39.302 24.811 -24.116 1.00 79.88 509 SER A N 1
ATOM 3883 C CA . SER A 1 509 ? 38.006 24.211 -24.465 1.00 79.88 509 SER A CA 1
ATOM 3884 C C . SER A 1 509 ? 37.799 22.880 -23.733 1.00 79.88 509 SER A C 1
ATOM 3886 O O . SER A 1 509 ? 38.768 22.182 -23.419 1.00 79.88 509 SER A O 1
ATOM 3888 N N . SER A 1 510 ? 36.542 22.454 -23.549 1.00 69.56 510 SER A N 1
ATOM 3889 C CA . SER A 1 510 ? 36.212 21.124 -23.006 1.00 69.56 510 SER A CA 1
ATOM 3890 C C . SER A 1 510 ? 36.891 19.990 -23.777 1.00 69.56 510 SER A C 1
ATOM 3892 O O . SER A 1 510 ? 37.359 19.028 -23.170 1.00 69.56 510 SER A O 1
ATOM 3894 N N . LYS A 1 511 ? 37.056 20.158 -25.093 1.00 70.25 511 LYS A N 1
ATOM 3895 C CA . LYS A 1 511 ? 37.739 19.218 -25.996 1.00 70.25 511 LYS A CA 1
ATOM 3896 C C . LYS A 1 511 ? 39.272 19.349 -26.001 1.00 70.25 511 LYS A C 1
ATOM 3898 O O . LYS A 1 511 ? 39.918 18.807 -26.889 1.00 70.25 511 LYS A O 1
ATOM 3903 N N . PHE A 1 512 ? 39.860 20.057 -25.032 1.00 73.75 512 PHE A N 1
ATOM 3904 C CA . PHE A 1 512 ? 41.299 20.353 -24.929 1.00 73.75 512 PHE A CA 1
ATOM 3905 C C . PHE A 1 512 ? 41.888 21.101 -26.139 1.00 73.75 512 PHE A C 1
ATOM 3907 O O . PHE A 1 512 ? 43.028 20.888 -26.547 1.00 73.75 512 PHE A O 1
ATOM 3914 N N . GLU A 1 513 ? 41.105 22.013 -26.712 1.00 84.06 513 GLU A N 1
ATOM 3915 C CA . GLU A 1 513 ? 41.616 23.020 -27.646 1.00 84.06 513 GLU A CA 1
ATOM 3916 C C . GLU A 1 513 ? 42.208 24.170 -26.817 1.00 84.06 513 GLU A C 1
ATOM 3918 O O . GLU A 1 513 ? 41.543 24.690 -25.918 1.00 84.06 513 GLU A O 1
ATOM 3923 N N . LEU A 1 514 ? 43.468 24.527 -27.068 1.00 84.56 514 LEU A N 1
ATOM 3924 C CA . LEU A 1 514 ? 44.233 25.490 -26.273 1.00 84.56 514 LEU A CA 1
ATOM 3925 C C . LEU A 1 514 ? 44.191 26.870 -26.929 1.00 84.56 514 LEU A C 1
ATOM 3927 O O . LEU A 1 514 ? 44.699 27.028 -28.039 1.00 84.56 514 LEU A O 1
ATOM 3931 N N . ALA A 1 515 ? 43.637 27.864 -26.237 1.00 88.38 515 ALA A N 1
ATOM 3932 C CA . ALA A 1 515 ? 43.688 29.260 -26.656 1.00 88.38 515 ALA A CA 1
ATOM 3933 C C . ALA A 1 515 ? 44.922 29.947 -26.054 1.00 88.38 515 ALA A C 1
ATOM 3935 O O . ALA A 1 515 ? 45.121 29.949 -24.834 1.00 88.38 515 ALA A O 1
ATOM 3936 N N . VAL A 1 516 ? 45.741 30.543 -26.916 1.00 88.31 516 VAL A N 1
ATOM 3937 C CA . VAL A 1 516 ? 46.948 31.292 -26.552 1.00 88.31 516 VAL A CA 1
ATOM 3938 C C . VAL A 1 516 ? 46.843 32.684 -27.171 1.00 88.31 516 VAL A C 1
ATOM 3940 O O . VAL A 1 516 ? 46.477 32.804 -28.337 1.00 88.31 516 VAL A O 1
ATOM 3943 N N . ASP A 1 517 ? 47.150 33.718 -26.398 1.00 87.62 517 ASP A N 1
ATOM 3944 C CA . ASP A 1 517 ? 47.160 35.117 -26.823 1.00 87.62 517 ASP A CA 1
ATOM 3945 C C . ASP A 1 517 ? 48.572 35.612 -27.163 1.00 87.62 517 ASP A C 1
ATOM 3947 O O . ASP A 1 517 ? 49.568 35.033 -26.717 1.00 87.62 517 ASP A O 1
ATOM 3951 N N . ALA A 1 518 ? 48.649 36.713 -27.918 1.00 85.06 518 ALA A N 1
ATOM 3952 C CA . ALA A 1 518 ? 49.891 37.393 -28.303 1.00 85.06 518 ALA A CA 1
ATOM 3953 C C . ALA A 1 518 ? 50.939 36.427 -28.896 1.00 85.06 518 ALA A C 1
ATOM 3955 O O . ALA A 1 518 ? 52.103 36.391 -28.491 1.00 85.06 518 ALA A O 1
ATOM 3956 N N . VAL A 1 519 ? 50.495 35.601 -29.845 1.00 86.06 519 VAL A N 1
ATOM 3957 C CA . VAL A 1 519 ? 51.237 34.454 -30.370 1.00 86.06 519 VAL A CA 1
ATOM 3958 C C . VAL A 1 519 ? 52.140 34.866 -31.523 1.00 86.06 519 VAL A C 1
ATOM 3960 O O . VAL A 1 519 ? 51.660 35.353 -32.544 1.00 86.06 519 VAL A O 1
ATOM 3963 N N . HIS A 1 520 ? 53.435 34.577 -31.413 1.00 87.38 520 HIS A N 1
ATOM 3964 C CA . HIS A 1 520 ? 54.392 34.694 -32.515 1.00 87.38 520 HIS A CA 1
ATOM 3965 C C . HIS A 1 520 ? 55.085 33.353 -32.793 1.00 87.38 520 HIS A C 1
ATOM 3967 O O . HIS A 1 520 ? 55.210 32.487 -31.921 1.00 87.38 520 HIS A O 1
ATOM 3973 N N . ARG A 1 521 ? 55.557 33.146 -34.029 1.00 83.44 521 ARG A N 1
ATOM 3974 C CA . ARG A 1 521 ? 56.339 31.947 -34.372 1.00 83.44 521 ARG A CA 1
ATOM 3975 C C . ARG A 1 521 ? 57.788 32.124 -33.913 1.00 83.44 521 ARG A C 1
ATOM 3977 O O . ARG A 1 521 ? 58.430 33.119 -34.239 1.00 83.44 521 ARG A O 1
ATOM 3984 N N . LYS A 1 522 ? 58.328 31.138 -33.197 1.00 79.25 522 LYS A N 1
ATOM 3985 C CA . LYS A 1 522 ? 59.719 31.137 -32.735 1.00 79.25 522 LYS A CA 1
ATOM 3986 C C . LYS A 1 522 ? 60.644 30.654 -33.858 1.00 79.25 522 LYS A C 1
ATOM 3988 O O . LYS A 1 522 ? 60.604 29.481 -34.230 1.00 79.25 522 LYS A O 1
ATOM 3993 N N . THR A 1 523 ? 61.483 31.546 -34.378 1.00 72.56 523 THR A N 1
ATOM 3994 C CA . THR A 1 523 ? 62.542 31.219 -35.352 1.00 72.56 523 THR A CA 1
ATOM 3995 C C . THR A 1 523 ? 63.875 31.059 -34.613 1.00 72.56 523 THR A C 1
ATOM 3997 O O . THR A 1 523 ? 64.130 31.774 -33.648 1.00 72.56 523 THR A O 1
ATOM 4000 N N . SER A 1 524 ? 64.723 30.109 -35.015 1.00 58.53 524 SER A N 1
ATOM 4001 C CA . SER A 1 524 ? 65.881 29.651 -34.222 1.00 58.53 524 SER A CA 1
ATOM 4002 C C . SER A 1 524 ? 67.075 30.614 -34.129 1.00 58.53 524 SER A C 1
ATOM 4004 O O . SER A 1 524 ? 68.022 30.305 -33.413 1.00 58.53 524 SER A O 1
ATOM 4006 N N . GLU A 1 525 ? 67.048 31.752 -34.828 1.00 55.69 525 GLU A N 1
ATOM 4007 C CA . GLU A 1 525 ? 68.220 32.624 -35.041 1.00 55.69 525 GLU A CA 1
ATOM 4008 C C . GLU A 1 525 ? 67.961 34.110 -34.713 1.00 55.69 525 GLU A C 1
ATOM 4010 O O . GLU A 1 525 ? 68.674 34.991 -35.187 1.00 55.69 525 GLU A O 1
ATOM 4015 N N . GLN A 1 526 ? 66.936 34.424 -33.910 1.00 52.56 526 GLN A N 1
ATOM 4016 C CA . GLN A 1 526 ? 66.604 35.807 -33.539 1.00 52.56 526 GLN A CA 1
ATOM 4017 C C . GLN A 1 526 ? 66.886 36.098 -32.059 1.00 52.56 526 GLN A C 1
ATOM 4019 O O . GLN A 1 526 ? 66.179 35.635 -31.168 1.00 52.56 526 GLN A O 1
ATOM 4024 N N . THR A 1 527 ? 67.909 36.922 -31.812 1.00 50.66 527 THR A N 1
ATOM 4025 C CA . THR A 1 527 ? 68.268 37.476 -30.489 1.00 50.66 527 THR A CA 1
ATOM 4026 C C . THR A 1 527 ? 67.517 38.774 -30.152 1.00 50.66 527 THR A C 1
ATOM 4028 O O . THR A 1 527 ? 67.734 39.354 -29.091 1.00 50.66 527 THR A O 1
ATOM 4031 N N . ALA A 1 528 ? 66.656 39.249 -31.056 1.00 58.62 528 ALA A N 1
ATOM 4032 C CA . ALA A 1 528 ? 65.781 40.403 -30.870 1.00 58.62 528 ALA A CA 1
ATOM 4033 C C . ALA A 1 528 ? 64.331 39.944 -30.636 1.00 58.62 528 ALA A C 1
ATOM 4035 O O . ALA A 1 528 ? 63.929 38.886 -31.120 1.00 58.62 528 ALA A O 1
ATOM 4036 N N . GLY A 1 529 ? 63.552 40.739 -29.897 1.00 59.16 529 GLY A N 1
ATOM 4037 C CA . GLY A 1 529 ? 62.139 40.448 -29.630 1.00 59.16 529 GLY A CA 1
ATOM 4038 C C . GLY A 1 529 ? 61.257 40.491 -30.891 1.00 59.16 529 GLY A C 1
ATOM 4039 O O . GLY A 1 529 ? 61.656 41.086 -31.896 1.00 59.16 529 GLY A O 1
ATOM 4040 N N . PRO A 1 530 ? 60.057 39.881 -30.852 1.00 66.75 530 PRO A N 1
ATOM 4041 C CA . PRO A 1 530 ? 59.136 39.872 -31.986 1.00 66.75 530 PRO A CA 1
ATOM 4042 C C . PRO A 1 530 ? 58.712 41.294 -32.372 1.00 66.75 530 PRO A C 1
ATOM 4044 O O . PRO A 1 530 ? 58.431 42.132 -31.510 1.00 66.75 530 PRO A O 1
ATOM 4047 N N . ARG A 1 531 ? 58.626 41.568 -33.679 1.00 69.62 531 ARG A N 1
ATOM 4048 C CA . ARG A 1 531 ? 58.037 42.817 -34.180 1.00 69.62 531 ARG A CA 1
ATOM 4049 C C . ARG A 1 531 ? 56.532 42.775 -33.945 1.00 69.62 531 ARG A C 1
ATOM 4051 O O . ARG A 1 531 ? 55.921 41.718 -34.073 1.00 69.62 531 ARG A O 1
ATOM 4058 N N . ARG A 1 532 ? 55.918 43.930 -33.675 1.00 65.75 532 ARG A N 1
ATOM 4059 C CA . ARG A 1 532 ? 54.467 44.044 -33.425 1.00 65.75 532 ARG A CA 1
ATOM 4060 C C . ARG A 1 532 ? 53.606 43.525 -34.589 1.00 65.75 532 ARG A C 1
ATOM 4062 O O . ARG A 1 532 ? 52.480 43.111 -34.363 1.00 65.75 532 ARG A O 1
ATOM 4069 N N . GLU A 1 533 ? 54.154 43.528 -35.802 1.00 71.12 533 GLU A N 1
ATOM 4070 C CA . GLU A 1 533 ? 53.544 43.002 -37.033 1.00 71.12 533 GLU A CA 1
ATOM 4071 C C . GLU A 1 533 ? 53.482 41.461 -37.087 1.00 71.12 533 GLU A C 1
ATOM 4073 O O . GLU A 1 533 ? 52.629 40.912 -37.777 1.00 71.12 533 GLU A O 1
ATOM 4078 N N . ASP A 1 534 ? 54.376 40.757 -36.378 1.00 72.50 534 ASP A N 1
ATOM 4079 C CA . ASP A 1 534 ? 54.503 39.288 -36.405 1.00 72.50 534 ASP A CA 1
ATOM 4080 C C . ASP A 1 534 ? 53.714 38.592 -35.266 1.00 72.50 534 ASP A C 1
ATOM 4082 O O . ASP A 1 534 ? 53.890 37.392 -35.027 1.00 72.50 534 ASP A O 1
ATOM 4086 N N . ILE A 1 535 ? 52.885 39.342 -34.526 1.00 81.19 535 ILE A N 1
ATOM 4087 C CA . ILE A 1 535 ? 52.128 38.879 -33.352 1.00 81.19 535 ILE A CA 1
ATOM 4088 C C . ILE A 1 535 ? 50.647 38.722 -33.717 1.00 81.19 535 ILE A C 1
ATOM 4090 O O . ILE A 1 535 ? 50.035 39.634 -34.265 1.00 81.19 535 ILE A O 1
ATOM 4094 N N . VAL A 1 536 ? 50.060 37.573 -33.378 1.00 83.12 536 VAL A N 1
ATOM 4095 C CA . VAL A 1 536 ? 48.633 37.263 -33.563 1.00 83.12 536 VAL A CA 1
ATOM 4096 C C . VAL A 1 536 ? 47.911 37.347 -32.217 1.00 83.12 536 VAL A C 1
ATOM 4098 O O . VAL A 1 536 ? 48.301 36.661 -31.273 1.00 83.12 536 VAL A O 1
ATOM 4101 N N . ASP A 1 537 ? 46.846 38.150 -32.129 1.00 81.94 537 ASP A N 1
ATOM 4102 C CA . ASP A 1 537 ? 46.171 38.467 -30.857 1.00 81.94 537 ASP A CA 1
ATOM 4103 C C . ASP A 1 537 ? 45.670 37.232 -30.094 1.00 81.94 537 ASP A C 1
ATOM 4105 O O . ASP A 1 537 ? 45.918 37.128 -28.894 1.00 81.94 537 ASP A O 1
ATOM 4109 N N . THR A 1 538 ? 45.043 36.269 -30.783 1.00 87.19 538 THR A N 1
ATOM 4110 C CA . THR A 1 538 ? 44.666 34.953 -30.236 1.00 87.19 538 THR A CA 1
ATOM 4111 C C . THR A 1 538 ? 44.819 33.864 -31.302 1.00 87.19 538 THR A C 1
ATOM 4113 O O . THR A 1 538 ? 44.350 34.014 -32.429 1.00 87.19 538 THR A O 1
ATOM 4116 N N . MET A 1 539 ? 45.415 32.724 -30.940 1.00 86.19 539 MET A N 1
ATOM 4117 C CA . MET A 1 539 ? 45.485 31.509 -31.758 1.00 86.19 539 MET A CA 1
ATOM 4118 C C . MET A 1 539 ? 44.975 30.301 -30.961 1.00 86.19 539 MET A C 1
ATOM 4120 O O . MET A 1 539 ? 45.329 30.119 -29.795 1.00 86.19 539 MET A O 1
ATOM 4124 N N . VAL A 1 540 ? 44.143 29.463 -31.590 1.00 88.31 540 VAL A N 1
ATOM 4125 C CA . VAL A 1 540 ? 43.563 28.262 -30.966 1.00 88.31 540 VAL A CA 1
ATOM 4126 C C . VAL A 1 540 ? 44.160 27.004 -31.593 1.00 88.31 540 VAL A C 1
ATOM 4128 O O . VAL A 1 540 ? 44.007 26.764 -32.791 1.00 88.31 540 VAL A O 1
ATOM 4131 N N . PHE A 1 541 ? 44.818 26.182 -30.778 1.00 87.25 541 PHE A N 1
ATOM 4132 C CA . PHE A 1 541 ? 45.441 24.928 -31.198 1.00 87.25 541 PHE A CA 1
ATOM 4133 C C . PHE A 1 541 ? 44.557 23.731 -30.834 1.00 87.25 541 PHE A C 1
ATOM 4135 O O . PHE A 1 541 ? 44.142 23.585 -29.684 1.00 87.25 541 PHE A O 1
ATOM 4142 N N . LYS A 1 542 ? 44.298 22.836 -31.792 1.00 84.94 542 LYS A N 1
ATOM 4143 C CA . LYS A 1 542 ? 43.526 21.606 -31.551 1.00 84.94 542 LYS A CA 1
ATOM 4144 C C . LYS A 1 542 ? 44.386 20.547 -30.848 1.00 84.94 542 LYS A C 1
ATOM 4146 O O . LYS A 1 542 ? 45.581 20.449 -31.142 1.00 84.94 542 LYS A O 1
ATOM 4151 N N . PRO A 1 543 ? 43.800 19.670 -30.010 1.00 80.56 543 PRO A N 1
ATOM 4152 C CA . PRO A 1 543 ? 44.544 18.611 -29.314 1.00 80.56 543 PRO A CA 1
ATOM 4153 C C . PRO A 1 543 ? 45.227 17.628 -30.277 1.00 80.56 543 PRO A C 1
ATOM 4155 O O . PRO A 1 543 ? 46.234 17.016 -29.936 1.00 80.56 543 PRO A O 1
ATOM 4158 N N . ALA A 1 544 ? 44.702 17.489 -31.499 1.00 82.00 544 ALA A N 1
ATOM 4159 C CA . ALA A 1 544 ? 45.280 16.646 -32.537 1.00 82.00 544 ALA A CA 1
ATOM 4160 C C . ALA A 1 544 ? 46.598 17.195 -33.114 1.00 82.00 544 ALA A C 1
ATOM 4162 O O . ALA A 1 544 ? 47.367 16.408 -33.663 1.00 82.00 544 ALA A O 1
ATOM 4163 N N . ASP A 1 545 ? 46.875 18.496 -32.981 1.00 82.06 545 ASP A N 1
ATOM 4164 C CA . ASP A 1 545 ? 47.998 19.174 -33.644 1.00 82.06 545 ASP A CA 1
ATOM 4165 C C . ASP A 1 545 ? 49.152 19.509 -32.685 1.00 82.06 545 ASP A C 1
ATOM 4167 O O . ASP A 1 545 ? 50.296 19.663 -33.117 1.00 82.06 545 ASP A O 1
ATOM 4171 N N . VAL A 1 546 ? 48.878 19.585 -31.380 1.00 82.81 546 VAL A N 1
ATOM 4172 C CA . VAL A 1 546 ? 49.864 19.888 -30.331 1.00 82.81 546 VAL A CA 1
ATOM 4173 C C . VAL A 1 546 ? 50.686 18.643 -29.977 1.00 82.81 546 VAL A C 1
ATOM 4175 O O . VAL A 1 546 ? 50.142 17.566 -29.752 1.00 82.81 546 VAL A O 1
ATOM 4178 N N . MET A 1 547 ? 52.012 18.792 -29.895 1.00 84.56 547 MET A N 1
ATOM 4179 C CA . MET A 1 547 ? 52.932 17.746 -29.415 1.00 84.56 547 MET A CA 1
ATOM 4180 C C . MET A 1 547 ? 53.459 18.007 -28.004 1.00 84.56 547 MET A C 1
ATOM 4182 O O . MET A 1 547 ? 53.663 17.069 -27.239 1.00 84.56 547 MET A O 1
ATOM 4186 N N . LEU A 1 548 ? 53.742 19.269 -27.673 1.00 86.25 548 LEU A N 1
ATOM 4187 C CA . LEU A 1 548 ? 54.322 19.663 -26.390 1.00 86.25 548 LEU A CA 1
ATOM 4188 C C . LEU A 1 548 ? 53.945 21.111 -26.081 1.00 86.25 548 LEU A C 1
ATOM 4190 O O . LEU A 1 548 ? 54.082 21.973 -26.946 1.00 86.25 548 LEU A O 1
ATOM 4194 N N . VAL A 1 549 ? 53.554 21.380 -24.838 1.00 86.00 549 VAL A N 1
ATOM 4195 C CA . VAL A 1 549 ? 53.424 22.740 -24.302 1.00 86.00 549 VAL A CA 1
ATOM 4196 C C . VAL A 1 549 ? 54.428 22.899 -23.168 1.00 86.00 549 VAL A C 1
ATOM 4198 O O . VAL A 1 549 ? 54.470 22.070 -22.259 1.00 86.00 549 VAL A O 1
ATOM 4201 N N . ARG A 1 550 ? 55.251 23.947 -23.218 1.00 87.31 550 ARG A N 1
ATOM 4202 C CA . ARG A 1 550 ? 56.211 24.290 -22.165 1.00 87.31 550 ARG A CA 1
ATOM 4203 C C . ARG A 1 550 ? 55.887 25.667 -21.605 1.00 87.31 550 ARG A C 1
ATOM 4205 O O . ARG A 1 550 ? 56.299 26.681 -22.159 1.00 87.31 550 ARG A O 1
ATOM 4212 N N . PHE A 1 551 ? 55.183 25.685 -20.484 1.00 86.00 551 PHE A N 1
ATOM 4213 C CA . PHE A 1 551 ? 54.987 26.887 -19.680 1.00 86.00 551 PHE A CA 1
ATOM 4214 C C . PHE A 1 551 ? 56.317 27.342 -19.051 1.00 86.00 551 PHE A C 1
ATOM 4216 O O . PHE A 1 551 ? 57.186 26.521 -18.734 1.00 86.00 551 PHE A O 1
ATOM 4223 N N . ARG A 1 552 ? 56.484 28.654 -18.886 1.00 80.31 552 ARG A N 1
ATOM 4224 C CA . ARG A 1 552 ? 57.655 29.314 -18.294 1.00 80.31 552 ARG A CA 1
ATOM 4225 C C . ARG A 1 552 ? 57.218 30.205 -17.129 1.00 80.31 552 ARG A C 1
ATOM 4227 O O . ARG A 1 552 ? 56.051 30.562 -17.026 1.00 80.31 552 ARG A O 1
ATOM 4234 N N . ASN A 1 553 ? 58.167 30.562 -16.264 1.00 67.75 553 ASN A N 1
ATOM 4235 C CA . ASN A 1 553 ? 57.973 31.471 -15.123 1.00 67.75 553 ASN A CA 1
ATOM 4236 C C . ASN A 1 553 ? 56.837 31.058 -14.153 1.00 67.75 553 ASN A C 1
ATOM 4238 O O . ASN A 1 553 ? 56.230 31.908 -13.508 1.00 67.75 553 ASN A O 1
ATOM 4242 N N . ILE A 1 554 ? 56.565 29.752 -14.039 1.00 69.88 554 ILE A N 1
ATOM 4243 C CA . ILE A 1 554 ? 55.539 29.195 -13.144 1.00 69.88 554 ILE A CA 1
ATOM 4244 C C . ILE A 1 554 ? 56.026 29.238 -11.688 1.00 69.88 554 ILE A C 1
ATOM 4246 O O . ILE A 1 554 ? 57.136 28.792 -11.393 1.00 69.88 554 ILE A O 1
ATOM 4250 N N . ASP A 1 555 ? 55.167 29.675 -10.766 1.00 64.75 555 ASP A N 1
ATOM 4251 C CA . ASP A 1 555 ? 55.376 29.479 -9.327 1.00 64.75 555 ASP A CA 1
ATOM 4252 C C . ASP A 1 555 ? 54.934 28.069 -8.899 1.00 64.75 555 ASP A C 1
ATOM 4254 O O . ASP A 1 555 ? 53.746 27.770 -8.747 1.00 64.75 555 ASP A O 1
ATOM 4258 N N . PHE A 1 556 ? 55.914 27.194 -8.673 1.00 63.50 556 PHE A N 1
ATOM 4259 C CA . PHE A 1 556 ? 55.684 25.815 -8.243 1.00 63.50 556 PHE A CA 1
ATOM 4260 C C . PHE A 1 556 ? 55.051 25.693 -6.842 1.00 63.50 556 PHE A C 1
ATOM 4262 O O . PHE A 1 556 ? 54.507 24.632 -6.531 1.00 63.50 556 PHE A O 1
ATOM 4269 N N . ASN A 1 557 ? 55.054 26.744 -6.007 1.00 63.06 557 ASN A N 1
ATOM 4270 C CA . ASN A 1 557 ? 54.431 26.712 -4.673 1.00 63.06 557 ASN A CA 1
ATOM 4271 C C . ASN A 1 557 ? 52.898 26.792 -4.707 1.00 63.06 557 ASN A C 1
ATOM 4273 O O . ASN A 1 557 ? 52.251 26.477 -3.707 1.00 63.06 557 ASN A O 1
ATOM 4277 N N . TYR A 1 558 ? 52.301 27.223 -5.823 1.00 58.81 558 TYR A N 1
ATOM 4278 C CA . TYR A 1 558 ? 50.847 27.195 -5.996 1.00 58.81 558 TYR A CA 1
ATOM 4279 C C . TYR A 1 558 ? 50.387 25.780 -6.374 1.00 58.81 558 TYR A C 1
ATOM 4281 O O . TYR A 1 558 ? 49.584 25.177 -5.667 1.00 58.81 558 TYR A O 1
ATOM 4289 N N . ALA A 1 559 ? 50.992 25.198 -7.416 1.00 49.09 559 ALA A N 1
ATOM 4290 C CA . ALA A 1 559 ? 50.621 23.893 -7.977 1.00 49.09 559 ALA A CA 1
ATOM 4291 C C . ALA A 1 559 ? 50.967 22.664 -7.101 1.00 49.09 559 ALA A C 1
ATOM 4293 O O . ALA A 1 559 ? 50.717 21.531 -7.511 1.00 49.09 559 ALA A O 1
ATOM 4294 N N . THR A 1 560 ? 51.562 22.860 -5.918 1.00 53.59 560 THR A N 1
ATOM 4295 C CA . THR A 1 560 ? 51.965 21.786 -4.983 1.00 53.59 560 THR A CA 1
ATOM 4296 C C . THR A 1 560 ? 51.230 21.815 -3.637 1.00 53.59 560 THR A C 1
ATOM 4298 O O . THR A 1 560 ? 51.468 20.951 -2.791 1.00 53.59 560 THR A O 1
ATOM 4301 N N . LYS A 1 561 ? 50.309 22.765 -3.414 1.00 54.31 561 LYS A N 1
ATOM 4302 C CA . LYS A 1 561 ? 49.509 22.839 -2.179 1.00 54.31 561 LYS A CA 1
ATOM 4303 C C . LYS A 1 561 ? 48.363 21.825 -2.199 1.00 54.31 561 LYS A C 1
ATOM 4305 O O . LYS A 1 561 ? 47.257 22.132 -2.628 1.00 54.31 561 LYS A O 1
ATOM 4310 N N . ASP A 1 562 ? 48.622 20.634 -1.664 1.00 45.44 562 ASP A N 1
ATOM 4311 C CA . ASP A 1 562 ? 47.667 19.516 -1.546 1.00 45.44 562 ASP A CA 1
ATOM 4312 C C . ASP A 1 562 ? 46.602 19.760 -0.440 1.00 45.44 562 ASP A C 1
ATOM 4314 O O . ASP A 1 562 ? 46.461 19.001 0.517 1.00 45.44 562 ASP A O 1
ATOM 4318 N N . LYS A 1 563 ? 45.878 20.887 -0.535 1.00 44.47 563 LYS A N 1
ATOM 4319 C CA . LYS A 1 563 ? 44.757 21.288 0.336 1.00 44.47 563 LYS A CA 1
ATOM 4320 C C . LYS A 1 563 ? 43.496 21.518 -0.502 1.00 44.47 563 LYS A C 1
ATOM 4322 O O . LYS A 1 563 ? 43.095 22.651 -0.754 1.00 44.47 563 LYS A O 1
ATOM 4327 N N . PHE A 1 564 ? 42.886 20.423 -0.948 1.00 45.16 564 PHE A N 1
ATOM 4328 C CA . PHE A 1 564 ? 41.642 20.457 -1.715 1.00 45.16 564 PHE A CA 1
ATOM 4329 C C . PHE A 1 564 ? 40.414 20.459 -0.789 1.00 45.16 564 PHE A C 1
ATOM 4331 O O . PHE A 1 564 ? 40.019 19.423 -0.259 1.00 45.16 564 PHE A O 1
ATOM 4338 N N . THR A 1 565 ? 39.816 21.636 -0.620 1.00 42.94 565 THR A N 1
ATOM 4339 C CA . THR A 1 565 ? 38.491 21.868 -0.020 1.00 42.94 565 THR A CA 1
ATOM 4340 C C . THR A 1 565 ? 37.845 23.026 -0.774 1.00 42.94 565 THR A C 1
ATOM 4342 O O . THR A 1 565 ? 38.506 24.053 -0.946 1.00 42.94 565 THR A O 1
ATOM 4345 N N . ASP A 1 566 ? 36.591 22.895 -1.213 1.00 39.12 566 ASP A N 1
ATOM 4346 C CA . ASP A 1 566 ? 35.988 23.793 -2.217 1.00 39.12 566 ASP A CA 1
ATOM 4347 C C . ASP A 1 566 ? 35.991 25.285 -1.824 1.00 39.12 566 ASP A C 1
ATOM 4349 O O . ASP A 1 566 ? 36.184 26.152 -2.678 1.00 39.12 566 ASP A O 1
ATOM 4353 N N . SER A 1 567 ? 35.916 25.594 -0.523 1.00 40.47 567 SER A N 1
ATOM 4354 C CA . SER A 1 567 ? 36.030 26.953 0.036 1.00 40.47 567 SER A CA 1
ATOM 4355 C C . SER A 1 567 ? 37.304 27.707 -0.382 1.00 40.47 567 SER A C 1
ATOM 4357 O O . SER A 1 567 ? 37.311 28.934 -0.406 1.00 40.47 567 SER A O 1
ATOM 4359 N N . ALA A 1 568 ? 38.387 26.999 -0.721 1.00 42.12 568 ALA A N 1
ATOM 4360 C CA . ALA A 1 568 ? 39.657 27.608 -1.118 1.00 42.12 568 ALA A CA 1
ATOM 4361 C C . ALA A 1 568 ? 39.657 28.149 -2.562 1.00 42.12 568 ALA A C 1
ATOM 4363 O O . ALA A 1 568 ? 40.488 28.994 -2.891 1.00 42.12 568 ALA A O 1
ATOM 4364 N N . ILE A 1 569 ? 38.741 27.686 -3.423 1.00 42.78 569 ILE A N 1
ATOM 4365 C CA . ILE A 1 569 ? 38.677 28.097 -4.836 1.00 42.78 569 ILE A CA 1
ATOM 4366 C C . ILE A 1 569 ? 38.051 29.495 -4.971 1.00 42.78 569 ILE A C 1
ATOM 4368 O O . ILE A 1 569 ? 38.481 30.278 -5.814 1.00 42.78 569 ILE A O 1
ATOM 4372 N N . ALA A 1 570 ? 37.104 29.843 -4.095 1.00 40.16 570 ALA A N 1
ATOM 4373 C CA . ALA A 1 570 ? 36.464 31.162 -4.060 1.00 40.16 570 ALA A CA 1
ATOM 4374 C C . ALA A 1 570 ? 37.365 32.289 -3.503 1.00 40.16 570 ALA A C 1
ATOM 4376 O O . ALA A 1 570 ? 37.064 33.460 -3.693 1.00 40.16 570 ALA A O 1
ATOM 4377 N N . MET A 1 571 ? 38.459 31.943 -2.814 1.00 37.81 571 MET A N 1
ATOM 4378 C CA . MET A 1 571 ? 39.252 32.856 -1.970 1.00 37.81 571 MET A CA 1
ATOM 4379 C C . MET A 1 571 ? 40.687 33.106 -2.478 1.00 37.81 571 MET A C 1
ATOM 4381 O O . MET A 1 571 ? 41.528 33.610 -1.731 1.00 37.81 571 MET A O 1
ATOM 4385 N N . ASN A 1 572 ? 41.035 32.707 -3.711 1.00 39.38 572 ASN A N 1
ATOM 4386 C CA . ASN A 1 572 ? 42.406 32.888 -4.218 1.00 39.38 572 ASN A CA 1
ATOM 4387 C C . ASN A 1 572 ? 42.541 33.042 -5.747 1.00 39.38 572 ASN A C 1
ATOM 4389 O O . ASN A 1 572 ? 43.427 32.458 -6.382 1.00 39.38 572 ASN A O 1
ATOM 4393 N N . SER A 1 573 ? 41.694 33.883 -6.342 1.00 40.31 573 SER A N 1
ATOM 4394 C CA . SER A 1 573 ? 42.046 34.583 -7.581 1.00 40.31 573 SER A CA 1
ATOM 4395 C C . SER A 1 573 ? 43.168 35.591 -7.286 1.00 40.31 573 SER A C 1
ATOM 4397 O O . SER A 1 573 ? 43.075 36.392 -6.359 1.00 40.31 573 SER A O 1
ATOM 4399 N N . LYS A 1 574 ? 44.265 35.560 -8.056 1.00 34.94 574 LYS A N 1
ATOM 4400 C CA . LYS A 1 574 ? 45.365 36.528 -7.895 1.00 34.94 574 LYS A CA 1
ATOM 4401 C C . LYS A 1 574 ? 44.939 37.911 -8.401 1.00 34.94 574 LYS A C 1
ATOM 4403 O O . LYS A 1 574 ? 45.069 38.193 -9.589 1.00 34.94 574 LYS A O 1
ATOM 4408 N N . VAL A 1 575 ? 44.496 38.774 -7.491 1.00 35.31 575 VAL A N 1
ATOM 4409 C CA . VAL A 1 575 ? 44.377 40.224 -7.704 1.00 35.31 575 VAL A CA 1
ATOM 4410 C C . VAL A 1 575 ? 45.552 40.912 -7.002 1.00 35.31 575 VAL A C 1
ATOM 4412 O O . VAL A 1 575 ? 45.905 40.551 -5.881 1.00 35.31 575 VAL A O 1
ATOM 4415 N N . ASN A 1 576 ? 46.198 41.874 -7.665 1.00 30.97 576 ASN A N 1
ATOM 4416 C CA . ASN A 1 576 ? 47.331 42.607 -7.091 1.00 30.97 576 ASN A CA 1
ATOM 4417 C C . ASN A 1 576 ? 46.835 43.702 -6.131 1.00 30.97 576 ASN A C 1
ATOM 4419 O O . ASN A 1 576 ? 46.411 44.765 -6.579 1.00 30.97 576 ASN A O 1
ATOM 4423 N N . GLY A 1 577 ? 46.949 43.468 -4.824 1.00 31.44 577 GLY A N 1
ATOM 4424 C CA . GLY A 1 577 ? 46.715 44.477 -3.788 1.00 31.44 577 GLY A CA 1
ATOM 4425 C C . GLY A 1 577 ? 47.078 43.954 -2.398 1.00 31.44 577 GLY A C 1
ATOM 4426 O O . GLY A 1 577 ? 46.679 42.853 -2.027 1.00 31.44 577 GLY A O 1
ATOM 4427 N N . GLU A 1 578 ? 47.849 44.719 -1.622 1.00 39.34 578 GLU A N 1
ATOM 4428 C CA . GLU A 1 578 ? 48.157 44.360 -0.233 1.00 39.34 578 GLU A CA 1
ATOM 4429 C C . GLU A 1 578 ? 46.998 44.738 0.695 1.00 39.34 578 GLU A C 1
ATOM 4431 O O . GLU A 1 578 ? 46.797 45.915 0.984 1.00 39.34 578 GLU A O 1
ATOM 4436 N N . HIS A 1 579 ? 46.301 43.750 1.258 1.00 34.38 579 HIS A N 1
ATOM 4437 C CA . HIS A 1 579 ? 45.505 43.947 2.470 1.00 34.38 579 HIS A CA 1
ATOM 4438 C C . HIS A 1 579 ? 45.961 42.982 3.564 1.00 34.38 579 HIS A C 1
ATOM 4440 O O . HIS A 1 579 ? 46.049 41.772 3.367 1.00 34.38 579 HIS A O 1
ATOM 4446 N N . LYS A 1 580 ? 46.291 43.545 4.729 1.00 37.03 580 LYS A N 1
ATOM 4447 C CA . LYS A 1 580 ? 46.737 42.799 5.910 1.00 37.03 580 LYS A CA 1
ATOM 4448 C C . LYS A 1 580 ? 45.518 42.217 6.619 1.00 37.03 580 LYS A C 1
ATOM 4450 O O . LYS A 1 580 ? 44.575 42.958 6.897 1.00 37.03 580 LYS A O 1
ATOM 4455 N N . GLU A 1 581 ? 45.560 40.929 6.950 1.00 33.72 581 GLU A N 1
ATOM 4456 C CA . GLU A 1 581 ? 44.537 40.284 7.779 1.00 33.72 581 GLU A CA 1
ATOM 4457 C C . GLU A 1 581 ? 44.382 41.049 9.105 1.00 33.72 581 GLU A C 1
ATOM 4459 O O . GLU A 1 581 ? 45.336 41.185 9.877 1.00 33.72 581 GLU A O 1
ATOM 4464 N N . LYS A 1 582 ? 43.179 41.570 9.377 1.00 36.25 582 LYS A N 1
ATOM 4465 C CA . LYS A 1 582 ? 42.841 42.108 10.699 1.00 36.25 582 LYS A CA 1
ATOM 4466 C C . LYS A 1 582 ? 42.483 40.941 11.613 1.00 36.25 582 LYS A C 1
ATOM 4468 O O . LYS A 1 582 ? 41.574 40.174 11.312 1.00 36.25 582 LYS A O 1
ATOM 4473 N N . VAL A 1 583 ? 43.182 40.829 12.741 1.00 37.88 583 VAL A N 1
ATOM 4474 C CA . VAL A 1 583 ? 42.851 39.854 13.788 1.00 37.88 583 VAL A CA 1
ATOM 4475 C C . VAL A 1 583 ? 41.470 40.188 14.355 1.00 37.88 583 VAL A C 1
ATOM 4477 O O . VAL A 1 583 ? 41.249 41.310 14.810 1.00 37.88 583 VAL A O 1
ATOM 4480 N N . LEU A 1 584 ? 40.555 39.217 14.326 1.00 35.47 584 LEU A N 1
ATOM 4481 C CA . LEU A 1 584 ? 39.219 39.352 14.906 1.00 35.47 584 LEU A CA 1
ATOM 4482 C C . LEU A 1 584 ? 39.320 39.602 16.416 1.00 35.47 584 LEU A C 1
ATOM 4484 O O . LEU A 1 584 ? 40.003 38.866 17.131 1.00 35.47 584 LEU A O 1
ATOM 4488 N N . GLN A 1 585 ? 38.624 40.630 16.898 1.00 38.19 585 GLN A N 1
ATOM 4489 C CA . GLN A 1 585 ? 38.444 40.888 18.326 1.00 38.19 585 GLN A CA 1
ATOM 4490 C C . GLN A 1 585 ? 37.088 40.356 18.795 1.00 38.19 585 GLN A C 1
ATOM 4492 O O . GLN A 1 585 ? 36.166 40.168 18.001 1.00 38.19 585 GLN A O 1
ATOM 4497 N N . ARG A 1 586 ? 36.985 40.072 20.096 1.00 33.25 586 ARG A N 1
ATOM 4498 C CA . ARG A 1 586 ? 35.764 39.549 20.710 1.00 33.25 586 ARG A CA 1
ATOM 4499 C C . ARG A 1 586 ? 34.702 40.647 20.759 1.00 33.25 586 ARG A C 1
ATOM 4501 O O . ARG A 1 586 ? 34.980 41.737 21.241 1.00 33.25 586 ARG A O 1
ATOM 4508 N N . TRP A 1 587 ? 33.495 40.332 20.298 1.00 39.97 587 TRP A N 1
ATOM 4509 C CA . TRP A 1 587 ? 32.331 41.199 20.450 1.00 39.97 587 TRP A CA 1
ATOM 4510 C C . TRP A 1 587 ? 31.924 41.266 21.928 1.00 39.97 587 TRP A C 1
ATOM 4512 O O . TRP A 1 587 ? 31.550 40.247 22.514 1.00 39.97 587 TRP A O 1
ATOM 4522 N N . GLU A 1 588 ? 32.009 42.450 22.532 1.00 31.97 588 GLU A N 1
ATOM 4523 C CA . GLU A 1 588 ? 31.398 42.744 23.829 1.00 31.97 588 GLU A CA 1
ATOM 4524 C C . GLU A 1 588 ? 30.091 43.498 23.571 1.00 31.97 588 GLU A C 1
ATOM 4526 O O . GLU A 1 588 ? 30.098 44.630 23.094 1.00 31.97 588 GLU A O 1
ATOM 4531 N N . GLY A 1 589 ? 28.958 42.838 23.825 1.00 43.59 589 GLY A N 1
ATOM 4532 C CA . GLY A 1 589 ? 27.642 43.442 23.636 1.00 43.59 589 GLY A CA 1
ATOM 4533 C C . GLY A 1 589 ? 27.354 44.482 24.717 1.00 43.59 589 GLY A C 1
ATOM 4534 O O . GLY A 1 589 ? 27.359 44.151 25.902 1.00 43.59 589 GLY A O 1
ATOM 4535 N N . GLY A 1 590 ? 27.075 45.718 24.304 1.00 30.05 590 GLY A N 1
ATOM 4536 C CA . GLY A 1 590 ? 26.652 46.800 25.186 1.00 30.05 590 GLY A CA 1
ATOM 4537 C C . GLY A 1 590 ? 25.678 47.733 24.474 1.00 30.05 590 GLY A C 1
ATOM 4538 O O . GLY A 1 590 ? 25.964 48.212 23.379 1.00 30.05 590 GLY A O 1
ATOM 4539 N N . ASP A 1 591 ? 24.526 47.984 25.094 1.00 42.72 591 ASP A N 1
ATOM 4540 C CA . ASP A 1 591 ? 23.478 48.836 24.535 1.00 42.72 591 ASP A CA 1
ATOM 4541 C C . ASP A 1 591 ? 23.906 50.311 24.509 1.00 42.72 591 ASP A C 1
ATOM 4543 O O . ASP A 1 591 ? 23.910 50.987 25.541 1.00 42.72 591 ASP A O 1
ATOM 4547 N N . SER A 1 592 ? 24.237 50.848 23.331 1.00 31.78 592 SER A N 1
ATOM 4548 C CA . SER A 1 592 ? 24.276 52.297 23.087 1.00 31.78 592 SER A CA 1
ATOM 4549 C C . SER A 1 592 ? 24.223 52.653 21.602 1.00 31.78 592 SER A C 1
ATOM 4551 O O . SER A 1 592 ? 25.138 52.343 20.856 1.00 31.78 592 SER A O 1
ATOM 4553 N N . HIS A 1 593 ? 23.178 53.406 21.248 1.00 31.56 593 HIS A N 1
ATOM 4554 C CA . HIS A 1 593 ? 23.117 54.382 20.156 1.00 31.56 593 HIS A CA 1
ATOM 4555 C C . HIS A 1 593 ? 23.494 53.976 18.718 1.00 31.56 593 HIS A C 1
ATOM 4557 O O . HIS A 1 593 ? 24.654 53.944 18.340 1.00 31.56 593 HIS A O 1
ATOM 4563 N N . SER A 1 594 ? 22.443 53.879 17.895 1.00 41.62 594 SER A N 1
ATOM 4564 C CA . SER A 1 594 ? 22.305 54.584 16.606 1.00 41.62 594 SER A CA 1
ATOM 4565 C C . SER A 1 594 ? 23.571 54.813 15.763 1.00 41.62 594 SER A C 1
ATOM 4567 O O . SER A 1 594 ? 24.199 55.863 15.888 1.00 41.62 594 SER A O 1
ATOM 4569 N N . ASP A 1 595 ? 23.793 53.922 14.801 1.00 30.33 595 ASP A N 1
ATOM 4570 C CA . ASP A 1 595 ? 24.359 54.255 13.490 1.00 30.33 595 ASP A CA 1
ATOM 4571 C C . ASP A 1 595 ? 23.489 53.588 12.410 1.00 30.33 595 ASP A C 1
ATOM 4573 O O . ASP A 1 595 ? 22.891 52.534 12.650 1.00 30.33 595 ASP A O 1
ATOM 4577 N N . ASP A 1 596 ? 23.366 54.240 11.254 1.00 37.34 596 ASP A N 1
ATOM 4578 C CA . ASP A 1 596 ? 22.496 53.817 10.150 1.00 37.34 596 ASP A CA 1
ATOM 4579 C C . ASP A 1 596 ? 23.287 52.915 9.188 1.00 37.34 596 ASP A C 1
ATOM 4581 O O . ASP A 1 596 ? 24.323 53.321 8.656 1.00 37.34 596 ASP A O 1
ATOM 4585 N N . TYR A 1 597 ? 22.845 51.670 8.989 1.00 33.28 597 TYR A N 1
ATOM 4586 C CA . TYR A 1 597 ? 23.573 50.685 8.176 1.00 33.28 597 TYR A CA 1
ATOM 4587 C C . TYR A 1 597 ? 23.174 50.767 6.702 1.00 33.28 597 TYR A C 1
ATOM 4589 O O . TYR A 1 597 ? 22.525 49.873 6.157 1.00 33.28 597 TYR A O 1
ATOM 4597 N N . ASP A 1 598 ? 23.589 51.862 6.069 1.00 36.31 598 ASP A N 1
ATOM 4598 C CA . ASP A 1 598 ? 23.339 52.121 4.655 1.00 36.31 598 ASP A CA 1
ATOM 4599 C C . ASP A 1 598 ? 24.149 51.173 3.744 1.00 36.31 598 ASP A C 1
ATOM 4601 O O . ASP A 1 598 ? 25.327 50.878 3.986 1.00 36.31 598 ASP A O 1
ATOM 4605 N N . LEU A 1 599 ? 23.513 50.664 2.685 1.00 39.47 599 LEU A N 1
ATOM 4606 C CA . LEU A 1 599 ? 24.023 49.530 1.895 1.00 39.47 599 LEU A CA 1
ATOM 4607 C C . LEU A 1 599 ? 25.027 49.915 0.789 1.00 39.47 599 LEU A C 1
ATOM 4609 O O . LEU A 1 599 ? 25.483 49.049 0.044 1.00 39.47 599 LEU A O 1
ATOM 4613 N N . GLU A 1 600 ? 25.427 51.186 0.695 1.00 41.09 600 GLU A N 1
ATOM 4614 C CA . GLU A 1 600 ? 26.302 51.701 -0.377 1.00 41.09 600 GLU A CA 1
ATOM 4615 C C . GLU A 1 600 ? 27.786 51.275 -0.281 1.00 41.09 600 GLU A C 1
ATOM 4617 O O . GLU A 1 600 ? 28.588 51.610 -1.152 1.00 41.09 600 GLU A O 1
ATOM 4622 N N . SER A 1 601 ? 28.196 50.544 0.764 1.00 43.88 601 SER A N 1
ATOM 4623 C CA . SER A 1 601 ? 29.621 50.321 1.076 1.00 43.88 601 SER A CA 1
ATOM 4624 C C . SER A 1 601 ? 30.247 49.002 0.577 1.00 43.88 601 SER A C 1
ATOM 4626 O O . SER A 1 601 ? 31.463 48.834 0.708 1.00 43.88 601 SER A O 1
ATOM 4628 N N . ASP A 1 602 ? 29.493 48.091 -0.053 1.00 42.31 602 ASP A N 1
ATOM 4629 C CA . ASP A 1 602 ? 30.010 46.787 -0.529 1.00 42.31 602 ASP A CA 1
ATOM 4630 C C . ASP A 1 602 ? 30.556 46.823 -1.977 1.00 42.31 602 ASP A C 1
ATOM 4632 O O . ASP A 1 602 ? 30.111 46.119 -2.886 1.00 42.31 602 ASP A O 1
ATOM 4636 N N . LEU A 1 603 ? 31.561 47.675 -2.213 1.00 46.12 603 LEU A N 1
ATOM 4637 C CA . LEU A 1 603 ? 32.180 47.922 -3.530 1.00 46.12 603 LEU A CA 1
ATOM 4638 C C . LEU A 1 603 ? 33.129 46.799 -4.021 1.00 46.12 603 LEU A C 1
ATOM 4640 O O . LEU A 1 603 ? 34.142 47.060 -4.673 1.00 46.12 603 LEU A O 1
ATOM 4644 N N . SER A 1 604 ? 32.799 45.531 -3.755 1.00 45.84 604 SER A N 1
ATOM 4645 C CA . SER A 1 604 ? 33.651 44.356 -4.025 1.00 45.84 604 SER A CA 1
ATOM 4646 C C . SER A 1 604 ? 34.072 44.172 -5.50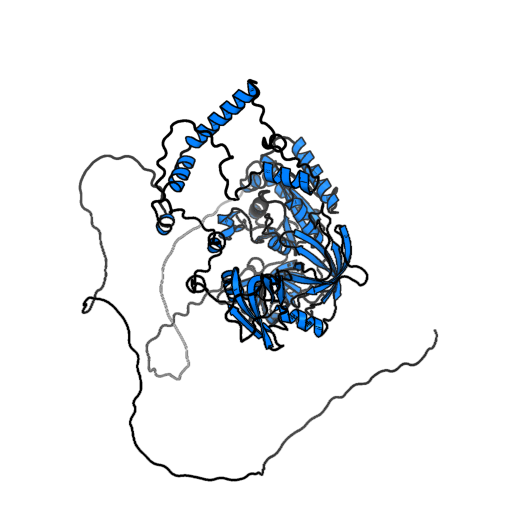1 1.00 45.84 604 SER A C 1
ATOM 4648 O O . SER A 1 604 ? 35.121 43.589 -5.772 1.00 45.84 604 SER A O 1
ATOM 4650 N N . ASN A 1 605 ? 33.297 44.702 -6.459 1.00 46.69 605 ASN A N 1
ATOM 4651 C CA . ASN A 1 605 ? 33.560 44.592 -7.907 1.00 46.69 605 ASN A CA 1
ATOM 4652 C C . ASN A 1 605 ? 33.870 45.927 -8.622 1.00 46.69 605 ASN A C 1
ATOM 4654 O O . ASN A 1 605 ? 34.086 45.922 -9.834 1.00 46.69 605 ASN A O 1
ATOM 4658 N N . GLY A 1 606 ? 33.908 47.063 -7.913 1.00 52.28 606 GLY A N 1
ATOM 4659 C CA . GLY A 1 606 ? 34.322 48.355 -8.487 1.00 52.28 606 GLY A CA 1
ATOM 4660 C C . GLY A 1 606 ? 33.423 48.943 -9.590 1.00 52.28 606 GLY A C 1
ATOM 4661 O O . GLY A 1 606 ? 33.915 49.734 -10.389 1.00 52.28 606 GLY A O 1
ATOM 4662 N N . TRP A 1 607 ? 32.145 48.557 -9.642 1.00 44.84 607 TRP A N 1
ATOM 4663 C CA . TRP A 1 607 ? 31.094 49.170 -10.468 1.00 44.84 607 TRP A CA 1
ATOM 4664 C C . TRP A 1 607 ? 29.883 49.464 -9.578 1.00 44.84 607 TRP A C 1
ATOM 4666 O O . TRP A 1 607 ? 29.482 48.595 -8.800 1.00 44.84 607 TRP A O 1
ATOM 4676 N N . ASP A 1 608 ? 29.286 50.648 -9.712 1.00 56.31 608 ASP A N 1
ATOM 4677 C CA . ASP A 1 608 ? 28.007 50.981 -9.073 1.00 56.31 608 ASP A CA 1
ATOM 4678 C C . ASP A 1 608 ? 26.861 50.198 -9.766 1.00 56.31 608 ASP A C 1
ATOM 4680 O O . ASP A 1 608 ? 26.829 50.130 -11.004 1.00 56.31 608 ASP A O 1
ATOM 4684 N N . PRO A 1 609 ? 25.898 49.603 -9.031 1.00 53.53 609 PRO A N 1
ATOM 4685 C CA . PRO A 1 609 ? 24.708 48.986 -9.624 1.00 53.53 609 PRO A CA 1
ATOM 4686 C C . PRO A 1 609 ? 23.982 49.881 -10.645 1.00 53.53 609 PRO A C 1
ATOM 4688 O O . PRO A 1 609 ? 23.560 49.400 -11.699 1.00 53.53 609 PRO A O 1
ATOM 4691 N N . ASN A 1 610 ? 23.891 51.188 -10.386 1.00 63.19 610 ASN A N 1
ATOM 4692 C CA . ASN A 1 610 ? 23.282 52.177 -11.275 1.00 63.19 610 ASN A CA 1
ATOM 4693 C C . ASN A 1 610 ? 24.096 52.385 -12.560 1.00 63.19 610 ASN A C 1
ATOM 4695 O O . ASN A 1 610 ? 23.514 52.520 -13.639 1.00 63.19 610 ASN A O 1
ATOM 4699 N N . GLU A 1 611 ? 25.431 52.361 -12.485 1.00 66.00 611 GLU A N 1
ATOM 4700 C CA . GLU A 1 611 ? 26.295 52.384 -13.673 1.00 66.00 611 GLU A CA 1
ATOM 4701 C C . GLU A 1 611 ? 26.121 51.111 -14.505 1.00 66.00 611 GLU A C 1
ATOM 4703 O O . GLU A 1 611 ? 26.024 51.186 -15.732 1.00 66.00 611 GLU A O 1
ATOM 4708 N N . MET A 1 612 ? 25.997 49.947 -13.858 1.00 63.00 612 MET A N 1
ATOM 4709 C CA . MET A 1 612 ? 25.747 48.683 -14.554 1.00 63.00 612 MET A CA 1
ATOM 4710 C C . MET A 1 612 ? 24.374 48.667 -15.250 1.00 63.00 612 MET A C 1
ATOM 4712 O O . MET A 1 612 ? 24.257 48.158 -16.367 1.00 63.00 612 MET A O 1
ATOM 4716 N N . PHE A 1 613 ? 23.329 49.244 -14.646 1.00 65.94 613 PHE A N 1
ATOM 4717 C CA . PHE A 1 613 ? 22.031 49.398 -15.313 1.00 65.94 613 PHE A CA 1
ATOM 4718 C C . PHE A 1 613 ? 22.101 50.388 -16.481 1.00 65.94 613 PHE A C 1
ATOM 4720 O O . PHE A 1 613 ? 21.643 50.066 -17.577 1.00 65.94 613 PHE A O 1
ATOM 4727 N N . LYS A 1 614 ? 22.757 51.539 -16.299 1.00 67.94 614 LYS A N 1
ATOM 4728 C CA . LYS A 1 614 ? 22.928 52.557 -17.346 1.00 67.94 614 LYS A CA 1
ATOM 4729 C C . LYS A 1 614 ? 23.724 52.042 -18.552 1.00 67.94 614 LYS A C 1
ATOM 4731 O O . LYS A 1 614 ? 23.325 52.272 -19.690 1.00 67.94 614 LYS A O 1
ATOM 4736 N N . PHE A 1 615 ? 24.785 51.270 -18.315 1.00 68.56 615 PHE A N 1
ATOM 4737 C CA . PHE A 1 615 ? 25.564 50.602 -19.363 1.00 68.56 615 PHE A CA 1
ATOM 4738 C C . PHE A 1 615 ? 24.722 49.596 -20.168 1.00 68.56 615 PHE A C 1
ATOM 4740 O O . PHE A 1 615 ? 24.915 49.454 -21.377 1.00 68.56 615 PHE A O 1
ATOM 4747 N N . ASN A 1 616 ? 23.771 48.911 -19.526 1.00 61.94 616 ASN A N 1
ATOM 4748 C CA . ASN A 1 616 ? 22.843 48.011 -20.213 1.00 61.94 616 ASN A CA 1
ATOM 4749 C C . ASN A 1 616 ? 21.734 48.767 -20.969 1.00 61.94 616 ASN A C 1
ATOM 4751 O O . ASN A 1 616 ? 21.343 48.331 -22.055 1.00 61.94 616 ASN A O 1
ATOM 4755 N N . GLU A 1 617 ? 21.270 49.910 -20.457 1.00 74.88 617 GLU A N 1
ATOM 4756 C CA . GLU A 1 617 ? 20.329 50.781 -21.171 1.00 74.88 617 GLU A CA 1
ATOM 4757 C C . GLU A 1 617 ? 20.966 51.360 -22.448 1.00 74.88 617 GLU A C 1
ATOM 4759 O O . GLU A 1 617 ? 20.364 51.269 -23.516 1.00 74.88 617 GLU A O 1
ATOM 4764 N N . GLU A 1 618 ? 22.202 51.871 -22.383 1.00 70.62 618 GLU A N 1
ATOM 4765 C CA . GLU A 1 618 ? 22.896 52.439 -23.552 1.00 70.62 618 GLU A CA 1
ATOM 4766 C C . GLU A 1 618 ? 23.281 51.384 -24.606 1.00 70.62 618 GLU A C 1
ATOM 4768 O O . GLU A 1 618 ? 23.124 51.638 -25.800 1.00 70.62 618 GLU A O 1
ATOM 4773 N N . ASN A 1 619 ? 23.755 50.195 -24.203 1.00 62.19 619 ASN A N 1
ATOM 4774 C CA . ASN A 1 619 ? 24.207 49.170 -25.160 1.00 62.19 619 ASN A CA 1
ATOM 4775 C C . ASN A 1 619 ? 23.087 48.269 -25.708 1.00 62.19 619 ASN A C 1
ATOM 4777 O O . ASN A 1 619 ? 23.227 47.743 -26.814 1.00 62.19 619 ASN A O 1
ATOM 4781 N N . TYR A 1 620 ? 21.999 48.059 -24.958 1.00 64.94 620 TYR A N 1
ATOM 4782 C CA . TYR A 1 620 ? 20.941 47.104 -25.326 1.00 64.94 620 TYR A CA 1
ATOM 4783 C C . TYR A 1 620 ? 19.527 47.707 -25.355 1.00 64.94 620 TYR A C 1
ATOM 4785 O O . TYR A 1 620 ? 18.589 47.018 -25.756 1.00 64.94 620 TYR A O 1
ATOM 4793 N N . GLY A 1 621 ? 19.344 48.974 -24.964 1.00 58.81 621 GLY A N 1
ATOM 4794 C CA . GLY A 1 621 ? 18.050 49.668 -25.007 1.00 58.81 621 GLY A CA 1
ATOM 4795 C C . GLY A 1 621 ? 17.028 49.193 -23.967 1.00 58.81 621 GLY A C 1
ATOM 4796 O O . GLY A 1 621 ? 15.849 49.538 -24.065 1.00 58.81 621 GLY A O 1
ATOM 4797 N N . VAL A 1 622 ? 17.445 48.384 -22.986 1.00 62.47 622 VAL A N 1
ATOM 4798 C CA . VAL A 1 622 ? 16.553 47.782 -21.985 1.00 62.47 622 VAL A CA 1
ATOM 4799 C C . VAL A 1 622 ? 16.564 48.608 -20.703 1.00 62.47 622 VAL A C 1
ATOM 4801 O O . VAL A 1 622 ? 17.532 48.578 -19.947 1.00 62.47 622 VAL A O 1
ATOM 4804 N N . LYS A 1 623 ? 15.451 49.292 -20.420 1.00 57.66 623 LYS A N 1
ATOM 4805 C CA . LYS A 1 623 ? 15.192 49.884 -19.100 1.00 57.66 623 LYS A CA 1
ATOM 4806 C C . LYS A 1 623 ? 14.807 48.806 -18.094 1.00 57.66 623 LYS A C 1
ATOM 4808 O O . LYS A 1 623 ? 13.942 47.975 -18.372 1.00 57.66 623 LYS A O 1
ATOM 4813 N N . THR A 1 624 ? 15.417 48.840 -16.916 1.00 62.47 624 THR A N 1
ATOM 4814 C CA . THR A 1 624 ? 15.103 47.923 -15.815 1.00 62.47 624 THR A CA 1
ATOM 4815 C C . THR A 1 624 ? 13.895 48.389 -15.009 1.00 62.47 624 THR A C 1
ATOM 4817 O O . THR A 1 624 ? 13.730 49.576 -14.751 1.00 62.47 624 THR A O 1
ATOM 4820 N N . THR A 1 625 ? 13.095 47.442 -14.520 1.00 56.28 625 THR A N 1
ATOM 4821 C CA . THR A 1 625 ? 12.021 47.671 -13.533 1.00 56.28 625 THR A CA 1
ATOM 4822 C C . THR A 1 625 ? 12.540 47.525 -12.096 1.00 56.28 625 THR A C 1
ATOM 4824 O O . THR A 1 625 ? 11.872 46.934 -11.246 1.00 56.28 625 THR A O 1
ATOM 4827 N N . TYR A 1 626 ? 13.776 47.971 -11.853 1.00 54.56 626 TYR A N 1
ATOM 4828 C CA . TYR A 1 626 ? 14.409 47.941 -10.538 1.00 54.56 626 TYR A CA 1
ATOM 4829 C C . TYR A 1 626 ? 14.128 49.256 -9.813 1.00 54.56 626 TYR A C 1
ATOM 4831 O O . TYR A 1 626 ? 14.368 50.331 -10.358 1.00 54.56 626 TYR A O 1
ATOM 4839 N N . ASP A 1 627 ? 13.619 49.143 -8.594 1.00 56.81 627 ASP A N 1
ATOM 4840 C CA . ASP A 1 627 ? 13.334 50.245 -7.684 1.00 56.81 627 ASP A CA 1
ATOM 4841 C C . ASP A 1 627 ? 14.128 49.973 -6.404 1.00 56.81 627 ASP A C 1
ATOM 4843 O O . ASP A 1 627 ? 13.901 48.960 -5.735 1.00 56.81 627 ASP A O 1
ATOM 4847 N N . SER A 1 628 ? 15.085 50.848 -6.090 1.00 51.12 628 SER A N 1
ATOM 4848 C CA . SER A 1 628 ? 15.982 50.692 -4.941 1.00 51.12 628 SER A CA 1
ATOM 4849 C C . SER A 1 628 ? 15.255 50.746 -3.596 1.00 51.12 628 SER A C 1
ATOM 4851 O O . SER A 1 628 ? 15.793 50.256 -2.608 1.00 51.12 628 SER A O 1
ATOM 4853 N N . SER A 1 629 ? 14.025 51.271 -3.547 1.00 60.84 629 SER A N 1
ATOM 4854 C CA . SER A 1 629 ? 13.200 51.269 -2.334 1.00 60.84 629 SER A CA 1
ATOM 4855 C C . SER A 1 629 ? 12.584 49.903 -2.003 1.00 60.84 629 SER A C 1
ATOM 4857 O O . SER A 1 629 ? 12.088 49.716 -0.894 1.00 60.84 629 SER A O 1
ATOM 4859 N N . LEU A 1 630 ? 12.553 48.962 -2.962 1.00 57.06 630 LEU A N 1
ATOM 4860 C CA . LEU A 1 630 ? 11.851 47.667 -2.882 1.00 57.06 630 LEU A CA 1
ATOM 4861 C C . LEU A 1 630 ? 10.348 47.755 -2.511 1.00 57.06 630 LEU A C 1
ATOM 4863 O O . LEU A 1 630 ? 9.704 46.725 -2.274 1.00 57.06 630 LEU A O 1
ATOM 4867 N N . ALA A 1 631 ? 9.751 48.953 -2.523 1.00 57.25 631 ALA A N 1
ATOM 4868 C CA . ALA A 1 631 ? 8.373 49.209 -2.086 1.00 57.25 631 ALA A CA 1
ATOM 4869 C C . ALA A 1 631 ? 7.299 48.595 -3.008 1.00 57.25 631 ALA A C 1
ATOM 4871 O O . ALA A 1 631 ? 6.127 48.527 -2.650 1.00 57.25 631 ALA A O 1
ATOM 4872 N N . SER A 1 632 ? 7.698 48.120 -4.190 1.00 57.59 632 SER A N 1
ATOM 4873 C CA . SER A 1 632 ? 6.864 47.365 -5.134 1.00 57.59 632 SER A CA 1
ATOM 4874 C C . SER A 1 632 ? 6.900 45.840 -4.926 1.00 57.59 632 SER A C 1
ATOM 4876 O O . SER A 1 632 ? 6.076 45.134 -5.507 1.00 57.59 632 SER A O 1
ATOM 4878 N N . TYR A 1 633 ? 7.815 45.323 -4.094 1.00 46.81 633 TYR A N 1
ATOM 4879 C CA . TYR A 1 633 ? 7.996 43.884 -3.828 1.00 46.81 633 TYR A CA 1
ATOM 4880 C C . TYR A 1 633 ? 7.747 43.482 -2.367 1.00 46.81 633 TYR A C 1
ATOM 4882 O O . TYR A 1 633 ? 7.645 42.293 -2.063 1.00 46.81 633 TYR A O 1
ATOM 4890 N N . THR A 1 634 ? 7.616 44.454 -1.465 1.00 49.53 634 THR A N 1
ATOM 4891 C CA . THR A 1 634 ? 7.166 44.250 -0.082 1.00 49.53 634 THR A CA 1
ATOM 4892 C C . THR A 1 634 ? 5.839 44.970 0.126 1.00 49.53 634 THR A C 1
ATOM 4894 O O . THR A 1 634 ? 5.644 46.062 -0.395 1.00 49.53 634 THR A O 1
ATOM 4897 N N . VAL A 1 635 ? 4.907 44.368 0.871 1.00 49.84 635 VAL A N 1
ATOM 4898 C CA . VAL A 1 635 ? 3.681 45.068 1.287 1.00 49.84 635 VAL A CA 1
ATOM 4899 C C . VAL A 1 635 ? 4.049 45.984 2.455 1.00 49.84 635 VAL A C 1
ATOM 4901 O O . VAL A 1 635 ? 4.478 45.460 3.489 1.00 49.84 635 VAL A O 1
ATOM 4904 N N . PRO A 1 636 ? 3.889 47.316 2.348 1.00 50.28 636 PRO A N 1
ATOM 4905 C CA . PRO A 1 636 ? 4.117 48.198 3.481 1.00 50.28 636 PRO A CA 1
ATOM 4906 C C . PRO A 1 636 ? 3.101 47.879 4.579 1.00 50.28 636 PRO A C 1
ATOM 4908 O O . PRO A 1 636 ? 1.892 47.946 4.358 1.00 50.28 636 PRO A O 1
ATOM 4911 N N . LEU A 1 637 ? 3.580 47.539 5.776 1.00 50.31 637 LEU A N 1
ATOM 4912 C CA . LEU A 1 637 ? 2.727 47.517 6.961 1.00 50.31 637 LEU A CA 1
ATOM 4913 C C . LEU A 1 637 ? 2.451 48.964 7.367 1.00 50.31 637 LEU A C 1
ATOM 4915 O O . LEU A 1 637 ? 3.212 49.559 8.133 1.00 50.31 637 LEU A O 1
ATOM 4919 N N . GLU A 1 638 ? 1.373 49.528 6.824 1.00 54.59 638 GLU A N 1
ATOM 4920 C CA . GLU A 1 638 ? 0.879 50.843 7.216 1.00 54.59 638 GLU A CA 1
ATOM 4921 C C . GLU A 1 638 ? 0.627 50.846 8.730 1.00 54.59 638 GLU A C 1
ATOM 4923 O O . GLU A 1 638 ? -0.243 50.141 9.250 1.00 54.59 638 GLU A O 1
ATOM 4928 N N . LYS A 1 639 ? 1.443 51.617 9.460 1.00 57.16 639 LYS A N 1
ATOM 4929 C CA . LYS A 1 639 ? 1.290 51.834 10.903 1.00 57.16 639 LYS A CA 1
ATOM 4930 C C . LYS A 1 639 ? 0.141 52.803 11.149 1.00 57.16 639 LYS A C 1
ATOM 4932 O O . LYS A 1 639 ? 0.347 53.944 11.566 1.00 57.16 639 LYS A O 1
ATOM 4937 N N . ASP A 1 640 ? -1.067 52.335 10.861 1.00 56.31 640 ASP A N 1
ATOM 4938 C CA . ASP A 1 640 ? -2.298 53.046 11.161 1.00 56.31 640 ASP A CA 1
ATOM 4939 C C . ASP A 1 640 ? -2.301 53.487 12.623 1.00 56.31 640 ASP A C 1
ATOM 4941 O O . ASP A 1 640 ? -2.145 52.681 13.540 1.00 56.31 640 ASP A O 1
ATOM 4945 N N . ASN A 1 641 ? -2.578 54.768 12.863 1.00 62.97 641 ASN A N 1
ATOM 4946 C CA . ASN A 1 641 ? -2.750 55.302 14.216 1.00 62.97 641 ASN A CA 1
ATOM 4947 C C . ASN A 1 641 ? -4.092 54.884 14.863 1.00 62.97 641 ASN A C 1
ATOM 4949 O O . ASN A 1 641 ? -4.545 55.511 15.824 1.00 62.97 641 ASN A O 1
ATOM 4953 N N . SER A 1 642 ? -4.721 53.826 14.339 1.00 73.62 642 SER A N 1
ATOM 4954 C CA . SER A 1 642 ? -5.938 53.223 14.869 1.00 73.62 642 SER A CA 1
ATOM 4955 C C . SER A 1 642 ? -5.682 52.586 16.236 1.00 73.62 642 SER A C 1
ATOM 4957 O O . SER A 1 642 ? -4.613 52.034 16.518 1.00 73.62 642 SER A O 1
ATOM 4959 N N . GLU A 1 643 ? -6.685 52.640 17.112 1.00 73.19 643 GLU A N 1
ATOM 4960 C CA . GLU A 1 643 ? -6.563 52.036 18.442 1.00 73.19 643 GLU A CA 1
ATOM 4961 C C . GLU A 1 643 ? -6.415 50.512 18.362 1.00 73.19 643 GLU A C 1
ATOM 4963 O O . GLU A 1 643 ? -5.724 49.926 19.193 1.00 73.19 643 GLU A O 1
ATOM 4968 N N . GLU A 1 644 ? -6.973 49.872 17.330 1.00 70.56 644 GLU A N 1
ATOM 4969 C CA . GLU A 1 644 ? -6.786 48.443 17.081 1.00 70.56 644 GLU A CA 1
ATOM 4970 C C . GLU A 1 644 ? -5.331 48.068 16.793 1.00 70.56 644 GLU A C 1
ATOM 4972 O O . GLU A 1 644 ? -4.847 47.086 17.355 1.00 70.56 644 GLU A O 1
ATOM 4977 N N . PHE A 1 645 ? -4.616 48.823 15.948 1.00 78.75 645 PHE A N 1
ATOM 4978 C CA . PHE A 1 645 ? -3.205 48.539 15.669 1.00 78.75 645 PHE A CA 1
ATOM 4979 C C . PHE A 1 645 ? -2.387 48.612 16.963 1.00 78.75 645 PHE A C 1
ATOM 4981 O O . PHE A 1 645 ? -1.663 47.674 17.303 1.00 78.75 645 PHE A O 1
ATOM 4988 N N . ARG A 1 646 ? -2.600 49.673 17.751 1.00 78.62 646 ARG A N 1
ATOM 4989 C CA . ARG A 1 646 ? -1.933 49.882 19.044 1.00 78.62 646 ARG A CA 1
ATOM 4990 C C . ARG A 1 646 ? -2.294 48.804 20.079 1.00 78.62 646 ARG A C 1
ATOM 4992 O O . ARG A 1 646 ? -1.441 48.407 20.869 1.00 78.62 646 ARG A O 1
ATOM 4999 N N . GLN A 1 647 ? -3.521 48.273 20.058 1.00 83.12 647 GLN A N 1
ATOM 5000 C CA . GLN A 1 647 ? -3.928 47.127 20.887 1.00 83.12 647 GLN A CA 1
ATOM 5001 C C . GLN A 1 647 ? -3.287 45.805 20.433 1.00 83.12 647 GLN A C 1
ATOM 5003 O O . GLN A 1 647 ? -2.892 45.002 21.282 1.00 83.12 647 GLN A O 1
ATOM 5008 N N . ARG A 1 648 ? -3.142 45.566 19.121 1.00 80.56 648 ARG A N 1
ATOM 5009 C CA . ARG A 1 648 ? -2.442 44.384 18.581 1.00 80.56 648 ARG A CA 1
ATOM 5010 C C . ARG A 1 648 ? -0.950 44.423 18.927 1.00 80.56 648 ARG A C 1
ATOM 5012 O O . ARG A 1 648 ? -0.419 43.419 19.394 1.00 80.56 648 ARG A O 1
ATOM 5019 N N . GLU A 1 649 ? -0.307 45.583 18.785 1.00 83.38 649 GLU A N 1
ATOM 5020 C CA . GLU A 1 649 ? 1.084 45.827 19.193 1.00 83.38 649 GLU A CA 1
ATOM 5021 C C . GLU A 1 649 ? 1.270 45.615 20.707 1.00 83.38 649 GLU A C 1
ATOM 5023 O O . GLU A 1 649 ? 2.145 44.855 21.125 1.00 83.38 649 GLU A O 1
ATOM 5028 N N . ALA A 1 650 ? 0.384 46.176 21.540 1.00 84.81 650 ALA A N 1
ATOM 5029 C CA . ALA A 1 650 ? 0.407 45.967 22.989 1.00 84.81 650 ALA A CA 1
ATOM 5030 C C . ALA A 1 650 ? 0.209 44.491 23.387 1.00 84.81 650 ALA A C 1
ATOM 5032 O O . ALA A 1 650 ? 0.913 44.000 24.273 1.00 84.81 650 ALA A O 1
ATOM 5033 N N . ARG A 1 651 ? -0.695 43.758 22.715 1.00 86.25 651 ARG A N 1
ATOM 5034 C CA . ARG A 1 651 ? -0.888 42.311 22.920 1.00 86.25 651 ARG A CA 1
ATOM 5035 C C . ARG A 1 651 ? 0.362 41.521 22.526 1.00 86.25 651 ARG A C 1
ATOM 5037 O O . ARG A 1 651 ? 0.773 40.650 23.286 1.00 86.25 651 ARG A O 1
ATOM 5044 N N . ALA A 1 652 ? 0.989 41.830 21.391 1.00 78.69 652 ALA A N 1
ATOM 5045 C CA . ALA A 1 652 ? 2.230 41.180 20.965 1.00 78.69 652 ALA A CA 1
ATOM 5046 C C . ALA A 1 652 ? 3.375 41.432 21.965 1.00 78.69 652 ALA A C 1
ATOM 5048 O O . ALA A 1 652 ? 4.039 40.491 22.397 1.00 78.69 652 ALA A O 1
ATOM 5049 N N . ALA A 1 653 ? 3.536 42.676 22.426 1.00 87.19 653 ALA A N 1
ATOM 5050 C CA . ALA A 1 653 ? 4.514 43.051 23.448 1.00 87.19 653 ALA A CA 1
ATOM 5051 C C . ALA A 1 653 ? 4.197 42.487 24.849 1.00 87.19 653 ALA A C 1
ATOM 5053 O O . ALA A 1 653 ? 5.069 42.463 25.720 1.00 87.19 653 ALA A O 1
ATOM 5054 N N . GLN A 1 654 ? 2.963 42.052 25.115 1.00 87.25 654 GLN A N 1
ATOM 5055 C CA . GLN A 1 654 ? 2.616 41.286 26.314 1.00 87.25 654 GLN A CA 1
ATOM 5056 C C . GLN A 1 654 ? 2.991 39.807 26.145 1.00 87.25 654 GLN A C 1
ATOM 5058 O O . GLN A 1 654 ? 3.660 39.259 27.019 1.00 87.25 654 GLN A O 1
ATOM 5063 N N . LEU A 1 655 ? 2.650 39.200 25.003 1.00 82.00 655 LEU A N 1
ATOM 5064 C CA . LEU A 1 655 ? 2.962 37.801 24.688 1.00 82.00 655 LEU A CA 1
ATOM 5065 C C . LEU A 1 655 ? 4.478 37.538 24.653 1.00 82.00 655 LEU A C 1
ATOM 5067 O O . LEU A 1 655 ? 4.947 36.539 25.190 1.00 82.00 655 LEU A O 1
ATOM 5071 N N . ALA A 1 656 ? 5.257 38.463 24.081 1.00 78.94 656 ALA A N 1
ATOM 5072 C CA . ALA A 1 656 ? 6.719 38.391 24.061 1.00 78.94 656 ALA A CA 1
ATOM 5073 C C . ALA A 1 656 ? 7.305 38.350 25.482 1.00 78.94 656 ALA A C 1
ATOM 5075 O O . ALA A 1 656 ? 8.081 37.455 25.804 1.00 78.94 656 ALA A O 1
ATOM 5076 N N . ARG A 1 657 ? 6.853 39.246 26.372 1.00 85.62 657 ARG A N 1
ATOM 5077 C CA . ARG A 1 657 ? 7.282 39.264 27.782 1.00 85.62 657 ARG A CA 1
ATOM 5078 C C . ARG A 1 657 ? 6.827 38.031 28.561 1.00 85.62 657 ARG A C 1
ATOM 5080 O O . ARG A 1 657 ? 7.540 37.590 29.459 1.00 85.62 657 ARG A O 1
ATOM 5087 N N . GLU A 1 658 ? 5.676 37.453 28.228 1.00 86.12 658 GLU A N 1
ATOM 5088 C CA . GLU A 1 658 ? 5.223 36.184 28.805 1.00 86.12 658 GLU A CA 1
ATOM 5089 C C . GLU A 1 658 ? 6.166 35.032 28.407 1.00 86.12 658 GLU A C 1
ATOM 5091 O O . GLU A 1 658 ? 6.657 34.309 29.279 1.00 86.12 658 GLU A O 1
ATOM 5096 N N . ILE A 1 659 ? 6.536 34.939 27.124 1.00 77.88 659 ILE A N 1
ATOM 5097 C CA . ILE A 1 659 ? 7.527 33.977 26.612 1.00 77.88 659 ILE A CA 1
ATOM 5098 C C . ILE A 1 659 ? 8.902 34.199 27.268 1.00 77.88 659 ILE A C 1
ATOM 5100 O O . ILE A 1 659 ? 9.479 33.254 27.801 1.00 77.88 659 ILE A O 1
ATOM 5104 N N . GLU A 1 660 ? 9.395 35.437 27.336 1.00 77.75 660 GLU A N 1
ATOM 5105 C CA . GLU A 1 660 ? 10.656 35.798 28.006 1.00 77.75 660 GLU A CA 1
ATOM 5106 C C . GLU A 1 660 ? 10.647 35.542 29.519 1.00 77.75 660 GLU A C 1
ATOM 5108 O O . GLU A 1 660 ? 11.702 35.328 30.127 1.00 77.75 660 GLU A O 1
ATOM 5113 N N . SER A 1 661 ? 9.475 35.563 30.158 1.00 80.25 661 SER A N 1
ATOM 5114 C CA . SER A 1 661 ? 9.312 35.187 31.566 1.00 80.25 661 SER A CA 1
ATOM 5115 C C . SER A 1 661 ? 9.303 33.670 31.780 1.00 80.25 661 SER A C 1
ATOM 5117 O O . SER A 1 661 ? 9.633 33.211 32.877 1.00 80.25 661 SER A O 1
ATOM 5119 N N . SER A 1 662 ? 8.974 32.887 30.744 1.00 85.50 662 SER A N 1
ATOM 5120 C CA . SER A 1 662 ? 8.824 31.437 30.842 1.00 85.50 662 SER A CA 1
ATOM 5121 C C . SER A 1 662 ? 10.139 30.760 31.250 1.00 85.50 662 SER A C 1
ATOM 5123 O O . SER A 1 662 ? 11.159 30.908 30.564 1.00 85.50 662 SER A O 1
ATOM 5125 N N . PRO A 1 663 ? 10.147 29.943 32.322 1.00 75.06 663 PRO A N 1
ATOM 5126 C CA . PRO A 1 663 ? 11.354 29.248 32.755 1.00 75.06 663 PRO A CA 1
ATOM 5127 C C . PRO A 1 663 ? 11.850 28.237 31.711 1.00 75.06 663 PRO A C 1
ATOM 5129 O O . PRO A 1 663 ? 13.045 27.969 31.670 1.00 75.06 663 PRO A O 1
ATOM 5132 N N . GLN A 1 664 ? 10.977 27.716 30.837 1.00 69.44 664 GLN A N 1
ATOM 5133 C CA . GLN A 1 664 ? 11.379 26.829 29.736 1.00 69.44 664 GLN A CA 1
ATOM 5134 C C . GLN A 1 664 ? 12.132 27.577 28.627 1.00 69.44 664 GLN A C 1
ATOM 5136 O O . GLN A 1 664 ? 13.129 27.070 28.117 1.00 69.44 664 GLN A O 1
ATOM 5141 N N . TYR A 1 665 ? 11.690 28.790 28.279 1.00 76.06 665 TYR A N 1
ATOM 5142 C CA . TYR A 1 665 ? 12.361 29.635 27.287 1.00 76.06 665 TYR A CA 1
ATOM 5143 C C . TYR A 1 665 ? 13.734 30.091 27.797 1.00 76.06 665 TYR A C 1
ATOM 5145 O O . TYR A 1 665 ? 14.738 29.945 27.102 1.00 76.06 665 TYR A O 1
ATOM 5153 N N . ARG A 1 666 ? 13.804 30.508 29.069 1.00 74.62 666 ARG A N 1
ATOM 5154 C CA . ARG A 1 666 ? 15.072 30.821 29.748 1.00 74.62 666 ARG A CA 1
ATOM 5155 C C . ARG A 1 666 ? 16.019 29.623 29.816 1.00 74.62 666 ARG A C 1
ATOM 5157 O O . ARG A 1 666 ? 17.214 29.810 29.621 1.00 74.62 666 ARG A O 1
ATOM 5164 N N . LEU A 1 667 ? 15.511 28.405 30.039 1.00 68.06 667 LEU A N 1
ATOM 5165 C CA . LEU A 1 667 ? 16.338 27.192 29.991 1.00 68.06 667 LEU A CA 1
ATOM 5166 C C . LEU A 1 667 ? 16.898 26.926 28.589 1.00 68.06 667 LEU A C 1
ATOM 5168 O O . LEU A 1 667 ? 18.051 26.525 28.475 1.00 68.06 667 LEU A O 1
ATOM 5172 N N . ARG A 1 668 ? 16.103 27.158 27.535 1.00 67.81 668 ARG A N 1
ATOM 5173 C CA . ARG A 1 668 ? 16.536 26.977 26.142 1.00 67.81 668 ARG A CA 1
ATOM 5174 C C . ARG A 1 668 ? 17.660 27.950 25.785 1.00 67.81 668 ARG A C 1
ATOM 5176 O O . ARG A 1 668 ? 18.723 27.496 25.383 1.00 67.81 668 ARG A O 1
ATOM 5183 N N . ILE A 1 669 ? 17.477 29.244 26.057 1.00 66.62 669 ILE A N 1
ATOM 5184 C CA . ILE A 1 669 ? 18.520 30.267 25.858 1.00 66.62 669 ILE A CA 1
ATOM 5185 C C . ILE A 1 669 ? 19.771 29.967 26.706 1.00 66.62 669 ILE A C 1
ATOM 5187 O O . ILE A 1 669 ? 20.893 30.129 26.238 1.00 66.62 669 ILE A O 1
ATOM 5191 N N . ALA A 1 670 ? 19.612 29.467 27.936 1.00 66.06 670 ALA A N 1
ATOM 5192 C CA . ALA A 1 670 ? 20.744 29.076 28.780 1.00 66.06 670 ALA A CA 1
ATOM 5193 C C . ALA A 1 670 ? 21.496 27.819 28.289 1.00 66.06 670 ALA A C 1
ATOM 5195 O O . ALA A 1 670 ? 22.648 27.631 28.668 1.00 66.06 670 ALA A O 1
ATOM 5196 N N . MET A 1 671 ? 20.875 26.966 27.465 1.00 58.47 671 MET A N 1
ATOM 5197 C CA . MET A 1 671 ? 21.553 25.861 26.767 1.00 58.47 671 MET A CA 1
ATOM 5198 C C . MET A 1 6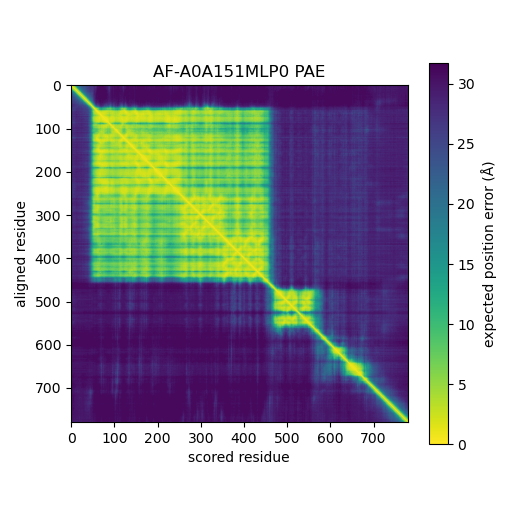71 ? 22.202 26.307 25.451 1.00 58.47 671 MET A C 1
ATOM 5200 O O . MET A 1 671 ? 23.206 25.730 25.047 1.00 58.47 671 MET A O 1
ATOM 5204 N N . GLU A 1 672 ? 21.633 27.317 24.796 1.00 56.72 672 GLU A N 1
ATOM 5205 C CA . GLU A 1 672 ? 22.112 27.881 23.529 1.00 56.72 672 GLU A CA 1
ATOM 5206 C C . GLU A 1 672 ? 23.345 28.784 23.724 1.00 56.72 672 GLU A C 1
ATOM 5208 O O . GLU A 1 672 ? 24.241 28.785 22.889 1.00 56.72 672 GLU A O 1
ATOM 5213 N N . ASN A 1 673 ? 23.446 29.465 24.873 1.00 54.75 673 ASN A N 1
ATOM 5214 C CA . ASN A 1 673 ? 24.545 30.384 25.207 1.00 54.75 673 ASN A CA 1
ATOM 5215 C C . ASN A 1 673 ? 25.747 29.743 25.950 1.00 54.75 673 ASN A C 1
ATOM 5217 O O . ASN A 1 673 ? 26.680 30.461 26.316 1.00 54.75 673 ASN A O 1
ATOM 5221 N N . ASP A 1 674 ? 25.746 28.434 26.236 1.00 51.16 674 ASP A N 1
ATOM 5222 C CA . ASP A 1 674 ? 26.815 27.767 27.012 1.00 51.16 674 ASP A CA 1
ATOM 5223 C C . ASP A 1 674 ? 27.917 27.162 26.118 1.00 51.16 674 ASP A C 1
ATOM 5225 O O . ASP A 1 674 ? 28.146 25.949 26.089 1.00 51.16 674 ASP A O 1
ATOM 5229 N N . ASP A 1 675 ? 28.643 28.038 25.416 1.00 48.78 675 ASP A N 1
ATOM 5230 C CA . ASP A 1 675 ? 29.789 27.741 24.527 1.00 48.78 675 ASP A CA 1
ATOM 5231 C C . ASP A 1 675 ? 31.021 27.109 25.234 1.00 48.78 675 ASP A C 1
ATOM 5233 O O . ASP A 1 675 ? 32.121 27.038 24.680 1.00 48.78 675 ASP A O 1
ATOM 5237 N N . GLY A 1 676 ? 30.878 26.658 26.486 1.00 49.19 676 GLY A N 1
ATOM 5238 C CA . GLY A 1 676 ? 31.962 26.120 27.310 1.00 49.19 676 GLY A CA 1
ATOM 5239 C C . GLY A 1 676 ? 32.094 24.593 27.343 1.00 49.19 676 GLY A C 1
ATOM 5240 O O . GLY A 1 676 ? 33.138 24.102 27.779 1.00 49.19 676 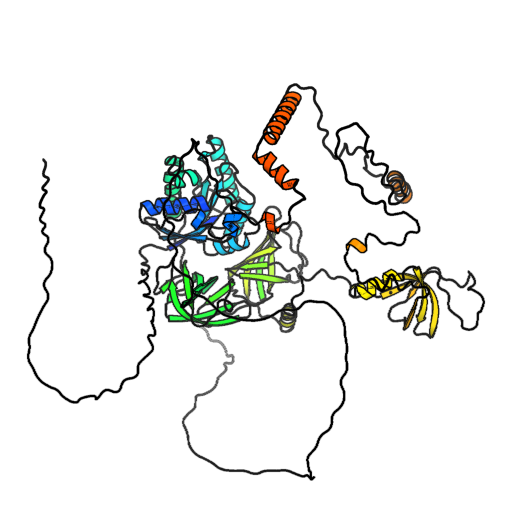GLY A O 1
ATOM 5241 N N . ARG A 1 677 ? 31.071 23.824 26.934 1.00 52.00 677 ARG A N 1
ATOM 5242 C CA . ARG A 1 677 ? 31.015 22.364 27.177 1.00 52.00 677 ARG A CA 1
ATOM 5243 C C . ARG A 1 677 ? 31.026 21.500 25.921 1.00 52.00 677 ARG A C 1
ATOM 5245 O O . ARG A 1 677 ? 30.291 21.729 24.963 1.00 52.00 677 ARG A O 1
ATOM 5252 N N . SER A 1 678 ? 31.852 20.453 25.969 1.00 54.91 678 SER A N 1
ATOM 5253 C CA . SER A 1 678 ? 32.005 19.487 24.878 1.00 54.91 678 SER A CA 1
ATOM 5254 C C . SER A 1 678 ? 30.765 18.604 24.699 1.00 54.91 678 SER A C 1
ATOM 5256 O O . SER A 1 678 ? 30.058 18.298 25.661 1.00 54.91 678 SER A O 1
ATOM 5258 N N . GLU A 1 679 ? 30.537 18.142 23.467 1.00 48.88 679 GLU A N 1
ATOM 5259 C CA . GLU A 1 679 ? 29.397 17.285 23.099 1.00 48.88 679 GLU A CA 1
ATOM 5260 C C . GLU A 1 679 ? 29.285 15.996 23.931 1.00 48.88 679 GLU A C 1
ATOM 5262 O O . GLU A 1 679 ? 28.186 15.471 24.102 1.00 48.88 679 GLU A O 1
ATOM 5267 N N . GLU A 1 680 ? 30.393 15.494 24.484 1.00 48.50 680 GLU A N 1
ATOM 5268 C CA . GLU A 1 680 ? 30.410 14.283 25.313 1.00 48.50 680 GLU A CA 1
ATOM 5269 C C . GLU A 1 680 ? 29.706 14.499 26.669 1.00 48.50 680 GLU A C 1
ATOM 5271 O O . GLU A 1 680 ? 28.948 13.635 27.107 1.00 48.50 680 GLU A O 1
ATOM 5276 N N . GLU A 1 681 ? 29.849 15.680 27.288 1.00 52.25 681 GLU A N 1
ATOM 5277 C CA . GLU A 1 681 ? 29.170 16.009 28.554 1.00 52.25 681 GLU A CA 1
ATOM 5278 C C . GLU A 1 681 ? 27.673 16.292 28.365 1.00 52.25 681 GLU A C 1
ATOM 5280 O O . GLU A 1 681 ? 26.860 15.930 29.222 1.00 52.25 681 GLU A O 1
ATOM 5285 N N . LYS A 1 682 ? 27.286 16.899 27.230 1.00 57.19 682 LYS A N 1
ATOM 5286 C CA . LYS A 1 682 ? 25.875 17.187 26.898 1.00 57.19 682 LYS A CA 1
ATOM 5287 C C . LYS A 1 682 ? 25.014 15.918 26.873 1.00 57.19 682 LYS A C 1
ATOM 5289 O O . LYS A 1 682 ? 23.828 15.973 27.189 1.00 57.19 682 LYS A O 1
ATOM 5294 N N . HIS A 1 683 ? 25.617 14.772 26.556 1.00 45.53 683 HIS A N 1
ATOM 5295 C CA . HIS A 1 683 ? 24.934 13.486 26.414 1.00 45.53 683 HIS A CA 1
ATOM 5296 C C . HIS A 1 683 ? 25.067 12.558 27.641 1.00 45.53 683 HIS A C 1
ATOM 5298 O O . HIS A 1 683 ? 24.584 11.425 27.595 1.00 45.53 683 HIS A O 1
ATOM 5304 N N . SER A 1 684 ? 25.681 12.999 28.753 1.00 40.50 684 SER A N 1
ATOM 5305 C CA . SER A 1 684 ? 26.060 12.106 29.863 1.00 40.50 684 SER A CA 1
ATOM 5306 C C . SER A 1 684 ? 25.514 12.465 31.259 1.00 40.50 684 SER A C 1
ATOM 5308 O O . SER A 1 684 ? 26.260 12.423 32.238 1.00 40.50 684 SER A O 1
ATOM 5310 N N . SER A 1 685 ? 24.208 12.729 31.425 1.00 36.56 685 SER A N 1
ATOM 5311 C CA . SER A 1 685 ? 23.555 12.477 32.732 1.00 36.56 685 SER A CA 1
ATOM 5312 C C . SER A 1 685 ? 22.031 12.279 32.681 1.00 36.56 685 SER A C 1
ATOM 5314 O O . SER A 1 685 ? 21.285 13.126 32.207 1.00 36.56 685 SER A O 1
ATOM 5316 N N . VAL A 1 686 ? 21.548 11.175 33.268 1.00 34.12 686 VAL A N 1
ATOM 5317 C CA . VAL A 1 686 ? 20.120 10.978 33.587 1.00 34.12 686 VAL A CA 1
ATOM 5318 C C . VAL A 1 686 ? 19.878 11.444 35.023 1.00 34.12 686 VAL A C 1
ATOM 5320 O O . VAL A 1 686 ? 20.063 10.679 35.974 1.00 34.12 686 VAL A O 1
ATOM 5323 N N . GLN A 1 687 ? 19.475 12.702 35.201 1.00 36.25 687 GLN A N 1
ATOM 5324 C CA . GLN A 1 687 ? 19.099 13.218 36.519 1.00 36.25 687 GLN A CA 1
ATOM 5325 C C . GLN A 1 687 ? 17.673 12.792 36.890 1.00 36.25 687 GLN A C 1
ATOM 5327 O O . GLN A 1 687 ? 16.697 13.149 36.235 1.00 36.25 687 GLN A O 1
ATOM 5332 N N . ARG A 1 688 ? 17.546 12.031 37.982 1.00 34.75 688 ARG A N 1
ATOM 5333 C CA . ARG A 1 688 ? 16.251 11.728 38.605 1.00 34.75 688 ARG A CA 1
ATOM 5334 C C . ARG A 1 688 ? 15.860 12.880 39.524 1.00 34.75 688 ARG A C 1
ATOM 5336 O O . ARG A 1 688 ? 16.631 13.230 40.414 1.00 34.75 688 ARG A O 1
ATOM 5343 N N . GLN A 1 689 ? 14.664 13.433 39.339 1.00 30.42 689 GLN A N 1
ATOM 5344 C CA . GLN A 1 689 ? 14.134 14.458 40.238 1.00 30.42 689 GLN A CA 1
ATOM 5345 C C . GLN A 1 689 ? 13.962 13.902 41.659 1.00 30.42 689 GLN A C 1
ATOM 5347 O O . GLN A 1 689 ? 13.381 12.834 41.852 1.00 30.42 689 GLN A O 1
ATOM 5352 N N . ALA A 1 690 ? 14.431 14.660 42.649 1.00 30.31 690 ALA A N 1
ATOM 5353 C CA . ALA A 1 690 ? 14.181 14.420 44.064 1.00 30.31 690 ALA A CA 1
ATOM 5354 C C . ALA A 1 690 ? 13.423 15.624 44.641 1.00 30.31 690 ALA A C 1
ATOM 5356 O O . ALA A 1 690 ? 14.024 16.614 45.053 1.00 30.31 690 ALA A O 1
ATOM 5357 N N . SER A 1 691 ? 12.090 15.557 44.639 1.00 33.72 691 SER A N 1
ATOM 5358 C CA . SER A 1 691 ? 11.235 16.555 45.291 1.00 33.72 691 SER A CA 1
ATOM 5359 C C . SER A 1 691 ? 11.400 16.472 46.813 1.00 33.72 691 SER A C 1
ATOM 5361 O O . SER A 1 691 ? 11.153 15.415 47.399 1.00 33.72 691 SER A O 1
ATOM 5363 N N . GLY A 1 692 ? 11.835 17.563 47.443 1.00 30.14 692 GLY A N 1
ATOM 5364 C CA . GLY A 1 692 ? 12.211 17.580 48.859 1.00 30.14 692 GLY A CA 1
ATOM 5365 C C . GLY A 1 692 ? 11.048 17.559 49.860 1.00 30.14 692 GLY A C 1
ATOM 5366 O O . GLY A 1 692 ? 9.891 17.797 49.516 1.00 30.14 692 GLY A O 1
ATOM 5367 N N . ARG A 1 693 ? 11.405 17.313 51.126 1.00 30.64 693 ARG A N 1
ATOM 5368 C CA . ARG A 1 693 ? 10.643 17.635 52.344 1.00 30.64 693 ARG A CA 1
ATOM 5369 C C . ARG A 1 693 ? 11.618 18.033 53.456 1.00 30.64 693 ARG A C 1
ATOM 5371 O O . ARG A 1 693 ? 12.794 17.679 53.403 1.00 30.64 693 ARG A O 1
ATOM 5378 N N . ASP A 1 694 ? 11.118 18.801 54.412 1.00 29.69 694 ASP A N 1
ATOM 5379 C CA . ASP A 1 694 ? 11.915 19.657 55.294 1.00 29.69 694 ASP A CA 1
ATOM 5380 C C . ASP A 1 694 ? 12.674 18.936 56.424 1.00 29.69 694 ASP A C 1
ATOM 5382 O O . ASP A 1 694 ? 12.351 17.820 56.831 1.00 29.69 694 ASP A O 1
ATOM 5386 N N . SER A 1 695 ? 13.700 19.619 56.947 1.00 29.52 695 SER A N 1
ATOM 5387 C CA . SER A 1 695 ? 14.517 19.173 58.091 1.00 29.52 695 SER A CA 1
ATOM 5388 C C . SER A 1 695 ? 13.775 19.339 59.427 1.00 29.52 695 SER A C 1
ATOM 5390 O O . SER A 1 695 ? 12.920 20.220 59.538 1.00 29.52 695 SER A O 1
ATOM 5392 N N . PRO A 1 696 ? 14.153 18.590 60.486 1.00 34.50 696 PRO A N 1
ATOM 5393 C CA . PRO A 1 696 ? 15.034 19.237 61.474 1.00 34.50 696 PRO A CA 1
ATOM 5394 C C . PRO A 1 696 ? 16.088 18.340 62.180 1.00 34.50 696 PRO A C 1
ATOM 5396 O O . PRO A 1 696 ? 15.831 17.207 62.565 1.00 34.50 696 PRO A O 1
ATOM 5399 N N . SER A 1 697 ? 17.266 18.939 62.407 1.00 27.34 697 SER A N 1
ATOM 5400 C CA . SER A 1 697 ? 18.227 18.766 63.527 1.00 27.34 697 SER A CA 1
ATOM 5401 C C . SER A 1 697 ? 18.541 17.389 64.173 1.00 27.34 697 SER A C 1
ATOM 5403 O O . SER A 1 697 ? 17.741 16.840 64.920 1.00 27.34 697 SER A O 1
ATOM 5405 N N . LEU A 1 698 ? 19.830 17.012 64.086 1.00 29.86 698 LEU A N 1
ATOM 5406 C CA . LEU A 1 698 ? 20.705 16.486 65.167 1.00 29.86 698 LEU A CA 1
ATOM 5407 C C . LEU A 1 698 ? 20.209 15.353 66.106 1.00 29.86 698 LEU A C 1
ATOM 5409 O O . LEU A 1 698 ? 19.540 15.633 67.095 1.00 29.86 698 LEU A O 1
ATOM 5413 N N . ALA A 1 699 ? 20.762 14.135 65.951 1.00 26.50 699 ALA A N 1
ATOM 5414 C CA . ALA A 1 699 ? 21.568 13.452 66.995 1.00 26.50 699 ALA A CA 1
ATOM 5415 C C . ALA A 1 699 ? 22.111 12.061 66.569 1.00 26.50 699 ALA A C 1
ATOM 5417 O O . ALA A 1 699 ? 21.493 11.315 65.820 1.00 26.50 699 ALA A O 1
ATOM 5418 N N . THR A 1 700 ? 23.277 11.709 67.111 1.00 28.20 700 THR A N 1
ATOM 5419 C CA . THR A 1 700 ? 24.026 10.434 67.015 1.00 28.20 700 THR A CA 1
ATOM 5420 C C . THR A 1 700 ? 23.235 9.127 67.237 1.00 28.20 700 THR A C 1
ATOM 5422 O O . THR A 1 700 ? 22.543 9.030 68.251 1.00 28.20 700 THR A O 1
ATOM 5425 N N . ARG A 1 701 ? 23.526 8.058 66.458 1.00 29.39 701 ARG A N 1
ATOM 5426 C CA . ARG A 1 701 ? 24.258 6.836 66.920 1.00 29.39 701 ARG A CA 1
ATOM 5427 C C . ARG A 1 701 ? 24.465 5.737 65.848 1.00 29.39 701 ARG A C 1
ATOM 5429 O O . ARG A 1 701 ? 23.869 5.750 64.780 1.00 29.39 701 ARG A O 1
ATOM 5436 N N . ASP A 1 702 ? 25.372 4.819 66.183 1.00 27.84 702 ASP A N 1
ATOM 5437 C CA . ASP A 1 702 ? 26.004 3.730 65.414 1.00 27.84 702 ASP A CA 1
ATOM 5438 C C . ASP A 1 702 ? 25.070 2.626 64.863 1.00 27.84 702 ASP A C 1
ATOM 5440 O O . ASP A 1 702 ? 24.069 2.297 65.498 1.00 27.84 702 ASP A O 1
ATOM 5444 N N . GLY A 1 703 ? 25.454 1.924 63.773 1.00 30.02 703 GLY A N 1
ATOM 5445 C CA . GLY A 1 703 ? 24.664 0.757 63.324 1.00 30.02 703 GLY A CA 1
ATOM 5446 C C . GLY A 1 703 ? 25.060 -0.069 62.078 1.00 30.02 703 GLY A C 1
ATOM 5447 O O . GLY A 1 703 ? 24.218 -0.255 61.214 1.00 30.02 703 GLY A O 1
ATOM 5448 N N . LYS A 1 704 ? 26.263 -0.668 62.026 1.00 30.36 704 LYS A N 1
ATOM 5449 C CA . LYS A 1 704 ? 26.616 -1.884 61.225 1.00 30.36 704 LYS A CA 1
ATOM 5450 C C . LYS A 1 704 ? 26.320 -1.923 59.701 1.00 30.36 704 LYS A C 1
ATOM 5452 O O . LYS A 1 704 ? 25.256 -2.346 59.259 1.00 30.36 704 LYS A O 1
ATOM 5457 N N . TYR A 1 705 ? 27.373 -1.733 58.902 1.00 28.22 705 TYR A N 1
ATOM 5458 C CA . TYR A 1 705 ? 27.501 -2.275 57.536 1.00 28.22 705 TYR A CA 1
ATOM 5459 C C . TYR A 1 705 ? 28.197 -3.654 57.570 1.00 28.22 705 TYR A C 1
ATOM 5461 O O . TYR A 1 705 ? 29.127 -3.837 58.354 1.00 28.22 705 TYR A O 1
ATOM 5469 N N . ASN A 1 706 ? 27.777 -4.612 56.731 1.00 31.94 706 ASN A N 1
ATOM 5470 C CA . ASN A 1 706 ? 28.290 -5.997 56.711 1.00 31.94 706 ASN A CA 1
ATOM 5471 C C . ASN A 1 706 ? 28.742 -6.410 55.285 1.00 31.94 706 ASN A C 1
ATOM 5473 O O . ASN A 1 706 ? 27.897 -6.798 54.477 1.00 31.94 706 ASN A O 1
ATOM 5477 N N . PRO A 1 707 ? 30.047 -6.349 54.949 1.00 34.41 707 PRO A N 1
ATOM 5478 C CA . PRO A 1 707 ? 30.570 -6.762 53.643 1.00 34.41 707 PRO A CA 1
ATOM 5479 C C . PRO A 1 707 ? 31.061 -8.223 53.616 1.00 34.41 707 PRO A C 1
ATOM 5481 O O . PRO A 1 707 ? 31.690 -8.697 54.560 1.00 34.41 707 PRO A O 1
ATOM 5484 N N . LEU A 1 708 ? 30.843 -8.920 52.495 1.00 28.64 708 LEU A N 1
ATOM 5485 C CA . LEU A 1 708 ? 31.309 -10.291 52.221 1.00 28.64 708 LEU A CA 1
ATOM 5486 C C . LEU A 1 708 ? 31.644 -10.446 50.713 1.00 28.64 708 LEU A C 1
ATOM 5488 O O . LEU A 1 708 ? 31.106 -9.697 49.901 1.00 28.64 708 LEU A O 1
ATOM 5492 N N . PRO A 1 709 ? 32.616 -11.299 50.324 1.00 34.22 709 PRO A N 1
ATOM 5493 C CA . PRO A 1 709 ? 33.999 -10.818 50.298 1.00 34.22 709 PRO A CA 1
ATOM 5494 C C . PRO A 1 709 ? 34.732 -11.020 48.958 1.00 34.22 709 PRO A C 1
ATOM 5496 O O . PRO A 1 709 ? 34.394 -11.874 48.143 1.00 34.22 709 PRO A O 1
ATOM 5499 N N . GLN A 1 710 ? 35.832 -10.283 48.789 1.00 33.50 710 GLN A N 1
ATOM 5500 C CA . GLN A 1 710 ? 36.749 -10.384 47.651 1.00 33.50 710 GLN A CA 1
ATOM 5501 C C . GLN A 1 710 ? 37.948 -11.301 47.977 1.00 33.50 710 GLN A C 1
ATOM 5503 O O . GLN A 1 710 ? 38.508 -11.233 49.072 1.00 33.50 710 GLN A O 1
ATOM 5508 N N . ARG A 1 711 ? 38.401 -12.114 47.009 1.00 29.33 711 ARG A N 1
ATOM 5509 C CA . ARG A 1 711 ? 39.764 -12.687 46.968 1.00 29.33 711 ARG A CA 1
ATOM 5510 C C . ARG A 1 711 ? 40.416 -12.258 45.642 1.00 29.33 711 ARG A C 1
ATOM 5512 O O . ARG A 1 711 ? 39.774 -12.423 44.616 1.00 29.33 711 ARG A O 1
ATOM 5519 N N . VAL A 1 712 ? 41.551 -11.549 45.560 1.00 29.25 712 VAL A N 1
ATOM 5520 C CA . VAL A 1 712 ? 42.886 -11.640 46.213 1.00 29.25 712 VAL A CA 1
ATOM 5521 C C . VAL A 1 712 ? 43.903 -12.372 45.314 1.00 29.25 712 VAL A C 1
ATOM 5523 O O . VAL A 1 712 ? 43.996 -13.591 45.373 1.00 29.25 712 VAL A O 1
ATOM 5526 N N . ARG A 1 713 ? 44.709 -11.548 44.602 1.00 31.34 713 ARG A N 1
ATOM 5527 C CA . ARG A 1 713 ? 46.192 -11.622 44.437 1.00 31.34 713 ARG A CA 1
ATOM 5528 C C . ARG A 1 713 ? 46.823 -12.775 43.606 1.00 31.34 713 ARG A C 1
ATOM 5530 O O . ARG A 1 713 ? 46.216 -13.819 43.449 1.00 31.34 713 ARG A O 1
ATOM 5537 N N . GLU A 1 714 ? 48.041 -12.656 43.040 1.00 28.58 714 GLU A N 1
ATOM 5538 C CA . GLU A 1 714 ? 49.042 -11.556 43.022 1.00 28.58 714 GLU A CA 1
ATOM 5539 C C . GLU A 1 714 ? 50.030 -11.617 41.826 1.00 28.58 714 GLU A C 1
ATOM 5541 O O . GLU A 1 714 ? 50.504 -12.695 41.489 1.00 28.58 714 GLU A O 1
ATOM 5546 N N . GLY A 1 715 ? 50.474 -10.445 41.337 1.00 28.94 715 GLY A N 1
ATOM 5547 C CA . GLY A 1 715 ? 51.908 -10.149 41.122 1.00 28.94 715 GLY A CA 1
ATOM 5548 C C . GLY A 1 715 ? 52.570 -10.444 39.757 1.00 28.94 715 GLY A C 1
ATOM 5549 O O . GLY A 1 715 ? 52.132 -11.312 39.019 1.00 28.94 715 GLY A O 1
ATOM 5550 N N . SER A 1 716 ? 53.680 -9.778 39.388 1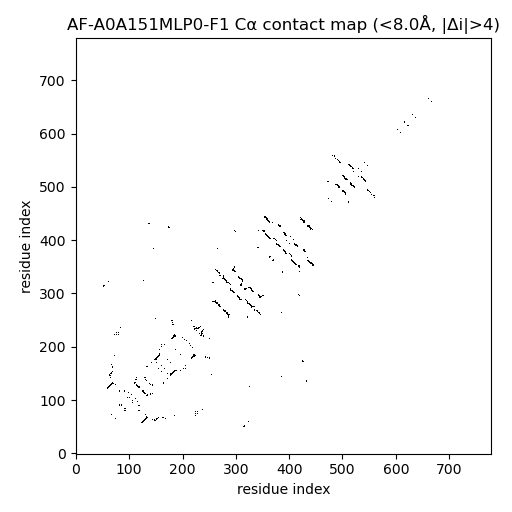.00 29.11 716 SER A N 1
ATOM 5551 C CA . SER A 1 716 ? 54.316 -8.570 39.968 1.00 29.11 716 SER A CA 1
ATOM 5552 C C . SER A 1 716 ? 55.407 -7.982 39.039 1.00 29.11 716 SER A C 1
ATOM 5554 O O . SER A 1 716 ? 55.985 -8.726 38.252 1.00 29.11 716 SER A O 1
ATOM 5556 N N . ARG A 1 717 ? 55.777 -6.698 39.247 1.00 29.83 717 ARG A N 1
ATOM 5557 C CA . ARG A 1 717 ? 56.867 -5.915 38.589 1.00 29.83 717 ARG A CA 1
ATOM 5558 C C . ARG A 1 717 ? 56.641 -5.599 37.092 1.00 29.83 717 ARG A C 1
ATOM 5560 O O . ARG A 1 717 ? 56.038 -6.381 36.379 1.00 29.83 717 ARG A O 1
ATOM 5567 N N . GLY A 1 718 ? 57.117 -4.479 36.537 1.00 26.31 718 GLY A N 1
ATOM 5568 C CA . GLY A 1 718 ? 57.776 -3.287 37.102 1.00 26.31 718 GLY A CA 1
ATOM 5569 C C . GLY A 1 718 ? 58.069 -2.277 35.970 1.00 26.31 718 GLY A C 1
ATOM 5570 O O . GLY A 1 718 ? 58.316 -2.703 34.847 1.00 26.31 718 GLY A O 1
ATOM 5571 N N . GLY A 1 719 ? 57.985 -0.963 36.217 1.00 26.45 719 GLY A N 1
ATOM 5572 C CA . GLY A 1 719 ? 58.004 0.061 35.150 1.00 26.45 719 GLY A CA 1
ATOM 5573 C C . GLY A 1 719 ? 59.295 0.886 35.026 1.00 26.45 719 GLY A C 1
ATOM 5574 O O . GLY A 1 719 ? 60.101 0.917 35.950 1.00 26.45 719 GLY A O 1
ATOM 5575 N N . VAL A 1 720 ? 59.436 1.608 33.903 1.00 27.61 720 VAL A N 1
ATOM 5576 C CA . VAL A 1 720 ? 60.375 2.729 33.646 1.00 27.61 720 VAL A CA 1
ATOM 5577 C C . VAL A 1 720 ? 59.761 3.655 32.566 1.00 27.61 720 VAL A C 1
ATOM 5579 O O . VAL A 1 720 ? 58.774 3.288 31.931 1.00 27.61 720 VAL A O 1
ATOM 5582 N N . ARG A 1 721 ? 60.272 4.888 32.413 1.00 25.47 721 ARG A N 1
ATOM 5583 C CA . ARG A 1 721 ? 59.709 5.971 31.572 1.00 25.47 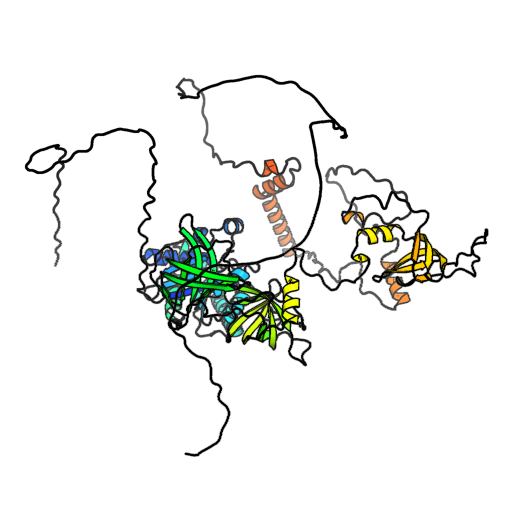721 ARG A CA 1
ATOM 5584 C C . ARG A 1 721 ? 60.435 6.160 30.214 1.00 25.47 721 ARG A C 1
ATOM 5586 O O . ARG A 1 721 ? 61.540 5.664 30.038 1.00 25.47 721 ARG A O 1
ATOM 5593 N N . CYS A 1 722 ? 59.853 7.042 29.384 1.00 25.59 722 CYS A N 1
ATOM 5594 C CA . CYS A 1 722 ? 60.493 7.962 28.411 1.00 25.59 722 CYS A CA 1
ATOM 5595 C C . CYS A 1 722 ? 60.627 7.587 26.905 1.00 25.59 722 CYS A C 1
ATOM 5597 O O . CYS A 1 722 ? 61.426 6.756 26.500 1.00 25.59 722 CYS A O 1
ATOM 5599 N N . SER A 1 723 ? 59.901 8.376 26.092 1.00 25.14 723 SER A N 1
ATOM 5600 C CA . SER A 1 723 ? 60.359 9.168 24.922 1.00 25.14 723 SER A CA 1
ATOM 5601 C C . SER A 1 723 ? 60.975 8.535 23.645 1.00 25.14 723 SER A C 1
ATOM 5603 O O . SER A 1 723 ? 62.153 8.208 23.587 1.00 25.14 723 SER A O 1
ATOM 5605 N N . SER A 1 724 ? 60.201 8.667 22.554 1.00 26.70 724 SER A N 1
ATOM 5606 C CA . SER A 1 724 ? 60.561 9.302 21.258 1.00 26.70 724 SER A CA 1
ATOM 5607 C C . SER A 1 724 ? 61.570 8.697 20.247 1.00 26.70 724 SER A C 1
ATOM 5609 O O . SER A 1 724 ? 62.780 8.763 20.425 1.00 26.70 724 SER A O 1
ATOM 5611 N N . SER A 1 725 ? 61.029 8.483 19.032 1.00 27.39 725 SER A N 1
ATOM 5612 C CA . SER A 1 725 ? 61.541 8.933 17.709 1.00 27.39 725 SER A CA 1
ATOM 5613 C C . SER A 1 725 ? 62.353 8.005 16.766 1.00 27.39 725 SER A C 1
ATOM 5615 O O . SER A 1 725 ? 63.332 7.376 17.133 1.00 27.39 725 SER A O 1
ATOM 5617 N N . ARG A 1 726 ? 61.910 8.030 15.491 1.00 28.81 726 ARG A N 1
ATOM 5618 C CA . ARG A 1 726 ? 62.604 7.847 14.188 1.00 28.81 726 ARG A CA 1
ATOM 5619 C C . ARG A 1 726 ? 63.704 6.771 13.994 1.00 28.81 726 ARG A C 1
ATOM 5621 O O . ARG A 1 726 ? 64.878 7.043 14.195 1.00 28.81 726 ARG A O 1
ATOM 5628 N N . GLY A 1 727 ? 63.342 5.757 13.194 1.00 25.55 727 GLY A N 1
ATOM 5629 C CA . GLY A 1 727 ? 63.905 5.594 11.833 1.00 25.55 727 GLY A CA 1
ATOM 5630 C C . GLY A 1 727 ? 65.001 4.536 11.594 1.00 25.55 727 GLY A C 1
ATOM 5631 O O . GLY A 1 727 ? 65.876 4.331 12.422 1.00 25.55 727 GLY A O 1
ATOM 5632 N N . GLY A 1 728 ? 64.982 3.911 10.403 1.00 25.36 728 GLY A N 1
ATOM 5633 C CA . GLY A 1 728 ? 66.077 3.065 9.891 1.00 25.36 728 GLY A CA 1
ATOM 5634 C C . GLY A 1 728 ? 65.646 1.871 9.016 1.00 25.36 728 GLY A C 1
ATOM 5635 O O . GLY A 1 728 ? 64.947 0.977 9.478 1.00 25.36 728 GLY A O 1
ATOM 5636 N N . ARG A 1 729 ? 66.110 1.830 7.756 1.00 33.41 729 ARG A N 1
ATOM 5637 C CA . ARG A 1 729 ? 66.288 0.603 6.934 1.00 33.41 729 ARG A CA 1
ATOM 5638 C C . ARG A 1 729 ? 67.746 0.128 7.122 1.00 33.41 729 ARG A C 1
ATOM 5640 O O . ARG A 1 729 ? 68.583 1.004 7.341 1.00 33.41 729 ARG A O 1
ATOM 5647 N N . PRO A 1 730 ? 68.088 -1.179 7.027 1.00 38.44 730 PRO A N 1
ATOM 5648 C CA . PRO A 1 730 ? 68.346 -1.824 5.722 1.00 38.44 730 PRO A CA 1
ATOM 5649 C C . PRO A 1 730 ? 68.070 -3.354 5.695 1.00 38.44 730 PRO A C 1
ATOM 5651 O O . PRO A 1 730 ? 67.332 -3.878 6.522 1.00 38.44 730 PRO A O 1
ATOM 5654 N N . GLY A 1 731 ? 68.661 -4.063 4.723 1.00 27.50 731 GLY A N 1
ATOM 5655 C CA . GLY A 1 731 ? 68.800 -5.529 4.666 1.00 27.50 731 GLY A CA 1
ATOM 5656 C C . GLY A 1 731 ? 70.151 -5.922 4.033 1.00 27.50 731 GLY A C 1
ATOM 5657 O O . GLY A 1 731 ? 71.038 -5.073 3.992 1.00 27.50 731 GLY A O 1
ATOM 5658 N N . VAL A 1 732 ? 70.247 -7.136 3.453 1.00 29.98 732 VAL A N 1
ATOM 5659 C CA . VAL A 1 732 ? 71.420 -7.779 2.776 1.00 29.98 732 VAL A CA 1
ATOM 5660 C C . VAL A 1 732 ? 72.325 -8.650 3.684 1.00 29.98 732 VAL A C 1
ATOM 5662 O O . VAL A 1 732 ? 72.672 -8.242 4.783 1.00 29.98 732 VAL A O 1
ATOM 5665 N N . GLY A 1 733 ? 72.733 -9.834 3.177 1.00 25.75 733 GLY A N 1
ATOM 5666 C CA . GLY A 1 733 ? 73.705 -10.786 3.776 1.00 25.75 733 GLY A CA 1
ATOM 5667 C C . GLY A 1 733 ? 73.078 -11.807 4.751 1.00 25.75 733 GLY A C 1
ATOM 5668 O O . GLY A 1 733 ? 72.600 -11.392 5.795 1.00 25.75 733 GLY A O 1
ATOM 5669 N N . ALA A 1 734 ? 72.931 -13.125 4.529 1.00 26.88 734 ALA A N 1
ATOM 5670 C CA . ALA A 1 734 ? 73.533 -14.161 3.658 1.00 26.88 734 ALA A CA 1
ATOM 5671 C C . ALA A 1 734 ? 74.822 -14.840 4.188 1.00 26.88 734 ALA A C 1
ATOM 5673 O O . ALA A 1 734 ? 75.789 -14.137 4.457 1.00 26.88 734 ALA A O 1
ATOM 5674 N N . LEU A 1 735 ? 74.813 -16.192 4.282 1.00 29.95 735 LEU A N 1
ATOM 5675 C CA . LEU A 1 735 ? 75.874 -17.209 4.006 1.00 29.95 735 LEU A CA 1
ATOM 5676 C C . LEU A 1 735 ? 75.498 -18.612 4.624 1.00 29.95 735 LEU A C 1
ATOM 5678 O O . LEU A 1 735 ? 74.531 -18.669 5.384 1.00 29.95 735 LEU A O 1
ATOM 5682 N N . PRO A 1 736 ? 76.131 -19.754 4.227 1.00 40.38 736 PRO A N 1
ATOM 5683 C CA . PRO A 1 736 ? 75.515 -21.107 4.166 1.00 40.38 736 PRO A CA 1
ATOM 5684 C C . PRO A 1 736 ? 76.436 -22.194 4.830 1.00 40.38 736 PRO A C 1
ATOM 5686 O O . PRO A 1 736 ? 76.944 -21.886 5.906 1.00 40.38 736 PRO A O 1
ATOM 5689 N N . PRO A 1 737 ? 76.811 -23.386 4.270 1.00 48.72 737 PRO A N 1
ATOM 5690 C CA . PRO A 1 737 ? 76.188 -24.347 3.324 1.00 48.72 737 PRO A CA 1
ATOM 5691 C C . PRO A 1 737 ? 76.275 -25.858 3.717 1.00 48.72 737 PRO A C 1
ATOM 5693 O O . PRO A 1 737 ? 77.044 -26.254 4.589 1.00 48.72 737 PRO A O 1
ATOM 5696 N N . ARG A 1 738 ? 75.576 -26.716 2.947 1.00 30.95 738 ARG A N 1
ATOM 5697 C CA . ARG A 1 738 ? 75.917 -28.097 2.473 1.00 30.95 738 ARG A CA 1
ATOM 5698 C C . ARG A 1 738 ? 74.720 -28.574 1.613 1.00 30.95 738 ARG A C 1
ATOM 5700 O O . ARG A 1 738 ? 73.598 -28.281 1.997 1.00 30.95 738 ARG A O 1
ATOM 5707 N N . GLY A 1 739 ? 74.809 -29.236 0.453 1.00 28.19 739 GLY A N 1
ATOM 5708 C CA . GLY A 1 739 ? 75.903 -29.906 -0.276 1.00 28.19 739 GLY A CA 1
ATOM 5709 C C . GLY A 1 739 ? 75.487 -31.369 -0.561 1.00 28.19 739 GLY A C 1
ATOM 5710 O O . GLY A 1 739 ? 75.151 -32.052 0.396 1.00 28.19 739 GLY A O 1
ATOM 5711 N N . GLY A 1 740 ? 75.453 -31.922 -1.785 1.00 27.03 740 GLY A N 1
ATOM 5712 C CA . GLY A 1 740 ? 75.843 -31.419 -3.119 1.00 27.03 740 GLY A CA 1
ATOM 5713 C C . GLY A 1 740 ? 74.892 -31.875 -4.253 1.00 27.03 740 GLY A C 1
ATOM 5714 O O . GLY A 1 740 ? 73.709 -32.077 -4.003 1.00 27.03 740 GLY A O 1
ATOM 5715 N N . ALA A 1 741 ? 75.381 -31.979 -5.498 1.00 31.81 741 ALA A N 1
ATOM 5716 C CA . ALA A 1 741 ? 74.563 -32.031 -6.728 1.00 31.81 741 ALA A CA 1
ATOM 5717 C C . ALA A 1 741 ? 74.717 -33.325 -7.559 1.00 31.81 741 ALA A C 1
ATOM 5719 O O . ALA A 1 741 ? 75.637 -34.089 -7.297 1.00 31.81 741 ALA A O 1
ATOM 5720 N N . HIS A 1 742 ? 73.871 -33.512 -8.590 1.00 30.83 742 HIS A N 1
ATOM 5721 C CA . HIS A 1 742 ? 74.255 -33.884 -9.973 1.00 30.83 742 HIS A CA 1
ATOM 5722 C C . HIS A 1 742 ? 73.069 -33.699 -10.969 1.00 30.83 742 HIS A C 1
ATOM 5724 O O . HIS A 1 742 ? 71.935 -33.472 -10.557 1.00 30.83 742 HIS A O 1
ATOM 5730 N N . HIS A 1 743 ? 73.368 -33.733 -12.274 1.00 27.92 743 HIS A N 1
ATOM 5731 C CA . HIS A 1 743 ? 72.549 -33.442 -13.482 1.00 27.92 743 HIS A CA 1
ATOM 5732 C C . HIS A 1 743 ? 72.752 -34.613 -14.498 1.00 27.92 743 HIS A C 1
ATOM 5734 O O . HIS A 1 743 ? 73.641 -35.422 -14.211 1.00 27.92 743 HIS A O 1
ATOM 5740 N N . PRO A 1 744 ? 72.129 -34.689 -15.709 1.00 53.59 744 PRO A N 1
ATOM 5741 C CA . PRO A 1 744 ? 70.960 -34.005 -16.309 1.00 53.59 744 PRO A CA 1
ATOM 5742 C C . PRO A 1 744 ? 70.013 -35.000 -17.082 1.00 53.59 744 PRO A C 1
ATOM 5744 O O . PRO A 1 744 ? 69.939 -36.163 -16.707 1.00 53.59 744 PRO A O 1
ATOM 5747 N N . ASP A 1 745 ? 69.341 -34.525 -18.153 1.00 29.25 745 ASP A N 1
ATOM 5748 C CA . ASP A 1 745 ? 68.716 -35.231 -19.311 1.00 29.25 745 ASP A CA 1
ATOM 5749 C C . ASP A 1 745 ? 67.503 -36.171 -19.070 1.00 29.25 745 ASP A C 1
ATOM 5751 O O . ASP A 1 745 ? 67.496 -37.004 -18.179 1.00 29.25 745 ASP A O 1
ATOM 5755 N N . GLY A 1 746 ? 66.392 -36.159 -19.819 1.00 28.11 746 GLY A N 1
ATOM 5756 C CA . GLY A 1 746 ? 66.089 -35.620 -21.147 1.00 28.11 746 GLY A CA 1
ATOM 5757 C C . GLY A 1 746 ? 65.453 -36.709 -22.042 1.00 28.11 746 GLY A C 1
ATOM 5758 O O . GLY A 1 746 ? 66.145 -37.645 -22.422 1.00 28.11 746 GLY A O 1
ATOM 5759 N N . GLY A 1 747 ? 64.173 -36.574 -22.437 1.00 26.66 747 GLY A N 1
ATOM 5760 C CA . GLY A 1 747 ? 63.641 -37.239 -23.650 1.00 26.66 747 GLY A CA 1
ATOM 5761 C C . GLY A 1 747 ? 62.320 -38.040 -23.582 1.00 26.66 747 GLY A C 1
ATOM 5762 O O . GLY A 1 747 ? 62.208 -39.012 -22.850 1.00 26.66 747 GLY A O 1
ATOM 5763 N N . ALA A 1 748 ? 61.408 -37.680 -24.500 1.00 29.78 748 ALA A N 1
ATOM 5764 C CA . ALA A 1 748 ? 60.411 -38.513 -25.208 1.00 29.78 748 ALA A CA 1
ATOM 5765 C C . ALA A 1 748 ? 59.213 -39.199 -24.487 1.00 29.78 748 ALA A C 1
ATOM 5767 O O . ALA A 1 748 ? 59.247 -39.611 -23.334 1.00 29.78 748 ALA A O 1
ATOM 5768 N N . SER A 1 749 ? 58.139 -39.348 -25.274 1.00 29.16 749 SER A N 1
ATOM 5769 C CA . SER A 1 749 ? 56.864 -40.065 -25.029 1.00 29.16 749 SER A CA 1
ATOM 5770 C C . SER A 1 749 ? 56.783 -41.308 -25.962 1.00 29.16 749 SER A C 1
ATOM 5772 O O . SER A 1 749 ? 57.728 -41.482 -26.736 1.00 29.16 749 SER A O 1
ATOM 5774 N N . PRO A 1 750 ? 55.679 -42.102 -26.065 1.00 48.22 750 PRO A N 1
ATOM 5775 C CA . PRO A 1 750 ? 54.441 -42.202 -25.261 1.00 48.22 750 PRO A CA 1
ATOM 5776 C C . PRO A 1 750 ? 54.008 -43.667 -24.888 1.00 48.22 750 PRO A C 1
ATOM 5778 O O . PRO A 1 750 ? 54.716 -44.617 -25.189 1.00 48.22 750 PRO A O 1
ATOM 5781 N N . LEU A 1 751 ? 52.829 -43.803 -24.238 1.00 35.34 751 LEU A N 1
ATOM 5782 C CA . LEU A 1 751 ? 51.784 -44.883 -24.228 1.00 35.34 751 LEU A CA 1
ATOM 5783 C C . LEU A 1 751 ? 52.061 -46.287 -24.855 1.00 35.34 751 LEU A C 1
ATOM 5785 O O . LEU A 1 751 ? 52.646 -46.326 -25.937 1.00 35.34 751 LEU A O 1
ATOM 5789 N N . PRO A 1 752 ? 51.503 -47.423 -24.321 1.00 44.94 752 PRO A N 1
ATOM 5790 C CA . PRO A 1 752 ? 50.056 -47.556 -23.996 1.00 44.94 752 PRO A CA 1
ATOM 5791 C C . PRO A 1 752 ? 49.571 -48.522 -22.855 1.00 44.94 752 PRO A C 1
ATOM 5793 O O . PRO A 1 752 ? 50.336 -49.282 -22.276 1.00 44.94 752 PRO A O 1
ATOM 5796 N N . ASP A 1 753 ? 48.249 -48.431 -22.597 1.00 32.16 753 ASP A N 1
ATOM 5797 C CA . ASP A 1 753 ? 47.164 -49.371 -22.147 1.00 32.16 753 ASP A CA 1
ATOM 5798 C C . ASP A 1 753 ? 47.373 -50.923 -22.043 1.00 32.16 753 ASP A C 1
ATOM 5800 O O . ASP A 1 753 ? 48.388 -51.413 -22.537 1.00 32.16 753 ASP A O 1
ATOM 5804 N N . PRO A 1 754 ? 46.387 -51.775 -21.589 1.00 53.19 754 PRO A N 1
ATOM 5805 C CA . PRO A 1 754 ? 45.081 -51.556 -20.890 1.00 53.19 754 PRO A CA 1
ATOM 5806 C C . PRO A 1 754 ? 44.694 -52.616 -19.787 1.00 53.19 754 PRO A C 1
ATOM 5808 O O . PRO A 1 754 ? 45.465 -53.539 -19.518 1.00 53.19 754 PRO A O 1
ATOM 5811 N N . ARG A 1 755 ? 43.442 -52.555 -19.244 1.00 31.91 755 ARG A N 1
ATOM 5812 C CA . ARG A 1 755 ? 42.473 -53.641 -18.799 1.00 31.91 755 ARG A CA 1
ATOM 5813 C C . ARG A 1 755 ? 41.668 -53.228 -17.536 1.00 31.91 755 ARG A C 1
ATOM 5815 O O . ARG A 1 755 ? 42.249 -52.600 -16.665 1.00 31.91 755 ARG A O 1
ATOM 5822 N N . GLY A 1 756 ? 40.384 -53.564 -17.296 1.00 29.67 756 GLY A N 1
ATOM 5823 C CA . GLY A 1 756 ? 39.292 -54.259 -18.029 1.00 29.67 756 GLY A CA 1
ATOM 5824 C C . GLY A 1 756 ? 37.926 -54.027 -17.299 1.00 29.67 756 GLY A C 1
ATOM 5825 O O . GLY A 1 756 ? 37.946 -53.614 -16.147 1.00 29.67 756 GLY A O 1
ATOM 5826 N N . ILE A 1 757 ? 36.739 -54.045 -17.943 1.00 36.06 757 ILE A N 1
ATOM 5827 C CA . ILE A 1 757 ? 35.856 -55.216 -18.245 1.00 36.06 757 ILE A CA 1
ATOM 5828 C C . ILE A 1 757 ? 35.240 -55.838 -16.950 1.00 36.06 757 ILE A C 1
ATOM 5830 O O . ILE A 1 757 ? 36.005 -56.187 -16.063 1.00 36.06 757 ILE A O 1
ATOM 5834 N N . ASN A 1 758 ? 33.917 -56.032 -16.732 1.00 34.41 758 ASN A N 1
ATOM 5835 C CA . ASN A 1 758 ? 32.736 -56.173 -17.625 1.00 34.41 758 ASN A CA 1
ATOM 5836 C C . ASN A 1 758 ? 31.370 -55.834 -16.932 1.00 34.41 758 ASN A C 1
ATOM 5838 O O . ASN A 1 758 ? 31.313 -55.856 -15.705 1.00 34.41 758 ASN A O 1
ATOM 5842 N N . GLY A 1 759 ? 30.255 -55.675 -17.682 1.00 30.00 759 GLY A N 1
ATOM 5843 C CA . GLY A 1 759 ? 28.864 -55.809 -17.153 1.00 30.00 759 GLY A CA 1
ATOM 5844 C C . GLY A 1 759 ? 27.781 -54.801 -17.629 1.00 30.00 759 GLY A C 1
ATOM 5845 O O . GLY A 1 759 ? 28.021 -53.601 -17.674 1.00 30.00 759 GLY A O 1
ATOM 5846 N N . GLY A 1 760 ? 26.559 -55.278 -17.930 1.00 28.80 760 GLY A N 1
ATOM 5847 C CA . GLY A 1 760 ? 25.343 -54.500 -18.293 1.00 28.80 760 GLY A CA 1
ATOM 5848 C C . GLY A 1 760 ? 24.118 -55.437 -18.432 1.00 28.80 760 GLY A C 1
ATOM 5849 O O . GLY A 1 760 ? 24.202 -56.548 -17.909 1.00 28.80 760 GLY A O 1
ATOM 5850 N N . PRO A 1 761 ? 23.053 -55.143 -19.220 1.00 50.72 761 PRO A N 1
ATOM 5851 C CA . PRO A 1 761 ? 22.426 -53.853 -19.589 1.00 50.72 761 PRO A CA 1
ATOM 5852 C C . PRO A 1 761 ? 20.859 -53.875 -19.510 1.00 50.72 761 PRO A C 1
ATOM 5854 O O . PRO A 1 761 ? 20.270 -54.948 -19.418 1.00 50.72 761 PRO A O 1
ATOM 5857 N N . SER A 1 762 ? 20.132 -52.744 -19.668 1.00 29.69 762 SER A N 1
ATOM 5858 C CA . SER A 1 762 ? 18.750 -52.770 -20.243 1.00 29.69 762 SER A CA 1
ATOM 5859 C C . SER A 1 762 ? 18.119 -51.421 -20.689 1.00 29.69 762 SER A C 1
ATOM 5861 O O . SER A 1 762 ? 17.989 -50.487 -19.911 1.00 29.69 762 SER A O 1
ATOM 5863 N N . ARG A 1 763 ? 17.598 -51.435 -21.934 1.00 30.33 763 ARG A N 1
ATOM 5864 C CA . ARG A 1 763 ? 16.483 -50.654 -22.551 1.00 30.33 763 ARG A CA 1
ATOM 5865 C C . ARG A 1 763 ? 16.518 -49.112 -22.703 1.00 30.33 763 ARG A C 1
ATOM 5867 O O . ARG A 1 763 ? 17.293 -48.387 -22.102 1.00 30.33 763 ARG A O 1
ATOM 5874 N N . MET A 1 764 ? 15.662 -48.652 -23.632 1.00 32.38 764 MET A N 1
ATOM 5875 C CA . MET A 1 764 ? 15.562 -47.302 -24.224 1.00 32.38 764 MET A CA 1
ATOM 5876 C C . MET A 1 764 ? 14.119 -46.755 -24.160 1.00 32.38 764 MET A C 1
ATOM 5878 O O . MET A 1 764 ? 13.182 -47.512 -23.907 1.00 32.38 764 MET A O 1
ATOM 5882 N N . SER A 1 765 ? 13.917 -45.480 -24.522 1.00 30.03 765 SER A N 1
ATOM 5883 C CA . SER A 1 765 ? 12.638 -44.930 -25.027 1.00 30.03 765 SER A CA 1
ATOM 5884 C C . SER A 1 765 ? 12.874 -43.751 -26.010 1.00 30.03 765 SER A C 1
ATOM 5886 O O . SER A 1 765 ? 14.002 -43.255 -26.062 1.00 30.03 765 SER A O 1
ATOM 5888 N N . PRO A 1 766 ? 11.901 -43.372 -26.876 1.00 46.09 766 PRO A N 1
ATOM 5889 C CA . PRO A 1 766 ? 12.201 -42.850 -28.225 1.00 46.09 766 PRO A CA 1
ATOM 5890 C C . PRO A 1 766 ? 11.977 -41.334 -28.459 1.00 46.09 766 PRO A C 1
ATOM 5892 O O . PRO A 1 766 ? 11.595 -40.588 -27.562 1.00 46.09 766 PRO A O 1
ATOM 5895 N N . LYS A 1 767 ? 12.223 -40.880 -29.704 1.00 31.11 767 LYS A N 1
ATOM 5896 C CA . LYS A 1 767 ? 12.155 -39.475 -30.163 1.00 31.11 767 LYS A CA 1
ATOM 5897 C C . LYS A 1 767 ? 10.912 -39.145 -31.019 1.00 31.11 767 LYS A C 1
ATOM 5899 O O . LYS A 1 767 ? 10.527 -39.942 -31.863 1.00 31.11 767 LYS A O 1
ATOM 5904 N N . SER A 1 768 ? 10.425 -37.907 -30.868 1.00 33.06 768 SER A N 1
ATOM 5905 C CA . SER A 1 768 ? 9.895 -36.955 -31.882 1.00 33.06 768 SER A CA 1
ATOM 5906 C C . SER A 1 768 ? 9.104 -37.417 -33.128 1.00 33.06 768 SER A C 1
ATOM 5908 O O . SER A 1 768 ? 9.626 -38.147 -33.968 1.00 33.06 768 SER A O 1
ATOM 5910 N N . GLN A 1 769 ? 7.987 -36.728 -33.402 1.00 30.14 769 GLN A N 1
ATOM 5911 C CA . GLN A 1 769 ? 7.468 -36.478 -34.762 1.00 30.14 769 GLN A CA 1
ATOM 5912 C C . GLN A 1 769 ? 7.026 -35.007 -34.938 1.00 30.14 769 GLN A C 1
ATOM 5914 O O . GLN A 1 769 ? 6.806 -34.301 -33.956 1.00 30.14 769 GLN A O 1
ATOM 5919 N N . ARG A 1 770 ? 6.926 -34.542 -36.196 1.00 34.22 770 ARG A N 1
ATOM 5920 C CA . ARG A 1 770 ? 6.409 -33.217 -36.614 1.00 34.22 770 ARG A CA 1
ATOM 5921 C C . ARG A 1 770 ? 5.124 -33.391 -37.447 1.00 34.22 770 ARG A C 1
ATOM 5923 O O . ARG A 1 770 ? 5.077 -34.351 -38.213 1.00 34.22 770 ARG A O 1
ATOM 5930 N N . PRO A 1 771 ? 4.168 -32.445 -37.425 1.00 39.84 771 PRO A N 1
ATOM 5931 C CA . PRO A 1 771 ? 3.081 -32.368 -38.405 1.00 39.84 771 PRO A CA 1
ATOM 5932 C C . PRO A 1 771 ? 3.409 -31.432 -39.590 1.00 39.84 771 PRO A C 1
ATOM 5934 O O . PRO A 1 771 ? 4.150 -30.460 -39.435 1.00 39.84 771 PRO A O 1
ATOM 5937 N N . ILE A 1 772 ? 2.801 -31.681 -40.758 1.00 31.66 772 ILE A N 1
ATOM 5938 C CA . ILE A 1 772 ? 2.717 -30.750 -41.905 1.00 31.66 772 ILE A CA 1
ATOM 5939 C C . ILE A 1 772 ? 1.275 -30.761 -42.467 1.00 31.66 772 ILE A C 1
ATOM 5941 O O . ILE A 1 772 ? 0.575 -31.762 -42.376 1.00 31.66 772 ILE A O 1
ATOM 5945 N N . ARG A 1 773 ? 0.850 -29.606 -43.002 1.00 34.22 773 ARG A N 1
ATOM 5946 C CA . ARG A 1 773 ? -0.458 -29.242 -43.605 1.00 34.22 773 ARG A CA 1
ATOM 5947 C C . ARG A 1 773 ? -1.155 -30.316 -44.473 1.00 34.22 773 ARG A C 1
ATOM 5949 O O . ARG A 1 773 ? -0.486 -30.952 -45.279 1.00 34.22 773 ARG A O 1
ATOM 5956 N N . GLY A 1 774 ? -2.502 -30.305 -44.510 1.00 31.66 774 GLY A N 1
ATOM 5957 C CA . GLY A 1 774 ? -3.258 -30.854 -45.658 1.00 31.66 774 GLY A CA 1
ATOM 5958 C C . GLY A 1 774 ? -4.805 -30.890 -45.599 1.00 31.66 774 GLY A C 1
ATOM 5959 O O . GLY A 1 774 ? -5.357 -31.899 -45.203 1.00 31.66 774 GLY A O 1
ATOM 5960 N N . ALA A 1 775 ? -5.468 -29.841 -46.112 1.00 33.03 775 ALA A N 1
ATOM 5961 C CA . ALA A 1 775 ? -6.783 -29.822 -46.806 1.00 33.03 775 ALA A CA 1
ATOM 5962 C C . ALA A 1 775 ? -8.121 -30.347 -46.179 1.00 33.03 775 ALA A C 1
ATOM 5964 O O . ALA A 1 775 ? -8.325 -31.531 -45.962 1.00 33.03 775 ALA A O 1
ATOM 5965 N N . LYS A 1 776 ? -9.091 -29.411 -46.101 1.00 38.50 776 LYS A N 1
ATOM 5966 C CA . LYS A 1 776 ? -10.548 -29.470 -46.420 1.00 38.50 776 LYS A CA 1
ATOM 5967 C C . LYS A 1 776 ? -11.336 -30.806 -46.417 1.00 38.50 776 LYS A C 1
ATOM 5969 O O . LYS A 1 776 ? -11.126 -31.642 -47.289 1.00 38.50 776 LYS A O 1
ATOM 5974 N N . ALA A 1 777 ? -12.470 -30.795 -45.701 1.00 37.19 777 ALA A N 1
ATOM 5975 C CA . ALA A 1 777 ? -13.798 -31.203 -46.206 1.00 37.19 777 ALA A CA 1
ATOM 5976 C C . ALA A 1 777 ? -14.920 -30.459 -45.431 1.00 37.19 777 ALA A C 1
ATOM 5978 O O . ALA A 1 777 ? -14.620 -29.774 -44.455 1.00 37.19 777 ALA A O 1
ATOM 5979 N N . MET A 1 778 ? -16.178 -30.542 -45.888 1.00 41.75 778 MET A N 1
ATOM 5980 C CA . MET A 1 778 ? -17.356 -29.883 -45.287 1.00 41.75 778 MET A CA 1
ATOM 5981 C C . MET A 1 778 ? -18.201 -30.845 -44.442 1.00 41.75 778 MET A C 1
ATOM 5983 O O . MET A 1 778 ? -18.462 -31.957 -44.901 1.00 41.75 778 MET A O 1
ATOM 5987 N N . SER A 1 779 ? -18.741 -30.344 -43.326 1.00 38.06 779 SER A N 1
ATOM 5988 C CA . SER A 1 779 ? -20.164 -30.465 -42.946 1.00 38.06 779 SER A CA 1
ATOM 5989 C C . SER A 1 779 ? -20.478 -29.455 -41.843 1.00 38.06 779 SER A C 1
ATOM 5991 O O . SER A 1 779 ? -19.944 -29.666 -40.732 1.00 38.06 779 SER A O 1
#

Nearest PDB structures (foldseek):
  7a5g-assembly1_Z  TM=9.706E-01  e=4.573E-59  Homo sapiens
  1d2e-assembly1_D  TM=5.365E-01  e=7.460E-61  Bos taurus
  1xb2-assembly1_A  TM=5.159E-01  e=9.013E-57  Bos taurus
  6mij-assembly1_A  TM=5.516E-01  e=1.572E-51  Acinetobacter baumannii ATCC 19606 = CIP 70.34 = JCM 6841
  8rdw-assembly1_H  TM=5.629E-01  e=2.426E-48  Psychrobacter urativorans

pLDDT: mean 70.74, std 24.87, range [25.11, 97.44]

Secondary structure (DSSP, 8-state):
---------------------------------------------------PPBP---S-EEEEEEE-STTS-HHHHHHHHHHHHHHTTSB----HHHHS-SHHHHHHTS--S-EEEEEE-SS-EEEEEEPP-SGGGHHHHHHHHTT-SEEEEEEETTT-S-HHHHHHHHHHHHHT--EEEEEEE-GGG---HHHHHHHHHHHHHHHHHTTS-TTTS-EEE--HHHHHHT--TTTTHHHHHHHHHHHHHHSPPP---TTSPPEEE--EEEEETTTEEEEEEE--BSEEETT-EEEEEETTEEEEEEEEEEEETTEEESEEETT-EEEEEESS--TTT--TT-EEESTTS--EEEEEEEEEEEPPTTTT--SS-EETT--PEEEETTEEEEEEEEPPTT--EE-TTEEEEEEEEEEEEEE--TT-EEEEEETTEEEEEEEEEEEEPPPHHHHHHHHHTTS----S------SSGGG-HHHHHHHHHTTT-EEEEEETTS-EEEEEEEEE-TT-PEEEEEEEE--TT--SPPPGGG-EEEEEE-TTTEEEEEE-S--TTTTT-----GGGTTT--------PPPPPPPP-----------GGG--TTSS-HHHHHHHHHHHH-------TT-TTTS--------HHHHHHHHHHHHHHHHHHH-HHHHHHHHHHS-TT--HHHHT---PPP------------------------------------------------------------------------------------------